Protein AF-0000000073266660 (afdb_homodimer)

InterPro domains:
  IPR001216 Cysteine synthase/cystathionine beta-synthase, pyridoxal-phosphate attachment site [PS00901] (118-136)
  IPR001926 Tryptophan synthase beta chain-like, PALP domain [PF00291] (92-369)
  IPR005856 Cysteine synthase [TIGR01136] (93-381)
  IPR005859 Cysteine synthase CysK [TIGR01139] (93-381)
  IPR036052 Tryptophan synthase beta chain-like, PALP domain superfamily [G3DSA:3.40.50.1100] (94-377)
  IPR036052 Tryptophan synthase beta chain-like, PALP domain superfamily [G3DSA:3.40.50.1100] (130-232)
  IPR036052 Tryptophan synthase beta chain-like, PALP domain superfamily [SSF53686] (87-383)
  IPR050214 Cysteine synthase/Cystathionine beta-synthase [PTHR10314] (88-387)

Solvent-accessible surface area (backbone atoms only — not comparable to full-atom values): 43734 Å² total; per-residue (Å²): 145,85,72,91,73,96,84,83,86,98,85,95,89,94,77,94,85,91,86,88,88,86,90,86,86,85,88,85,89,83,87,84,81,83,74,89,75,87,87,79,83,75,87,82,75,86,79,74,80,74,80,78,82,77,78,77,79,74,75,80,70,86,77,71,75,78,68,74,75,67,78,66,74,70,69,81,69,75,76,72,67,91,64,91,60,61,56,52,30,79,37,63,75,70,55,55,63,89,55,55,34,28,39,62,62,66,87,46,69,83,38,47,24,48,42,31,35,37,37,26,26,57,24,87,84,26,21,50,30,40,51,35,24,42,30,43,53,48,51,33,41,73,73,60,78,40,47,65,78,64,26,32,39,35,42,57,43,81,50,62,52,45,48,18,34,27,32,44,28,13,47,62,46,35,50,38,40,34,20,22,29,55,75,57,58,64,68,54,50,33,56,33,41,49,20,58,29,43,77,44,28,15,49,56,90,48,32,65,63,36,7,42,52,50,38,52,49,47,39,74,71,34,85,56,38,42,68,67,50,75,39,63,33,60,39,32,23,47,46,18,34,70,39,56,17,51,48,52,39,57,29,39,68,62,54,60,39,31,40,37,25,51,58,75,48,17,22,60,45,32,12,20,41,52,37,45,33,71,80,37,70,80,42,40,27,34,38,31,33,41,57,87,61,22,42,85,48,68,98,71,47,46,87,67,35,75,50,39,51,69,87,68,46,73,44,75,45,69,34,42,69,66,56,8,34,52,39,19,46,46,32,10,35,46,48,32,42,59,38,29,51,64,23,7,30,27,49,51,52,49,47,59,51,17,50,36,75,93,33,53,77,35,32,32,39,31,44,27,43,29,37,21,78,82,40,58,89,34,79,74,29,41,70,45,47,54,51,52,71,65,62,63,70,93,131,85,94,85,73,93,71,90,74,96,80,92,84,90,78,89,81,89,80,84,92,84,87,90,82,92,85,84,88,82,81,90,77,92,80,81,91,79,85,84,89,88,81,80,86,79,84,80,91,84,84,80,81,80,78,77,81,74,77,80,71,85,76,71,76,78,74,70,77,68,77,66,74,70,70,82,68,75,77,72,66,92,62,91,61,61,55,53,32,82,38,63,77,71,55,53,64,89,52,55,33,27,38,63,62,66,89,43,70,84,40,48,27,47,43,32,34,38,36,26,27,55,27,87,84,27,21,50,29,39,52,33,24,43,29,43,53,50,52,35,41,73,73,60,78,39,48,65,79,62,26,33,40,33,41,58,41,81,50,62,51,44,45,18,33,26,32,42,29,12,45,62,47,35,51,37,38,33,20,22,30,56,76,59,58,63,68,54,50,31,54,33,42,49,20,59,30,42,77,45,28,15,48,55,90,48,32,65,62,38,9,43,53,51,36,52,48,47,41,75,72,34,86,54,38,41,70,68,48,76,38,63,33,61,39,33,22,47,45,20,34,72,40,57,17,53,48,52,39,58,28,39,68,61,53,60,39,32,40,37,26,52,59,75,47,17,23,60,45,32,11,20,40,52,38,45,34,70,79,38,71,81,41,41,26,34,37,31,33,42,58,88,61,23,43,84,48,68,96,67,49,47,85,68,36,75,49,38,52,68,85,66,46,74,45,76,46,69,33,41,69,68,57,9,33,53,40,19,47,45,33,10,36,46,47,32,43,60,38,29,50,65,24,8,31,26,49,50,50,50,47,58,52,17,48,35,74,94,34,54,77,35,30,34,39,30,45,26,42,29,39,19,79,82,38,57,91,36,80,74,32,40,71,45,45,55,50,52,70,66,62,64,69,95

Structure (mmCIF, N/CA/C/O backbone):
data_AF-0000000073266660-model_v1
#
loop_
_entity.id
_entity.type
_entity.pdbx_description
1 polymer 'Cysteine synthase'
#
loop_
_atom_site.group_PDB
_atom_site.id
_atom_site.type_symbol
_atom_site.label_atom_id
_atom_site.label_alt_id
_atom_site.label_comp_id
_atom_site.label_asym_id
_atom_site.label_entity_id
_atom_site.label_seq_id
_atom_site.pdbx_PDB_ins_code
_atom_site.Cartn_x
_atom_site.Cartn_y
_atom_site.Cartn_z
_atom_site.occupancy
_atom_site.B_iso_or_equiv
_atom_site.auth_seq_id
_atom_site.auth_comp_id
_atom_site.auth_asym_id
_atom_site.auth_atom_id
_atom_site.pdbx_PDB_model_num
ATOM 1 N N . MET A 1 1 ? -53.719 40.312 28.594 1 18.61 1 MET A N 1
ATOM 2 C CA . MET A 1 1 ? -54.75 39.969 27.609 1 18.61 1 MET A CA 1
ATOM 3 C C . MET A 1 1 ? -54.156 39.094 26.5 1 18.61 1 MET A C 1
ATOM 5 O O . MET A 1 1 ? -53.125 39.438 25.891 1 18.61 1 MET A O 1
ATOM 9 N N . ALA A 1 2 ? -54.594 37.656 26.375 1 19.53 2 ALA A N 1
ATOM 10 C CA . ALA A 1 2 ? -54.781 36.25 26.141 1 19.53 2 ALA A CA 1
ATOM 11 C C . ALA A 1 2 ? -55.156 35.969 24.688 1 19.53 2 ALA A C 1
ATOM 13 O O . ALA A 1 2 ? -55.469 34.844 24.328 1 19.53 2 ALA A O 1
ATOM 14 N N . THR A 1 3 ? -55.25 36.812 23.766 1 15.8 3 THR A N 1
ATOM 15 C CA . THR A 1 3 ? -56.281 36.688 22.766 1 15.8 3 THR A CA 1
ATOM 16 C C . THR A 1 3 ? -55.969 35.594 21.781 1 15.8 3 THR A C 1
ATOM 18 O O . THR A 1 3 ? -56.812 34.75 21.453 1 15.8 3 THR A O 1
ATOM 21 N N . SER A 1 4 ? -55.094 35.75 20.766 1 17.69 4 SER A N 1
ATOM 22 C CA . SER A 1 4 ? -55.688 35.5 19.438 1 17.69 4 SER A CA 1
ATOM 23 C C . SER A 1 4 ? -55.656 34 19.109 1 17.69 4 SER A C 1
ATOM 25 O O . SER A 1 4 ? -54.906 33.219 19.703 1 17.69 4 SER A O 1
ATOM 27 N N . SER A 1 5 ? -56.219 33.438 17.828 1 15.76 5 SER A N 1
ATOM 28 C CA . SER A 1 5 ? -57.219 32.594 17.188 1 15.76 5 SER A CA 1
ATOM 29 C C . SER A 1 5 ? -56.562 31.375 16.531 1 15.76 5 SER A C 1
ATOM 31 O O . SER A 1 5 ? -57.219 30.391 16.234 1 15.76 5 SER A O 1
ATOM 33 N N . SER A 1 6 ? -55.344 31.359 15.961 1 18.36 6 SER A N 1
ATOM 34 C CA . SER A 1 6 ? -55.531 30.734 14.648 1 18.36 6 SER A CA 1
ATOM 35 C C . SER A 1 6 ? -55.906 29.266 14.773 1 18.36 6 SER A C 1
ATOM 37 O O . SER A 1 6 ? -55.312 28.531 15.578 1 18.36 6 SER A O 1
ATOM 39 N N . VAL A 1 7 ? -57 28.672 14.031 1 17.42 7 VAL A N 1
ATOM 40 C CA . VAL A 1 7 ? -58.031 27.672 13.766 1 17.42 7 VAL A CA 1
ATOM 41 C C . VAL A 1 7 ? -57.375 26.422 13.164 1 17.42 7 VAL A C 1
ATOM 43 O O . VAL A 1 7 ? -56.344 26.5 12.484 1 17.42 7 VAL A O 1
ATOM 46 N N . VAL A 1 8 ? -57.969 25 13.148 1 18.3 8 VAL A N 1
ATOM 47 C CA . VAL A 1 8 ? -57.875 23.562 13.359 1 18.3 8 VAL A CA 1
ATOM 48 C C . VAL A 1 8 ? -58.031 22.844 12.023 1 18.3 8 VAL A C 1
ATOM 50 O O . VAL A 1 8 ? -57.656 21.672 11.906 1 18.3 8 VAL A O 1
ATOM 53 N N . SER A 1 9 ? -58.344 23.469 10.75 1 15.74 9 SER A N 1
ATOM 54 C CA . SER A 1 9 ? -59.344 22.734 10 1 15.74 9 SER A CA 1
ATOM 55 C C . SER A 1 9 ? -58.875 21.328 9.68 1 15.74 9 SER A C 1
ATOM 57 O O . SER A 1 9 ? -57.688 21.031 9.711 1 15.74 9 SER A O 1
ATOM 59 N N . GLY A 1 10 ? -59.719 20.469 8.695 1 16.08 10 GLY A N 1
ATOM 60 C CA . GLY A 1 10 ? -60.625 19.328 8.477 1 16.08 10 GLY A CA 1
ATOM 61 C C . GLY A 1 10 ? -59.938 18.156 7.801 1 16.08 10 GLY A C 1
ATOM 62 O O . GLY A 1 10 ? -58.844 18.312 7.234 1 16.08 10 GLY A O 1
ATOM 63 N N . LEU A 1 11 ? -60.562 16.734 7.637 1 17.23 11 LEU A N 1
ATOM 64 C CA . LEU A 1 11 ? -60.781 15.297 7.688 1 17.23 11 LEU A CA 1
ATOM 65 C C . LEU A 1 11 ? -60.812 14.703 6.285 1 17.23 11 LEU A C 1
ATOM 67 O O . LEU A 1 11 ? -60.219 13.633 6.043 1 17.23 11 LEU A O 1
ATOM 71 N N . THR A 1 12 ? -61.75 15.039 5.191 1 15.41 12 THR A N 1
ATOM 72 C CA . THR A 1 12 ? -62.719 14.094 4.676 1 15.41 12 THR A CA 1
ATOM 73 C C . THR A 1 12 ? -62.062 13.117 3.695 1 15.41 12 THR A C 1
ATOM 75 O O . THR A 1 12 ? -61 13.383 3.188 1 15.41 12 THR A O 1
ATOM 78 N N . CYS A 1 13 ? -63.031 12.328 2.559 1 15.25 13 CYS A N 1
ATOM 79 C CA . CYS A 1 13 ? -63.844 11.172 2.16 1 15.25 13 CYS A CA 1
ATOM 80 C C . CYS A 1 13 ? -63.312 10.578 0.854 1 15.25 13 CYS A C 1
ATOM 82 O O . CYS A 1 13 ? -63.062 9.375 0.769 1 15.25 13 CYS A O 1
ATOM 84 N N . CYS A 1 14 ? -63.938 10.914 -0.444 1 15.18 14 CYS A N 1
ATOM 85 C CA . CYS A 1 14 ? -64.875 10.172 -1.291 1 15.18 14 CYS A CA 1
ATOM 86 C C . CYS A 1 14 ? -64.125 9.328 -2.309 1 15.18 14 CYS A C 1
ATOM 88 O O . CYS A 1 14 ? -62.906 9.523 -2.533 1 15.18 14 CYS A O 1
ATOM 90 N N . CYS A 1 15 ? -64.875 8.898 -3.688 1 15.11 15 CYS A N 1
ATOM 91 C CA . CYS A 1 15 ? -65.625 7.91 -4.441 1 15.11 15 CYS A CA 1
ATOM 92 C C . CYS A 1 15 ? -64.938 7.566 -5.75 1 15.11 15 CYS A C 1
ATOM 94 O O . CYS A 1 15 ? -65.312 6.586 -6.406 1 15.11 15 CYS A O 1
ATOM 96 N N . LYS A 1 16 ? -64.188 8.336 -6.539 1 15.72 16 LYS A N 1
ATOM 97 C CA . LYS A 1 16 ? -64.688 8.375 -7.902 1 15.72 16 LYS A CA 1
ATOM 98 C C . LYS A 1 16 ? -64.5 7.035 -8.609 1 15.72 16 LYS A C 1
ATOM 100 O O . LYS A 1 16 ? -63.469 6.422 -8.492 1 15.72 16 LYS A O 1
ATOM 105 N N . PRO A 1 17 ? -65.562 6.59 -9.641 1 15.48 17 PRO A N 1
ATOM 106 C CA . PRO A 1 17 ? -66.25 5.465 -10.266 1 15.48 17 PRO A CA 1
ATOM 107 C C . PRO A 1 17 ? -65.375 4.75 -11.312 1 15.48 17 PRO A C 1
ATOM 109 O O . PRO A 1 17 ? -65.188 3.533 -11.234 1 15.48 17 PRO A O 1
ATOM 112 N N . GLN A 1 18 ? -65.625 5.062 -12.719 1 15.23 18 GLN A N 1
ATOM 113 C CA . GLN A 1 18 ? -66.5 4.41 -13.703 1 15.23 18 GLN A CA 1
ATOM 114 C C . GLN A 1 18 ? -65.688 3.471 -14.594 1 15.23 18 GLN A C 1
ATOM 116 O O . GLN A 1 18 ? -64.438 3.543 -14.625 1 15.23 18 GLN A O 1
ATOM 121 N N . TYR A 1 19 ? -66 3.455 -16.125 1 14.59 19 TYR A N 1
ATOM 122 C CA . TYR A 1 19 ? -66.688 2.516 -17.016 1 14.59 19 TYR A CA 1
ATOM 123 C C . TYR A 1 19 ? -65.625 1.674 -17.766 1 14.59 19 TYR A C 1
ATOM 125 O O . TYR A 1 19 ? -65.688 0.443 -17.75 1 14.59 19 TYR A O 1
ATOM 133 N N . ARG A 1 20 ? -65.25 2.004 -19.219 1 15.01 20 ARG A N 1
ATOM 134 C CA . ARG A 1 20 ? -66 1.361 -20.328 1 15.01 20 ARG A CA 1
ATOM 135 C C . ARG A 1 20 ? -65.25 0.118 -20.812 1 15.01 20 ARG A C 1
ATOM 137 O O . ARG A 1 20 ? -64.062 -0.062 -20.5 1 15.01 20 ARG A O 1
ATOM 144 N N . ALA A 1 21 ? -65.125 -0.075 -22.344 1 14.88 21 ALA A N 1
ATOM 145 C CA . ALA A 1 21 ? -65.75 -0.946 -23.344 1 14.88 21 ALA A CA 1
ATOM 146 C C . ALA A 1 21 ? -64.812 -2.137 -23.656 1 14.88 21 ALA A C 1
ATOM 148 O O . ALA A 1 21 ? -63.625 -2.115 -23.375 1 14.88 21 ALA A O 1
ATOM 149 N N . THR A 1 22 ? -64.75 -2.584 -25.125 1 15.17 22 THR A N 1
ATOM 150 C CA . THR A 1 22 ? -65.312 -3.725 -25.812 1 15.17 22 THR A CA 1
ATOM 151 C C . THR A 1 22 ? -64.312 -4.859 -25.953 1 15.17 22 THR A C 1
ATOM 153 O O . THR A 1 22 ? -63.094 -4.641 -25.812 1 15.17 22 THR A O 1
ATOM 156 N N . PRO A 1 23 ? -64.312 -5.539 -27.266 1 16 23 PRO A N 1
ATOM 157 C CA . PRO A 1 23 ? -64.812 -6.891 -27.594 1 16 23 PRO A CA 1
ATOM 158 C C . PRO A 1 23 ? -63.656 -7.895 -27.688 1 16 23 PRO A C 1
ATOM 160 O O . PRO A 1 23 ? -62.469 -7.504 -27.672 1 16 23 PRO A O 1
ATOM 163 N N . PRO A 1 24 ? -63.75 -8.766 -28.859 1 15.53 24 PRO A N 1
ATOM 164 C CA . PRO A 1 24 ? -63.969 -10.211 -28.969 1 15.53 24 PRO A CA 1
ATOM 165 C C . PRO A 1 24 ? -62.656 -10.977 -29.172 1 15.53 24 PRO A C 1
ATOM 167 O O . PRO A 1 24 ? -62.312 -11.828 -28.359 1 15.53 24 PRO A O 1
ATOM 170 N N . CYS A 1 25 ? -62.406 -11.516 -30.562 1 14.97 25 CYS A N 1
ATOM 171 C CA . CYS A 1 25 ? -62.625 -12.898 -30.984 1 14.97 25 CYS A CA 1
ATOM 172 C C . CYS A 1 25 ? -61.312 -13.672 -31.016 1 14.97 25 CYS A C 1
ATOM 174 O O . CYS A 1 25 ? -60.219 -13.078 -30.906 1 14.97 25 CYS A O 1
ATOM 176 N N . PRO A 1 26 ? -60.938 -14.25 -32.312 1 15.46 26 PRO A N 1
ATOM 177 C CA . PRO A 1 26 ? -61 -15.664 -32.688 1 15.46 26 PRO A CA 1
ATOM 178 C C . PRO A 1 26 ? -59.688 -16.391 -32.562 1 15.46 26 PRO A C 1
ATOM 180 O O . PRO A 1 26 ? -58.656 -15.766 -32.312 1 15.46 26 PRO A O 1
ATOM 183 N N . TRP A 1 27 ? -59.156 -16.984 -33.812 1 14.88 27 TRP A N 1
ATOM 184 C CA . TRP A 1 27 ? -59.062 -18.359 -34.312 1 14.88 27 TRP A CA 1
ATOM 185 C C . TRP A 1 27 ? -57.656 -18.906 -34.125 1 14.88 27 TRP A C 1
ATOM 187 O O . TRP A 1 27 ? -56.719 -18.156 -33.844 1 14.88 27 TRP A O 1
ATOM 197 N N . PHE A 1 28 ? -56.938 -19.469 -35.312 1 14.91 28 PHE A N 1
ATOM 198 C CA . PHE A 1 28 ? -56.719 -20.859 -35.719 1 14.91 28 PHE A CA 1
ATOM 199 C C . PHE A 1 28 ? -55.281 -21.281 -35.469 1 14.91 28 PHE A C 1
ATOM 201 O O . PHE A 1 28 ? -55.031 -22.297 -34.812 1 14.91 28 PHE A O 1
ATOM 208 N N . ASN A 1 29 ? -54.312 -21.203 -36.531 1 15.02 29 ASN A N 1
ATOM 209 C CA . ASN A 1 29 ? -53.875 -22.375 -37.281 1 15.02 29 ASN A CA 1
ATOM 210 C C . ASN A 1 29 ? -52.562 -22.922 -36.719 1 15.02 29 ASN A C 1
ATOM 212 O O . ASN A 1 29 ? -51.812 -22.219 -36.062 1 15.02 29 ASN A O 1
ATOM 216 N N . SER A 1 30 ? -52.062 -24.203 -37.219 1 14.95 30 SER A N 1
ATOM 217 C CA . SER A 1 30 ? -51.562 -25.547 -37 1 14.95 30 SER A CA 1
ATOM 218 C C . SER A 1 30 ? -50.031 -25.578 -37 1 14.95 30 SER A C 1
ATOM 220 O O . SER A 1 30 ? -49.406 -26.281 -36.188 1 14.95 30 SER A O 1
ATOM 222 N N . THR A 1 31 ? -49.344 -24.828 -37.969 1 15.29 31 THR A N 1
ATOM 223 C CA . THR A 1 31 ? -48.562 -25.734 -38.781 1 15.29 31 THR A CA 1
ATOM 224 C C . THR A 1 31 ? -47.375 -26.281 -38.031 1 15.29 31 THR A C 1
ATOM 226 O O . THR A 1 31 ? -46.938 -25.688 -37.031 1 15.29 31 THR A O 1
ATOM 229 N N . THR A 1 32 ? -46.406 -27.047 -38.781 1 15.65 32 THR A N 1
ATOM 230 C CA . THR A 1 32 ? -45.719 -28.312 -39.031 1 15.65 32 THR A CA 1
ATOM 231 C C . THR A 1 32 ? -44.344 -28.312 -38.375 1 15.65 32 THR A C 1
ATOM 233 O O . THR A 1 32 ? -43.688 -27.297 -38.344 1 15.65 32 THR A O 1
ATOM 236 N N . ILE A 1 33 ? -43.969 -29.422 -37.656 1 16.91 33 ILE A N 1
ATOM 237 C CA . ILE A 1 33 ? -43.094 -30.188 -36.812 1 16.91 33 ILE A CA 1
ATOM 238 C C . ILE A 1 33 ? -41.75 -30.391 -37.531 1 16.91 33 ILE A C 1
ATOM 240 O O . ILE A 1 33 ? -40.812 -30.984 -36.969 1 16.91 33 ILE A O 1
ATOM 244 N N . SER A 1 34 ? -41.5 -29.781 -38.781 1 14.91 34 SER A N 1
ATOM 245 C CA . SER A 1 34 ? -40.719 -30.703 -39.594 1 14.91 34 SER A CA 1
ATOM 246 C C . SER A 1 34 ? -39.438 -31.094 -38.844 1 14.91 34 SER A C 1
ATOM 248 O O . SER A 1 34 ? -38.969 -30.359 -37.969 1 14.91 34 SER A O 1
ATOM 250 N N . ARG A 1 35 ? -38.781 -32.406 -39.25 1 15.91 35 ARG A N 1
ATOM 251 C CA . ARG A 1 35 ? -38.062 -33.656 -39.031 1 15.91 35 ARG A CA 1
ATOM 252 C C . ARG A 1 35 ? -36.562 -33.406 -39.031 1 15.91 35 ARG A C 1
ATOM 254 O O . ARG A 1 35 ? -35.812 -34.188 -38.438 1 15.91 35 ARG A O 1
ATOM 261 N N . PHE A 1 36 ? -35.938 -32.344 -39.688 1 15.83 36 PHE A N 1
ATOM 262 C CA . PHE A 1 36 ? -34.938 -32.906 -40.594 1 15.83 36 PHE A CA 1
ATOM 263 C C . PHE A 1 36 ? -33.844 -33.594 -39.781 1 15.83 36 PHE A C 1
ATOM 265 O O . PHE A 1 36 ? -33.5 -33.188 -38.688 1 15.83 36 PHE A O 1
ATOM 272 N N . SER A 1 37 ? -33.344 -34.844 -40.312 1 15.44 37 SER A N 1
ATOM 273 C CA . SER A 1 37 ? -32.594 -36.094 -40.25 1 15.44 37 SER A CA 1
ATOM 274 C C . SER A 1 37 ? -31.109 -35.875 -40 1 15.44 37 SER A C 1
ATOM 276 O O . SER A 1 37 ? -30.5 -36.594 -39.219 1 15.44 37 SER A O 1
ATOM 278 N N . ILE A 1 38 ? -30.328 -35.062 -40.844 1 15.49 38 ILE A N 1
ATOM 279 C CA . ILE A 1 38 ? -29.391 -35.844 -41.656 1 15.49 38 ILE A CA 1
ATOM 280 C C . ILE A 1 38 ? -28.312 -36.469 -40.75 1 15.49 38 ILE A C 1
ATOM 282 O O . ILE A 1 38 ? -28.094 -35.969 -39.656 1 15.49 38 ILE A O 1
ATOM 286 N N . CYS A 1 39 ? -26.984 -36.562 -41.375 1 15.48 39 CYS A N 1
ATOM 287 C CA . CYS A 1 39 ? -26.031 -37.531 -41.938 1 15.48 39 CYS A CA 1
ATOM 288 C C . CYS A 1 39 ? -24.922 -37.812 -40.938 1 15.48 39 CYS A C 1
ATOM 290 O O . CYS A 1 39 ? -24.562 -36.969 -40.125 1 15.48 39 CYS A O 1
ATOM 292 N N . THR A 1 40 ? -24.312 -39.031 -41 1 16.64 40 THR A N 1
ATOM 293 C CA . THR A 1 40 ? -23.594 -40.188 -40.5 1 16.64 40 THR A CA 1
ATOM 294 C C . THR A 1 40 ? -22.125 -39.875 -40.312 1 16.64 40 THR A C 1
ATOM 296 O O . THR A 1 40 ? -21.438 -40.562 -39.531 1 16.64 40 THR A O 1
ATOM 299 N N . ASN A 1 41 ? -21.453 -38.938 -41.094 1 16.27 41 ASN A N 1
ATOM 300 C CA . ASN A 1 41 ? -20.281 -39.562 -41.719 1 16.27 41 ASN A CA 1
ATOM 301 C C . ASN A 1 41 ? -19.281 -40.031 -40.656 1 16.27 41 ASN A C 1
ATOM 303 O O . ASN A 1 41 ? -19.266 -39.5 -39.531 1 16.27 41 ASN A O 1
ATOM 307 N N . LYS A 1 42 ? -18.172 -40.781 -41.156 1 17.55 42 LYS A N 1
ATOM 308 C CA . LYS A 1 42 ? -17.297 -41.969 -41.031 1 17.55 42 LYS A CA 1
ATOM 309 C C . LYS A 1 42 ? -16.047 -41.625 -40.219 1 17.55 42 LYS A C 1
ATOM 311 O O . LYS A 1 42 ? -15.195 -42.5 -40 1 17.55 42 LYS A O 1
ATOM 316 N N . ILE A 1 43 ? -15.727 -40.438 -39.719 1 18.09 43 ILE A N 1
ATOM 317 C CA . ILE A 1 43 ? -14.281 -40.312 -39.875 1 18.09 43 ILE A CA 1
ATOM 318 C C . ILE A 1 43 ? -13.57 -41.438 -39.125 1 18.09 43 ILE A C 1
ATOM 320 O O . ILE A 1 43 ? -13.969 -41.781 -38 1 18.09 43 ILE A O 1
ATOM 324 N N . SER A 1 44 ? -12.445 -42.031 -39.781 1 17.23 44 SER A N 1
ATOM 325 C CA . SER A 1 44 ? -11.531 -43.156 -39.875 1 17.23 44 SER A CA 1
ATOM 326 C C . SER A 1 44 ? -10.781 -43.375 -38.562 1 17.23 44 SER A C 1
ATOM 328 O O . SER A 1 44 ? -10.742 -42.5 -37.719 1 17.23 44 SER A O 1
ATOM 330 N N . HIS A 1 45 ? -9.797 -44.375 -38.594 1 17.91 45 HIS A N 1
ATOM 331 C CA . HIS A 1 45 ? -9.227 -45.562 -38 1 17.91 45 HIS A CA 1
ATOM 332 C C . HIS A 1 45 ? -8.07 -45.219 -37.062 1 17.91 45 HIS A C 1
ATOM 334 O O . HIS A 1 45 ? -7.465 -46.094 -36.438 1 17.91 45 HIS A O 1
ATOM 340 N N . ILE A 1 46 ? -7.598 -43.938 -36.875 1 19.69 46 ILE A N 1
ATOM 341 C CA . ILE A 1 46 ? -6.145 -43.969 -36.719 1 19.69 46 ILE A CA 1
ATOM 342 C C . ILE A 1 46 ? -5.773 -44.875 -35.531 1 19.69 46 ILE A C 1
ATOM 344 O O . ILE A 1 46 ? -6.395 -44.781 -34.469 1 19.69 46 ILE A O 1
ATOM 348 N N . LEU A 1 47 ? -4.738 -45.75 -35.812 1 18.56 47 LEU A N 1
ATOM 349 C CA . LEU A 1 47 ? -4.086 -46.938 -35.281 1 18.56 47 LEU A CA 1
ATOM 350 C C . LEU A 1 47 ? -3.51 -46.688 -33.906 1 18.56 47 LEU A C 1
ATOM 352 O O . LEU A 1 47 ? -2.986 -45.594 -33.625 1 18.56 47 LEU A O 1
ATOM 356 N N . GLN A 1 48 ? -3.744 -47.531 -32.938 1 18.66 48 GLN A N 1
ATOM 357 C CA . GLN A 1 48 ? -3.602 -47.75 -31.516 1 18.66 48 GLN A CA 1
ATOM 358 C C . GLN A 1 48 ? -2.154 -48.062 -31.141 1 18.66 48 GLN A C 1
ATOM 360 O O . GLN A 1 48 ? -1.88 -48.531 -30.047 1 18.66 48 GLN A O 1
ATOM 365 N N . ILE A 1 49 ? -1.04 -47.562 -31.875 1 21.78 49 ILE A N 1
ATOM 366 C CA . ILE A 1 49 ? 0.132 -48.375 -31.562 1 21.78 49 ILE A CA 1
ATOM 367 C C . ILE A 1 49 ? 0.399 -48.375 -30.062 1 21.78 49 ILE A C 1
ATOM 369 O O . ILE A 1 49 ? 0.355 -47.312 -29.438 1 21.78 49 ILE A O 1
ATOM 373 N N . PRO A 1 50 ? 0.456 -49.531 -29.422 1 22.31 50 PRO A N 1
ATOM 374 C CA . PRO A 1 50 ? 0.517 -49.812 -28 1 22.31 50 PRO A CA 1
ATOM 375 C C . PRO A 1 50 ? 1.868 -49.469 -27.375 1 22.31 50 PRO A C 1
ATOM 377 O O . PRO A 1 50 ? 2.895 -50.031 -27.766 1 22.31 50 PRO A O 1
ATOM 380 N N . PRO A 1 51 ? 2.357 -48.219 -27.375 1 21.19 51 PRO A N 1
ATOM 381 C CA . PRO A 1 51 ? 3.789 -48.094 -27.094 1 21.19 51 PRO A CA 1
ATOM 382 C C . PRO A 1 51 ? 4.199 -48.875 -25.828 1 21.19 51 PRO A C 1
ATOM 384 O O . PRO A 1 51 ? 3.377 -49.062 -24.938 1 21.19 51 PRO A O 1
ATOM 387 N N . LYS A 1 52 ? 5.305 -49.656 -25.906 1 23.52 52 LYS A N 1
ATOM 388 C CA . LYS A 1 52 ? 5.965 -50.625 -25.047 1 23.52 52 LYS A CA 1
ATOM 389 C C . LYS A 1 52 ? 6.383 -50 -23.734 1 23.52 52 LYS A C 1
ATOM 391 O O . LYS A 1 52 ? 6.793 -48.844 -23.688 1 23.52 52 LYS A O 1
ATOM 396 N N . PRO A 1 53 ? 6.125 -50.656 -22.594 1 22.3 53 PRO A N 1
ATOM 397 C CA . PRO A 1 53 ? 6.25 -50.25 -21.203 1 22.3 53 PRO A CA 1
ATOM 398 C C . PRO A 1 53 ? 7.703 -50.125 -20.734 1 22.3 53 PRO A C 1
ATOM 400 O O . PRO A 1 53 ? 8.438 -51.125 -20.797 1 22.3 53 PRO A O 1
ATOM 403 N N . PHE A 1 54 ? 8.594 -49.281 -21.25 1 22.09 54 PHE A N 1
ATOM 404 C CA . PHE A 1 54 ? 10 -49.312 -20.875 1 22.09 54 PHE A CA 1
ATOM 405 C C . PHE A 1 54 ? 10.164 -49.25 -19.359 1 22.09 54 PHE A C 1
ATOM 407 O O . PHE A 1 54 ? 9.578 -48.375 -18.719 1 22.09 54 PHE A O 1
ATOM 414 N N . THR A 1 55 ? 10.383 -50.312 -18.719 1 21.95 55 THR A N 1
ATOM 415 C CA . THR A 1 55 ? 10.547 -50.594 -17.297 1 21.95 55 THR A CA 1
ATOM 416 C C . THR A 1 55 ? 11.812 -49.938 -16.766 1 21.95 55 THR A C 1
ATOM 418 O O . THR A 1 55 ? 12.93 -50.312 -17.125 1 21.95 55 THR A O 1
ATOM 421 N N . VAL A 1 56 ? 12 -48.594 -16.859 1 20.95 56 VAL A N 1
ATOM 422 C CA . VAL A 1 56 ? 13.25 -48 -16.406 1 20.95 56 VAL A CA 1
ATOM 423 C C . VAL A 1 56 ? 13.477 -48.312 -14.93 1 20.95 56 VAL A C 1
ATOM 425 O O . VAL A 1 56 ? 12.609 -48.062 -14.086 1 20.95 56 VAL A O 1
ATOM 428 N N . PHE A 1 57 ? 14.273 -49.312 -14.633 1 22 57 PHE A N 1
ATOM 429 C CA . PHE A 1 57 ? 14.727 -49.812 -13.336 1 22 57 PHE A CA 1
ATOM 430 C C . PHE A 1 57 ? 15.477 -48.719 -12.586 1 22 57 PHE A C 1
ATOM 432 O O . PHE A 1 57 ? 16.531 -48.281 -13.031 1 22 57 PHE A O 1
ATOM 439 N N . PHE A 1 58 ? 14.797 -47.688 -12.086 1 21 58 PHE A N 1
ATOM 440 C CA . PHE A 1 58 ? 15.43 -46.656 -11.289 1 21 58 PHE A CA 1
ATOM 441 C C . PHE A 1 58 ? 16.078 -47.219 -10.039 1 21 58 PHE A C 1
ATOM 443 O O . PHE A 1 58 ? 15.398 -47.875 -9.227 1 21 58 PHE A O 1
ATOM 450 N N . GLU A 1 59 ? 17.25 -47.75 -10.25 1 22.25 59 GLU A N 1
ATOM 451 C CA . GLU A 1 59 ? 17.969 -48.219 -9.07 1 22.25 59 GLU A CA 1
ATOM 452 C C . GLU A 1 59 ? 17.969 -47.188 -7.965 1 22.25 59 GLU A C 1
ATOM 454 O O . GLU A 1 59 ? 18.203 -46 -8.227 1 22.25 59 GLU A O 1
ATOM 459 N N . ALA A 1 60 ? 17.359 -47.406 -6.805 1 21.55 60 ALA A N 1
ATOM 460 C CA . ALA A 1 60 ? 17.078 -46.688 -5.57 1 21.55 60 ALA A CA 1
ATOM 461 C C . ALA A 1 60 ? 18.375 -46.25 -4.879 1 21.55 60 ALA A C 1
ATOM 463 O O . ALA A 1 60 ? 18.969 -47.031 -4.133 1 21.55 60 ALA A O 1
ATOM 464 N N . SER A 1 61 ? 19.406 -45.812 -5.586 1 21.95 61 SER A N 1
ATOM 465 C CA . SER A 1 61 ? 20.594 -45.562 -4.785 1 21.95 61 SER A CA 1
ATOM 466 C C . SER A 1 61 ? 20.266 -44.781 -3.514 1 21.95 61 SER A C 1
ATOM 468 O O . SER A 1 61 ? 19.219 -44.125 -3.43 1 21.95 61 SER A O 1
ATOM 470 N N . SER A 1 62 ? 21.219 -44.906 -2.381 1 22.55 62 SER A N 1
ATOM 471 C CA . SER A 1 62 ? 21.219 -44.562 -0.96 1 22.55 62 SER A CA 1
ATOM 472 C C . SER A 1 62 ? 21.031 -43.062 -0.749 1 22.55 62 SER A C 1
ATOM 474 O O . SER A 1 62 ? 21.844 -42.25 -1.217 1 22.55 62 SER A O 1
ATOM 476 N N . LEU A 1 63 ? 19.844 -42.5 -0.854 1 21.34 63 LEU A N 1
ATOM 477 C CA . LEU A 1 63 ? 19.516 -41.125 -0.55 1 21.34 63 LEU A CA 1
ATOM 478 C C . LEU A 1 63 ? 20.047 -40.719 0.821 1 21.34 63 LEU A C 1
ATOM 480 O O . LEU A 1 63 ? 19.531 -41.156 1.848 1 21.34 63 LEU A O 1
ATOM 484 N N . LYS A 1 64 ? 21.375 -40.719 0.89 1 24.05 64 LYS A N 1
ATOM 485 C CA . LYS A 1 64 ? 21.906 -40.188 2.148 1 24.05 64 LYS A CA 1
ATOM 486 C C . LYS A 1 64 ? 21.172 -38.906 2.568 1 24.05 64 LYS A C 1
ATOM 488 O O . LYS A 1 64 ? 20.938 -38.031 1.744 1 24.05 64 LYS A O 1
ATOM 493 N N . LYS A 1 65 ? 20.594 -38.969 3.725 1 25.22 65 LYS A N 1
ATOM 494 C CA . LYS A 1 65 ? 19.828 -38.031 4.527 1 25.22 65 LYS A CA 1
ATOM 495 C C . LYS A 1 65 ? 20.562 -36.719 4.699 1 25.22 65 LYS A C 1
ATOM 497 O O . LYS A 1 65 ? 21.516 -36.625 5.484 1 25.22 65 LYS A O 1
ATOM 502 N N . CYS A 1 66 ? 21 -36.062 3.617 1 22.92 66 CYS A N 1
ATOM 503 C CA . CYS A 1 66 ? 21.578 -34.75 3.936 1 22.92 66 CYS A CA 1
ATOM 504 C C . CYS A 1 66 ? 20.703 -34 4.906 1 22.92 66 CYS A C 1
ATOM 506 O O . CYS A 1 66 ? 19.594 -33.594 4.555 1 22.92 66 CYS A O 1
ATOM 508 N N . SER A 1 67 ? 20.703 -34.375 6.199 1 22.2 67 SER A N 1
ATOM 509 C CA . SER A 1 67 ? 20.094 -33.688 7.34 1 22.2 67 SER A CA 1
ATOM 510 C C . SER A 1 67 ? 20.516 -32.219 7.402 1 22.2 67 SER A C 1
ATOM 512 O O . SER A 1 67 ? 20.781 -31.703 8.484 1 22.2 67 SER A O 1
ATOM 514 N N . LYS A 1 68 ? 21.109 -31.688 6.359 1 27.38 68 LYS A N 1
ATOM 515 C CA . LYS A 1 68 ? 21.547 -30.344 6.707 1 27.38 68 LYS A CA 1
ATOM 516 C C . LYS A 1 68 ? 20.422 -29.531 7.34 1 27.38 68 LYS A C 1
ATOM 518 O O . LYS A 1 68 ? 19.312 -29.484 6.805 1 27.38 68 LYS A O 1
ATOM 523 N N . ASN A 1 69 ? 20.469 -29.328 8.633 1 24.17 69 ASN A N 1
ATOM 524 C CA . ASN A 1 69 ? 19.766 -28.406 9.516 1 24.17 69 ASN A CA 1
ATOM 525 C C . ASN A 1 69 ? 19.672 -27 8.898 1 24.17 69 ASN A C 1
ATOM 527 O O . ASN A 1 69 ? 20.672 -26.312 8.758 1 24.17 69 ASN A O 1
ATOM 531 N N . TRP A 1 70 ? 19.172 -26.906 7.793 1 25.73 70 TRP A N 1
ATOM 532 C CA . TRP A 1 70 ? 19.031 -25.547 7.312 1 25.73 70 TRP A CA 1
ATOM 533 C C . TRP A 1 70 ? 18.438 -24.641 8.391 1 25.73 70 TRP A C 1
ATOM 535 O O . TRP A 1 70 ? 17.312 -24.875 8.844 1 25.73 70 TRP A O 1
ATOM 545 N N . PRO A 1 71 ? 19.359 -24.031 9.148 1 27.38 71 PRO A N 1
ATOM 546 C CA . PRO A 1 71 ? 18.75 -23.141 10.133 1 27.38 71 PRO A CA 1
ATOM 547 C C . PRO A 1 71 ? 17.734 -22.188 9.516 1 27.38 71 PRO A C 1
ATOM 549 O O . PRO A 1 71 ? 18.062 -21.469 8.555 1 27.38 71 PRO A O 1
ATOM 552 N N . LEU A 1 72 ? 16.578 -22.594 9.297 1 28.17 72 LEU A N 1
ATOM 553 C CA . LEU A 1 72 ? 15.469 -21.719 8.938 1 28.17 72 LEU A CA 1
ATOM 554 C C . LEU A 1 72 ? 15.492 -20.453 9.789 1 28.17 72 LEU A C 1
ATOM 556 O O . LEU A 1 72 ? 15.453 -20.516 11.016 1 28.17 72 LEU A O 1
ATOM 560 N N . THR A 1 73 ? 16.312 -19.562 9.422 1 28.25 73 THR A N 1
ATOM 561 C CA . THR A 1 73 ? 16.062 -18.312 10.141 1 28.25 73 THR A CA 1
ATOM 562 C C . THR A 1 73 ? 14.57 -18.078 10.312 1 28.25 73 THR A C 1
ATOM 564 O O . THR A 1 73 ? 13.812 -18.109 9.336 1 28.25 73 THR A O 1
ATOM 567 N N . PRO A 1 74 ? 14.086 -18.344 11.445 1 28.06 74 PRO A N 1
ATOM 568 C CA . PRO A 1 74 ? 12.656 -18.266 11.758 1 28.06 74 PRO A CA 1
ATOM 569 C C . PRO A 1 74 ? 12.023 -16.953 11.32 1 28.06 74 PRO A C 1
ATOM 571 O O . PRO A 1 74 ? 12.594 -15.883 11.562 1 28.06 74 PRO A O 1
ATOM 574 N N . ILE A 1 75 ? 11.555 -16.875 10.156 1 31.53 75 ILE A N 1
ATOM 575 C CA . ILE A 1 75 ? 10.594 -15.797 9.977 1 31.53 75 ILE A CA 1
ATOM 576 C C . ILE A 1 75 ? 9.836 -15.555 11.281 1 31.53 75 ILE A C 1
ATOM 578 O O . ILE A 1 75 ? 9.312 -16.5 11.883 1 31.53 75 ILE A O 1
ATOM 582 N N . LYS A 1 76 ? 10.195 -14.477 11.961 1 34.31 76 LYS A N 1
ATOM 583 C CA . LYS A 1 76 ? 9.586 -14.125 13.242 1 34.31 76 LYS A CA 1
ATOM 584 C C . LYS A 1 76 ? 8.086 -14.391 13.219 1 34.31 76 LYS A C 1
ATOM 586 O O . LYS A 1 76 ? 7.332 -13.703 12.523 1 34.31 76 LYS A O 1
ATOM 591 N N . THR A 1 77 ? 7.793 -15.75 13.289 1 30.62 77 THR A N 1
ATOM 592 C CA . THR A 1 77 ? 6.387 -15.961 13.609 1 30.62 77 THR A CA 1
ATOM 593 C C . THR A 1 77 ? 6.027 -15.281 14.93 1 30.62 77 THR A C 1
ATOM 595 O O . THR A 1 77 ? 6.562 -15.641 15.984 1 30.62 77 THR A O 1
ATOM 598 N N . GLN A 1 78 ? 5.867 -14.062 14.945 1 29.73 78 GLN A N 1
ATOM 599 C CA . GLN A 1 78 ? 5.332 -13.508 16.188 1 29.73 78 GLN A CA 1
ATOM 600 C C . GLN A 1 78 ? 4.164 -14.344 16.703 1 29.73 78 GLN A C 1
ATOM 602 O O . GLN A 1 78 ? 3.068 -14.305 16.141 1 29.73 78 GLN A O 1
ATOM 607 N N . ALA A 1 79 ? 4.473 -15.453 17.328 1 31.72 79 ALA A N 1
ATOM 608 C CA . ALA A 1 79 ? 3.438 -16.172 18.062 1 31.72 79 ALA A CA 1
ATOM 609 C C . ALA A 1 79 ? 2.691 -15.227 19 1 31.72 79 ALA A C 1
ATOM 611 O O . ALA A 1 79 ? 3.289 -14.641 19.906 1 31.72 79 ALA A O 1
ATOM 612 N N . ARG A 1 80 ? 1.623 -14.602 18.547 1 34.78 80 ARG A N 1
ATOM 613 C CA . ARG A 1 80 ? 0.716 -13.859 19.422 1 34.78 80 ARG A CA 1
ATOM 614 C C . ARG A 1 80 ? 0.324 -14.695 20.641 1 34.78 80 ARG A C 1
ATOM 616 O O . ARG A 1 80 ? 0.021 -15.883 20.516 1 34.78 80 ARG A O 1
ATOM 623 N N . ALA A 1 81 ? 0.548 -14.297 21.781 1 34.34 81 ALA A N 1
ATOM 624 C CA . ALA A 1 81 ? 0.079 -14.828 23.047 1 34.34 81 ALA A CA 1
ATOM 625 C C . ALA A 1 81 ? -1.331 -15.398 22.922 1 34.34 81 ALA A C 1
ATOM 627 O O . ALA A 1 81 ? -2.033 -15.117 21.953 1 34.34 81 ALA A O 1
ATOM 628 N N . HIS A 1 82 ? -2.021 -15.852 23.984 1 40.75 82 HIS A N 1
ATOM 629 C CA . HIS A 1 82 ? -3.314 -16.453 24.281 1 40.75 82 HIS A CA 1
ATOM 630 C C . HIS A 1 82 ? -4.449 -15.695 23.609 1 40.75 82 HIS A C 1
ATOM 632 O O . HIS A 1 82 ? -4.98 -14.742 24.172 1 40.75 82 HIS A O 1
ATOM 638 N N . LEU A 1 83 ? -4.371 -15.367 22.406 1 48.34 83 LEU A N 1
ATOM 639 C CA . LEU A 1 83 ? -5.34 -14.422 21.875 1 48.34 83 LEU A CA 1
ATOM 640 C C . LEU A 1 83 ? -6.738 -15.031 21.844 1 48.34 83 LEU A C 1
ATOM 642 O O . LEU A 1 83 ? -6.961 -16.062 21.188 1 48.34 83 LEU A O 1
ATOM 646 N N . ASP A 1 84 ? -7.484 -14.828 22.766 1 66.88 84 ASP A N 1
ATOM 647 C CA . ASP A 1 84 ? -8.859 -15.273 22.953 1 66.88 84 ASP A CA 1
ATOM 648 C C . ASP A 1 84 ? -9.773 -14.742 21.859 1 66.88 84 ASP A C 1
ATOM 650 O O . ASP A 1 84 ? -10.961 -15.07 21.812 1 66.88 84 ASP A O 1
ATOM 654 N N . THR A 1 85 ? -9.164 -13.867 20.812 1 87.94 85 THR A N 1
ATOM 655 C CA . THR A 1 85 ? -10.039 -13.375 19.75 1 87.94 85 THR A CA 1
ATOM 656 C C . THR A 1 85 ? -9.328 -13.414 18.406 1 87.94 85 THR A C 1
ATOM 658 O O . THR A 1 85 ? -8.094 -13.383 18.344 1 87.94 85 THR A O 1
ATOM 661 N N . VAL A 1 86 ? -10.07 -13.594 17.344 1 93.31 86 VAL A N 1
ATOM 662 C CA . VAL A 1 86 ? -9.539 -13.633 15.992 1 93.31 86 VAL A CA 1
ATOM 663 C C . VAL A 1 86 ? -8.859 -12.297 15.672 1 93.31 86 VAL A C 1
ATOM 665 O O . VAL A 1 86 ? -9.18 -11.273 16.266 1 93.31 86 VAL A O 1
ATOM 668 N N . ASN A 1 87 ? -7.844 -12.344 14.875 1 96.88 87 ASN A N 1
ATOM 669 C CA . ASN A 1 87 ? -7.176 -11.148 14.367 1 96.88 87 ASN A CA 1
ATOM 670 C C . ASN A 1 87 ? -7.691 -10.773 12.977 1 96.88 87 ASN A C 1
ATOM 672 O O . ASN A 1 87 ? -6.941 -10.805 12 1 96.88 87 ASN A O 1
ATOM 676 N N . ILE A 1 88 ? -8.953 -10.461 12.906 1 98.5 88 ILE A N 1
ATOM 677 C CA . ILE A 1 88 ? -9.648 -10.016 11.703 1 98.5 88 ILE A CA 1
ATOM 678 C C . ILE A 1 88 ? -10.32 -8.672 11.969 1 98.5 88 ILE A C 1
ATOM 680 O O . ILE A 1 88 ? -11.125 -8.547 12.898 1 98.5 88 ILE A O 1
ATOM 684 N N . ALA A 1 89 ? -9.953 -7.699 11.203 1 98.62 89 ALA A N 1
ATOM 685 C CA . ALA A 1 89 ? -10.547 -6.375 11.375 1 98.62 89 ALA A CA 1
ATOM 686 C C . ALA A 1 89 ? -12.031 -6.383 11.008 1 98.62 89 ALA A C 1
ATOM 688 O O . ALA A 1 89 ? -12.43 -7.031 10.039 1 98.62 89 ALA A O 1
ATOM 689 N N . ASP A 1 90 ? -12.828 -5.617 11.75 1 97.94 90 ASP A N 1
ATOM 690 C CA . ASP A 1 90 ? -14.258 -5.52 11.461 1 97.94 90 ASP A CA 1
ATOM 691 C C . ASP A 1 90 ? -14.5 -4.777 10.148 1 97.94 90 ASP A C 1
ATOM 693 O O . ASP A 1 90 ? -15.461 -5.062 9.438 1 97.94 90 ASP A O 1
ATOM 697 N N . ASP A 1 91 ? -13.68 -3.74 9.914 1 97.75 91 ASP A N 1
ATOM 698 C CA . ASP A 1 91 ? -13.633 -3.023 8.641 1 97.75 91 ASP A CA 1
ATOM 699 C C . ASP A 1 91 ? -12.25 -2.438 8.383 1 97.75 91 ASP A C 1
ATOM 701 O O . ASP A 1 91 ? -11.383 -2.48 9.258 1 97.75 91 ASP A O 1
ATOM 705 N N . VAL A 1 92 ? -12.055 -1.924 7.25 1 98.31 92 VAL A N 1
ATOM 706 C CA . VAL A 1 92 ? -10.719 -1.573 6.785 1 98.31 92 VAL A CA 1
ATOM 707 C C . VAL A 1 92 ? -10.172 -0.405 7.602 1 98.31 92 VAL A C 1
ATOM 709 O O . VAL A 1 92 ? -8.961 -0.215 7.695 1 98.31 92 VAL A O 1
ATOM 712 N N . THR A 1 93 ? -11.023 0.435 8.227 1 98.25 93 THR A N 1
ATOM 713 C CA . THR A 1 93 ? -10.547 1.584 8.992 1 98.25 93 THR A CA 1
ATOM 714 C C . THR A 1 93 ? -9.781 1.13 10.227 1 98.25 93 THR A C 1
ATOM 716 O O . THR A 1 93 ? -8.953 1.872 10.758 1 98.25 93 THR A O 1
ATOM 719 N N . GLN A 1 94 ? -10 -0.129 10.68 1 98.19 94 GLN A N 1
ATOM 720 C CA . GLN A 1 94 ? -9.312 -0.662 11.852 1 98.19 94 GLN A CA 1
ATOM 721 C C . GLN A 1 94 ? -7.863 -1.014 11.523 1 98.19 94 GLN A C 1
ATOM 723 O O . GLN A 1 94 ? -7.066 -1.288 12.422 1 98.19 94 GLN A O 1
ATOM 728 N N . LEU A 1 95 ? -7.559 -0.96 10.242 1 98.31 95 LEU A N 1
ATOM 729 C CA . LEU A 1 95 ? -6.207 -1.32 9.828 1 98.31 95 LEU A CA 1
ATOM 730 C C . LEU A 1 95 ? -5.328 -0.081 9.703 1 98.31 95 LEU A C 1
ATOM 732 O O . LEU A 1 95 ? -4.148 -0.183 9.359 1 98.31 95 LEU A O 1
ATOM 736 N N . ILE A 1 96 ? -5.887 1.076 9.977 1 98.62 96 ILE A N 1
ATOM 737 C CA . ILE A 1 96 ? -5.125 2.32 9.938 1 98.62 96 ILE A CA 1
ATOM 738 C C . ILE A 1 96 ? -4.176 2.379 11.133 1 98.62 96 ILE A C 1
ATOM 740 O O . ILE A 1 96 ? -4.586 2.141 12.273 1 98.62 96 ILE A O 1
ATOM 744 N N . GLY A 1 97 ? -2.926 2.654 10.867 1 98.06 97 GLY A N 1
ATOM 745 C CA . GLY A 1 97 ? -1.938 2.783 11.93 1 98.06 97 GLY A CA 1
ATOM 746 C C . GLY A 1 97 ? -1.054 1.559 12.07 1 98.06 97 GLY A C 1
ATOM 747 O O . GLY A 1 97 ? -1.051 0.683 11.203 1 98.06 97 GLY A O 1
ATOM 748 N N . CYS A 1 98 ? -0.105 1.611 13.016 1 97.62 98 CYS A N 1
ATOM 749 C CA . CYS A 1 98 ? 0.883 0.575 13.289 1 97.62 98 CYS A CA 1
ATOM 750 C C . CYS A 1 98 ? 1.722 0.272 12.055 1 97.62 98 CYS A C 1
ATOM 752 O O . CYS A 1 98 ? 1.94 -0.894 11.719 1 97.62 98 CYS A O 1
ATOM 754 N N . THR A 1 99 ? 2.023 1.355 11.398 1 98.56 99 THR A N 1
ATOM 755 C CA . THR A 1 99 ? 2.873 1.184 10.227 1 98.56 99 THR A CA 1
ATOM 756 C C . THR A 1 99 ? 4.297 0.823 10.633 1 98.56 99 THR A C 1
ATOM 758 O O . THR A 1 99 ? 4.75 1.201 11.719 1 98.56 99 THR A O 1
ATOM 761 N N . PRO A 1 100 ? 5.055 0.135 9.82 1 98.62 100 PRO A N 1
ATOM 762 C CA . PRO A 1 100 ? 6.391 -0.335 10.195 1 98.62 100 PRO A CA 1
ATOM 763 C C . PRO A 1 100 ? 7.465 0.741 10.031 1 98.62 100 PRO A C 1
ATOM 765 O O . PRO A 1 100 ? 7.203 1.791 9.438 1 98.62 100 PRO A O 1
ATOM 768 N N . MET A 1 101 ? 8.578 0.494 10.656 1 98.81 101 MET A N 1
ATOM 769 C CA . MET A 1 101 ? 9.789 1.285 10.445 1 98.81 101 MET A CA 1
ATOM 770 C C . MET A 1 101 ? 10.883 0.442 9.805 1 98.81 101 MET A C 1
ATOM 772 O O . MET A 1 101 ? 10.953 -0.768 10.031 1 98.81 101 MET A O 1
ATOM 776 N N . VAL A 1 102 ? 11.727 1.1 9.016 1 98.81 102 VAL A N 1
ATOM 777 C CA . VAL A 1 102 ? 12.82 0.408 8.344 1 98.81 102 VAL A CA 1
ATOM 778 C C . VAL A 1 102 ? 14.062 1.295 8.344 1 98.81 102 VAL A C 1
ATOM 780 O O . VAL A 1 102 ? 13.969 2.51 8.148 1 98.81 102 VAL A O 1
ATOM 783 N N . TYR A 1 103 ? 15.211 0.694 8.602 1 98.75 103 TYR A N 1
ATOM 784 C CA . TYR A 1 103 ? 16.469 1.433 8.508 1 98.75 103 TYR A CA 1
ATOM 785 C C . TYR A 1 103 ? 16.797 1.754 7.051 1 98.75 103 TYR A C 1
ATOM 787 O O . TYR A 1 103 ? 16.547 0.946 6.156 1 98.75 103 TYR A O 1
ATOM 795 N N . LEU A 1 104 ? 17.297 2.955 6.82 1 98.75 104 LEU A N 1
ATOM 796 C CA . LEU A 1 104 ? 17.938 3.262 5.555 1 98.75 104 LEU A CA 1
ATOM 797 C C . LEU A 1 104 ? 19.406 2.838 5.582 1 98.75 104 LEU A C 1
ATOM 799 O O . LEU A 1 104 ? 20.094 3.006 6.594 1 98.75 104 LEU A O 1
ATOM 803 N N . ASN A 1 105 ? 19.891 2.305 4.477 1 97.81 105 ASN A N 1
ATOM 804 C CA . ASN A 1 105 ? 21.219 1.678 4.469 1 97.81 105 ASN A CA 1
ATOM 805 C C . ASN A 1 105 ? 22.141 2.316 3.436 1 97.81 105 ASN A C 1
ATOM 807 O O . ASN A 1 105 ? 22.906 3.219 3.762 1 97.81 105 ASN A O 1
ATOM 811 N N . ARG A 1 106 ? 21.906 2.105 2.203 1 97.06 106 ARG A N 1
ATOM 812 C CA . ARG A 1 106 ? 22.828 2.477 1.137 1 97.06 106 ARG A CA 1
ATOM 813 C C . ARG A 1 106 ? 22.859 3.988 0.937 1 97.06 106 ARG A C 1
ATOM 815 O O . ARG A 1 106 ? 23.922 4.57 0.709 1 97.06 106 ARG A O 1
ATOM 822 N N . VAL A 1 107 ? 21.75 4.645 1.052 1 98.25 107 VAL A N 1
ATOM 823 C CA . VAL A 1 107 ? 21.672 6.082 0.804 1 98.25 107 VAL A CA 1
ATOM 824 C C . VAL A 1 107 ? 22.312 6.84 1.959 1 98.25 107 VAL A C 1
ATOM 826 O O . VAL A 1 107 ? 22.547 8.047 1.867 1 98.25 107 VAL A O 1
ATOM 829 N N . THR A 1 108 ? 22.688 6.164 3.039 1 98.25 108 THR A N 1
ATOM 830 C CA . THR A 1 108 ? 23.219 6.836 4.219 1 98.25 108 THR A CA 1
ATOM 831 C C . THR A 1 108 ? 24.734 6.715 4.262 1 98.25 108 THR A C 1
ATOM 833 O O . THR A 1 108 ? 25.344 6.887 5.32 1 98.25 108 THR A O 1
ATOM 836 N N . GLU A 1 109 ? 25.297 6.34 3.174 1 96.75 109 GLU A N 1
ATOM 837 C CA . GLU A 1 109 ? 26.75 6.301 3.137 1 96.75 109 GLU A CA 1
ATOM 838 C C . GLU A 1 109 ? 27.344 7.633 3.576 1 96.75 109 GLU A C 1
ATOM 840 O O . GLU A 1 109 ? 26.922 8.695 3.111 1 96.75 109 GLU A O 1
ATOM 845 N N . GLY A 1 110 ? 28.25 7.57 4.535 1 97.25 110 GLY A N 1
ATOM 846 C CA . GLY A 1 110 ? 28.922 8.766 5.02 1 97.25 110 GLY A CA 1
ATOM 847 C C . GLY A 1 110 ? 28.234 9.391 6.219 1 97.25 110 GLY A C 1
ATOM 848 O O . GLY A 1 110 ? 28.75 10.352 6.805 1 97.25 110 GLY A O 1
ATOM 849 N N . CYS A 1 111 ? 27.141 8.898 6.574 1 98.38 111 CYS A N 1
ATOM 850 C CA . CYS A 1 111 ? 26.422 9.422 7.734 1 98.38 111 CYS A CA 1
ATOM 851 C C . CYS A 1 111 ? 26.984 8.859 9.031 1 98.38 111 CYS A C 1
ATOM 853 O O . CYS A 1 111 ? 27.562 7.773 9.031 1 98.38 111 CYS A O 1
ATOM 855 N N . VAL A 1 112 ? 26.844 9.586 10.086 1 98.56 112 VAL A N 1
ATOM 856 C CA . VAL A 1 112 ? 27.359 9.164 11.383 1 98.56 112 VAL A CA 1
ATOM 857 C C . VAL A 1 112 ? 26.203 8.867 12.336 1 98.56 112 VAL A C 1
ATOM 859 O O . VAL A 1 112 ? 26.422 8.438 13.469 1 98.56 112 VAL A O 1
ATOM 862 N N . ALA A 1 113 ? 24.984 9.117 11.969 1 98.69 113 ALA A N 1
ATOM 863 C CA . ALA A 1 113 ? 23.75 8.742 12.68 1 98.69 113 ALA A CA 1
ATOM 864 C C . ALA A 1 113 ? 22.969 7.703 11.883 1 98.69 113 ALA A C 1
ATOM 866 O O . ALA A 1 113 ? 23.188 7.527 10.688 1 98.69 113 ALA A O 1
ATOM 867 N N . ASN A 1 114 ? 22.109 6.961 12.562 1 98.69 114 ASN A N 1
ATOM 868 C CA . ASN A 1 114 ? 21.203 6.02 11.906 1 98.69 114 ASN A CA 1
ATOM 869 C C . ASN A 1 114 ? 19.875 6.684 11.531 1 98.69 114 ASN A C 1
ATOM 871 O O . ASN A 1 114 ? 19.422 7.598 12.211 1 98.69 114 ASN A O 1
ATOM 875 N N . ILE A 1 115 ? 19.359 6.297 10.469 1 98.88 115 ILE A N 1
ATOM 876 C CA . ILE A 1 115 ? 18.062 6.82 10.016 1 98.88 115 ILE A CA 1
ATOM 877 C C . ILE A 1 115 ? 17.062 5.672 9.875 1 98.88 115 ILE A C 1
ATOM 879 O O . ILE A 1 115 ? 17.359 4.656 9.242 1 98.88 115 ILE A O 1
ATOM 883 N N . ALA A 1 116 ? 15.93 5.793 10.484 1 98.94 116 ALA A N 1
ATOM 884 C CA . ALA A 1 116 ? 14.82 4.859 10.344 1 98.94 116 ALA A CA 1
ATOM 885 C C . ALA A 1 116 ? 13.586 5.562 9.789 1 98.94 116 ALA A C 1
ATOM 887 O O . ALA A 1 116 ? 13.164 6.598 10.312 1 98.94 116 ALA A O 1
ATOM 888 N N . ALA A 1 117 ? 13.016 5.016 8.75 1 98.94 117 ALA A N 1
ATOM 889 C CA . ALA A 1 117 ? 11.844 5.598 8.109 1 98.94 117 ALA A CA 1
ATOM 890 C C . ALA A 1 117 ? 10.555 4.945 8.617 1 98.94 117 ALA A C 1
ATOM 892 O O . ALA A 1 117 ? 10.477 3.721 8.719 1 98.94 117 ALA A O 1
ATOM 893 N N . LYS A 1 118 ? 9.617 5.73 9.109 1 98.94 118 LYS A N 1
ATOM 894 C CA . LYS A 1 118 ? 8.25 5.289 9.367 1 98.94 118 LYS A CA 1
ATOM 895 C C . LYS A 1 118 ? 7.438 5.227 8.078 1 98.94 118 LYS A C 1
ATOM 897 O O . LYS A 1 118 ? 7.152 6.258 7.465 1 98.94 118 LYS A O 1
ATOM 902 N N . LEU A 1 119 ? 7.016 4.012 7.637 1 98.69 119 LEU A N 1
ATOM 903 C CA . LEU A 1 119 ? 6.457 3.807 6.305 1 98.69 119 LEU A CA 1
ATOM 904 C C . LEU A 1 119 ? 4.941 3.979 6.32 1 98.69 119 LEU A C 1
ATOM 906 O O . LEU A 1 119 ? 4.199 3.008 6.152 1 98.69 119 LEU A O 1
ATOM 910 N N . GLU A 1 120 ? 4.527 5.25 6.316 1 98.62 120 GLU A N 1
ATOM 911 C CA . GLU A 1 120 ? 3.1 5.555 6.262 1 98.62 120 GLU A CA 1
ATOM 912 C C . GLU A 1 120 ? 2.512 5.195 4.898 1 98.62 120 GLU A C 1
ATOM 914 O O . GLU A 1 120 ? 1.29 5.125 4.746 1 98.62 120 GLU A O 1
ATOM 919 N N . SER A 1 121 ? 3.381 4.887 3.959 1 96.81 121 SER A N 1
ATOM 920 C CA . SER A 1 121 ? 2.967 4.383 2.656 1 96.81 121 SER A CA 1
ATOM 921 C C . SER A 1 121 ? 2.291 3.02 2.781 1 96.81 121 SER A C 1
ATOM 923 O O . SER A 1 121 ? 1.651 2.551 1.838 1 96.81 121 SER A O 1
ATOM 925 N N . MET A 1 122 ? 2.406 2.391 3.91 1 97.75 122 MET A N 1
ATOM 926 C CA . MET A 1 122 ? 1.836 1.06 4.094 1 97.75 122 MET A CA 1
ATOM 927 C C . MET A 1 122 ? 0.515 1.134 4.852 1 97.75 122 MET A C 1
ATOM 929 O O . MET A 1 122 ? 0.066 0.139 5.426 1 97.75 122 MET A O 1
ATOM 933 N N . GLU A 1 123 ? -0.08 2.289 4.859 1 98.12 123 GLU A N 1
ATOM 934 C CA . GLU A 1 123 ? -1.477 2.43 5.258 1 98.12 123 GLU A CA 1
ATOM 935 C C . GLU A 1 123 ? -2.41 1.771 4.246 1 98.12 123 GLU A C 1
ATOM 937 O O . GLU A 1 123 ? -2.012 1.502 3.109 1 98.12 123 GLU A O 1
ATOM 942 N N . PRO A 1 124 ? -3.678 1.498 4.586 1 97.25 124 PRO A N 1
ATOM 943 C CA . PRO A 1 124 ? -4.602 0.812 3.678 1 97.25 124 PRO A CA 1
ATOM 944 C C . PRO A 1 124 ? -4.738 1.518 2.33 1 97.25 124 PRO A C 1
ATOM 946 O O . PRO A 1 124 ? -4.809 0.859 1.288 1 97.25 124 PRO A O 1
ATOM 949 N N . CYS A 1 125 ? -4.773 2.822 2.381 1 96.5 125 CYS A N 1
ATOM 950 C CA . CYS A 1 125 ? -4.887 3.561 1.127 1 96.5 125 CYS A CA 1
ATOM 951 C C . CYS A 1 125 ? -3.584 4.281 0.801 1 96.5 125 CYS A C 1
ATOM 953 O O . CYS A 1 125 ? -3.584 5.273 0.068 1 96.5 125 CYS A O 1
ATOM 955 N N . ARG A 1 126 ? -2.477 3.914 1.417 1 97.06 126 ARG A N 1
ATOM 956 C CA . ARG A 1 126 ? -1.086 4.07 1 1 97.06 126 ARG A CA 1
ATOM 957 C C . ARG A 1 126 ? -0.565 5.461 1.336 1 97.06 126 ARG A C 1
ATOM 959 O O . ARG A 1 126 ? 0.268 6.012 0.612 1 97.06 126 ARG A O 1
ATOM 966 N N . SER A 1 127 ? -1.151 6.098 2.373 1 97.5 127 SER A N 1
ATOM 967 C CA . SER A 1 127 ? -0.586 7.383 2.775 1 97.5 127 SER A CA 1
ATOM 968 C C . SER A 1 127 ? -0.899 7.688 4.238 1 97.5 127 SER A C 1
ATOM 970 O O . SER A 1 127 ? -1.821 7.109 4.812 1 97.5 127 SER A O 1
ATOM 972 N N . VAL A 1 128 ? -0.165 8.625 4.742 1 98.44 128 VAL A N 1
ATOM 973 C CA . VAL A 1 128 ? -0.305 9.078 6.125 1 98.44 128 VAL A CA 1
ATOM 974 C C . VAL A 1 128 ? -1.677 9.719 6.32 1 98.44 128 VAL A C 1
ATOM 976 O O . VAL A 1 128 ? -2.184 9.789 7.441 1 98.44 128 VAL A O 1
ATOM 979 N N . LYS A 1 129 ? -2.318 10.094 5.199 1 98.19 129 LYS A N 1
ATOM 980 C CA . LYS A 1 129 ? -3.564 10.844 5.281 1 98.19 129 LYS A CA 1
ATOM 981 C C . LYS A 1 129 ? -4.738 9.938 5.621 1 98.19 129 LYS A C 1
ATOM 983 O O . LYS A 1 129 ? -5.812 10.406 5.996 1 98.19 129 LYS A O 1
ATOM 988 N N . ASP A 1 130 ? -4.52 8.617 5.527 1 98.5 130 ASP A N 1
ATOM 989 C CA . ASP A 1 130 ? -5.531 7.695 6.027 1 98.5 130 ASP A CA 1
ATOM 990 C C . ASP A 1 130 ? -5.852 7.973 7.492 1 98.5 130 ASP A C 1
ATOM 992 O O . ASP A 1 130 ? -7.012 7.902 7.902 1 98.5 130 ASP A O 1
ATOM 996 N N . ARG A 1 131 ? -4.82 8.328 8.242 1 98.81 131 ARG A N 1
ATOM 997 C CA . ARG A 1 131 ? -4.984 8.594 9.664 1 98.81 131 ARG A CA 1
ATOM 998 C C . ARG A 1 131 ? -5.914 9.781 9.891 1 98.81 131 ARG A C 1
ATOM 1000 O O . ARG A 1 131 ? -6.836 9.703 10.703 1 98.81 131 ARG A O 1
ATOM 1007 N N . ILE A 1 132 ? -5.719 10.836 9.156 1 98.5 132 ILE A N 1
ATOM 1008 C CA . ILE A 1 132 ? -6.469 12.047 9.469 1 98.5 132 ILE A CA 1
ATOM 1009 C C . ILE A 1 132 ? -7.863 11.961 8.852 1 98.5 132 ILE A C 1
ATOM 1011 O O . ILE A 1 132 ? -8.828 12.492 9.406 1 98.5 132 ILE A O 1
ATOM 1015 N N . GLY A 1 133 ? -7.977 11.289 7.66 1 98.44 133 GLY A N 1
ATOM 1016 C CA . GLY A 1 133 ? -9.312 11.031 7.16 1 98.44 133 GLY A CA 1
ATOM 1017 C C . GLY A 1 133 ? -10.195 10.312 8.164 1 98.44 133 GLY A C 1
ATOM 1018 O O . GLY A 1 133 ? -11.328 10.734 8.414 1 98.44 133 GLY A O 1
ATOM 1019 N N . TYR A 1 134 ? -9.656 9.312 8.781 1 98.81 134 TYR A N 1
ATOM 1020 C CA . TYR A 1 134 ? -10.383 8.555 9.797 1 98.81 134 TYR A CA 1
ATOM 1021 C C . TYR A 1 134 ? -10.648 9.406 11.023 1 98.81 134 TYR A C 1
ATOM 1023 O O . TYR A 1 134 ? -11.766 9.414 11.547 1 98.81 134 TYR A O 1
ATOM 1031 N N . ALA A 1 135 ? -9.672 10.117 11.516 1 98.81 135 ALA A N 1
ATOM 1032 C CA . ALA A 1 135 ? -9.758 10.875 12.758 1 98.81 135 ALA A CA 1
ATOM 1033 C C . ALA A 1 135 ? -10.797 11.984 12.648 1 98.81 135 ALA A C 1
ATOM 1035 O O . ALA A 1 135 ? -11.617 12.172 13.555 1 98.81 135 ALA A O 1
ATOM 1036 N N . MET A 1 136 ? -10.789 12.711 11.547 1 98.69 136 MET A N 1
ATOM 1037 C CA . MET A 1 136 ? -11.695 13.844 11.391 1 98.69 136 MET A CA 1
ATOM 1038 C C . MET A 1 136 ? -13.141 13.375 11.281 1 98.69 136 MET A C 1
ATOM 1040 O O . MET A 1 136 ? -14.039 13.969 11.883 1 98.69 136 MET A O 1
ATOM 1044 N N . ILE A 1 137 ? -13.352 12.297 10.547 1 98.69 137 ILE A N 1
ATOM 1045 C CA . ILE A 1 137 ? -14.703 11.766 10.414 1 98.69 137 ILE A CA 1
ATOM 1046 C C . ILE A 1 137 ? -15.164 11.18 11.75 1 98.69 137 ILE A C 1
ATOM 1048 O O . ILE A 1 137 ? -16.281 11.43 12.195 1 98.69 137 ILE A O 1
ATOM 1052 N N . SER A 1 138 ? -14.305 10.43 12.422 1 98.38 138 SER A N 1
ATOM 1053 C CA . SER A 1 138 ? -14.656 9.797 13.688 1 98.38 138 SER A CA 1
ATOM 1054 C C . SER A 1 138 ? -14.977 10.844 14.758 1 98.38 138 SER A C 1
ATOM 1056 O O . SER A 1 138 ? -15.93 10.672 15.523 1 98.38 138 SER A O 1
ATOM 1058 N N . GLU A 1 139 ? -14.148 11.883 14.836 1 98.31 139 GLU A N 1
ATOM 1059 C CA . GLU A 1 139 ? -14.398 12.945 15.805 1 98.31 139 GLU A CA 1
ATOM 1060 C C . GLU A 1 139 ? -15.734 13.633 15.547 1 98.31 139 GLU A C 1
ATOM 1062 O O . GLU A 1 139 ? -16.469 13.938 16.484 1 98.31 139 GLU A O 1
ATOM 1067 N N . ALA A 1 140 ? -16.031 13.898 14.281 1 98.38 140 ALA A N 1
ATOM 1068 C CA . ALA A 1 140 ? -17.297 14.516 13.914 1 98.38 140 ALA A CA 1
ATOM 1069 C C . ALA A 1 140 ? -18.469 13.617 14.281 1 98.38 140 ALA A C 1
ATOM 1071 O O . ALA A 1 140 ? -19.516 14.094 14.711 1 98.38 140 ALA A O 1
ATOM 1072 N N . GLU A 1 141 ? -18.312 12.312 14.133 1 97.81 141 GLU A N 1
ATOM 1073 C CA . GLU A 1 141 ? -19.328 11.352 14.539 1 97.81 141 GLU A CA 1
ATOM 1074 C C . GLU A 1 141 ? -19.531 11.367 16.047 1 97.81 141 GLU A C 1
ATOM 1076 O O . GLU A 1 141 ? -20.672 11.422 16.531 1 97.81 141 GLU A O 1
ATOM 1081 N N . GLN A 1 142 ? -18.469 11.32 16.703 1 97.5 142 GLN A N 1
ATOM 1082 C CA . GLN A 1 142 ? -18.5 11.234 18.156 1 97.5 142 GLN A CA 1
ATOM 1083 C C . GLN A 1 142 ? -19.125 12.484 18.766 1 97.5 142 GLN A C 1
ATOM 1085 O O . GLN A 1 142 ? -19.812 12.406 19.797 1 97.5 142 GLN A O 1
ATOM 1090 N N . SER A 1 143 ? -18.891 13.602 18.188 1 97.31 143 SER A N 1
ATOM 1091 C CA . SER A 1 143 ? -19.422 14.867 18.688 1 97.31 143 SER A CA 1
ATOM 1092 C C . SER A 1 143 ? -20.875 15.039 18.297 1 97.31 143 SER A C 1
ATOM 1094 O O . SER A 1 143 ? -21.547 15.969 18.766 1 97.31 143 SER A O 1
ATOM 1096 N N . GLY A 1 144 ? -21.328 14.172 17.328 1 97.31 144 GLY A N 1
ATOM 1097 C CA . GLY A 1 144 ? -22.719 14.25 16.875 1 97.31 144 GLY A CA 1
ATOM 1098 C C . GLY A 1 144 ? -22.906 15.227 15.734 1 97.31 144 GLY A C 1
ATOM 1099 O O . GLY A 1 144 ? -24.047 15.43 15.281 1 97.31 144 GLY A O 1
ATOM 1100 N N . ALA A 1 145 ? -21.844 15.766 15.242 1 97.56 145 ALA A N 1
ATOM 1101 C CA . ALA A 1 145 ? -21.938 16.75 14.172 1 97.56 145 ALA A CA 1
ATOM 1102 C C . ALA A 1 145 ? -22.375 16.109 12.867 1 97.56 145 ALA A C 1
ATOM 1104 O O . ALA A 1 145 ? -22.969 16.766 12.008 1 97.56 145 ALA A O 1
ATOM 1105 N N . ILE A 1 146 ? -22.078 14.727 12.734 1 98.25 146 ILE A N 1
ATOM 1106 C CA . ILE A 1 146 ? -22.484 14.031 11.516 1 98.25 146 ILE A CA 1
ATOM 1107 C C . ILE A 1 146 ? -23.016 12.648 11.867 1 98.25 146 ILE A C 1
ATOM 1109 O O . ILE A 1 146 ? -22.781 12.141 12.969 1 98.25 146 ILE A O 1
ATOM 1113 N N . SER A 1 147 ? -23.734 12.094 10.938 1 97.5 147 SER A N 1
ATOM 1114 C CA . SER A 1 147 ? -24.203 10.719 11.016 1 97.5 147 SER A CA 1
ATOM 1115 C C . SER A 1 147 ? -24.328 10.102 9.625 1 97.5 147 SER A C 1
ATOM 1117 O O . SER A 1 147 ? -24.719 10.773 8.672 1 97.5 147 SER A O 1
ATOM 1119 N N . PRO A 1 148 ? -23.984 8.812 9.562 1 94.06 148 PRO A N 1
ATOM 1120 C CA . PRO A 1 148 ? -24.047 8.141 8.266 1 94.06 148 PRO A CA 1
ATOM 1121 C C . PRO A 1 148 ? -25.453 8.141 7.664 1 94.06 148 PRO A C 1
ATOM 1123 O O . PRO A 1 148 ? -26.438 7.988 8.391 1 94.06 148 PRO A O 1
ATOM 1126 N N . GLY A 1 149 ? -25.531 8.273 6.355 1 92.69 149 GLY A N 1
ATOM 1127 C CA . GLY A 1 149 ? -26.812 8.258 5.668 1 92.69 149 GLY A CA 1
ATOM 1128 C C . GLY A 1 149 ? -27.531 9.594 5.711 1 92.69 149 GLY A C 1
ATOM 1129 O O . GLY A 1 149 ? -28.469 9.82 4.953 1 92.69 149 GLY A O 1
ATOM 1130 N N . LYS A 1 150 ? -27.094 10.445 6.465 1 95.81 150 LYS A N 1
ATOM 1131 C CA . LYS A 1 150 ? -27.734 11.742 6.629 1 95.81 150 LYS A CA 1
ATOM 1132 C C . LYS A 1 150 ? -26.812 12.875 6.18 1 95.81 150 LYS A C 1
ATOM 1134 O O . LYS A 1 150 ? -27.203 13.703 5.352 1 95.81 150 LYS A O 1
ATOM 1139 N N . SER A 1 151 ? -25.719 12.875 6.781 1 98.06 151 SER A N 1
ATOM 1140 C CA . SER A 1 151 ? -24.797 13.984 6.555 1 98.06 151 SER A CA 1
ATOM 1141 C C . SER A 1 151 ? -24.031 13.82 5.242 1 98.06 151 SER A C 1
ATOM 1143 O O . SER A 1 151 ? -23.75 12.695 4.82 1 98.06 151 SER A O 1
ATOM 1145 N N . ILE A 1 152 ? -23.719 14.945 4.648 1 98.38 152 ILE A N 1
ATOM 1146 C CA . ILE A 1 152 ? -22.891 15.016 3.459 1 98.38 152 ILE A CA 1
ATOM 1147 C C . ILE A 1 152 ? -21.562 15.68 3.805 1 98.38 152 ILE A C 1
ATOM 1149 O O . ILE A 1 152 ? -21.531 16.828 4.25 1 98.38 152 ILE A O 1
ATOM 1153 N N . LEU A 1 153 ? -20.5 14.961 3.596 1 98.69 153 LEU A N 1
ATOM 1154 C CA . LEU A 1 153 ? -19.188 15.531 3.848 1 98.69 153 LEU A CA 1
ATOM 1155 C C . LEU A 1 153 ? -18.719 16.359 2.654 1 98.69 153 LEU A C 1
ATOM 1157 O O . LEU A 1 153 ? -18.938 15.977 1.504 1 98.69 153 LEU A O 1
ATOM 1161 N N . VAL A 1 154 ? -18.094 17.516 2.945 1 98.62 154 VAL A N 1
ATOM 1162 C CA . VAL A 1 154 ? -17.547 18.406 1.925 1 98.62 154 VAL A CA 1
ATOM 1163 C C . VAL A 1 154 ? -16.109 18.766 2.275 1 98.62 154 VAL A C 1
ATOM 1165 O O . VAL A 1 154 ? -15.797 19.078 3.43 1 98.62 154 VAL A O 1
ATOM 1168 N N . GLU A 1 155 ? -15.219 18.672 1.333 1 98.12 155 GLU A N 1
ATOM 1169 C CA . GLU A 1 155 ? -13.836 19.047 1.605 1 98.12 155 GLU A CA 1
ATOM 1170 C C . GLU A 1 155 ? -13.141 19.562 0.344 1 98.12 155 GLU A C 1
ATOM 1172 O O . GLU A 1 155 ? -13.156 18.891 -0.691 1 98.12 155 GLU A O 1
ATOM 1177 N N . PRO A 1 156 ? -12.539 20.797 0.393 1 96.06 156 PRO A N 1
ATOM 1178 C CA . PRO A 1 156 ? -11.648 21.219 -0.688 1 96.06 156 PRO A CA 1
ATOM 1179 C C . PRO A 1 156 ? -10.266 20.578 -0.604 1 96.06 156 PRO A C 1
ATOM 1181 O O . PRO A 1 156 ? -9.5 20.859 0.318 1 96.06 156 PRO A O 1
ATOM 1184 N N . THR A 1 157 ? -9.977 19.672 -1.519 1 90.94 157 THR A N 1
ATOM 1185 C CA . THR A 1 157 ? -8.711 18.953 -1.485 1 90.94 157 THR A CA 1
ATOM 1186 C C . THR A 1 157 ? -8.422 18.297 -2.838 1 90.94 157 THR A C 1
ATOM 1188 O O . THR A 1 157 ? -9.344 18.016 -3.609 1 90.94 157 THR A O 1
ATOM 1191 N N . SER A 1 158 ? -7.148 18.141 -3.15 1 80.94 158 SER A N 1
ATOM 1192 C CA . SER A 1 158 ? -6.781 17.562 -4.438 1 80.94 158 SER A CA 1
ATOM 1193 C C . SER A 1 158 ? -5.809 16.391 -4.258 1 80.94 158 SER A C 1
ATOM 1195 O O . SER A 1 158 ? -5.32 15.836 -5.242 1 80.94 158 SER A O 1
ATOM 1197 N N . GLY A 1 159 ? -5.598 15.977 -3.09 1 87.88 159 GLY A N 1
ATOM 1198 C CA . GLY A 1 159 ? -4.5 15.039 -2.936 1 87.88 159 GLY A CA 1
ATOM 1199 C C . GLY A 1 159 ? -4.844 13.859 -2.045 1 87.88 159 GLY A C 1
ATOM 1200 O O . GLY A 1 159 ? -5.934 13.297 -2.148 1 87.88 159 GLY A O 1
ATOM 1201 N N . ASN A 1 160 ? -3.852 13.484 -1.255 1 93.94 160 ASN A N 1
ATOM 1202 C CA . ASN A 1 160 ? -3.91 12.289 -0.43 1 93.94 160 ASN A CA 1
ATOM 1203 C C . ASN A 1 160 ? -4.953 12.414 0.677 1 93.94 160 ASN A C 1
ATOM 1205 O O . ASN A 1 160 ? -5.566 11.422 1.079 1 93.94 160 ASN A O 1
ATOM 1209 N N . THR A 1 161 ? -5.215 13.641 1.117 1 96.06 161 THR A N 1
ATOM 1210 C CA . THR A 1 161 ? -6.242 13.828 2.133 1 96.06 161 THR A CA 1
ATOM 1211 C C . THR A 1 161 ? -7.617 13.453 1.583 1 96.06 161 THR A C 1
ATOM 1213 O O . THR A 1 161 ? -8.406 12.789 2.26 1 96.06 161 THR A O 1
ATOM 1216 N N . GLY A 1 162 ? -7.898 13.961 0.389 1 96.62 162 GLY A N 1
ATOM 1217 C CA . GLY A 1 162 ? -9.156 13.602 -0.248 1 96.62 162 GLY A CA 1
ATOM 1218 C C . GLY A 1 162 ? -9.367 12.102 -0.351 1 96.62 162 GLY A C 1
ATOM 1219 O O . GLY A 1 162 ? -10.445 11.602 -0.049 1 96.62 162 GLY A O 1
ATOM 1220 N N . ILE A 1 163 ? -8.344 11.422 -0.734 1 96.56 163 ILE A N 1
ATOM 1221 C CA . ILE A 1 163 ? -8.414 9.969 -0.886 1 96.56 163 ILE A CA 1
ATOM 1222 C C . ILE A 1 163 ? -8.617 9.32 0.48 1 96.56 163 ILE A C 1
ATOM 1224 O O . ILE A 1 163 ? -9.422 8.398 0.623 1 96.56 163 ILE A O 1
ATOM 1228 N N . GLY A 1 164 ? -7.855 9.797 1.49 1 97.94 164 GLY A N 1
ATOM 1229 C CA . GLY A 1 164 ? -8.031 9.305 2.85 1 97.94 164 GLY A CA 1
ATOM 1230 C C . GLY A 1 164 ? -9.453 9.477 3.365 1 97.94 164 GLY A C 1
ATOM 1231 O O . GLY A 1 164 ? -10.008 8.555 3.965 1 97.94 164 GLY A O 1
ATOM 1232 N N . ILE A 1 165 ? -10.078 10.594 3.084 1 98.44 165 ILE A N 1
ATOM 1233 C CA . ILE A 1 165 ? -11.453 10.852 3.496 1 98.44 165 ILE A CA 1
ATOM 1234 C C . ILE A 1 165 ? -12.406 9.961 2.705 1 98.44 165 ILE A C 1
ATOM 1236 O O . ILE A 1 165 ? -13.359 9.406 3.266 1 98.44 165 ILE A O 1
ATOM 1240 N N . ALA A 1 166 ? -12.125 9.781 1.441 1 98.25 166 ALA A N 1
ATOM 1241 C CA . ALA A 1 166 ? -13.023 9.07 0.536 1 98.25 166 ALA A CA 1
ATOM 1242 C C . ALA A 1 166 ? -13.164 7.605 0.941 1 98.25 166 ALA A C 1
ATOM 1244 O O . ALA A 1 166 ? -14.266 7.066 0.976 1 98.25 166 ALA A O 1
ATOM 1245 N N . PHE A 1 167 ? -12.078 6.84 1.254 1 96.88 167 PHE A N 1
ATOM 1246 C CA . PHE A 1 167 ? -12.234 5.426 1.572 1 96.88 167 PHE A CA 1
ATOM 1247 C C . PHE A 1 167 ? -12.922 5.246 2.922 1 96.88 167 PHE A C 1
ATOM 1249 O O . PHE A 1 167 ? -13.664 4.281 3.127 1 96.88 167 PHE A O 1
ATOM 1256 N N . VAL A 1 168 ? -12.672 6.234 3.857 1 98.25 168 VAL A N 1
ATOM 1257 C CA . VAL A 1 168 ? -13.352 6.156 5.148 1 98.25 168 VAL A CA 1
ATOM 1258 C C . VAL A 1 168 ? -14.836 6.43 4.969 1 98.25 168 VAL A C 1
ATOM 1260 O O . VAL A 1 168 ? -15.68 5.734 5.543 1 98.25 168 VAL A O 1
ATOM 1263 N N . ALA A 1 169 ? -15.148 7.457 4.191 1 98.38 169 ALA A N 1
ATOM 1264 C CA . ALA A 1 169 ? -16.547 7.785 3.91 1 98.38 169 ALA A CA 1
ATOM 1265 C C . ALA A 1 169 ? -17.266 6.602 3.277 1 98.38 169 ALA A C 1
ATOM 1267 O O . ALA A 1 169 ? -18.391 6.27 3.672 1 98.38 169 ALA A O 1
ATOM 1268 N N . ALA A 1 170 ? -16.625 5.988 2.291 1 97.56 170 ALA A N 1
ATOM 1269 C CA . ALA A 1 170 ? -17.203 4.812 1.642 1 97.56 170 ALA A CA 1
ATOM 1270 C C . ALA A 1 170 ? -17.438 3.691 2.65 1 97.56 170 ALA A C 1
ATOM 1272 O O . ALA A 1 170 ? -18.516 3.088 2.672 1 97.56 170 ALA A O 1
ATOM 1273 N N . THR A 1 171 ? -16.484 3.449 3.506 1 97.62 171 THR A N 1
ATOM 1274 C CA . THR A 1 171 ? -16.547 2.383 4.496 1 97.62 171 THR A CA 1
ATOM 1275 C C . THR A 1 171 ? -17.688 2.625 5.48 1 97.62 171 THR A C 1
ATOM 1277 O O . THR A 1 171 ? -18.422 1.697 5.832 1 97.62 171 THR A O 1
ATOM 1280 N N . LYS A 1 172 ? -17.859 3.898 5.848 1 97 172 LYS A N 1
ATOM 1281 C CA . LYS A 1 172 ? -18.797 4.227 6.914 1 97 172 LYS A CA 1
ATOM 1282 C C . LYS A 1 172 ? -20.172 4.598 6.348 1 97 172 LYS A C 1
ATOM 1284 O O . LYS A 1 172 ? -21.125 4.801 7.102 1 97 172 LYS A O 1
ATOM 1289 N N . GLY A 1 173 ? -20.234 4.766 5.066 1 95.75 173 GLY A N 1
ATOM 1290 C CA . GLY A 1 173 ? -21.531 5.012 4.441 1 95.75 173 GLY A CA 1
ATOM 1291 C C . GLY A 1 173 ? -21.875 6.484 4.348 1 95.75 173 GLY A C 1
ATOM 1292 O O . GLY A 1 173 ? -23.031 6.867 4.5 1 95.75 173 GLY A O 1
ATOM 1293 N N . TYR A 1 174 ? -20.906 7.379 4.184 1 97.81 174 TYR A N 1
ATOM 1294 C CA . TYR A 1 174 ? -21.125 8.812 4.004 1 97.81 174 TYR A CA 1
ATOM 1295 C C . TYR A 1 174 ? -21.062 9.195 2.531 1 97.81 174 TYR A C 1
ATOM 1297 O O . TYR A 1 174 ? -20.266 8.633 1.774 1 97.81 174 TYR A O 1
ATOM 1305 N N . LYS A 1 175 ? -21.875 10.133 2.174 1 97.81 175 LYS A N 1
ATOM 1306 C CA . LYS A 1 175 ? -21.656 10.844 0.917 1 97.81 175 LYS A CA 1
ATOM 1307 C C . LYS A 1 175 ? -20.531 11.867 1.056 1 97.81 175 LYS A C 1
ATOM 1309 O O . LYS A 1 175 ? -20.438 12.547 2.08 1 97.81 175 LYS A O 1
ATOM 1314 N N . LEU A 1 176 ? -19.719 11.953 0.043 1 98.38 176 LEU A N 1
ATOM 1315 C CA . LEU A 1 176 ? -18.609 12.891 0.055 1 98.38 176 LEU A CA 1
ATOM 1316 C C . LEU A 1 176 ? -18.562 13.703 -1.233 1 98.38 176 LEU A C 1
ATOM 1318 O O . LEU A 1 176 ? -18.672 13.148 -2.328 1 98.38 176 LEU A O 1
ATOM 1322 N N . VAL A 1 177 ? -18.453 14.992 -1.048 1 98.19 177 VAL A N 1
ATOM 1323 C CA . VAL A 1 177 ? -18.203 15.906 -2.158 1 98.19 177 VAL A CA 1
ATOM 1324 C C . VAL A 1 177 ? -16.828 16.562 -1.996 1 98.19 177 VAL A C 1
ATOM 1326 O O . VAL A 1 177 ? -16.547 17.172 -0.964 1 98.19 177 VAL A O 1
ATOM 1329 N N . VAL A 1 178 ? -16.062 16.422 -3.008 1 97.69 178 VAL A N 1
ATOM 1330 C CA . VAL A 1 178 ? -14.734 17.031 -3.008 1 97.69 178 VAL A CA 1
ATOM 1331 C C . VAL A 1 178 ? -14.664 18.125 -4.07 1 97.69 178 VAL A C 1
ATOM 1333 O O . VAL A 1 178 ? -15.055 17.906 -5.219 1 97.69 178 VAL A O 1
ATOM 1336 N N . THR A 1 179 ? -14.188 19.328 -3.684 1 97.25 179 THR A N 1
ATOM 1337 C CA . THR A 1 179 ? -13.945 20.422 -4.633 1 97.25 179 THR A CA 1
ATOM 1338 C C . THR A 1 179 ? -12.453 20.578 -4.906 1 97.25 179 THR A C 1
ATOM 1340 O O . THR A 1 179 ? -11.641 20.484 -3.988 1 97.25 179 THR A O 1
ATOM 1343 N N . MET A 1 180 ? -12.133 20.672 -6.145 1 95.25 180 MET A N 1
ATOM 1344 C CA . MET A 1 180 ? -10.734 20.828 -6.535 1 95.25 180 MET A CA 1
ATOM 1345 C C . MET A 1 180 ? -10.625 21.609 -7.84 1 95.25 180 MET A C 1
ATOM 1347 O O . MET A 1 180 ? -11.562 21.641 -8.633 1 95.25 180 MET A O 1
ATOM 1351 N N . PRO A 1 181 ? -9.461 22.266 -8.031 1 93.5 181 PRO A N 1
ATOM 1352 C CA . PRO A 1 181 ? -9.273 22.969 -9.312 1 93.5 181 PRO A CA 1
ATOM 1353 C C . PRO A 1 181 ? -9.25 22.016 -10.5 1 93.5 181 PRO A C 1
ATOM 1355 O O . PRO A 1 181 ? -8.828 20.859 -10.367 1 93.5 181 PRO A O 1
ATOM 1358 N N . ALA A 1 182 ? -9.484 22.484 -11.648 1 92.19 182 ALA A N 1
ATOM 1359 C CA . ALA A 1 182 ? -9.648 21.672 -12.859 1 92.19 182 ALA A CA 1
ATOM 1360 C C . ALA A 1 182 ? -8.297 21.141 -13.344 1 92.19 182 ALA A C 1
ATOM 1362 O O . ALA A 1 182 ? -8.25 20.203 -14.133 1 92.19 182 ALA A O 1
ATOM 1363 N N . TYR A 1 183 ? -7.262 21.75 -12.859 1 87.06 183 TYR A N 1
ATOM 1364 C CA . TYR A 1 183 ? -5.969 21.328 -13.391 1 87.06 183 TYR A CA 1
ATOM 1365 C C . TYR A 1 183 ? -5.477 20.062 -12.688 1 87.06 183 TYR A C 1
ATOM 1367 O O . TYR A 1 183 ? -4.492 19.453 -13.117 1 87.06 183 TYR A O 1
ATOM 1375 N N . VAL A 1 184 ? -6.137 19.672 -11.648 1 85.56 184 VAL A N 1
ATOM 1376 C CA . VAL A 1 184 ? -5.73 18.469 -10.938 1 85.56 184 VAL A CA 1
ATOM 1377 C C . VAL A 1 184 ? -5.801 17.266 -11.883 1 85.56 184 VAL A C 1
ATOM 1379 O O . VAL A 1 184 ? -6.727 17.156 -12.695 1 85.56 184 VAL A O 1
ATOM 1382 N N . ASN A 1 185 ? -4.883 16.359 -11.711 1 83.88 185 ASN A N 1
ATOM 1383 C CA . ASN A 1 185 ? -4.727 15.258 -12.648 1 83.88 185 ASN A CA 1
ATOM 1384 C C . ASN A 1 185 ? -5.922 14.312 -12.609 1 83.88 185 ASN A C 1
ATOM 1386 O O . ASN A 1 185 ? -6.602 14.203 -11.586 1 83.88 185 ASN A O 1
ATOM 1390 N N . ILE A 1 186 ? -6.156 13.656 -13.711 1 87.81 186 ILE A N 1
ATOM 1391 C CA . ILE A 1 186 ? -7.324 12.812 -13.945 1 87.81 186 ILE A CA 1
ATOM 1392 C C . ILE A 1 186 ? -7.258 11.578 -13.039 1 87.81 186 ILE A C 1
ATOM 1394 O O . ILE A 1 186 ? -8.289 11.07 -12.594 1 87.81 186 ILE A O 1
ATOM 1398 N N . GLU A 1 187 ? -6.066 11.086 -12.719 1 87.81 187 GLU A N 1
ATOM 1399 C CA . GLU A 1 187 ? -5.906 9.898 -11.883 1 87.81 187 GLU A CA 1
ATOM 1400 C C . GLU A 1 187 ? -6.496 10.125 -10.492 1 87.81 187 GLU A C 1
ATOM 1402 O O . GLU A 1 187 ? -7.117 9.227 -9.922 1 87.81 187 GLU A O 1
ATOM 1407 N N . ARG A 1 188 ? -6.309 11.352 -10.039 1 90.69 188 ARG A N 1
ATOM 1408 C CA . ARG A 1 188 ? -6.859 11.688 -8.734 1 90.69 188 ARG A CA 1
ATOM 1409 C C . ARG A 1 188 ? -8.383 11.703 -8.766 1 90.69 188 ARG A C 1
ATOM 1411 O O . ARG A 1 188 ? -9.031 11.227 -7.832 1 90.69 188 ARG A O 1
ATOM 1418 N N . ARG A 1 189 ? -8.922 12.203 -9.773 1 93.25 189 ARG A N 1
ATOM 1419 C CA . ARG A 1 189 ? -10.367 12.227 -9.938 1 93.25 189 ARG A CA 1
ATOM 1420 C C . ARG A 1 189 ? -10.93 10.805 -9.992 1 93.25 189 ARG A C 1
ATOM 1422 O O . ARG A 1 189 ? -11.945 10.516 -9.344 1 93.25 189 ARG A O 1
ATOM 1429 N N . ILE A 1 190 ? -10.242 9.969 -10.742 1 93.5 190 ILE A N 1
ATOM 1430 C CA . ILE A 1 190 ? -10.68 8.586 -10.898 1 93.5 190 ILE A CA 1
ATOM 1431 C C . ILE A 1 190 ? -10.672 7.887 -9.539 1 93.5 190 ILE A C 1
ATOM 1433 O O . ILE A 1 190 ? -11.625 7.188 -9.188 1 93.5 190 ILE A O 1
ATOM 1437 N N . LEU A 1 191 ? -9.648 8.102 -8.766 1 93.75 191 LEU A N 1
ATOM 1438 C CA . LEU A 1 191 ? -9.523 7.453 -7.461 1 93.75 191 LEU A CA 1
ATOM 1439 C C . LEU A 1 191 ? -10.633 7.91 -6.52 1 93.75 191 LEU A C 1
ATOM 1441 O O . LEU A 1 191 ? -11.227 7.094 -5.809 1 93.75 191 LEU A O 1
ATOM 1445 N N . LEU A 1 192 ? -10.883 9.18 -6.504 1 96.38 192 LEU A N 1
ATOM 1446 C CA . LEU A 1 192 ? -11.945 9.719 -5.664 1 96.38 192 LEU A CA 1
ATOM 1447 C C . LEU A 1 192 ? -13.305 9.164 -6.082 1 96.38 192 LEU A C 1
ATOM 1449 O O . LEU A 1 192 ? -14.086 8.727 -5.234 1 96.38 192 LEU A O 1
ATOM 1453 N N . ARG A 1 193 ? -13.531 9.086 -7.332 1 96.06 193 ARG A N 1
ATOM 1454 C CA . ARG A 1 193 ? -14.789 8.555 -7.855 1 96.06 193 ARG A CA 1
ATOM 1455 C C . ARG A 1 193 ? -14.914 7.062 -7.57 1 96.06 193 ARG A C 1
ATOM 1457 O O . ARG A 1 193 ? -16.016 6.559 -7.344 1 96.06 193 ARG A O 1
ATOM 1464 N N . ALA A 1 194 ? -13.82 6.43 -7.609 1 96.12 194 ALA A N 1
ATOM 1465 C CA . ALA A 1 194 ? -13.812 4.996 -7.34 1 96.12 194 ALA A CA 1
ATOM 1466 C C . ALA A 1 194 ? -14.375 4.695 -5.949 1 96.12 194 ALA A C 1
ATOM 1468 O O . ALA A 1 194 ? -15.016 3.666 -5.742 1 96.12 194 ALA A O 1
ATOM 1469 N N . PHE A 1 195 ? -14.156 5.586 -5.035 1 97.38 195 PHE A N 1
ATOM 1470 C CA . PHE A 1 195 ? -14.656 5.418 -3.678 1 97.38 195 PHE A CA 1
ATOM 1471 C C . PHE A 1 195 ? -16.062 5.996 -3.543 1 97.38 195 PHE A C 1
ATOM 1473 O O . PHE A 1 195 ? -16.625 6.008 -2.451 1 97.38 195 PHE A O 1
ATOM 1480 N N . GLY A 1 196 ? -16.547 6.59 -4.648 1 96.62 196 GLY A N 1
ATOM 1481 C CA . GLY A 1 196 ? -17.922 7.066 -4.656 1 96.62 196 GLY A CA 1
ATOM 1482 C C . GLY A 1 196 ? -18.031 8.555 -4.363 1 96.62 196 GLY A C 1
ATOM 1483 O O . GLY A 1 196 ? -19.141 9.086 -4.262 1 96.62 196 GLY A O 1
ATOM 1484 N N . ALA A 1 197 ? -16.953 9.227 -4.227 1 97.56 197 ALA A N 1
ATOM 1485 C CA . ALA A 1 197 ? -17 10.664 -3.965 1 97.56 197 ALA A CA 1
ATOM 1486 C C . ALA A 1 197 ? -17.469 11.43 -5.195 1 97.56 197 ALA A C 1
ATOM 1488 O O . ALA A 1 197 ? -17.172 11.047 -6.328 1 97.56 197 ALA A O 1
ATOM 1489 N N . GLU A 1 198 ? -18.219 12.406 -4.953 1 96.94 198 GLU A N 1
ATOM 1490 C CA . GLU A 1 198 ? -18.516 13.383 -6 1 96.94 198 GLU A CA 1
ATOM 1491 C C . GLU A 1 198 ? -17.391 14.414 -6.121 1 96.94 198 GLU A C 1
ATOM 1493 O O . GLU A 1 198 ? -16.891 14.914 -5.109 1 96.94 198 GLU A O 1
ATOM 1498 N N . VAL A 1 199 ? -17 14.672 -7.359 1 96.88 199 VAL A N 1
ATOM 1499 C CA . VAL A 1 199 ? -15.922 15.617 -7.598 1 96.88 199 VAL A CA 1
ATOM 1500 C C . VAL A 1 199 ? -16.453 16.844 -8.336 1 96.88 199 VAL A C 1
ATOM 1502 O O . VAL A 1 199 ? -17.062 16.719 -9.406 1 96.88 199 VAL A O 1
ATOM 1505 N N . ILE A 1 200 ? -16.203 17.969 -7.789 1 96.44 200 ILE A N 1
ATOM 1506 C CA . ILE A 1 200 ? -16.562 19.234 -8.422 1 96.44 200 ILE A CA 1
ATOM 1507 C C . ILE A 1 200 ? -15.289 20 -8.789 1 96.44 200 ILE A C 1
ATOM 1509 O O . ILE A 1 200 ? -14.484 20.328 -7.91 1 96.44 200 ILE A O 1
ATOM 1513 N N . LEU A 1 201 ? -15.172 20.25 -10.047 1 95.94 201 LEU A N 1
ATOM 1514 C CA . LEU A 1 201 ? -14.008 20.984 -10.539 1 95.94 201 LEU A CA 1
ATOM 1515 C C . LEU A 1 201 ? -14.289 22.484 -10.539 1 95.94 201 LEU A C 1
ATOM 1517 O O . LEU A 1 201 ? -15.344 22.922 -11.008 1 95.94 201 LEU A O 1
ATOM 1521 N N . THR A 1 202 ? -13.383 23.203 -10 1 95.62 202 THR A N 1
ATOM 1522 C CA . THR A 1 202 ? -13.516 24.656 -9.977 1 95.62 202 THR A CA 1
ATOM 1523 C C . THR A 1 202 ? -12.555 25.297 -10.977 1 95.62 202 THR A C 1
ATOM 1525 O O . THR A 1 202 ? -11.68 24.625 -11.523 1 95.62 202 THR A O 1
ATOM 1528 N N . ASP A 1 203 ? -12.695 26.594 -11.125 1 92.44 203 ASP A N 1
ATOM 1529 C CA . ASP A 1 203 ? -11.898 27.375 -12.07 1 92.44 203 ASP A CA 1
ATOM 1530 C C . ASP A 1 203 ? -10.406 27.25 -11.758 1 92.44 203 ASP A C 1
ATOM 1532 O O . ASP A 1 203 ? -9.969 27.594 -10.664 1 92.44 203 ASP A O 1
ATOM 1536 N N . SER A 1 204 ? -9.68 26.844 -12.781 1 89.19 204 SER A N 1
ATOM 1537 C CA . SER A 1 204 ? -8.242 26.609 -12.625 1 89.19 204 SER A CA 1
ATOM 1538 C C . SER A 1 204 ? -7.516 27.891 -12.242 1 89.19 204 SER A C 1
ATOM 1540 O O . SER A 1 204 ? -6.508 27.859 -11.539 1 89.19 204 SER A O 1
ATOM 1542 N N . THR A 1 205 ? -8.047 29 -12.625 1 91.44 205 THR A N 1
ATOM 1543 C CA . THR A 1 205 ? -7.371 30.266 -12.414 1 91.44 205 THR A CA 1
ATOM 1544 C C . THR A 1 205 ? -7.473 30.703 -10.953 1 91.44 205 THR A C 1
ATOM 1546 O O . THR A 1 205 ? -6.676 31.516 -10.484 1 91.44 205 THR A O 1
ATOM 1549 N N . LYS A 1 206 ? -8.414 30.188 -10.25 1 90.81 206 LYS A N 1
ATOM 1550 C CA . LYS A 1 206 ? -8.609 30.562 -8.852 1 90.81 206 LYS A CA 1
ATOM 1551 C C . LYS A 1 206 ? -7.859 29.609 -7.918 1 90.81 206 LYS A C 1
ATOM 1553 O O . LYS A 1 206 ? -7.805 29.844 -6.711 1 90.81 206 LYS A O 1
ATOM 1558 N N . GLY A 1 207 ? -7.363 28.547 -8.469 1 88.88 207 GLY A N 1
ATOM 1559 C CA . GLY A 1 207 ? -6.594 27.609 -7.676 1 88.88 207 GLY A CA 1
ATOM 1560 C C . GLY A 1 207 ? -7.371 27.031 -6.508 1 88.88 207 GLY A C 1
ATOM 1561 O O . GLY A 1 207 ? -8.578 26.797 -6.613 1 88.88 207 GLY A O 1
ATOM 1562 N N . MET A 1 208 ? -6.66 26.781 -5.453 1 87.88 208 MET A N 1
ATOM 1563 C CA . MET A 1 208 ? -7.289 26.156 -4.297 1 87.88 208 MET A CA 1
ATOM 1564 C C . MET A 1 208 ? -8.227 27.141 -3.592 1 87.88 208 MET A C 1
ATOM 1566 O O . MET A 1 208 ? -9.195 26.719 -2.949 1 87.88 208 MET A O 1
ATOM 1570 N N . LYS A 1 209 ? -7.969 28.391 -3.641 1 89.69 209 LYS A N 1
ATOM 1571 C CA . LYS A 1 209 ? -8.875 29.375 -3.074 1 89.69 209 LYS A CA 1
ATOM 1572 C C . LYS A 1 209 ? -10.281 29.234 -3.658 1 89.69 209 LYS A C 1
ATOM 1574 O O . LYS A 1 209 ? -11.273 29.312 -2.928 1 89.69 209 LYS A O 1
ATOM 1579 N N . GLY A 1 210 ? -10.32 29.047 -4.941 1 92.81 210 GLY A N 1
ATOM 1580 C CA . GLY A 1 210 ? -11.602 28.797 -5.586 1 92.81 210 GLY A CA 1
ATOM 1581 C C . GLY A 1 210 ? -12.289 27.547 -5.094 1 92.81 210 GLY A C 1
ATOM 1582 O O . GLY A 1 210 ? -13.508 27.531 -4.918 1 92.81 210 GLY A O 1
ATOM 1583 N N . ALA A 1 211 ? -11.547 26.516 -4.906 1 94.38 211 ALA A N 1
ATOM 1584 C CA . ALA A 1 211 ? -12.078 25.25 -4.402 1 94.38 211 ALA A CA 1
ATOM 1585 C C . ALA A 1 211 ? -12.656 25.422 -3.002 1 94.38 211 ALA A C 1
ATOM 1587 O O . ALA A 1 211 ? -13.711 24.859 -2.688 1 94.38 211 ALA A O 1
ATOM 1588 N N . VAL A 1 212 ? -11.992 26.234 -2.189 1 94.38 212 VAL A N 1
ATOM 1589 C CA . VAL A 1 212 ? -12.445 26.484 -0.827 1 94.38 212 VAL A CA 1
ATOM 1590 C C . VAL A 1 212 ? -13.75 27.281 -0.854 1 94.38 212 VAL A C 1
ATOM 1592 O O . VAL A 1 212 ? -14.695 26.953 -0.126 1 94.38 212 VAL A O 1
ATOM 1595 N N . GLU A 1 213 ? -13.789 28.25 -1.649 1 95.81 213 GLU A N 1
ATOM 1596 C CA . GLU A 1 213 ? -14.992 29.062 -1.786 1 95.81 213 GLU A CA 1
ATOM 1597 C C . GLU A 1 213 ? -16.188 28.219 -2.213 1 95.81 213 GLU A C 1
ATOM 1599 O O . GLU A 1 213 ? -17.281 28.375 -1.669 1 95.81 213 GLU A O 1
ATOM 1604 N N . LYS A 1 214 ? -15.922 27.391 -3.16 1 96.81 214 LYS A N 1
ATOM 1605 C CA . LYS A 1 214 ? -16.984 26.516 -3.635 1 96.81 214 LYS A CA 1
ATOM 1606 C C . LYS A 1 214 ? -17.453 25.578 -2.529 1 96.81 214 LYS A C 1
ATOM 1608 O O . LYS A 1 214 ? -18.656 25.328 -2.387 1 96.81 214 LYS A O 1
ATOM 1613 N N . ALA A 1 215 ? -16.562 25.016 -1.824 1 97.25 215 ALA A N 1
ATOM 1614 C CA . ALA A 1 215 ? -16.891 24.125 -0.712 1 97.25 215 ALA A CA 1
ATOM 1615 C C . ALA A 1 215 ? -17.734 24.859 0.334 1 97.25 215 ALA A C 1
ATOM 1617 O O . ALA A 1 215 ? -18.703 24.312 0.852 1 97.25 215 ALA A O 1
ATOM 1618 N N . GLU A 1 216 ? -17.359 26.094 0.631 1 97.06 216 GLU A N 1
ATOM 1619 C CA . GLU A 1 216 ? -18.109 26.906 1.589 1 97.06 216 GLU A CA 1
ATOM 1620 C C . GLU A 1 216 ? -19.516 27.172 1.097 1 97.06 216 GLU A C 1
ATOM 1622 O O . GLU A 1 216 ? -20.484 27.109 1.872 1 97.06 216 GLU A O 1
ATOM 1627 N N . GLU A 1 217 ? -19.578 27.438 -0.106 1 97.56 217 GLU A N 1
ATOM 1628 C CA . GLU A 1 217 ? -20.891 27.641 -0.716 1 97.56 217 GLU A CA 1
ATOM 1629 C C . GLU A 1 217 ? -21.75 26.391 -0.588 1 97.56 217 GLU A C 1
ATOM 1631 O O . GLU A 1 217 ? -22.938 26.484 -0.262 1 97.56 217 GLU A O 1
ATOM 1636 N N . LEU A 1 218 ? -21.188 25.266 -0.875 1 97.12 218 LEU A N 1
ATOM 1637 C CA . LEU A 1 218 ? -21.906 24 -0.814 1 97.12 218 LEU A CA 1
ATOM 1638 C C . LEU A 1 218 ? -22.391 23.719 0.602 1 97.12 218 LEU A C 1
ATOM 1640 O O . LEU A 1 218 ? -23.516 23.25 0.792 1 97.12 218 LEU A O 1
ATOM 1644 N N . VAL A 1 219 ? -21.578 23.984 1.534 1 97.75 219 VAL A N 1
ATOM 1645 C CA . VAL A 1 219 ? -21.938 23.719 2.922 1 97.75 219 VAL A CA 1
ATOM 1646 C C . VAL A 1 219 ? -23.109 24.609 3.324 1 97.75 219 VAL A C 1
ATOM 1648 O O . VAL A 1 219 ? -24.016 24.172 4.047 1 97.75 219 VAL A O 1
ATOM 1651 N N . LEU A 1 220 ? -23.125 25.828 2.875 1 96.88 220 LEU A N 1
ATOM 1652 C CA . LEU A 1 220 ? -24.172 26.781 3.215 1 96.88 220 LEU A CA 1
ATOM 1653 C C . LEU A 1 220 ? -25.484 26.422 2.512 1 96.88 220 LEU A C 1
ATOM 1655 O O . LEU A 1 220 ? -26.562 26.625 3.066 1 96.88 220 LEU A O 1
ATOM 1659 N N . SER A 1 221 ? -25.391 25.859 1.394 1 97 221 SER A N 1
ATOM 1660 C CA . SER A 1 221 ? -26.578 25.703 0.564 1 97 221 SER A CA 1
ATOM 1661 C C . SER A 1 221 ? -27.125 24.281 0.644 1 97 221 SER A C 1
ATOM 1663 O O . SER A 1 221 ? -28.219 24 0.154 1 97 221 SER A O 1
ATOM 1665 N N . THR A 1 222 ? -26.406 23.375 1.185 1 96.69 222 THR A N 1
ATOM 1666 C CA . THR A 1 222 ? -26.828 21.984 1.229 1 96.69 222 THR A CA 1
ATOM 1667 C C . THR A 1 222 ? -27.141 21.562 2.66 1 96.69 222 THR A C 1
ATOM 1669 O O . THR A 1 222 ? -26.25 21.562 3.518 1 96.69 222 THR A O 1
ATOM 1672 N N . PRO A 1 223 ? -28.359 21.188 2.857 1 96.44 223 PRO A N 1
ATOM 1673 C CA . PRO A 1 223 ? -28.703 20.703 4.199 1 96.44 223 PRO A CA 1
ATOM 1674 C C . PRO A 1 223 ? -27.859 19.5 4.633 1 96.44 223 PRO A C 1
ATOM 1676 O O . PRO A 1 223 ? -27.578 18.625 3.826 1 96.44 223 PRO A O 1
ATOM 1679 N N . ASP A 1 224 ? -27.391 19.453 5.844 1 97.12 224 ASP A N 1
ATOM 1680 C CA . ASP A 1 224 ? -26.672 18.359 6.492 1 97.12 224 ASP A CA 1
ATOM 1681 C C . ASP A 1 224 ? -25.25 18.234 5.949 1 97.12 224 ASP A C 1
ATOM 1683 O O . ASP A 1 224 ? -24.578 17.219 6.164 1 97.12 224 ASP A O 1
ATOM 1687 N N . ALA A 1 225 ? -24.828 19.297 5.246 1 98.31 225 ALA A N 1
ATOM 1688 C CA . ALA A 1 225 ? -23.438 19.297 4.766 1 98.31 225 ALA A CA 1
ATOM 1689 C C . ALA A 1 225 ? -22.469 19.672 5.883 1 98.31 225 ALA A C 1
ATOM 1691 O O . ALA A 1 225 ? -22.797 20.5 6.742 1 98.31 225 ALA A O 1
ATOM 1692 N N . TYR A 1 226 ? -21.328 19.062 5.891 1 98.38 226 TYR A N 1
ATOM 1693 C CA . TYR A 1 226 ? -20.328 19.281 6.922 1 98.38 226 TYR A CA 1
ATOM 1694 C C . TYR A 1 226 ? -18.922 19.344 6.312 1 98.38 226 TYR A C 1
ATOM 1696 O O . TYR A 1 226 ? -18.531 18.422 5.582 1 98.38 226 TYR A O 1
ATOM 1704 N N . MET A 1 227 ? -18.188 20.406 6.609 1 98.31 227 MET A N 1
ATOM 1705 C CA . MET A 1 227 ? -16.812 20.516 6.129 1 98.31 227 MET A CA 1
ATOM 1706 C C . MET A 1 227 ? -15.828 20.078 7.199 1 98.31 227 MET A C 1
ATOM 1708 O O . MET A 1 227 ? -15.898 20.531 8.344 1 98.31 227 MET A O 1
ATOM 1712 N N . LEU A 1 228 ? -14.891 19.266 6.836 1 97.62 228 LEU A N 1
ATOM 1713 C CA . LEU A 1 228 ? -13.969 18.672 7.801 1 97.62 228 LEU A CA 1
ATOM 1714 C C . LEU A 1 228 ? -12.859 19.656 8.156 1 97.62 228 LEU A C 1
ATOM 1716 O O . LEU A 1 228 ? -12.398 19.703 9.305 1 97.62 228 LEU A O 1
ATOM 1720 N N . GLN A 1 229 ? -12.344 20.484 7.191 1 95.94 229 GLN A N 1
ATOM 1721 C CA . GLN A 1 229 ? -11.398 21.562 7.43 1 95.94 229 GLN A CA 1
ATOM 1722 C C . GLN A 1 229 ? -10.047 21.016 7.898 1 95.94 229 GLN A C 1
ATOM 1724 O O . GLN A 1 229 ? -9.578 21.359 8.992 1 95.94 229 GLN A O 1
ATOM 1729 N N . GLN A 1 230 ? -9.305 20.391 6.965 1 94.81 230 GLN A N 1
ATOM 1730 C CA . GLN A 1 230 ? -8.102 19.625 7.281 1 94.81 230 GLN A CA 1
ATOM 1731 C C . GLN A 1 230 ? -7.004 20.516 7.844 1 94.81 230 GLN A C 1
ATOM 1733 O O . GLN A 1 230 ? -6.117 20.047 8.555 1 94.81 230 GLN A O 1
ATOM 1738 N N . PHE A 1 231 ? -7.031 21.828 7.641 1 93.69 231 PHE A N 1
ATOM 1739 C CA . PHE A 1 231 ? -5.957 22.734 8.031 1 93.69 231 PHE A CA 1
ATOM 1740 C C . PHE A 1 231 ? -6.215 23.312 9.422 1 93.69 231 PHE A C 1
ATOM 1742 O O . PHE A 1 231 ? -5.316 23.875 10.039 1 93.69 231 PHE A O 1
ATOM 1749 N N . ASP A 1 232 ? -7.441 23.109 9.898 1 95.88 232 ASP A N 1
ATOM 1750 C CA . ASP A 1 232 ? -7.828 23.734 11.164 1 95.88 232 ASP A CA 1
ATOM 1751 C C . ASP A 1 232 ? -8.359 22.688 12.148 1 95.88 232 ASP A C 1
ATOM 1753 O O . ASP A 1 232 ? -8.508 22.969 13.336 1 95.88 232 ASP A O 1
ATOM 1757 N N . ASN A 1 233 ? -8.602 21.484 11.719 1 97.62 233 ASN A N 1
ATOM 1758 C CA . ASN A 1 233 ? -9.234 20.438 12.516 1 97.62 233 ASN A CA 1
ATOM 1759 C C . ASN A 1 233 ? -8.234 19.781 13.469 1 97.62 233 ASN A C 1
ATOM 1761 O O . ASN A 1 233 ? -7.316 19.094 13.031 1 97.62 233 ASN A O 1
ATOM 1765 N N . VAL A 1 234 ? -8.453 19.859 14.742 1 97.88 234 VAL A N 1
ATOM 1766 C CA . VAL A 1 234 ? -7.516 19.406 15.766 1 97.88 234 VAL A CA 1
ATOM 1767 C C . VAL A 1 234 ? -7.43 17.891 15.75 1 97.88 234 VAL A C 1
ATOM 1769 O O . VAL A 1 234 ? -6.438 17.297 16.188 1 97.88 234 VAL A O 1
ATOM 1772 N N . ALA A 1 235 ? -8.453 17.219 15.219 1 98.56 235 ALA A N 1
ATOM 1773 C CA . ALA A 1 235 ? -8.414 15.766 15.086 1 98.56 235 ALA A CA 1
ATOM 1774 C C . ALA A 1 235 ? -7.242 15.336 14.203 1 98.56 235 ALA A C 1
ATOM 1776 O O . ALA A 1 235 ? -6.723 14.227 14.352 1 98.56 235 ALA A O 1
ATOM 1777 N N . ASN A 1 236 ? -6.84 16.234 13.312 1 98.44 236 ASN A N 1
ATOM 1778 C CA . ASN A 1 236 ? -5.691 16.016 12.438 1 98.44 236 ASN A CA 1
ATOM 1779 C C . ASN A 1 236 ? -4.402 15.852 13.234 1 98.44 236 ASN A C 1
ATOM 1781 O O . ASN A 1 236 ? -3.627 14.93 12.992 1 98.44 236 ASN A O 1
ATOM 1785 N N . THR A 1 237 ? -4.195 16.672 14.242 1 98.5 237 THR A N 1
ATOM 1786 C CA . THR A 1 237 ? -3.016 16.594 15.094 1 98.5 237 THR A CA 1
ATOM 1787 C C . THR A 1 237 ? -3.186 15.492 16.141 1 98.5 237 THR A C 1
ATOM 1789 O O . THR A 1 237 ? -2.234 14.781 16.469 1 98.5 237 THR A O 1
ATOM 1792 N N . LYS A 1 238 ? -4.352 15.367 16.641 1 98.75 238 LYS A N 1
ATOM 1793 C CA . LYS A 1 238 ? -4.652 14.461 17.734 1 98.75 238 LYS A CA 1
ATOM 1794 C C . LYS A 1 238 ? -4.34 13.016 17.359 1 98.75 238 LYS A C 1
ATOM 1796 O O . LYS A 1 238 ? -3.789 12.266 18.172 1 98.75 238 LYS A O 1
ATOM 1801 N N . ILE A 1 239 ? -4.645 12.625 16.172 1 98.88 239 ILE A N 1
ATOM 1802 C CA . ILE A 1 239 ? -4.457 11.234 15.766 1 98.88 239 ILE A CA 1
ATOM 1803 C C . ILE A 1 239 ? -2.969 10.898 15.758 1 98.88 239 ILE A C 1
ATOM 1805 O O . ILE A 1 239 ? -2.578 9.773 16.078 1 98.88 239 ILE A O 1
ATOM 1809 N N . HIS A 1 240 ? -2.145 11.812 15.398 1 98.88 240 HIS A N 1
ATOM 1810 C CA . HIS A 1 240 ? -0.707 11.57 15.383 1 98.88 240 HIS A CA 1
ATOM 1811 C C . HIS A 1 240 ? -0.13 11.578 16.797 1 98.88 240 HIS A C 1
ATOM 1813 O O . HIS A 1 240 ? 0.821 10.852 17.078 1 98.88 240 HIS A O 1
ATOM 1819 N N . PHE A 1 241 ? -0.694 12.406 17.625 1 98.88 241 PHE A N 1
ATOM 1820 C CA . PHE A 1 241 ? -0.314 12.391 19.031 1 98.88 241 PHE A CA 1
ATOM 1821 C C . PHE A 1 241 ? -0.652 11.047 19.672 1 98.88 241 PHE A C 1
ATOM 1823 O O . PHE A 1 241 ? 0.119 10.523 20.469 1 98.88 241 PHE A O 1
ATOM 1830 N N . GLU A 1 242 ? -1.73 10.453 19.25 1 98.75 242 GLU A N 1
ATOM 1831 C CA . GLU A 1 242 ? -2.258 9.258 19.906 1 98.75 242 GLU A CA 1
ATOM 1832 C C . GLU A 1 242 ? -1.695 7.992 19.266 1 98.75 242 GLU A C 1
ATOM 1834 O O . GLU A 1 242 ? -1.727 6.922 19.875 1 98.75 242 GLU A O 1
ATOM 1839 N N . THR A 1 243 ? -1.189 8.102 18.016 1 98.81 243 THR A N 1
ATOM 1840 C CA . THR A 1 243 ? -0.799 6.863 17.359 1 98.81 243 THR A CA 1
ATOM 1841 C C . THR A 1 243 ? 0.618 6.973 16.797 1 98.81 243 THR A C 1
ATOM 1843 O O . THR A 1 243 ? 1.546 6.352 17.328 1 98.81 243 THR A O 1
ATOM 1846 N N . THR A 1 244 ? 0.911 7.918 15.898 1 98.88 244 THR A N 1
ATOM 1847 C CA . THR A 1 244 ? 2.197 8.008 15.219 1 98.88 244 THR A CA 1
ATOM 1848 C C . THR A 1 244 ? 3.33 8.195 16.219 1 98.88 244 THR A C 1
ATOM 1850 O O . THR A 1 244 ? 4.359 7.523 16.141 1 98.88 244 THR A O 1
ATOM 1853 N N . GLY A 1 245 ? 3.121 9.133 17.172 1 98.88 245 GLY A N 1
ATOM 1854 C CA . GLY A 1 245 ? 4.109 9.367 18.219 1 98.88 245 GLY A CA 1
ATOM 1855 C C . GLY A 1 245 ? 4.402 8.133 19.047 1 98.88 245 GLY A C 1
ATOM 1856 O O . GLY A 1 245 ? 5.543 7.672 19.109 1 98.88 245 GLY A O 1
ATOM 1857 N N . PRO A 1 246 ? 3.385 7.574 19.656 1 98.81 246 PRO A N 1
ATOM 1858 C CA . PRO A 1 246 ? 3.561 6.363 20.453 1 98.81 246 PRO A CA 1
ATOM 1859 C C . PRO A 1 246 ? 4.164 5.211 19.656 1 98.81 246 PRO A C 1
ATOM 1861 O O . PRO A 1 246 ? 5 4.465 20.188 1 98.81 246 PRO A O 1
ATOM 1864 N N . GLU A 1 247 ? 3.773 5.066 18.422 1 98.81 247 GLU A N 1
ATOM 1865 C CA . GLU A 1 247 ? 4.309 3.984 17.609 1 98.81 247 GLU A CA 1
ATOM 1866 C C . GLU A 1 247 ? 5.816 4.129 17.406 1 98.81 247 GLU A C 1
ATOM 1868 O O . GLU A 1 247 ? 6.559 3.154 17.547 1 98.81 247 GLU A O 1
ATOM 1873 N N . ILE A 1 248 ? 6.23 5.316 17.078 1 98.88 248 ILE A N 1
ATOM 1874 C CA . ILE A 1 248 ? 7.652 5.562 16.859 1 98.88 248 ILE A CA 1
ATOM 1875 C C . ILE A 1 248 ? 8.414 5.32 18.172 1 98.88 248 ILE A C 1
ATOM 1877 O O . ILE A 1 248 ? 9.469 4.676 18.156 1 98.88 248 ILE A O 1
ATOM 1881 N N . TRP A 1 249 ? 7.875 5.836 19.234 1 98.81 249 TRP A N 1
ATOM 1882 C CA . TRP A 1 249 ? 8.508 5.66 20.547 1 98.81 249 TRP A CA 1
ATOM 1883 C C . TRP A 1 249 ? 8.664 4.18 20.875 1 98.81 249 TRP A C 1
ATOM 1885 O O . TRP A 1 249 ? 9.75 3.736 21.266 1 98.81 249 TRP A O 1
ATOM 1895 N N . GLU A 1 250 ? 7.613 3.41 20.672 1 98.31 250 GLU A N 1
ATOM 1896 C CA . GLU A 1 250 ? 7.613 1.985 20.984 1 98.31 250 GLU A CA 1
ATOM 1897 C C . GLU A 1 250 ? 8.531 1.211 20.047 1 98.31 250 GLU A C 1
ATOM 1899 O O . GLU A 1 250 ? 9.32 0.374 20.484 1 98.31 250 GLU A O 1
ATOM 1904 N N . ASP A 1 251 ? 8.461 1.511 18.797 1 98.5 251 ASP A N 1
ATOM 1905 C CA . ASP A 1 251 ? 9.242 0.782 17.797 1 98.5 251 ASP A CA 1
ATOM 1906 C C . ASP A 1 251 ? 10.734 1.012 17.984 1 98.5 251 ASP A C 1
ATOM 1908 O O . ASP A 1 251 ? 11.555 0.16 17.625 1 98.5 251 ASP A O 1
ATOM 1912 N N . THR A 1 252 ? 11.062 2.188 18.594 1 98.5 252 THR A N 1
ATOM 1913 C CA . THR A 1 252 ? 12.461 2.529 18.797 1 98.5 252 THR A CA 1
ATOM 1914 C C . THR A 1 252 ? 12.898 2.232 20.219 1 98.5 252 THR A C 1
ATOM 1916 O O . THR A 1 252 ? 14.039 2.502 20.594 1 98.5 252 THR A O 1
ATOM 1919 N N . LEU A 1 253 ? 11.961 1.778 21.031 1 97.62 253 LEU A N 1
ATOM 1920 C CA . LEU A 1 253 ? 12.195 1.553 22.453 1 97.62 253 LEU A CA 1
ATOM 1921 C C . LEU A 1 253 ? 12.727 2.814 23.109 1 97.62 253 LEU A C 1
ATOM 1923 O O . LEU A 1 253 ? 13.656 2.746 23.922 1 97.62 253 LEU A O 1
ATOM 1927 N N . GLY A 1 254 ? 12.297 3.893 22.562 1 97.94 254 GLY A N 1
ATOM 1928 C CA . GLY A 1 254 ? 12.633 5.18 23.156 1 97.94 254 GLY A CA 1
ATOM 1929 C C . GLY A 1 254 ? 13.984 5.707 22.703 1 97.94 254 GLY A C 1
ATOM 1930 O O . GLY A 1 254 ? 14.477 6.695 23.25 1 97.94 254 GLY A O 1
ATOM 1931 N N . SER A 1 255 ? 14.555 5.125 21.719 1 97.94 255 SER A N 1
ATOM 1932 C CA . SER A 1 255 ? 15.914 5.488 21.328 1 97.94 255 SER A CA 1
ATOM 1933 C C . SER A 1 255 ? 15.906 6.633 20.328 1 97.94 255 SER A C 1
ATOM 1935 O O . SER A 1 255 ? 16.969 7.16 19.969 1 97.94 255 SER A O 1
ATOM 1937 N N . VAL A 1 256 ? 14.773 7.051 19.859 1 98.81 256 VAL A N 1
ATOM 1938 C CA . VAL A 1 256 ? 14.688 8.125 18.875 1 98.81 256 VAL A CA 1
ATOM 1939 C C . VAL A 1 256 ? 15.242 9.422 19.484 1 98.81 256 VAL A C 1
ATOM 1941 O O . VAL A 1 256 ? 14.883 9.789 20.594 1 98.81 256 VAL A O 1
ATOM 1944 N N . ASP A 1 257 ? 16.156 10.102 18.703 1 98.88 257 ASP A N 1
ATOM 1945 C CA . ASP A 1 257 ? 16.766 11.352 19.141 1 98.88 257 ASP A CA 1
ATOM 1946 C C . ASP A 1 257 ? 16.219 12.539 18.359 1 98.88 257 ASP A C 1
ATO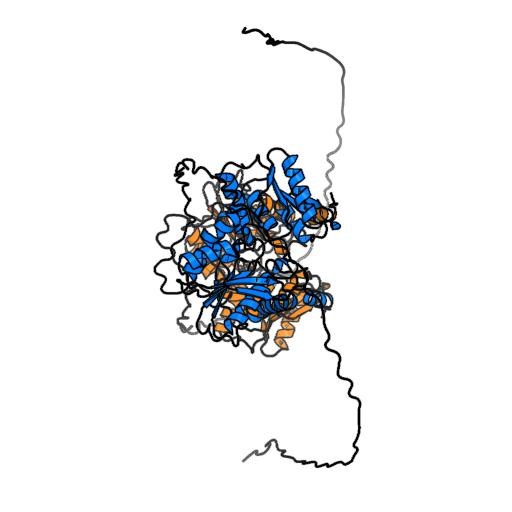M 1948 O O . ASP A 1 257 ? 16.125 13.656 18.875 1 98.88 257 ASP A O 1
ATOM 1952 N N . ILE A 1 258 ? 15.961 12.297 17.141 1 98.94 258 ILE A N 1
ATOM 1953 C CA . ILE A 1 258 ? 15.531 13.336 16.219 1 98.94 258 ILE A CA 1
ATOM 1954 C C . ILE A 1 258 ? 14.344 12.836 15.391 1 98.94 258 ILE A C 1
ATOM 1956 O O . ILE A 1 258 ? 14.359 11.711 14.883 1 98.94 258 ILE A O 1
ATOM 1960 N N . PHE A 1 259 ? 13.344 13.641 15.336 1 98.94 259 PHE A N 1
ATOM 1961 C CA . PHE A 1 259 ? 12.172 13.359 14.516 1 98.94 259 PHE A CA 1
ATOM 1962 C C . PHE A 1 259 ? 12.078 14.328 13.352 1 98.94 259 PHE A C 1
ATOM 1964 O O . PHE A 1 259 ? 12.109 15.547 13.547 1 98.94 259 PHE A O 1
ATOM 1971 N N . VAL A 1 260 ? 11.922 13.773 12.07 1 98.94 260 VAL A N 1
ATOM 1972 C CA . VAL A 1 260 ? 11.898 14.578 10.852 1 98.94 260 VAL A CA 1
ATOM 1973 C C . VAL A 1 260 ? 10.602 14.312 10.086 1 98.94 260 VAL A C 1
ATOM 1975 O O . VAL A 1 260 ? 10.25 13.164 9.828 1 98.94 260 VAL A O 1
ATOM 1978 N N . ALA A 1 261 ? 9.898 15.336 9.727 1 98.69 261 ALA A N 1
ATOM 1979 C CA . ALA A 1 261 ? 8.695 15.195 8.906 1 98.69 261 ALA A CA 1
ATOM 1980 C C . ALA A 1 261 ? 8.453 16.438 8.062 1 98.69 261 ALA A C 1
ATOM 1982 O O . ALA A 1 261 ? 8.812 17.547 8.469 1 98.69 261 ALA A O 1
ATOM 1983 N N . GLY A 1 262 ? 7.863 16.203 6.887 1 96.62 262 GLY A N 1
ATOM 1984 C CA . GLY A 1 262 ? 7.422 17.328 6.078 1 96.62 262 GLY A CA 1
ATOM 1985 C C . GLY A 1 262 ? 6.238 18.062 6.672 1 96.62 262 GLY A C 1
ATOM 1986 O O . GLY A 1 262 ? 5.488 17.5 7.473 1 96.62 262 GLY A O 1
ATOM 1987 N N . MET A 1 263 ? 6.098 19.312 6.211 1 93.81 263 MET A N 1
ATOM 1988 C CA . MET A 1 263 ? 5 20.141 6.707 1 93.81 263 MET A CA 1
ATOM 1989 C C . MET A 1 263 ? 4.008 20.453 5.59 1 93.81 263 MET A C 1
ATOM 1991 O O . MET A 1 263 ? 4.32 21.219 4.676 1 93.81 263 MET A O 1
ATOM 1995 N N . GLY A 1 264 ? 2.914 19.766 5.621 1 90.06 264 GLY A N 1
ATOM 1996 C CA . GLY A 1 264 ? 1.756 20.094 4.801 1 90.06 264 GLY A CA 1
ATOM 1997 C C . GLY A 1 264 ? 0.662 20.797 5.574 1 90.06 264 GLY A C 1
ATOM 1998 O O . GLY A 1 264 ? 0.8 21.984 5.91 1 90.06 264 GLY A O 1
ATOM 1999 N N . THR A 1 265 ? -0.226 19.984 6.055 1 90.19 265 THR A N 1
ATOM 2000 C CA . THR A 1 265 ? -1.235 20.562 6.941 1 90.19 265 THR A CA 1
ATOM 2001 C C . THR A 1 265 ? -0.66 20.781 8.336 1 90.19 265 THR A C 1
ATOM 2003 O O . THR A 1 265 ? -1.229 21.531 9.133 1 90.19 265 THR A O 1
ATOM 2006 N N . GLY A 1 266 ? 0.391 20.156 8.609 1 94.56 266 GLY A N 1
ATOM 2007 C CA . GLY A 1 266 ? 1.059 20.328 9.891 1 94.56 266 GLY A CA 1
ATOM 2008 C C . GLY A 1 266 ? 0.614 19.328 10.945 1 94.56 266 GLY A C 1
ATOM 2009 O O . GLY A 1 266 ? 1.156 19.312 12.047 1 94.56 266 GLY A O 1
ATOM 2010 N N . GLY A 1 267 ? -0.315 18.469 10.633 1 97.25 267 GLY A N 1
ATOM 2011 C CA . GLY A 1 267 ? -0.847 17.516 11.602 1 97.25 267 GLY A CA 1
ATOM 2012 C C . GLY A 1 267 ? 0.18 16.5 12.07 1 97.25 267 GLY A C 1
ATOM 2013 O O . GLY A 1 267 ? 0.308 16.25 13.266 1 97.25 267 GLY A O 1
ATOM 2014 N N . THR A 1 268 ? 0.942 15.961 11.156 1 98.56 268 THR A N 1
ATOM 2015 C CA . THR A 1 268 ? 1.896 14.906 11.461 1 98.56 268 THR A CA 1
ATOM 2016 C C . THR A 1 268 ? 3.004 15.422 12.375 1 98.56 268 THR A C 1
ATOM 2018 O O . THR A 1 268 ? 3.27 14.836 13.422 1 98.56 268 THR A O 1
ATOM 2021 N N . ILE A 1 269 ? 3.592 16.531 12.016 1 98.38 269 ILE A N 1
ATOM 2022 C CA . ILE A 1 269 ? 4.754 17.016 12.75 1 98.38 269 ILE A CA 1
ATOM 2023 C C . ILE A 1 269 ? 4.316 17.547 14.125 1 98.38 269 ILE A C 1
ATOM 2025 O O . ILE A 1 269 ? 5.016 17.344 15.117 1 98.38 269 ILE A O 1
ATOM 2029 N N . THR A 1 270 ? 3.158 18.156 14.148 1 98.62 270 THR A N 1
ATOM 2030 C CA . THR A 1 270 ? 2.678 18.719 15.406 1 98.62 270 THR A CA 1
ATOM 2031 C C . THR A 1 270 ? 2.283 17.625 16.375 1 98.62 270 THR A C 1
ATOM 2033 O O . THR A 1 270 ? 2.752 17.594 17.516 1 98.62 270 THR A O 1
ATOM 2036 N N . GLY A 1 271 ? 1.426 16.703 15.922 1 98.88 271 GLY A N 1
ATOM 2037 C CA . GLY A 1 271 ? 0.955 15.648 16.797 1 98.88 271 GLY A CA 1
ATOM 2038 C C . GLY A 1 271 ? 2.062 14.727 17.266 1 98.88 271 GLY A C 1
ATOM 2039 O O . GLY A 1 271 ? 2.172 14.43 18.469 1 98.88 271 GLY A O 1
ATOM 2040 N N . THR A 1 272 ? 2.869 14.266 16.359 1 98.94 272 THR A N 1
ATOM 2041 C CA . THR A 1 272 ? 3.963 13.352 16.688 1 98.94 272 THR A CA 1
ATOM 2042 C C . THR A 1 272 ? 5.02 14.047 17.531 1 98.94 272 THR A C 1
ATOM 2044 O O . THR A 1 272 ? 5.477 13.492 18.531 1 98.94 272 THR A O 1
ATOM 2047 N N . GLY A 1 273 ? 5.383 15.25 17.125 1 98.81 273 GLY A N 1
ATOM 2048 C CA . GLY A 1 273 ? 6.363 16.016 17.875 1 98.81 273 GLY A CA 1
ATOM 2049 C C . GLY A 1 273 ? 5.949 16.266 19.312 1 98.81 273 GLY A C 1
ATOM 2050 O O . GLY A 1 273 ? 6.762 16.141 20.234 1 98.81 273 GLY A O 1
ATOM 2051 N N . ARG A 1 274 ? 4.707 16.656 19.5 1 98.81 274 ARG A N 1
ATOM 2052 C CA . ARG A 1 274 ? 4.195 16.906 20.844 1 98.81 274 ARG A CA 1
ATOM 2053 C C . ARG A 1 274 ? 4.324 15.664 21.719 1 98.81 274 ARG A C 1
ATOM 2055 O O . ARG A 1 274 ? 4.746 15.758 22.875 1 98.81 274 ARG A O 1
ATOM 2062 N N . TYR A 1 275 ? 3.941 14.5 21.188 1 98.94 275 TYR A N 1
ATOM 2063 C CA . TYR A 1 275 ? 4.039 13.273 21.969 1 98.94 275 TYR A CA 1
ATOM 2064 C C . TYR A 1 275 ? 5.492 12.969 22.312 1 98.94 275 TYR A C 1
ATOM 2066 O O . TYR A 1 275 ? 5.805 12.648 23.469 1 98.94 275 TYR A O 1
ATOM 2074 N N . LEU A 1 276 ? 6.371 13.008 21.297 1 98.88 276 LEU A N 1
ATOM 2075 C CA . LEU A 1 276 ? 7.762 12.625 21.5 1 98.88 276 LEU A CA 1
ATOM 2076 C C . LEU A 1 276 ? 8.438 13.539 22.516 1 98.88 276 LEU A C 1
ATOM 2078 O O . LEU A 1 276 ? 9.188 13.078 23.391 1 98.88 276 LEU A O 1
ATOM 2082 N N . LYS A 1 277 ? 8.148 14.844 22.469 1 98.75 277 LYS A N 1
ATOM 2083 C CA . LYS A 1 277 ? 8.742 15.766 23.438 1 98.75 277 LYS A CA 1
ATOM 2084 C C . LYS A 1 277 ? 8.117 15.594 24.828 1 98.75 277 LYS A C 1
ATOM 2086 O O . LYS A 1 277 ? 8.75 15.891 25.828 1 98.75 277 LYS A O 1
ATOM 2091 N N . MET A 1 278 ? 6.84 15.219 24.844 1 98.62 278 MET A N 1
ATOM 2092 C CA . MET A 1 278 ? 6.191 14.938 26.125 1 98.62 278 MET A CA 1
ATOM 2093 C C . MET A 1 278 ? 6.906 13.805 26.859 1 98.62 278 MET A C 1
ATOM 2095 O O . MET A 1 278 ? 7.113 13.883 28.078 1 98.62 278 MET A O 1
ATOM 2099 N N . VAL A 1 279 ? 7.344 12.773 26.125 1 98.56 279 VAL A N 1
ATOM 2100 C CA . VAL A 1 279 ? 7.934 11.609 26.781 1 98.56 279 VAL A CA 1
ATOM 2101 C C . VAL A 1 279 ? 9.43 11.828 26.984 1 98.56 279 VAL A C 1
ATOM 2103 O O . VAL A 1 279 ? 10.039 11.219 27.859 1 98.56 279 VAL A O 1
ATOM 2106 N N . ASN A 1 280 ? 10.055 12.625 26.172 1 98.56 280 ASN A N 1
ATOM 2107 C CA . ASN A 1 280 ? 11.461 13 26.266 1 98.56 280 ASN A CA 1
ATOM 2108 C C . ASN A 1 280 ? 11.719 14.375 25.656 1 98.56 280 ASN A C 1
ATOM 2110 O O . ASN A 1 280 ? 11.867 14.508 24.438 1 98.56 280 ASN A O 1
ATOM 2114 N N . LYS A 1 281 ? 11.922 15.344 26.438 1 97.81 281 LYS A N 1
ATOM 2115 C CA . LYS A 1 281 ? 12 16.75 26.047 1 97.81 281 LYS A CA 1
ATOM 2116 C C . LYS A 1 281 ? 13.25 17.016 25.219 1 97.81 281 LYS A C 1
ATOM 2118 O O . LYS A 1 281 ? 13.359 18.047 24.562 1 97.81 281 LYS A O 1
ATOM 2123 N N . ASP A 1 282 ? 14.219 16.141 25.234 1 98.25 282 ASP A N 1
ATOM 2124 C CA . ASP A 1 282 ? 15.492 16.344 24.547 1 98.25 282 ASP A CA 1
ATOM 2125 C C . ASP A 1 282 ? 15.383 15.969 23.062 1 98.25 282 ASP A C 1
ATOM 2127 O O . ASP A 1 282 ? 16.266 16.281 22.281 1 98.25 282 ASP A O 1
ATOM 2131 N N . ILE A 1 283 ? 14.312 15.281 22.688 1 98.88 283 ILE A N 1
ATOM 2132 C CA . ILE A 1 283 ? 14.125 14.906 21.281 1 98.88 283 ILE A CA 1
ATOM 2133 C C . ILE A 1 283 ? 13.961 16.156 20.422 1 98.88 283 ILE A C 1
ATOM 2135 O O . ILE A 1 283 ? 13.211 17.062 20.781 1 98.88 283 ILE A O 1
ATOM 2139 N N . LYS A 1 284 ? 14.695 16.219 19.359 1 98.88 284 LYS A N 1
ATOM 2140 C CA . LYS A 1 284 ? 14.586 17.328 18.422 1 98.88 284 LYS A CA 1
ATOM 2141 C C . LYS A 1 284 ? 13.531 17.062 17.359 1 98.88 284 LYS A C 1
ATOM 2143 O O . LYS A 1 284 ? 13.445 15.945 16.844 1 98.88 284 LYS A O 1
ATOM 2148 N N . VAL A 1 285 ? 12.727 18.016 17.094 1 98.88 285 VAL A N 1
ATOM 2149 C CA . VAL A 1 285 ? 11.703 17.953 16.047 1 98.88 285 VAL A CA 1
ATOM 2150 C C . VAL A 1 285 ? 12.094 18.875 14.891 1 98.88 285 VAL A C 1
ATOM 2152 O O . VAL A 1 285 ? 12.227 20.078 15.07 1 98.88 285 VAL A O 1
ATOM 2155 N N . ILE A 1 286 ? 12.258 18.312 13.719 1 98.81 286 ILE A N 1
ATOM 2156 C CA . ILE A 1 286 ? 12.75 19.031 12.555 1 98.81 286 ILE A CA 1
ATOM 2157 C C . ILE A 1 286 ? 11.68 19.047 11.461 1 98.81 286 ILE A C 1
ATOM 2159 O O . ILE A 1 286 ? 11.242 17.984 11.008 1 98.81 286 ILE A O 1
ATOM 2163 N N . GLY A 1 287 ? 11.273 20.219 11.031 1 97.94 287 GLY A N 1
ATOM 2164 C CA . GLY A 1 287 ? 10.359 20.375 9.914 1 97.94 287 GLY A CA 1
ATOM 2165 C C . GLY A 1 287 ? 11.062 20.5 8.578 1 97.94 287 GLY A C 1
ATOM 2166 O O . GLY A 1 287 ? 12.141 21.094 8.492 1 97.94 287 GLY A O 1
ATOM 2167 N N . VAL A 1 288 ? 10.438 19.938 7.523 1 97.62 288 VAL A N 1
ATOM 2168 C CA . VAL A 1 288 ? 10.977 20.031 6.172 1 97.62 288 VAL A CA 1
ATOM 2169 C C . VAL A 1 288 ? 9.992 20.781 5.277 1 97.62 288 VAL A C 1
ATOM 2171 O O . VAL A 1 288 ? 8.797 20.484 5.273 1 97.62 288 VAL A O 1
ATOM 2174 N N . GLU A 1 289 ? 10.453 21.766 4.574 1 93.94 289 GLU A N 1
ATOM 2175 C CA . GLU A 1 289 ? 9.617 22.5 3.627 1 93.94 289 GLU A CA 1
ATOM 2176 C C . GLU A 1 289 ? 10.336 22.688 2.291 1 93.94 289 GLU A C 1
ATOM 2178 O O . GLU A 1 289 ? 11.562 22.609 2.221 1 93.94 289 GLU A O 1
ATOM 2183 N N . PRO A 1 290 ? 9.586 22.844 1.241 1 91.19 290 PRO A N 1
ATOM 2184 C CA . PRO A 1 290 ? 10.211 23.094 -0.056 1 91.19 290 PRO A CA 1
ATOM 2185 C C . PRO A 1 290 ? 11 24.406 -0.08 1 91.19 290 PRO A C 1
ATOM 2187 O O . PRO A 1 290 ? 10.57 25.406 0.512 1 91.19 290 PRO A O 1
ATOM 2190 N N . ALA A 1 291 ? 12.078 24.406 -0.746 1 89.06 291 ALA A N 1
ATOM 2191 C CA . ALA A 1 291 ? 12.906 25.609 -0.854 1 89.06 291 ALA A CA 1
ATOM 2192 C C . ALA A 1 291 ? 12.219 26.688 -1.688 1 89.06 291 ALA A C 1
ATOM 2194 O O . ALA A 1 291 ? 12.391 27.875 -1.433 1 89.06 291 ALA A O 1
ATOM 2195 N N . GLU A 1 292 ? 11.43 26.297 -2.613 1 81.19 292 GLU A N 1
ATOM 2196 C CA . GLU A 1 292 ? 10.789 27.219 -3.545 1 81.19 292 GLU A CA 1
ATOM 2197 C C . GLU A 1 292 ? 9.539 27.844 -2.93 1 81.19 292 GLU A C 1
ATOM 2199 O O . GLU A 1 292 ? 9.18 28.984 -3.256 1 81.19 292 GLU A O 1
ATOM 2204 N N . ARG A 1 293 ? 8.781 27.016 -2.148 1 71 293 ARG A N 1
ATOM 2205 C CA . ARG A 1 293 ? 7.559 27.516 -1.521 1 71 293 ARG A CA 1
ATOM 2206 C C . ARG A 1 293 ? 7.492 27.109 -0.052 1 71 293 ARG A C 1
ATOM 2208 O O . ARG A 1 293 ? 6.922 26.078 0.286 1 71 293 ARG A O 1
ATOM 2215 N N . GLY A 1 294 ? 8 27.984 0.674 1 64.75 294 GLY A N 1
ATOM 2216 C CA . GLY A 1 294 ? 8.016 27.672 2.094 1 64.75 294 GLY A CA 1
ATOM 2217 C C . GLY A 1 294 ? 6.652 27.797 2.748 1 64.75 294 GLY A C 1
ATOM 2218 O O . GLY A 1 294 ? 5.832 28.609 2.334 1 64.75 294 GLY A O 1
ATOM 2219 N N . VAL A 1 295 ? 6.398 26.875 3.586 1 60.28 295 VAL A N 1
ATOM 2220 C CA . VAL A 1 295 ? 5.188 26.969 4.395 1 60.28 295 VAL A CA 1
ATOM 2221 C C . VAL A 1 295 ? 5.367 28.047 5.465 1 60.28 295 VAL A C 1
ATOM 2223 O O . VAL A 1 295 ? 4.531 28.938 5.598 1 60.28 295 VAL A O 1
ATOM 2226 N N . ILE A 1 296 ? 6.461 27.875 6.277 1 56.59 296 ILE A N 1
ATOM 2227 C CA . ILE A 1 296 ? 6.676 28.766 7.418 1 56.59 296 ILE A CA 1
ATOM 2228 C C . ILE A 1 296 ? 7.758 29.797 7.082 1 56.59 296 ILE A C 1
ATOM 2230 O O . ILE A 1 296 ? 7.816 30.859 7.691 1 56.59 296 ILE A O 1
ATOM 2234 N N . SER A 1 297 ? 8.625 29.312 6.164 1 52.34 297 SER A N 1
ATOM 2235 C CA . SER A 1 297 ? 9.789 30.156 5.953 1 52.34 297 SER A CA 1
ATOM 2236 C C . SER A 1 297 ? 9.719 30.891 4.613 1 52.34 297 SER A C 1
ATOM 2238 O O . SER A 1 297 ? 8.992 30.469 3.715 1 52.34 297 SER A O 1
ATOM 2240 N N . GLY A 1 298 ? 10.297 32.031 4.535 1 49.88 298 GLY A N 1
ATOM 2241 C CA . GLY A 1 298 ? 10.484 32.812 3.328 1 49.88 298 GLY A CA 1
ATOM 2242 C C . GLY A 1 298 ? 9.742 34.156 3.361 1 49.88 298 GLY A C 1
ATOM 2243 O O . GLY A 1 298 ? 9.07 34.469 4.344 1 49.88 298 GLY A O 1
ATOM 2244 N N . GLU A 1 299 ? 10.07 35.031 2.508 1 44.25 299 GLU A N 1
ATOM 2245 C CA . GLU A 1 299 ? 9.578 36.406 2.387 1 44.25 299 GLU A CA 1
ATOM 2246 C C . GLU A 1 299 ? 8.062 36.406 2.176 1 44.25 299 GLU A C 1
ATOM 2248 O O . GLU A 1 299 ? 7.398 37.406 2.51 1 44.25 299 GLU A O 1
ATOM 2253 N N . SER A 1 300 ? 7.539 35.438 1.556 1 44.88 300 SER A N 1
ATOM 2254 C CA . SER A 1 300 ? 6.102 35.344 1.338 1 44.88 300 SER A CA 1
ATOM 2255 C C . SER A 1 300 ? 5.547 34.031 1.901 1 44.88 300 SER A C 1
ATOM 2257 O O . SER A 1 300 ? 5.387 33.062 1.172 1 44.88 300 SER A O 1
ATOM 2259 N N . PRO A 1 301 ? 5.551 34.031 3.254 1 49.12 301 PRO A N 1
ATOM 2260 C CA . PRO A 1 301 ? 5.09 32.781 3.855 1 49.12 301 PRO A CA 1
ATOM 2261 C C . PRO A 1 301 ? 3.73 32.344 3.32 1 49.12 301 PRO A C 1
ATOM 2263 O O . PRO A 1 301 ? 2.885 33.188 2.998 1 49.12 301 PRO A O 1
ATOM 2266 N N . GLY A 1 302 ? 3.527 31.266 2.627 1 58.41 302 GLY A N 1
ATOM 2267 C CA . GLY A 1 302 ? 2.234 30.719 2.258 1 58.41 302 GLY A CA 1
ATOM 2268 C C . GLY A 1 302 ? 1.297 30.547 3.439 1 58.41 302 GLY A C 1
ATOM 2269 O O . GLY A 1 302 ? 1.528 31.125 4.508 1 58.41 302 GLY A O 1
ATOM 2270 N N . TYR A 1 303 ? 0.078 30.156 3.35 1 69.81 303 TYR A N 1
ATOM 2271 C CA . TYR A 1 303 ? -0.932 29.875 4.363 1 69.81 303 TYR A CA 1
ATOM 2272 C C . TYR A 1 303 ? -0.4 28.891 5.402 1 69.81 303 TYR A C 1
ATOM 2274 O O . TYR A 1 303 ? 0.025 27.781 5.059 1 69.81 303 TYR A O 1
ATOM 2282 N N . VAL A 1 304 ? -0.178 29.469 6.641 1 82.62 304 VAL A N 1
ATOM 2283 C CA . VAL A 1 304 ? 0.193 28.594 7.746 1 82.62 304 VAL A CA 1
ATOM 2284 C C . VAL A 1 304 ? -1.062 27.969 8.359 1 82.62 304 VAL A C 1
ATOM 2286 O O . VAL A 1 304 ? -1.885 28.688 8.945 1 82.62 304 VAL A O 1
ATOM 2289 N N . PRO A 1 305 ? -1.119 26.734 8.328 1 91.5 305 PRO A N 1
ATOM 2290 C CA . PRO A 1 305 ? -2.291 26.078 8.93 1 91.5 305 PRO A CA 1
ATOM 2291 C C . PRO A 1 305 ? -2.385 26.312 10.43 1 91.5 305 PRO A C 1
ATOM 2293 O O . PRO A 1 305 ? -1.362 26.344 11.125 1 91.5 305 PRO A O 1
ATOM 2296 N N . SER A 1 306 ? -3.572 26.484 10.969 1 93.75 306 SER A N 1
ATOM 2297 C CA . SER A 1 306 ? -3.771 26.812 12.375 1 93.75 306 SER A CA 1
ATOM 2298 C C . SER A 1 306 ? -3.316 25.672 13.273 1 93.75 306 SER A C 1
ATOM 2300 O O . SER A 1 306 ? -2.955 25.891 14.438 1 93.75 306 SER A O 1
ATOM 2302 N N . ILE A 1 307 ? -3.23 24.453 12.75 1 96 307 ILE A N 1
ATOM 2303 C CA . ILE A 1 307 ? -2.926 23.297 13.594 1 96 307 ILE A CA 1
ATOM 2304 C C . ILE A 1 307 ? -1.417 23.078 13.617 1 96 307 ILE A C 1
ATOM 2306 O O . ILE A 1 307 ? -0.928 22.219 14.375 1 96 307 ILE A O 1
ATOM 2310 N N . LEU A 1 308 ? -0.673 23.781 12.828 1 96.06 308 LEU A N 1
ATOM 2311 C CA . LEU A 1 308 ? 0.782 23.672 12.852 1 96.06 308 LEU A CA 1
ATOM 2312 C C . LEU A 1 308 ? 1.366 24.453 14.031 1 96.06 308 LEU A C 1
ATOM 2314 O O . LEU A 1 308 ? 1.231 25.672 14.102 1 96.06 308 LEU A O 1
ATOM 2318 N N . ASP A 1 309 ? 2.027 23.781 14.938 1 96.19 309 ASP A N 1
ATOM 2319 C CA . ASP A 1 309 ? 2.68 24.406 16.078 1 96.19 309 ASP A CA 1
ATOM 2320 C C . ASP A 1 309 ? 4.156 24.672 15.797 1 96.19 309 ASP A C 1
ATOM 2322 O O . ASP A 1 309 ? 5.008 23.812 16.078 1 96.19 309 ASP A O 1
ATOM 2326 N N . ILE A 1 310 ? 4.453 25.797 15.414 1 93.88 310 ILE A N 1
ATOM 2327 C CA . ILE A 1 310 ? 5.801 26.156 14.992 1 93.88 310 ILE A CA 1
ATOM 2328 C C . ILE A 1 310 ? 6.738 26.172 16.203 1 93.88 310 ILE A C 1
ATOM 2330 O O . ILE A 1 310 ? 7.949 25.984 16.047 1 93.88 310 ILE A O 1
ATOM 2334 N N . THR A 1 311 ? 6.219 26.375 17.375 1 94.81 311 THR A N 1
ATOM 2335 C CA . THR A 1 311 ? 7.035 26.484 18.578 1 94.81 311 THR A CA 1
ATOM 2336 C C . THR A 1 311 ? 7.641 25.125 18.938 1 94.81 311 THR A C 1
ATOM 2338 O O . THR A 1 311 ? 8.594 25.047 19.703 1 94.81 311 THR A O 1
ATOM 2341 N N . LEU A 1 312 ? 7.078 24.078 18.391 1 96.06 312 LEU A N 1
ATOM 2342 C CA . LEU A 1 312 ? 7.547 22.719 18.625 1 96.06 312 LEU A CA 1
ATOM 2343 C C . LEU A 1 312 ? 8.82 22.438 17.844 1 96.06 312 LEU A C 1
ATOM 2345 O O . LEU A 1 312 ? 9.57 21.516 18.172 1 96.06 312 LEU A O 1
ATOM 2349 N N . LEU A 1 313 ? 9.109 23.234 16.844 1 97.31 313 LEU A N 1
ATOM 2350 C CA . LEU A 1 313 ? 10.18 22.938 15.891 1 97.31 313 LEU A CA 1
ATOM 2351 C C . LEU A 1 313 ? 11.523 23.438 16.406 1 97.31 313 LEU A C 1
ATOM 2353 O O . LEU A 1 313 ? 11.641 24.609 16.781 1 97.31 313 LEU A O 1
ATOM 2357 N N . ASP A 1 314 ? 12.445 22.578 16.391 1 98.5 314 ASP A N 1
ATOM 2358 C CA . ASP A 1 314 ? 13.805 22.969 16.75 1 98.5 314 ASP A CA 1
ATOM 2359 C C . ASP A 1 314 ? 14.547 23.562 15.555 1 98.5 314 ASP A C 1
ATOM 2361 O O . ASP A 1 314 ? 15.438 24.391 15.719 1 98.5 314 ASP A O 1
ATOM 2365 N N . GLU A 1 315 ? 14.25 23.094 14.406 1 97.31 315 GLU A N 1
ATOM 2366 C CA . GLU A 1 315 ? 14.859 23.531 13.156 1 97.31 315 GLU A CA 1
ATOM 2367 C C . GLU A 1 315 ? 13.938 23.266 11.969 1 97.31 315 GLU A C 1
ATOM 2369 O O . GLU A 1 315 ? 13.094 22.359 12.023 1 97.31 315 GLU A O 1
ATOM 2374 N N . VAL A 1 316 ? 14.016 24.078 10.938 1 96.38 316 VAL A N 1
ATOM 2375 C CA . VAL A 1 316 ? 13.328 23.859 9.672 1 96.38 316 VAL A CA 1
ATOM 2376 C C . VAL A 1 316 ? 14.352 23.781 8.539 1 96.38 316 VAL A C 1
ATOM 2378 O O . VAL A 1 316 ? 15.18 24.688 8.375 1 96.38 316 VAL A O 1
ATOM 2381 N N . LEU A 1 317 ? 14.312 22.703 7.828 1 97.19 317 LEU A N 1
ATOM 2382 C CA . LEU A 1 317 ? 15.219 22.516 6.699 1 97.19 317 LEU A CA 1
ATOM 2383 C C . LEU A 1 317 ? 14.484 22.688 5.375 1 97.19 317 LEU A C 1
ATOM 2385 O O . LEU A 1 317 ? 13.352 22.219 5.227 1 97.19 317 LEU A O 1
ATOM 2389 N N . LYS A 1 318 ? 15.117 23.375 4.496 1 96 318 LYS A N 1
ATOM 2390 C CA . LYS A 1 318 ? 14.594 23.562 3.146 1 96 318 LYS A CA 1
ATOM 2391 C C . LYS A 1 318 ? 15.227 22.578 2.164 1 96 318 LYS A C 1
ATOM 2393 O O . LYS A 1 318 ? 16.438 22.375 2.176 1 96 318 LYS A O 1
ATOM 2398 N N . VAL A 1 319 ? 14.375 21.938 1.399 1 97 319 VAL A N 1
ATOM 2399 C CA . VAL A 1 319 ? 14.828 21 0.387 1 97 319 VAL A CA 1
ATOM 2400 C C . VAL A 1 319 ? 14.234 21.359 -0.97 1 97 319 VAL A C 1
ATOM 2402 O O . VAL A 1 319 ? 13.023 21.578 -1.089 1 97 319 VAL A O 1
ATOM 2405 N N . SER A 1 320 ? 15.07 21.469 -2.002 1 96.19 320 SER A N 1
ATOM 2406 C CA . SER A 1 320 ? 14.578 21.812 -3.334 1 96.19 320 SER A CA 1
ATOM 2407 C C . SER A 1 320 ? 13.82 20.641 -3.951 1 96.19 320 SER A C 1
ATOM 2409 O O . SER A 1 320 ? 14.016 19.484 -3.557 1 96.19 320 SER A O 1
ATOM 2411 N N . ASN A 1 321 ? 12.961 20.969 -4.895 1 94.56 321 ASN A N 1
ATOM 2412 C CA . ASN A 1 321 ? 12.227 19.938 -5.617 1 94.56 321 ASN A CA 1
ATOM 2413 C C . ASN A 1 321 ? 13.18 18.953 -6.309 1 94.56 321 ASN A C 1
ATOM 2415 O O . ASN A 1 321 ? 12.945 17.75 -6.297 1 94.56 321 ASN A O 1
ATOM 2419 N N . GLY A 1 322 ? 14.18 19.5 -6.934 1 96.06 322 GLY A N 1
ATOM 2420 C CA . GLY A 1 322 ? 15.164 18.656 -7.586 1 96.06 322 GLY A CA 1
ATOM 2421 C C . GLY A 1 322 ? 15.828 17.672 -6.641 1 96.06 322 GLY A C 1
ATOM 2422 O O . GLY A 1 322 ? 15.969 16.484 -6.957 1 96.06 322 GLY A O 1
ATOM 2423 N N . GLU A 1 323 ? 16.25 18.156 -5.461 1 97.31 323 GLU A N 1
ATOM 2424 C CA . GLU A 1 323 ? 16.875 17.312 -4.438 1 97.31 323 GLU A CA 1
ATOM 2425 C C . GLU A 1 323 ? 15.906 16.234 -3.953 1 97.31 323 GLU A C 1
ATOM 2427 O O . GLU A 1 323 ? 16.297 15.086 -3.75 1 97.31 323 GLU A O 1
ATOM 2432 N N . ALA A 1 324 ? 14.711 16.625 -3.754 1 97.69 324 ALA A N 1
ATOM 2433 C CA . ALA A 1 324 ? 13.68 15.711 -3.275 1 97.69 324 ALA A CA 1
ATOM 2434 C C . ALA A 1 324 ? 13.438 14.586 -4.281 1 97.69 324 ALA A C 1
ATOM 2436 O O . ALA A 1 324 ? 13.383 13.414 -3.91 1 97.69 324 ALA A O 1
ATOM 2437 N N . VAL A 1 325 ? 13.312 14.945 -5.508 1 97.12 325 VAL A N 1
ATOM 2438 C CA . VAL A 1 325 ? 13.047 14 -6.582 1 97.12 325 VAL A CA 1
ATOM 2439 C C . VAL A 1 325 ? 14.227 13.039 -6.719 1 97.12 325 VAL A C 1
ATOM 2441 O O . VAL A 1 325 ? 14.039 11.82 -6.805 1 97.12 325 VAL A O 1
ATOM 2444 N N . GLU A 1 326 ? 15.398 13.57 -6.727 1 97.62 326 GLU A N 1
ATOM 2445 C CA . GLU A 1 326 ? 16.594 12.75 -6.848 1 97.62 326 GLU A CA 1
ATOM 2446 C C . GLU A 1 326 ? 16.703 11.75 -5.699 1 97.62 326 GLU A C 1
ATOM 2448 O O . GLU A 1 326 ? 17 10.578 -5.914 1 97.62 326 GLU A O 1
ATOM 2453 N N . MET A 1 327 ? 16.469 12.18 -4.527 1 98.56 327 MET A N 1
ATOM 2454 C CA . MET A 1 327 ? 16.547 11.297 -3.367 1 98.56 327 MET A CA 1
ATOM 2455 C C . MET A 1 327 ? 15.461 10.227 -3.414 1 98.56 327 MET A C 1
ATOM 2457 O O . MET A 1 327 ? 15.719 9.062 -3.096 1 98.56 327 MET A O 1
ATOM 2461 N N . ALA A 1 328 ? 14.234 10.625 -3.785 1 98.44 328 ALA A N 1
ATOM 2462 C CA . ALA A 1 328 ? 13.172 9.633 -3.924 1 98.44 328 ALA A CA 1
ATOM 2463 C C . ALA A 1 328 ? 13.562 8.539 -4.91 1 98.44 328 ALA A C 1
ATOM 2465 O O . ALA A 1 328 ? 13.289 7.359 -4.676 1 98.44 328 ALA A O 1
ATOM 2466 N N . ARG A 1 329 ? 14.227 8.906 -5.988 1 97.31 329 ARG A N 1
ATOM 2467 C CA . ARG A 1 329 ? 14.672 7.938 -6.984 1 97.31 329 ARG A CA 1
ATOM 2468 C C . ARG A 1 329 ? 15.758 7.027 -6.418 1 97.31 329 ARG A C 1
ATOM 2470 O O . ARG A 1 329 ? 15.742 5.816 -6.641 1 97.31 329 ARG A O 1
ATOM 2477 N N . ARG A 1 330 ? 16.641 7.598 -5.691 1 98.12 330 ARG A N 1
ATOM 2478 C CA . ARG A 1 330 ? 17.703 6.809 -5.074 1 98.12 330 ARG A CA 1
ATOM 2479 C C . ARG A 1 330 ? 17.141 5.812 -4.07 1 98.12 330 ARG A C 1
ATOM 2481 O O . ARG A 1 330 ? 17.641 4.691 -3.947 1 98.12 330 ARG A O 1
ATOM 2488 N N . LEU A 1 331 ? 16.125 6.23 -3.316 1 98.75 331 LEU A N 1
ATOM 2489 C CA . LEU A 1 331 ? 15.484 5.328 -2.359 1 98.75 331 LEU A CA 1
ATOM 2490 C C . LEU A 1 331 ? 14.922 4.098 -3.061 1 98.75 331 LEU A C 1
ATOM 2492 O O . LEU A 1 331 ? 15.008 2.986 -2.537 1 98.75 331 LEU A O 1
ATOM 2496 N N . ALA A 1 332 ? 14.312 4.266 -4.215 1 98.06 332 ALA A N 1
ATOM 2497 C CA . ALA A 1 332 ? 13.789 3.135 -4.984 1 98.06 332 ALA A CA 1
ATOM 2498 C C . ALA A 1 332 ? 14.93 2.26 -5.508 1 98.06 332 ALA A C 1
ATOM 2500 O O . ALA A 1 332 ? 14.891 1.034 -5.371 1 98.06 332 ALA A O 1
ATOM 2501 N N . LEU A 1 333 ? 15.984 2.865 -6.012 1 96.94 333 LEU A N 1
ATOM 2502 C CA . LEU A 1 333 ? 17.078 2.188 -6.699 1 96.94 333 LEU A CA 1
ATOM 2503 C C . LEU A 1 333 ? 17.984 1.456 -5.707 1 96.94 333 LEU A C 1
ATOM 2505 O O . LEU A 1 333 ? 18.484 0.372 -6.004 1 96.94 333 LEU A O 1
ATOM 2509 N N . GLU A 1 334 ? 18.141 2.1 -4.559 1 97.56 334 GLU A N 1
ATOM 2510 C CA . GLU A 1 334 ? 19.203 1.63 -3.676 1 97.56 334 GLU A CA 1
ATOM 2511 C C . GLU A 1 334 ? 18.625 0.938 -2.443 1 97.56 334 GLU A C 1
ATOM 2513 O O . GLU A 1 334 ? 19.297 0.103 -1.827 1 97.56 334 GLU A O 1
ATOM 2518 N N . GLU A 1 335 ? 17.375 1.281 -2.023 1 98.31 335 GLU A N 1
ATOM 2519 C CA . GLU A 1 335 ? 16.797 0.751 -0.794 1 98.31 335 GLU A CA 1
ATOM 2520 C C . GLU A 1 335 ? 15.578 -0.118 -1.09 1 98.31 335 GLU A C 1
ATOM 2522 O O . GLU A 1 335 ? 15.055 -0.789 -0.196 1 98.31 335 GLU A O 1
ATOM 2527 N N . GLY A 1 336 ? 15.086 -0.139 -2.389 1 98.06 336 GLY A N 1
ATOM 2528 C CA . GLY A 1 336 ? 13.844 -0.821 -2.721 1 98.06 336 GLY A CA 1
ATOM 2529 C C . GLY A 1 336 ? 12.617 -0.126 -2.166 1 98.06 336 GLY A C 1
ATOM 2530 O O . GLY A 1 336 ? 11.578 -0.758 -1.965 1 98.06 336 GLY A O 1
ATOM 2531 N N . LEU A 1 337 ? 12.75 1.168 -1.841 1 98.5 337 LEU A N 1
ATOM 2532 C CA . LEU A 1 337 ? 11.648 1.94 -1.28 1 98.5 337 LEU A CA 1
ATOM 2533 C C . LEU A 1 337 ? 11.062 2.887 -2.322 1 98.5 337 LEU A C 1
ATOM 2535 O O . LEU A 1 337 ? 11.625 3.957 -2.58 1 98.5 337 LEU A O 1
ATOM 2539 N N . LEU A 1 338 ? 9.945 2.508 -2.947 1 97.88 338 LEU A N 1
ATOM 2540 C CA . LEU A 1 338 ? 9.227 3.375 -3.875 1 97.88 338 LEU A CA 1
ATOM 2541 C C . LEU A 1 338 ? 8.336 4.355 -3.119 1 97.88 338 LEU A C 1
ATOM 2543 O O . LEU A 1 338 ? 7.273 3.982 -2.623 1 97.88 338 LEU A O 1
ATOM 2547 N N . VAL A 1 339 ? 8.758 5.641 -3.07 1 98.12 339 VAL A N 1
ATOM 2548 C CA . VAL A 1 339 ? 8.078 6.609 -2.219 1 98.12 339 VAL A CA 1
ATOM 2549 C C . VAL A 1 339 ? 7.789 7.883 -3.014 1 98.12 339 VAL A C 1
ATOM 2551 O O . VAL A 1 339 ? 8.242 8.023 -4.152 1 98.12 339 VAL A O 1
ATOM 2554 N N . GLY A 1 340 ? 7.008 8.797 -2.449 1 96.75 340 GLY A N 1
ATOM 2555 C CA . GLY A 1 340 ? 6.691 10.078 -3.072 1 96.75 340 GLY A CA 1
ATOM 2556 C C . GLY A 1 340 ? 7.777 11.117 -2.883 1 96.75 340 GLY A C 1
ATOM 2557 O O . GLY A 1 340 ? 8.75 10.883 -2.162 1 96.75 340 GLY A O 1
ATOM 2558 N N . ILE A 1 341 ? 7.531 12.281 -3.428 1 96.06 341 ILE A N 1
ATOM 2559 C CA . ILE A 1 341 ? 8.492 13.375 -3.438 1 96.06 341 ILE A CA 1
ATOM 2560 C C . ILE A 1 341 ? 8.703 13.891 -2.014 1 96.06 341 ILE A C 1
ATOM 2562 O O . ILE A 1 341 ? 9.828 14.195 -1.619 1 96.06 341 ILE A O 1
ATOM 2566 N N . SER A 1 342 ? 7.613 13.969 -1.259 1 96.38 342 SER A N 1
ATOM 2567 C CA . SER A 1 342 ? 7.723 14.438 0.12 1 96.38 342 SER A CA 1
ATOM 2568 C C . SER A 1 342 ? 8.633 13.523 0.94 1 96.38 342 SER A C 1
ATOM 2570 O O . SER A 1 342 ? 9.344 13.992 1.831 1 96.38 342 SER A O 1
ATOM 2572 N N . SER A 1 343 ? 8.594 12.25 0.668 1 98.5 343 SER A N 1
ATOM 2573 C CA . SER A 1 343 ? 9.5 11.312 1.319 1 98.5 343 SER A CA 1
ATOM 2574 C C . SER A 1 343 ? 10.945 11.578 0.922 1 98.5 343 SER A C 1
ATOM 2576 O O . SER A 1 343 ? 11.852 11.5 1.76 1 98.5 343 SER A O 1
ATOM 2578 N N . GLY A 1 344 ? 11.133 11.836 -0.377 1 98.62 344 GLY A N 1
ATOM 2579 C CA . GLY A 1 344 ? 12.469 12.211 -0.823 1 98.62 344 GLY A CA 1
ATOM 2580 C C . GLY A 1 344 ? 13.016 13.43 -0.104 1 98.62 344 GLY A C 1
ATOM 2581 O O . GLY A 1 344 ? 14.18 13.445 0.302 1 98.62 344 GLY A O 1
ATOM 2582 N N . ALA A 1 345 ? 12.148 14.43 0.058 1 98.38 345 ALA A N 1
ATOM 2583 C CA . ALA A 1 345 ? 12.547 15.641 0.762 1 98.38 345 ALA A CA 1
ATOM 2584 C C . ALA A 1 345 ? 12.906 15.344 2.215 1 98.38 345 ALA A C 1
ATOM 2586 O O . ALA A 1 345 ? 13.938 15.797 2.715 1 98.38 345 ALA A O 1
ATOM 2587 N N . ALA A 1 346 ? 12.094 14.586 2.861 1 98.75 346 ALA A N 1
ATOM 2588 C CA . ALA A 1 346 ? 12.328 14.234 4.258 1 98.75 346 ALA A CA 1
ATOM 2589 C C . ALA A 1 346 ? 13.609 13.43 4.418 1 98.75 346 ALA A C 1
ATOM 2591 O O . ALA A 1 346 ? 14.383 13.656 5.352 1 98.75 346 ALA A O 1
ATOM 2592 N N . ALA A 1 347 ? 13.812 12.477 3.547 1 98.94 347 ALA A N 1
ATOM 2593 C CA . ALA A 1 347 ? 15.023 11.664 3.588 1 98.94 347 ALA A CA 1
ATOM 2594 C C . ALA A 1 347 ? 16.266 12.523 3.373 1 98.94 347 ALA A C 1
ATOM 2596 O O . ALA A 1 347 ? 17.281 12.344 4.062 1 98.94 347 ALA A O 1
ATOM 2597 N N . ALA A 1 348 ? 16.188 13.414 2.375 1 98.88 348 ALA A N 1
ATOM 2598 C CA . ALA A 1 348 ? 17.312 14.305 2.117 1 98.88 348 ALA A CA 1
ATOM 2599 C C . ALA A 1 348 ? 17.656 15.125 3.357 1 98.88 348 ALA A C 1
ATOM 2601 O O . ALA A 1 348 ? 18.828 15.273 3.707 1 98.88 348 ALA A O 1
ATOM 2602 N N . ALA A 1 349 ? 16.656 15.656 3.992 1 98.88 349 ALA A N 1
ATOM 2603 C CA . ALA A 1 349 ? 16.859 16.422 5.227 1 98.88 349 ALA A CA 1
ATOM 2604 C C . ALA A 1 349 ? 17.453 15.539 6.316 1 98.88 349 ALA A C 1
ATOM 2606 O O . ALA A 1 349 ? 18.391 15.945 7.008 1 98.88 349 ALA A O 1
ATOM 2607 N N . ALA A 1 350 ? 16.953 14.336 6.492 1 98.94 350 ALA A N 1
ATOM 2608 C CA . ALA A 1 350 ? 17.453 13.406 7.504 1 98.94 350 ALA A CA 1
ATOM 2609 C C . ALA A 1 350 ? 18.922 13.07 7.262 1 98.94 350 ALA A C 1
ATOM 2611 O O . ALA A 1 350 ? 19.703 12.977 8.211 1 98.94 350 ALA A O 1
ATOM 2612 N N . ILE A 1 351 ? 19.25 12.883 6.023 1 98.88 351 ILE A N 1
ATOM 2613 C CA . ILE A 1 351 ? 20.625 12.539 5.664 1 98.88 351 ILE A CA 1
ATOM 2614 C C . ILE A 1 351 ? 21.547 13.703 5.992 1 98.88 351 ILE A C 1
ATOM 2616 O O . ILE A 1 351 ? 22.656 13.508 6.508 1 98.88 351 ILE A O 1
ATOM 2620 N N . ARG A 1 352 ? 21.109 14.945 5.664 1 98.69 352 ARG A N 1
ATOM 2621 C CA . ARG A 1 352 ? 21.891 16.109 6.043 1 98.69 352 ARG A CA 1
ATOM 2622 C C . ARG A 1 352 ? 22.141 16.141 7.547 1 98.69 352 ARG A C 1
ATOM 2624 O O . ARG A 1 352 ? 23.266 16.391 7.984 1 98.69 352 ARG A O 1
ATOM 2631 N N . LEU A 1 353 ? 21.141 15.898 8.312 1 98.88 353 LEU A N 1
ATOM 2632 C CA . LEU A 1 353 ? 21.25 15.859 9.766 1 98.88 353 LEU A CA 1
ATOM 2633 C C . LEU A 1 353 ? 22.172 14.734 10.211 1 98.88 353 LEU A C 1
ATOM 2635 O O . LEU A 1 353 ? 22.984 14.906 11.125 1 98.88 353 LEU A O 1
ATOM 2639 N N . ALA A 1 354 ? 22.094 13.586 9.562 1 98.88 354 ALA A N 1
ATOM 2640 C CA . ALA A 1 354 ? 22.828 12.391 9.945 1 98.88 354 ALA A CA 1
ATOM 2641 C C . ALA A 1 354 ? 24.328 12.555 9.664 1 98.88 354 ALA A C 1
ATOM 2643 O O . ALA A 1 354 ? 25.156 11.789 10.164 1 98.88 354 ALA A O 1
ATOM 2644 N N . LYS A 1 355 ? 24.625 13.516 8.867 1 98.69 355 LYS A N 1
ATOM 2645 C CA . LYS A 1 355 ? 26.031 13.766 8.531 1 98.69 355 LYS A CA 1
ATOM 2646 C C . LYS A 1 355 ? 26.672 14.734 9.531 1 98.69 355 LYS A C 1
ATOM 2648 O O . LYS A 1 355 ? 27.891 14.875 9.57 1 98.69 355 LYS A O 1
ATOM 2653 N N . ARG A 1 356 ? 25.828 15.422 10.305 1 98.5 356 ARG A N 1
ATOM 2654 C CA . ARG A 1 356 ? 26.359 16.359 11.281 1 98.5 356 ARG A CA 1
ATOM 2655 C C . ARG A 1 356 ? 27.094 15.625 12.406 1 98.5 356 ARG A C 1
ATOM 2657 O O . ARG A 1 356 ? 26.547 14.711 13.016 1 98.5 356 ARG A O 1
ATOM 2664 N N . PRO A 1 357 ? 28.266 16.062 12.758 1 98.38 357 PRO A N 1
ATOM 2665 C CA . PRO A 1 357 ? 29.062 15.375 13.766 1 98.38 357 PRO A CA 1
ATOM 2666 C C . PRO A 1 357 ? 28.375 15.297 15.125 1 98.38 357 PRO A C 1
ATOM 2668 O O . PRO A 1 357 ? 28.516 14.305 15.844 1 98.38 357 PRO A O 1
ATOM 2671 N N . GLU A 1 358 ? 27.609 16.25 15.477 1 98.31 358 GLU A N 1
ATOM 2672 C CA . GLU A 1 358 ? 26.953 16.281 16.781 1 98.31 358 GLU A CA 1
ATOM 2673 C C . GLU A 1 358 ? 25.859 15.219 16.891 1 98.31 358 GLU A C 1
ATOM 2675 O O . GLU A 1 358 ? 25.391 14.93 17.984 1 98.31 358 GLU A O 1
ATOM 2680 N N . ASN A 1 359 ? 25.547 14.578 15.742 1 98.69 359 ASN A N 1
ATOM 2681 C CA . ASN A 1 359 ? 24.5 13.578 15.75 1 98.69 359 ASN A CA 1
ATOM 2682 C C . ASN A 1 359 ? 25.062 12.156 15.656 1 98.69 359 ASN A C 1
ATOM 2684 O O . ASN A 1 359 ? 24.312 11.203 15.422 1 98.69 359 ASN A O 1
ATOM 2688 N N . ALA A 1 360 ? 26.344 12.039 15.906 1 98.62 360 ALA A N 1
ATOM 2689 C CA . ALA A 1 360 ? 26.984 10.727 15.836 1 98.62 360 ALA A CA 1
ATOM 2690 C C . ALA A 1 360 ? 26.328 9.734 16.781 1 98.62 360 ALA A C 1
ATOM 2692 O O . ALA A 1 360 ? 26.125 10.031 17.969 1 98.62 360 ALA A O 1
ATOM 2693 N N . GLY A 1 361 ? 25.891 8.57 16.25 1 98.25 361 GLY A N 1
ATOM 2694 C CA . GLY A 1 361 ? 25.328 7.48 17.031 1 98.25 361 GLY A CA 1
ATOM 2695 C C . GLY A 1 361 ? 23.859 7.652 17.344 1 98.25 361 GLY A C 1
ATOM 2696 O O . GLY A 1 361 ? 23.219 6.754 17.906 1 98.25 361 GLY A O 1
ATOM 2697 N N . LYS A 1 362 ? 23.281 8.75 16.938 1 98.75 362 LYS A N 1
ATOM 2698 C CA . LYS A 1 362 ? 21.875 9.023 17.234 1 98.75 362 LYS A CA 1
ATOM 2699 C C . LYS A 1 362 ? 20.953 8.289 16.25 1 98.75 362 LYS A C 1
ATOM 2701 O O . LYS A 1 362 ? 21.422 7.75 15.242 1 98.75 362 LYS A O 1
ATOM 2706 N N . LEU A 1 363 ? 19.703 8.227 16.609 1 98.88 363 LEU A N 1
ATOM 2707 C CA . LEU A 1 363 ? 18.688 7.656 15.742 1 98.88 363 LEU A CA 1
ATOM 2708 C C . LEU A 1 363 ? 17.719 8.734 15.266 1 98.88 363 LEU A C 1
ATOM 2710 O O . LEU A 1 363 ? 17.109 9.43 16.078 1 98.88 363 LEU A O 1
ATOM 2714 N N . ILE A 1 364 ? 17.672 8.914 14 1 98.94 364 ILE A N 1
ATOM 2715 C CA . ILE A 1 364 ? 16.75 9.836 13.352 1 98.94 364 ILE A CA 1
ATOM 2716 C C . ILE A 1 364 ? 15.547 9.078 12.805 1 98.94 364 ILE A C 1
ATOM 2718 O O . ILE A 1 364 ? 15.703 8.164 11.992 1 98.94 364 ILE A O 1
ATOM 2722 N N . ALA A 1 365 ? 14.359 9.359 13.281 1 98.94 365 ALA A N 1
ATOM 2723 C CA . ALA A 1 365 ? 13.109 8.844 12.719 1 98.94 365 ALA A CA 1
ATOM 2724 C C . ALA A 1 365 ? 12.547 9.805 11.68 1 98.94 365 ALA A C 1
ATOM 2726 O O . ALA A 1 365 ? 12.383 11 11.953 1 98.94 365 ALA A O 1
ATOM 2727 N N . VAL A 1 366 ? 12.234 9.344 10.5 1 98.94 366 VAL A N 1
ATOM 2728 C CA . VAL A 1 366 ? 11.742 10.18 9.414 1 98.94 366 VAL A CA 1
ATOM 2729 C C . VAL A 1 366 ? 10.445 9.602 8.859 1 98.94 366 VAL A C 1
ATOM 2731 O O . VAL A 1 366 ? 10.297 8.383 8.75 1 98.94 366 VAL A O 1
ATOM 2734 N N . ILE A 1 367 ? 9.469 10.461 8.484 1 98.94 367 ILE A N 1
ATOM 2735 C CA . ILE A 1 367 ? 8.172 10.023 7.984 1 98.94 367 ILE A CA 1
ATOM 2736 C C . ILE A 1 367 ? 8.227 9.898 6.461 1 98.94 367 ILE A C 1
ATOM 2738 O O . ILE A 1 367 ? 8.625 10.836 5.77 1 98.94 367 ILE A O 1
ATOM 2742 N N . PHE A 1 368 ? 7.887 8.758 5.914 1 98.81 368 PHE A N 1
ATOM 2743 C CA . PHE A 1 368 ? 7.602 8.562 4.5 1 98.81 368 PHE A CA 1
ATOM 2744 C C . PHE A 1 368 ? 6.102 8.508 4.25 1 98.81 368 PHE A C 1
ATOM 2746 O O . PHE A 1 368 ? 5.473 7.465 4.453 1 98.81 368 PHE A O 1
ATOM 2753 N N . PRO A 1 369 ? 5.531 9.562 3.779 1 98.25 369 PRO A N 1
ATOM 2754 C CA . PRO A 1 369 ? 4.086 9.781 3.898 1 98.25 369 PRO A CA 1
ATOM 2755 C C . PRO A 1 369 ? 3.279 8.906 2.941 1 98.25 369 PRO A C 1
ATOM 2757 O O . PRO A 1 369 ? 2.119 8.594 3.217 1 98.25 369 PRO A O 1
ATOM 2760 N N . SER A 1 370 ? 3.844 8.57 1.736 1 97.25 370 SER A N 1
ATOM 2761 C CA . SER A 1 370 ? 2.975 7.906 0.771 1 97.25 370 SER A CA 1
ATOM 2762 C C . SER A 1 370 ? 3.775 6.996 -0.156 1 97.25 370 SER A C 1
ATOM 2764 O O . SER A 1 370 ? 5 7.113 -0.242 1 97.25 370 SER A O 1
ATOM 2766 N N . PHE A 1 371 ? 3.02 6.109 -0.801 1 97.5 371 PHE A N 1
ATOM 2767 C CA . PHE A 1 371 ? 3.602 5.168 -1.751 1 97.5 371 PHE A CA 1
ATOM 2768 C C . PHE A 1 371 ? 3.834 5.836 -3.102 1 97.5 371 PHE A C 1
ATOM 2770 O O . PHE A 1 371 ? 3.004 6.625 -3.559 1 97.5 371 PHE A O 1
ATOM 2777 N N . GLY A 1 372 ? 4.875 5.512 -3.758 1 95.5 372 GLY A N 1
ATOM 2778 C CA . GLY A 1 372 ? 5.375 6.238 -4.914 1 95.5 372 GLY A CA 1
ATOM 2779 C C . GLY A 1 372 ? 4.566 5.984 -6.172 1 95.5 372 GLY A C 1
ATOM 2780 O O . GLY A 1 372 ? 4.562 6.809 -7.09 1 95.5 372 GLY A O 1
ATOM 2781 N N . GLU A 1 373 ? 3.904 4.859 -6.262 1 91.94 373 GLU A N 1
ATOM 2782 C CA . GLU A 1 373 ? 3.162 4.5 -7.465 1 91.94 373 GLU A CA 1
ATOM 2783 C C . GLU A 1 373 ? 2.096 5.539 -7.789 1 91.94 373 GLU A C 1
ATOM 2785 O O . GLU A 1 373 ? 1.707 5.699 -8.953 1 91.94 373 GLU A O 1
ATOM 2790 N N . ARG A 1 374 ? 1.691 6.301 -6.828 1 90.31 374 ARG A N 1
ATOM 2791 C CA . ARG A 1 374 ? 0.694 7.359 -6.965 1 90.31 374 ARG A CA 1
ATOM 2792 C C . ARG A 1 374 ? 1.206 8.484 -7.863 1 90.31 374 ARG A C 1
ATOM 2794 O O . ARG A 1 374 ? 0.416 9.234 -8.43 1 90.31 374 ARG A O 1
ATOM 2801 N N . TYR A 1 375 ? 2.475 8.5 -8.086 1 91.56 375 TYR A N 1
ATOM 2802 C CA . TYR A 1 375 ? 3.068 9.672 -8.711 1 91.56 375 TYR A CA 1
ATOM 2803 C C . TYR A 1 375 ? 3.723 9.312 -10.039 1 91.56 375 TYR A C 1
ATOM 2805 O O . TYR A 1 375 ? 4.609 10.023 -10.516 1 91.56 375 TYR A O 1
ATOM 2813 N N . ILE A 1 376 ? 3.33 8.227 -10.617 1 88.19 376 ILE A N 1
ATOM 2814 C CA . ILE A 1 376 ? 3.953 7.723 -11.836 1 88.19 376 ILE A CA 1
ATOM 2815 C C . ILE A 1 376 ? 3.838 8.766 -12.945 1 88.19 376 ILE A C 1
ATOM 2817 O O . ILE A 1 376 ? 4.746 8.906 -13.773 1 88.19 376 ILE A O 1
ATOM 2821 N N . SER A 1 377 ? 2.803 9.586 -12.977 1 83.12 377 SER A N 1
ATOM 2822 C CA . SER A 1 377 ? 2.559 10.547 -14.047 1 83.12 377 SER A CA 1
ATOM 2823 C C . SER A 1 377 ? 3.158 11.906 -13.711 1 83.12 377 SER A C 1
ATOM 2825 O O . SER A 1 377 ? 2.938 12.883 -14.438 1 83.12 377 SER A O 1
ATOM 2827 N N . THR A 1 378 ? 3.922 11.977 -12.719 1 86.75 378 THR A N 1
ATOM 2828 C CA . THR A 1 378 ? 4.457 13.258 -12.266 1 86.75 378 THR A CA 1
ATOM 2829 C C . THR A 1 378 ? 5.938 13.383 -12.617 1 86.75 378 THR A C 1
ATOM 2831 O O . THR A 1 378 ? 6.52 12.461 -13.203 1 86.75 378 THR A O 1
ATOM 2834 N N . VAL A 1 379 ? 6.539 14.477 -12.172 1 83.19 379 VAL A N 1
ATOM 2835 C CA . VAL A 1 379 ? 7.941 14.797 -12.43 1 83.19 379 VAL A CA 1
ATOM 2836 C C . VAL A 1 379 ? 8.836 13.75 -11.758 1 83.19 379 VAL A C 1
ATOM 2838 O O . VAL A 1 379 ? 9.969 13.539 -12.188 1 83.19 379 VAL A O 1
ATOM 2841 N N . LEU A 1 380 ? 8.297 13.148 -10.805 1 87.75 380 LEU A N 1
ATOM 2842 C CA . LEU A 1 380 ? 9.078 12.141 -10.086 1 87.75 380 LEU A CA 1
ATOM 2843 C C . LEU A 1 380 ? 9.594 11.07 -11.047 1 87.75 380 LEU A C 1
ATOM 2845 O O . LEU A 1 380 ? 10.727 10.602 -10.906 1 87.75 380 LEU A O 1
ATOM 2849 N N . PHE A 1 381 ? 8.789 10.742 -12.047 1 89.81 381 PHE A N 1
ATOM 2850 C CA . PHE A 1 381 ? 9.164 9.641 -12.922 1 89.81 381 PHE A CA 1
ATOM 2851 C C . PHE A 1 381 ? 9.219 10.109 -14.375 1 89.81 381 PHE A C 1
ATOM 2853 O O . PHE A 1 381 ? 9.195 9.289 -15.297 1 89.81 381 PHE A O 1
ATOM 2860 N N . GLN A 1 382 ? 9.281 11.312 -14.562 1 88.81 382 GLN A N 1
ATOM 2861 C CA . GLN A 1 382 ? 9.211 11.891 -15.906 1 88.81 382 GLN A CA 1
ATOM 2862 C C . GLN A 1 382 ? 10.352 11.383 -16.781 1 88.81 382 GLN A C 1
ATOM 2864 O O . GLN A 1 382 ? 10.148 11.055 -17.953 1 88.81 382 GLN A O 1
ATOM 2869 N N . SER A 1 383 ? 11.523 11.375 -16.266 1 87.69 383 SER A N 1
ATOM 2870 C CA . SER A 1 383 ? 12.664 10.898 -17.031 1 87.69 383 SER A CA 1
ATOM 2871 C C . SER A 1 383 ? 12.492 9.438 -17.438 1 87.69 383 SER A C 1
ATOM 2873 O O . SER A 1 383 ? 12.82 9.047 -18.562 1 87.69 383 SER A O 1
ATOM 2875 N N . LEU A 1 384 ? 11.961 8.703 -16.578 1 87.69 384 LEU A N 1
ATOM 2876 C CA . LEU A 1 384 ? 11.727 7.289 -16.859 1 87.69 384 LEU A CA 1
ATOM 2877 C C . LEU A 1 384 ? 10.586 7.113 -17.859 1 87.69 384 LEU A C 1
ATOM 2879 O O . LEU A 1 384 ? 10.609 6.188 -18.672 1 87.69 384 LEU A O 1
ATOM 2883 N N . GLN A 1 385 ? 9.617 7.965 -17.719 1 87.75 385 GLN A N 1
ATOM 2884 C CA . GLN A 1 385 ? 8.523 7.938 -18.688 1 87.75 385 GLN A CA 1
ATOM 2885 C C . GLN A 1 385 ? 9.039 8.172 -20.109 1 87.75 385 GLN A C 1
ATOM 2887 O O . GLN A 1 385 ? 8.656 7.461 -21.031 1 87.75 385 GLN A O 1
ATOM 2892 N N . LYS A 1 386 ? 9.891 9.109 -20.234 1 88.94 386 LYS A N 1
ATOM 2893 C CA . LYS A 1 386 ? 10.477 9.391 -21.547 1 88.94 386 LYS A CA 1
ATOM 2894 C C . LYS A 1 386 ? 11.289 8.203 -22.047 1 88.94 386 LYS A C 1
ATOM 2896 O O . LYS A 1 386 ? 11.219 7.855 -23.234 1 88.94 386 LYS A O 1
ATOM 2901 N N . GLU A 1 387 ? 11.977 7.629 -21.188 1 87.81 387 GLU A N 1
ATOM 2902 C CA . GLU A 1 387 ? 12.75 6.445 -21.531 1 87.81 387 GLU A CA 1
ATOM 2903 C C . GLU A 1 387 ? 11.844 5.301 -21.969 1 87.81 387 GLU A C 1
ATOM 2905 O O . GLU A 1 387 ? 12.094 4.648 -22.984 1 87.81 387 GLU A O 1
ATOM 2910 N N . ALA A 1 388 ? 10.828 5.102 -21.234 1 85.75 388 ALA A N 1
ATOM 2911 C CA . ALA A 1 388 ? 9.914 3.998 -21.5 1 85.75 388 ALA A CA 1
ATOM 2912 C C . ALA A 1 388 ? 9.211 4.188 -22.844 1 85.75 388 ALA A C 1
ATOM 2914 O O . ALA A 1 388 ? 8.953 3.217 -23.562 1 85.75 388 ALA A O 1
ATOM 2915 N N . GLN A 1 389 ? 8.938 5.371 -23.172 1 86.31 389 GLN A N 1
ATOM 2916 C CA . GLN A 1 389 ? 8.258 5.688 -24.422 1 86.31 389 GLN A CA 1
ATOM 2917 C C . GLN A 1 389 ? 9.188 5.484 -25.609 1 86.31 389 GLN A C 1
ATOM 2919 O O . GLN A 1 389 ? 8.727 5.242 -26.734 1 86.31 389 GLN A O 1
ATOM 2924 N N . SER A 1 390 ? 10.438 5.535 -25.328 1 86.25 390 SER A N 1
ATOM 2925 C CA . SER A 1 390 ? 11.414 5.461 -26.422 1 86.25 390 SER A CA 1
ATOM 2926 C C . SER A 1 390 ? 11.906 4.031 -26.625 1 86.25 390 SER A C 1
ATOM 2928 O O . SER A 1 390 ? 12.672 3.764 -27.547 1 86.25 390 SER A O 1
ATOM 2930 N N . MET A 1 391 ? 11.406 3.162 -25.844 1 85.44 391 MET A N 1
ATOM 2931 C CA . MET A 1 391 ? 11.852 1.775 -25.953 1 85.44 391 MET A CA 1
ATOM 2932 C C . MET A 1 391 ? 11.336 1.141 -27.234 1 85.44 391 MET A C 1
ATOM 2934 O O . MET A 1 391 ? 10.203 1.39 -27.641 1 85.44 391 MET A O 1
ATOM 2938 N N . SER A 1 392 ? 12.234 0.307 -27.844 1 84.12 392 SER A N 1
ATOM 2939 C CA . SER A 1 392 ? 11.859 -0.387 -29.062 1 84.12 392 SER A CA 1
ATOM 2940 C C . SER A 1 392 ? 11.875 -1.899 -28.875 1 84.12 392 SER A C 1
ATOM 2942 O O . SER A 1 392 ? 12.516 -2.406 -27.953 1 84.12 392 SER A O 1
ATOM 2944 N N . GLU A 1 393 ? 11.133 -2.545 -29.703 1 85.69 393 GLU A N 1
ATOM 2945 C CA . GLU A 1 393 ? 11.062 -4.004 -29.672 1 85.69 393 GLU A CA 1
ATOM 2946 C C . GLU A 1 393 ? 12.391 -4.629 -30.094 1 85.69 393 GLU A C 1
ATOM 2948 O O . GLU A 1 393 ? 13.062 -4.121 -31 1 85.69 393 GLU A O 1
ATOM 2953 N N . GLU A 1 394 ? 12.82 -5.586 -29.359 1 78.81 394 GLU A N 1
ATOM 2954 C CA . GLU A 1 394 ? 14.008 -6.363 -29.703 1 78.81 394 GLU A CA 1
ATOM 2955 C C . GLU A 1 394 ? 13.656 -7.82 -29.984 1 78.81 394 GLU A C 1
ATOM 2957 O O . GLU A 1 394 ? 12.719 -8.359 -29.391 1 78.81 394 GLU A O 1
ATOM 2962 N N . MET B 1 1 ? 59.625 -39.531 -23 1 18.83 1 MET B N 1
ATOM 2963 C CA . MET B 1 1 ? 60.531 -38.5 -23.5 1 18.83 1 MET B CA 1
ATOM 2964 C C . MET B 1 1 ? 59.75 -37.344 -24.156 1 18.83 1 MET B C 1
ATOM 2966 O O . MET B 1 1 ? 60.312 -36.469 -24.797 1 18.83 1 MET B O 1
ATOM 2970 N N . ALA B 1 2 ? 58.562 -37.625 -24.281 1 17.16 2 ALA B N 1
ATOM 2971 C CA . ALA B 1 2 ? 58.031 -36.562 -25.141 1 17.16 2 ALA B CA 1
ATOM 2972 C C . ALA B 1 2 ? 58.219 -35.188 -24.484 1 17.16 2 ALA B C 1
ATOM 2974 O O . ALA B 1 2 ? 58.469 -35.094 -23.281 1 17.16 2 ALA B O 1
ATOM 2975 N N . THR B 1 3 ? 57.219 -34.281 -24.766 1 17.94 3 THR B N 1
ATOM 2976 C CA . THR B 1 3 ? 56.781 -33.062 -25.469 1 17.94 3 THR B CA 1
ATOM 2977 C C . THR B 1 3 ? 56.5 -31.938 -24.484 1 17.94 3 THR B C 1
ATOM 2979 O O . THR B 1 3 ? 55.688 -32.094 -23.562 1 17.94 3 THR B O 1
ATOM 2982 N N . SER B 1 4 ? 57.25 -30.656 -24.344 1 17.86 4 SER B N 1
ATOM 2983 C CA . SER B 1 4 ? 58.031 -29.484 -23.969 1 17.86 4 SER B CA 1
ATOM 2984 C C . SER B 1 4 ? 57.156 -28.234 -23.891 1 17.86 4 SER B C 1
ATOM 2986 O O . SER B 1 4 ? 57.188 -27.5 -22.906 1 17.86 4 SER B O 1
ATOM 2988 N N . SER B 1 5 ? 56.562 -27.719 -24.969 1 16.14 5 SER B N 1
ATOM 2989 C CA . SER B 1 5 ? 56.938 -26.359 -25.344 1 16.14 5 SER B CA 1
ATOM 2990 C C . SER B 1 5 ? 56.031 -25.312 -24.672 1 16.14 5 SER B C 1
ATOM 2992 O O . SER B 1 5 ? 56.531 -24.25 -24.281 1 16.14 5 SER B O 1
ATOM 2994 N N . SER B 1 6 ? 54.625 -25.125 -24.781 1 17.7 6 SER B N 1
ATOM 2995 C CA . SER B 1 6 ? 54.281 -23.875 -25.453 1 17.7 6 SER B CA 1
ATOM 2996 C C . SER B 1 6 ? 54.125 -22.734 -24.453 1 17.7 6 SER B C 1
ATOM 2998 O O . SER B 1 6 ? 53.125 -22.656 -23.719 1 17.7 6 SER B O 1
ATOM 3000 N N . VAL B 1 7 ? 55.156 -22.188 -23.703 1 20.17 7 VAL B N 1
ATOM 3001 C CA . VAL B 1 7 ? 55.281 -21.125 -22.734 1 20.17 7 VAL B CA 1
ATOM 3002 C C . VAL B 1 7 ? 54.906 -19.781 -23.375 1 20.17 7 VAL B C 1
ATOM 3004 O O . VAL B 1 7 ? 55.5 -19.391 -24.375 1 20.17 7 VAL B O 1
ATOM 3007 N N . VAL B 1 8 ? 53.594 -19.453 -23.5 1 19.62 8 VAL B N 1
ATOM 3008 C CA . VAL B 1 8 ? 53.125 -18.219 -24.109 1 19.62 8 VAL B CA 1
ATOM 3009 C C . VAL B 1 8 ? 53.938 -17.047 -23.562 1 19.62 8 VAL B C 1
ATOM 3011 O O . VAL B 1 8 ? 54 -16.828 -22.344 1 19.62 8 VAL B O 1
ATOM 3014 N N . SER B 1 9 ? 54.844 -16.266 -24.328 1 16.05 9 SER B N 1
ATOM 3015 C CA . SER B 1 9 ? 56 -15.391 -24.469 1 16.05 9 SER B CA 1
ATOM 3016 C C . SER B 1 9 ? 55.656 -13.969 -24.016 1 16.05 9 SER B C 1
ATOM 3018 O O . SER B 1 9 ? 56.375 -13.406 -23.172 1 16.05 9 SER B O 1
ATOM 3020 N N . GLY B 1 10 ? 55.344 -13.016 -24.922 1 16.16 10 GLY B N 1
ATOM 3021 C CA . GLY B 1 10 ? 56.25 -11.906 -25.141 1 16.16 10 GLY B CA 1
ATOM 3022 C C . GLY B 1 10 ? 56 -10.727 -24.234 1 16.16 10 GLY B C 1
ATOM 3023 O O . GLY B 1 10 ? 54.875 -10.516 -23.766 1 16.16 10 GLY B O 1
ATOM 3024 N N . LEU B 1 11 ? 57.031 -9.805 -23.703 1 16.86 11 LEU B N 1
ATOM 3025 C CA . LEU B 1 11 ? 57.781 -8.883 -22.844 1 16.86 11 LEU B CA 1
ATOM 3026 C C . LEU B 1 11 ? 57.531 -7.438 -23.281 1 16.86 11 LEU B C 1
ATOM 3028 O O . LEU B 1 11 ? 57.625 -6.52 -22.453 1 16.86 11 LEU B O 1
ATOM 3032 N N . THR B 1 12 ? 57.344 -7.004 -24.594 1 15.18 12 THR B N 1
ATOM 3033 C CA . THR B 1 12 ? 58.25 -5.922 -24.938 1 15.18 12 THR B CA 1
ATOM 3034 C C . THR B 1 12 ? 57.875 -4.637 -24.203 1 15.18 12 THR B C 1
ATOM 3036 O O . THR B 1 12 ? 56.75 -4.512 -23.734 1 15.18 12 THR B O 1
ATOM 3039 N N . CYS B 1 13 ? 58.281 -3.219 -24.828 1 15.09 13 CYS B N 1
ATOM 3040 C CA . CYS B 1 13 ? 59.312 -2.195 -24.812 1 15.09 13 CYS B CA 1
ATOM 3041 C C . CYS B 1 13 ? 58.719 -0.837 -24.438 1 15.09 13 CYS B C 1
ATOM 3043 O O . CYS B 1 13 ? 59.25 -0.17 -23.547 1 15.09 13 CYS B O 1
ATOM 3045 N N . CYS B 1 14 ? 58.281 0.079 -25.438 1 15.51 14 CYS B N 1
ATOM 3046 C CA . CYS B 1 14 ? 58.969 1.323 -25.781 1 15.51 14 CYS B CA 1
ATOM 3047 C C . CYS B 1 14 ? 58.406 2.484 -24.953 1 15.51 14 CYS B C 1
ATOM 3049 O O . CYS B 1 14 ? 57.219 2.523 -24.641 1 15.51 14 CYS B O 1
ATOM 3051 N N . CYS B 1 15 ? 59.344 3.555 -24.422 1 15.87 15 CYS B N 1
ATOM 3052 C CA . CYS B 1 15 ? 59.812 4.664 -23.609 1 15.87 15 CYS B CA 1
ATOM 3053 C C . CYS B 1 15 ? 59.281 5.996 -24.141 1 15.87 15 CYS B C 1
ATOM 3055 O O . CYS B 1 15 ? 59.625 7.055 -23.594 1 15.87 15 CYS B O 1
ATOM 3057 N N . LYS B 1 16 ? 58.531 6.109 -25.297 1 15.55 16 LYS B N 1
ATOM 3058 C CA . LYS B 1 16 ? 59 7.277 -26.047 1 15.55 16 LYS B CA 1
ATOM 3059 C C . LYS B 1 16 ? 58.781 8.562 -25.25 1 15.55 16 LYS B C 1
ATOM 3061 O O . LYS B 1 16 ? 57.781 8.695 -24.516 1 15.55 16 LYS B O 1
ATOM 3066 N N . PRO B 1 17 ? 59.656 9.727 -25.578 1 15.47 17 PRO B N 1
ATOM 3067 C CA . PRO B 1 17 ? 60.344 10.898 -25.047 1 15.47 17 PRO B CA 1
ATOM 3068 C C . PRO B 1 17 ? 59.469 12.125 -24.938 1 15.47 17 PRO B C 1
ATOM 3070 O O . PRO B 1 17 ? 59.469 12.82 -23.922 1 15.47 17 PRO B O 1
ATOM 3073 N N . GLN B 1 18 ? 58.781 12.602 -26.078 1 15.31 18 GLN B N 1
ATOM 3074 C CA . GLN B 1 18 ? 59.281 13.867 -26.641 1 15.31 18 GLN B CA 1
ATOM 3075 C C . GLN B 1 18 ? 58.75 15.055 -25.828 1 15.31 18 GLN B C 1
ATOM 3077 O O . GLN B 1 18 ? 57.688 14.992 -25.25 1 15.31 18 GLN B O 1
ATOM 3082 N N . TYR B 1 19 ? 59.5 16.375 -25.969 1 14.63 19 TYR B N 1
ATOM 3083 C CA . TYR B 1 19 ? 60.031 17.578 -25.375 1 14.63 19 TYR B CA 1
ATOM 3084 C C . TYR B 1 19 ? 59.062 18.75 -25.516 1 14.63 19 TYR B C 1
ATOM 3086 O O . TYR B 1 19 ? 59.062 19.672 -24.703 1 14.63 19 TYR B O 1
ATOM 3094 N N . ARG B 1 20 ? 58.156 18.906 -26.578 1 15.12 20 ARG B N 1
ATOM 3095 C CA . ARG B 1 20 ? 58.469 20.172 -27.234 1 15.12 20 ARG B CA 1
ATOM 3096 C C . ARG B 1 20 ? 58.219 21.344 -26.281 1 15.12 20 ARG B C 1
ATOM 3098 O O . ARG B 1 20 ? 57.438 21.234 -25.328 1 15.12 20 ARG B O 1
ATOM 3105 N N . ALA B 1 21 ? 58.25 22.641 -26.938 1 14.83 21 ALA B N 1
ATOM 3106 C CA . ALA B 1 21 ? 58.906 23.953 -26.875 1 14.83 21 ALA B CA 1
ATOM 3107 C C . ALA B 1 21 ? 58.125 24.906 -26 1 14.83 21 ALA B C 1
ATOM 3109 O O . ALA B 1 21 ? 56.938 24.672 -25.703 1 14.83 21 ALA B O 1
ATOM 3110 N N . THR B 1 22 ? 58.281 26.297 -26.312 1 14.82 22 THR B N 1
ATOM 3111 C CA . THR B 1 22 ? 58.969 27.453 -25.719 1 14.82 22 THR B CA 1
ATOM 3112 C C . THR B 1 22 ? 57.969 28.391 -25.062 1 14.82 22 THR B C 1
ATOM 3114 O O . THR B 1 22 ? 58.125 28.766 -23.906 1 14.82 22 THR B O 1
ATOM 3117 N N . PRO B 1 23 ? 57.438 29.547 -25.875 1 15.69 23 PRO B N 1
ATOM 3118 C CA . PRO B 1 23 ? 58.031 30.828 -25.484 1 15.69 23 PRO B CA 1
ATOM 3119 C C . PRO B 1 23 ? 57.219 31.562 -24.438 1 15.69 23 PRO B C 1
ATOM 3121 O O . PRO B 1 23 ? 56.062 31.188 -24.156 1 15.69 23 PRO B O 1
ATOM 3124 N N . PRO B 1 24 ? 57.125 33.062 -24.672 1 15.28 24 PRO B N 1
ATOM 3125 C CA . PRO B 1 24 ? 57.594 34.188 -23.875 1 15.28 24 PRO B CA 1
ATOM 3126 C C . PRO B 1 24 ? 56.531 34.781 -22.984 1 15.28 24 PRO B C 1
ATOM 3128 O O . PRO B 1 24 ? 55.344 34.406 -23.078 1 15.28 24 PRO B O 1
ATOM 3131 N N . CYS B 1 25 ? 56.125 36.25 -23.281 1 14.7 25 CYS B N 1
ATOM 3132 C CA . CYS B 1 25 ? 56.562 37.438 -22.578 1 14.7 25 CYS B CA 1
ATOM 3133 C C . CYS B 1 25 ? 55.406 38 -21.719 1 14.7 25 CYS B C 1
ATOM 3135 O O . CYS B 1 25 ? 55.594 38.25 -20.531 1 14.7 25 CYS B O 1
ATOM 3137 N N . PRO B 1 26 ? 54.625 39.156 -22.25 1 15.51 26 PRO B N 1
ATOM 3138 C CA . PRO B 1 26 ? 54.906 40.5 -21.672 1 15.51 26 PRO B CA 1
ATOM 3139 C C . PRO B 1 26 ? 53.938 40.844 -20.547 1 15.51 26 PRO B C 1
ATOM 3141 O O . PRO B 1 26 ? 52.906 40.188 -20.391 1 15.51 26 PRO B O 1
ATOM 3144 N N . TRP B 1 27 ? 54 42.188 -20.094 1 14.66 27 TRP B N 1
ATOM 3145 C CA . TRP B 1 27 ? 54.125 43.094 -18.969 1 14.66 27 TRP B CA 1
ATOM 3146 C C . TRP B 1 27 ? 52.781 43.531 -18.453 1 14.66 27 TRP B C 1
ATOM 3148 O O . TRP B 1 27 ? 52.469 43.406 -17.266 1 14.66 27 TRP B O 1
ATOM 3158 N N . PHE B 1 28 ? 52.219 44.812 -18.922 1 14.66 28 PHE B N 1
ATOM 3159 C CA . PHE B 1 28 ? 52.281 46 -18.109 1 14.66 28 PHE B CA 1
ATOM 3160 C C . PHE B 1 28 ? 51 46.219 -17.328 1 14.66 28 PHE B C 1
ATOM 3162 O O . PHE B 1 28 ? 51.031 46.344 -16.109 1 14.66 28 PHE B O 1
ATOM 3169 N N . ASN B 1 29 ? 50.125 47.281 -17.75 1 14.49 29 ASN B N 1
ATOM 3170 C CA . ASN B 1 29 ? 50.094 48.594 -17.094 1 14.49 29 ASN B CA 1
ATOM 3171 C C . ASN B 1 29 ? 48.875 48.688 -16.156 1 14.49 29 ASN B C 1
ATOM 3173 O O . ASN B 1 29 ? 47.969 47.875 -16.203 1 14.49 29 ASN B O 1
ATOM 3177 N N . SER B 1 30 ? 48.094 49.875 -16.297 1 14.7 30 SER B N 1
ATOM 3178 C CA . SER B 1 30 ? 48 51.031 -15.406 1 14.7 30 SER B CA 1
ATOM 3179 C C . SER B 1 30 ? 46.781 50.938 -14.523 1 14.7 30 SER B C 1
ATOM 3181 O O . SER B 1 30 ? 46.875 51.031 -13.297 1 14.7 30 SER B O 1
ATOM 3183 N N . THR B 1 31 ? 45.781 51.938 -14.75 1 14.81 31 THR B N 1
ATOM 3184 C CA . THR B 1 31 ? 45.594 53.125 -13.891 1 14.81 31 THR B CA 1
ATOM 3185 C C . THR B 1 31 ? 44.438 52.938 -12.938 1 14.81 31 THR B C 1
ATOM 3187 O O . THR B 1 31 ? 44.562 53.125 -11.727 1 14.81 31 THR B O 1
ATOM 3190 N N . THR B 1 32 ? 43.219 53.5 -13.344 1 15.73 32 THR B N 1
ATOM 3191 C CA . THR B 1 32 ? 42.688 54.688 -12.656 1 15.73 32 THR B CA 1
ATOM 3192 C C . THR B 1 32 ? 41.781 54.281 -11.484 1 15.73 32 THR B C 1
ATOM 3194 O O . THR B 1 32 ? 41.125 53.25 -11.547 1 15.73 32 THR B O 1
ATOM 3197 N N . ILE B 1 33 ? 41.594 55.25 -10.508 1 14.95 33 ILE B N 1
ATOM 3198 C CA . ILE B 1 33 ? 41.562 55.562 -9.078 1 14.95 33 ILE B CA 1
ATOM 3199 C C . ILE B 1 33 ? 40.156 55.469 -8.555 1 14.95 33 ILE B C 1
ATOM 3201 O O . ILE B 1 33 ? 39.906 54.844 -7.512 1 14.95 33 ILE B O 1
ATOM 3205 N N . SER B 1 34 ? 39.062 56.062 -9.266 1 15.12 34 SER B N 1
ATOM 3206 C CA . SER B 1 34 ? 38.5 57.188 -8.5 1 15.12 34 SER B CA 1
ATOM 3207 C C . SER B 1 34 ? 37.562 56.656 -7.41 1 15.12 34 SER B C 1
ATOM 3209 O O . SER B 1 34 ? 36.781 55.75 -7.637 1 15.12 34 SER B O 1
ATOM 3211 N N . ARG B 1 35 ? 37.719 57.219 -6.152 1 15.61 35 ARG B N 1
ATOM 3212 C CA . ARG B 1 35 ? 37.469 57.031 -4.727 1 15.61 35 ARG B CA 1
ATOM 3213 C C . ARG B 1 35 ? 36 57.219 -4.402 1 15.61 35 ARG B C 1
ATOM 3215 O O . ARG B 1 35 ? 35.375 56.375 -3.756 1 15.61 35 ARG B O 1
ATOM 3222 N N . PHE B 1 36 ? 35.469 58.594 -4.406 1 14.81 36 PHE B N 1
ATOM 3223 C CA . PHE B 1 36 ? 35.344 59.188 -3.084 1 14.81 36 PHE B CA 1
ATOM 3224 C C . PHE B 1 36 ? 33.969 58.875 -2.488 1 14.81 36 PHE B C 1
ATOM 3226 O O . PHE B 1 36 ? 33.875 58.406 -1.352 1 14.81 36 PHE B O 1
ATOM 3233 N N . SER B 1 37 ? 32.812 59.656 -2.893 1 15.32 37 SER B N 1
ATOM 3234 C CA . SER B 1 37 ? 32.25 60.625 -1.963 1 15.32 37 SER B CA 1
ATOM 3235 C C . SER B 1 37 ? 31.141 59.969 -1.12 1 15.32 37 SER B C 1
ATOM 3237 O O . SER B 1 37 ? 30.281 59.25 -1.647 1 15.32 37 SER B O 1
ATOM 3239 N N . ILE B 1 38 ? 31.125 60.188 0.271 1 15.76 38 ILE B N 1
ATOM 3240 C CA . ILE B 1 38 ? 30.672 59.719 1.58 1 15.76 38 ILE B CA 1
ATOM 3241 C C . ILE B 1 38 ? 29.234 60.219 1.828 1 15.76 38 ILE B C 1
ATOM 3243 O O . ILE B 1 38 ? 28.469 59.531 2.523 1 15.76 38 ILE B O 1
ATOM 3247 N N . CYS B 1 39 ? 28.75 61.406 1.234 1 15.04 39 CYS B N 1
ATOM 3248 C CA . CYS B 1 39 ? 28.312 62.281 2.305 1 15.04 39 CYS B CA 1
ATOM 3249 C C . CYS B 1 39 ? 27.062 61.75 2.988 1 15.04 39 CYS B C 1
ATOM 3251 O O . CYS B 1 39 ? 26.406 60.844 2.459 1 15.04 39 CYS B O 1
ATOM 3253 N N . THR B 1 40 ? 26.062 62.719 3.303 1 15.43 40 THR B N 1
ATOM 3254 C CA . THR B 1 40 ? 25.578 63.344 4.531 1 15.43 40 THR B CA 1
ATOM 3255 C C . THR B 1 40 ? 24.281 62.719 4.992 1 15.43 40 THR B C 1
ATOM 3257 O O . THR B 1 40 ? 24.156 62.281 6.145 1 15.43 40 THR B O 1
ATOM 3260 N N . ASN B 1 41 ? 23.062 63.469 4.828 1 15.06 41 ASN B N 1
ATOM 3261 C CA . ASN B 1 41 ? 22.375 64.188 5.914 1 15.06 41 ASN B CA 1
ATOM 3262 C C . ASN B 1 41 ? 21.312 63.312 6.566 1 15.06 41 ASN B C 1
ATOM 3264 O O . ASN B 1 41 ? 20.938 62.281 6.02 1 15.06 41 ASN B O 1
ATOM 3268 N N . LYS B 1 42 ? 19.953 64.062 6.789 1 16.02 42 LYS B N 1
ATOM 3269 C CA . LYS B 1 42 ? 19.203 64.5 7.965 1 16.02 42 LYS B CA 1
ATOM 3270 C C . LYS B 1 42 ? 18.156 63.469 8.375 1 16.02 42 LYS B C 1
ATOM 3272 O O . LYS B 1 42 ? 17.438 62.938 7.523 1 16.02 42 LYS B O 1
ATOM 3277 N N . ILE B 1 43 ? 17.922 63.125 9.742 1 16.33 43 ILE B N 1
ATOM 3278 C CA . ILE B 1 43 ? 17.469 62.188 10.766 1 16.33 43 ILE B CA 1
ATOM 3279 C C . ILE B 1 43 ? 15.992 62.406 11.055 1 16.33 43 ILE B C 1
ATOM 3281 O O . ILE B 1 43 ? 15.406 61.719 11.906 1 16.33 43 ILE B O 1
ATOM 3285 N N . SER B 1 44 ? 15.227 63.281 10.32 1 17.23 44 SER B N 1
ATOM 3286 C CA . SER B 1 44 ? 14.328 63.906 11.281 1 17.23 44 SER B CA 1
ATOM 3287 C C . SER B 1 44 ? 13.453 62.875 11.984 1 17.23 44 SER B C 1
ATOM 3289 O O . SER B 1 44 ? 13.344 61.75 11.531 1 17.23 44 SER B O 1
ATOM 3291 N N . HIS B 1 45 ? 12.172 63.406 12.688 1 17.75 45 HIS B N 1
ATOM 3292 C CA . HIS B 1 45 ? 11.492 63.5 13.977 1 17.75 45 HIS B CA 1
ATOM 3293 C C . HIS B 1 45 ? 10.445 62.406 14.117 1 17.75 45 HIS B C 1
ATOM 3295 O O . HIS B 1 45 ? 9.516 62.312 13.312 1 17.75 45 HIS B O 1
ATOM 3301 N N . ILE B 1 46 ? 10.711 61.219 14.57 1 18.19 46 ILE B N 1
ATOM 3302 C CA . ILE B 1 46 ? 9.953 60 14.797 1 18.19 46 ILE B CA 1
ATOM 3303 C C . ILE B 1 46 ? 9 60.156 15.977 1 18.19 46 ILE B C 1
ATOM 3305 O O . ILE B 1 46 ? 9.43 60.156 17.141 1 18.19 46 ILE B O 1
ATOM 3309 N N . LEU B 1 47 ? 8.141 61.281 15.898 1 18.52 47 LEU B N 1
ATOM 3310 C CA . LEU B 1 47 ? 7.512 61.5 17.188 1 18.52 47 LEU B CA 1
ATOM 3311 C C . LEU B 1 47 ? 6.867 60.219 17.703 1 18.52 47 LEU B C 1
ATOM 3313 O O . LEU B 1 47 ? 6.379 59.406 16.922 1 18.52 47 LEU B O 1
ATOM 3317 N N . GLN B 1 48 ? 6.707 60 19.156 1 17.28 48 GLN B N 1
ATOM 3318 C CA . GLN B 1 48 ? 6.742 59.094 20.281 1 17.28 48 GLN B CA 1
ATOM 3319 C C . GLN B 1 48 ? 5.371 58.469 20.547 1 17.28 48 GLN B C 1
ATOM 3321 O O . GLN B 1 48 ? 5.262 57.25 20.766 1 17.28 48 GLN B O 1
ATOM 3326 N N . ILE B 1 49 ? 4.09 59.125 20.859 1 20.67 49 ILE B N 1
ATOM 3327 C CA . ILE B 1 49 ? 3.611 58.906 22.219 1 20.67 49 ILE B CA 1
ATOM 3328 C C . ILE B 1 49 ? 2.947 57.531 22.328 1 20.67 49 ILE B C 1
ATOM 3330 O O . ILE B 1 49 ? 2.49 56.969 21.328 1 20.67 49 ILE B O 1
ATOM 3334 N N . PRO B 1 50 ? 2.117 57.156 23.672 1 22.22 50 PRO B N 1
ATOM 3335 C CA . PRO B 1 50 ? 1.99 56.188 24.766 1 22.22 50 PRO B CA 1
ATOM 3336 C C . PRO B 1 50 ? 0.829 55.219 24.562 1 22.22 50 PRO B C 1
ATOM 3338 O O . PRO B 1 50 ? -0.231 55.625 24.062 1 22.22 50 PRO B O 1
ATOM 3341 N N . PRO B 1 51 ? 0.939 53.938 24.453 1 21.53 51 PRO B N 1
ATOM 3342 C CA . PRO B 1 51 ? 0.036 52.844 24.125 1 21.53 51 PRO B CA 1
ATOM 3343 C C . PRO B 1 51 ? -0.993 52.594 25.219 1 21.53 51 PRO B C 1
ATOM 3345 O O . PRO B 1 51 ? -0.625 52.312 26.375 1 21.53 51 PRO B O 1
ATOM 3348 N N . LYS B 1 52 ? -2.146 53.312 25.328 1 23.78 52 LYS B N 1
ATOM 3349 C CA . LYS B 1 52 ? -3.016 53.156 26.484 1 23.78 52 LYS B CA 1
ATOM 3350 C C . LYS B 1 52 ? -3.412 51.688 26.672 1 23.78 52 LYS B C 1
ATOM 3352 O O . LYS B 1 52 ? -3.699 51 25.703 1 23.78 52 LYS B O 1
ATOM 3357 N N . PRO B 1 53 ? -3.242 51.094 27.938 1 22.39 53 PRO B N 1
ATOM 3358 C CA . PRO B 1 53 ? -3.336 49.719 28.438 1 22.39 53 PRO B CA 1
ATOM 3359 C C . PRO B 1 53 ? -4.773 49.219 28.5 1 22.39 53 PRO B C 1
ATOM 3361 O O . PRO B 1 53 ? -5.609 49.812 29.188 1 22.39 53 PRO B O 1
ATOM 3364 N N . PHE B 1 54 ? -5.586 49 27.469 1 22.64 54 PHE B N 1
ATOM 3365 C CA . PHE B 1 54 ? -6.988 48.625 27.609 1 22.64 54 PHE B CA 1
ATOM 3366 C C . PHE B 1 54 ? -7.133 47.344 28.375 1 22.64 54 PHE B C 1
ATOM 3368 O O . PHE B 1 54 ? -6.539 46.312 28.016 1 22.64 54 PHE B O 1
ATOM 3375 N N . THR B 1 55 ? -7.309 47.312 29.703 1 21.5 55 THR B N 1
ATOM 3376 C CA . THR B 1 55 ? -7.438 46.281 30.719 1 21.5 55 THR B CA 1
ATOM 3377 C C . THR B 1 55 ? -8.688 45.438 30.453 1 21.5 55 THR B C 1
ATOM 3379 O O . THR B 1 55 ? -9.812 45.938 30.609 1 21.5 55 THR B O 1
ATOM 3382 N N . VAL B 1 56 ? -8.875 44.688 29.344 1 21.28 56 VAL B N 1
ATOM 3383 C CA . VAL B 1 56 ? -10.109 43.969 29.141 1 21.28 56 VAL B CA 1
ATOM 3384 C C . VAL B 1 56 ? -10.273 42.906 30.219 1 21.28 56 VAL B C 1
ATOM 3386 O O . VAL B 1 56 ? -9.375 42.094 30.438 1 21.28 56 VAL B O 1
ATOM 3389 N N . PHE B 1 57 ? -11.023 43.125 31.312 1 21.02 57 PHE B N 1
ATOM 3390 C CA . PHE B 1 57 ? -11.359 42.281 32.469 1 21.02 57 PHE B CA 1
ATOM 3391 C C . PHE B 1 57 ? -12.078 41.031 32.031 1 21.02 57 PHE B C 1
ATOM 3393 O O . PHE B 1 57 ? -13.172 41.094 31.453 1 21.02 57 PHE B O 1
ATOM 3400 N N . PHE B 1 58 ? -11.391 40.031 31.469 1 20.64 58 PHE B N 1
ATOM 3401 C CA . PHE B 1 58 ? -11.961 38.75 31.109 1 20.64 58 PHE B CA 1
ATOM 3402 C C . PHE B 1 58 ? -12.484 38 32.344 1 20.64 58 PHE B C 1
ATOM 3404 O O . PHE B 1 58 ? -11.734 37.75 33.281 1 20.64 58 PHE B O 1
ATOM 3411 N N . GLU B 1 59 ? -13.68 38.344 32.75 1 21.88 59 GLU B N 1
ATOM 3412 C CA . GLU B 1 59 ? -14.266 37.656 33.906 1 21.88 59 GLU B CA 1
ATOM 3413 C C . GLU B 1 59 ? -14.203 36.125 33.719 1 21.88 59 GLU B C 1
ATOM 3415 O O . GLU B 1 59 ? -14.492 35.625 32.625 1 21.88 59 GLU B O 1
ATOM 3420 N N . ALA B 1 60 ? -13.484 35.344 34.531 1 21.39 60 ALA B N 1
ATOM 3421 C CA . ALA B 1 60 ? -13.109 33.938 34.688 1 21.39 60 ALA B CA 1
ATOM 3422 C C . ALA B 1 60 ? -14.344 33.062 34.906 1 21.39 60 ALA B C 1
ATOM 3424 O O . ALA B 1 60 ? -14.844 32.938 36.031 1 21.39 60 ALA B O 1
ATOM 3425 N N . SER B 1 61 ? -15.469 33.25 34.188 1 21.58 61 SER B N 1
ATOM 3426 C CA . SER B 1 61 ? -16.609 32.438 34.594 1 21.58 61 SER B CA 1
ATOM 3427 C C . SER B 1 61 ? -16.203 30.969 34.781 1 21.58 61 SER B C 1
ATOM 3429 O O . SER B 1 61 ? -15.188 30.531 34.219 1 21.58 61 SER B O 1
ATOM 3431 N N . SER B 1 62 ? -17 30.125 35.688 1 22.31 62 SER B N 1
ATOM 3432 C CA . SER B 1 62 ? -16.891 28.812 36.312 1 22.31 62 SER B CA 1
ATOM 3433 C C . SER B 1 62 ? -16.828 27.703 35.25 1 22.31 62 SER B C 1
ATOM 3435 O O . SER B 1 62 ? -17.781 27.516 34.5 1 22.31 62 SER B O 1
ATOM 3437 N N . LEU B 1 63 ? -15.773 27.5 34.5 1 20.91 63 LEU B N 1
ATOM 3438 C CA . LEU B 1 63 ? -15.594 26.391 33.594 1 20.91 63 LEU B CA 1
ATOM 3439 C C . LEU B 1 63 ? -15.906 25.062 34.25 1 20.91 63 LEU B C 1
ATOM 3441 O O . LEU B 1 63 ? -15.164 24.609 35.125 1 20.91 63 LEU B O 1
ATOM 3445 N N . LYS B 1 64 ? -17.188 24.844 34.531 1 22.98 64 LYS B N 1
ATOM 3446 C CA . LYS B 1 64 ? -17.562 23.531 35 1 22.98 64 LYS B CA 1
ATOM 3447 C C . LYS B 1 64 ? -16.875 22.422 34.219 1 22.98 64 LYS B C 1
ATOM 3449 O O . LYS B 1 64 ? -16.812 22.484 33 1 22.98 64 LYS B O 1
ATOM 3454 N N . LYS B 1 65 ? -16.156 21.594 34.875 1 24.09 65 LYS B N 1
ATOM 3455 C CA . LYS B 1 65 ? -15.336 20.422 34.562 1 24.09 65 LYS B CA 1
ATOM 3456 C C . LYS B 1 65 ? -16.141 19.375 33.812 1 24.09 65 LYS B C 1
ATOM 3458 O O . LYS B 1 65 ? -16.969 18.672 34.375 1 24.09 65 LYS B O 1
ATOM 3463 N N . CYS B 1 66 ? -16.797 19.703 32.688 1 22.42 66 CYS B N 1
ATOM 3464 C CA . CYS B 1 66 ? -17.406 18.578 32 1 22.42 66 CYS B CA 1
ATOM 3465 C C . CYS B 1 66 ? -16.453 17.391 31.922 1 22.42 66 CYS B C 1
ATOM 3467 O O . CYS B 1 66 ? -15.43 17.469 31.25 1 22.42 66 CYS B O 1
ATOM 3469 N N . SER B 1 67 ? -16.281 16.625 33 1 23.38 67 SER B N 1
ATOM 3470 C CA . SER B 1 67 ? -15.57 15.367 33.156 1 23.38 67 SER B CA 1
ATOM 3471 C C . SER B 1 67 ? -15.977 14.383 32.062 1 23.38 67 SER B C 1
ATOM 3473 O O . SER B 1 67 ? -16.938 13.625 32.219 1 23.38 67 SER B O 1
ATOM 3475 N N . LYS B 1 68 ? -16.5 14.859 30.969 1 25.94 68 LYS B N 1
ATOM 3476 C CA . LYS B 1 68 ? -16.984 13.82 30.062 1 25.94 68 LYS B CA 1
ATOM 3477 C C . LYS B 1 68 ? -15.914 12.773 29.781 1 25.94 68 LYS B C 1
ATOM 3479 O O . LYS B 1 68 ? -14.82 13.117 29.328 1 25.94 68 LYS B O 1
ATOM 3484 N N . ASN B 1 69 ? -15.922 11.656 30.531 1 25.27 69 ASN B N 1
ATOM 3485 C CA . ASN B 1 69 ? -15.227 10.383 30.406 1 25.27 69 ASN B CA 1
ATOM 3486 C C . ASN B 1 69 ? -15.336 9.828 28.984 1 25.27 69 ASN B C 1
ATOM 3488 O O . ASN B 1 69 ? -16.406 9.367 28.578 1 25.27 69 ASN B O 1
ATOM 3492 N N . TRP B 1 70 ? -15.031 10.57 28.047 1 25.48 70 TRP B N 1
ATOM 3493 C CA . TRP B 1 70 ? -15.086 9.945 26.719 1 25.48 70 TRP B CA 1
ATOM 3494 C C . TRP B 1 70 ? -14.352 8.609 26.719 1 25.48 70 TRP B C 1
ATOM 3496 O O . TRP B 1 70 ? -13.148 8.555 27.016 1 25.48 70 TRP B O 1
ATOM 3506 N N . PRO B 1 71 ? -15.141 7.547 26.891 1 27.42 71 PRO B N 1
ATOM 3507 C CA . PRO B 1 71 ? -14.422 6.273 26.828 1 27.42 71 PRO B CA 1
ATOM 3508 C C . PRO B 1 71 ? -13.562 6.137 25.578 1 27.42 71 PRO B C 1
ATOM 3510 O O . PRO B 1 71 ? -14.055 6.332 24.469 1 27.42 71 PRO B O 1
ATOM 3513 N N . LEU B 1 72 ? -12.422 6.633 25.547 1 27.91 72 LEU B N 1
ATOM 3514 C CA . LEU B 1 72 ? -11.43 6.355 24.516 1 27.91 72 LEU B CA 1
ATOM 3515 C C . LEU B 1 72 ? -11.406 4.871 24.172 1 27.91 72 LEU B C 1
ATOM 3517 O O . LEU B 1 72 ? -11.18 4.027 25.047 1 27.91 72 LEU B O 1
ATOM 3521 N N . THR B 1 73 ? -12.32 4.473 23.406 1 28.31 73 THR B N 1
ATOM 3522 C CA . THR B 1 73 ? -12.055 3.111 22.953 1 28.31 73 THR B CA 1
ATOM 3523 C C . THR B 1 73 ? -10.57 2.926 22.656 1 28.31 73 THR B C 1
ATOM 3525 O O . THR B 1 73 ? -9.977 3.709 21.906 1 28.31 73 THR B O 1
ATOM 3528 N N . PRO B 1 74 ? -9.898 2.289 23.5 1 27.48 74 PRO B N 1
ATOM 3529 C CA . PRO B 1 74 ? -8.453 2.1 23.422 1 27.48 74 PRO B CA 1
ATOM 3530 C C . PRO B 1 74 ? -8.008 1.574 22.062 1 27.48 74 PRO B C 1
ATOM 3532 O O . PRO B 1 74 ? -8.609 0.638 21.531 1 27.48 74 PRO B O 1
ATOM 3535 N N . ILE B 1 75 ? -7.719 2.404 21.172 1 31.59 75 ILE B N 1
ATOM 3536 C CA . ILE B 1 75 ? -6.906 1.882 20.078 1 31.59 75 ILE B CA 1
ATOM 3537 C C . ILE B 1 75 ? -5.957 0.811 20.609 1 31.59 75 ILE B C 1
ATOM 3539 O O . ILE B 1 75 ? -5.242 1.035 21.594 1 31.59 75 ILE B O 1
ATOM 3543 N N . LYS B 1 76 ? -6.262 -0.455 20.312 1 32.47 76 LYS B N 1
ATOM 3544 C CA . LYS B 1 76 ? -5.477 -1.59 20.781 1 32.47 76 LYS B CA 1
ATOM 3545 C C . LYS B 1 76 ? -3.98 -1.303 20.688 1 32.47 76 LYS B C 1
ATOM 3547 O O . LYS B 1 76 ? -3.432 -1.214 19.594 1 32.47 76 LYS B O 1
ATOM 3552 N N . THR B 1 77 ? -3.549 -0.41 21.656 1 30.78 77 THR B N 1
ATOM 3553 C CA . THR B 1 77 ? -2.094 -0.403 21.75 1 30.78 77 THR B CA 1
ATOM 3554 C C . THR B 1 77 ? -1.564 -1.808 22.031 1 30.78 77 THR B C 1
ATOM 3556 O O . THR B 1 77 ? -1.852 -2.389 23.078 1 30.78 77 THR B O 1
ATOM 3559 N N . GLN B 1 78 ? -1.512 -2.629 21.141 1 28.47 78 GLN B N 1
ATOM 3560 C CA . GLN B 1 78 ? -0.816 -3.873 21.453 1 28.47 78 GLN B CA 1
ATOM 3561 C C . GLN B 1 78 ? 0.521 -3.602 22.141 1 28.47 78 GLN B C 1
ATOM 3563 O O . GLN B 1 78 ? 1.458 -3.111 21.5 1 28.47 78 GLN B O 1
ATOM 3568 N N . ALA B 1 79 ? 0.436 -3.359 23.406 1 31.44 79 ALA B N 1
ATOM 3569 C CA . ALA B 1 79 ? 1.672 -3.352 24.188 1 31.44 79 ALA B CA 1
ATOM 3570 C C . ALA B 1 79 ? 2.482 -4.621 23.938 1 31.44 79 ALA B C 1
ATOM 3572 O O . ALA B 1 79 ? 2.002 -5.73 24.188 1 31.44 79 ALA B O 1
ATOM 3573 N N . ARG B 1 80 ? 3.383 -4.578 22.984 1 38.06 80 ARG B N 1
ATOM 3574 C CA . ARG B 1 80 ? 4.367 -5.625 22.734 1 38.06 80 ARG B CA 1
ATOM 3575 C C . ARG B 1 80 ? 5.035 -6.07 24.031 1 38.06 80 ARG B C 1
ATOM 3577 O O . ARG B 1 80 ? 5.363 -5.242 24.891 1 38.06 80 ARG B O 1
ATOM 3584 N N . ALA B 1 81 ? 5.086 -7.219 24.312 1 35.16 81 ALA B N 1
ATOM 3585 C CA . ALA B 1 81 ? 5.875 -7.848 25.375 1 35.16 81 ALA B CA 1
ATOM 3586 C C . ALA B 1 81 ? 7.25 -7.199 25.5 1 35.16 81 ALA B C 1
ATOM 3588 O O . ALA B 1 81 ? 7.727 -6.559 24.562 1 35.16 81 ALA B O 1
ATOM 3589 N N . HIS B 1 82 ? 8.031 -7.316 26.594 1 40.28 82 HIS B N 1
ATOM 3590 C CA . HIS B 1 82 ? 9.367 -6.891 26.984 1 40.28 82 HIS B CA 1
ATOM 3591 C C . HIS B 1 82 ? 10.328 -6.914 25.812 1 40.28 82 HIS B C 1
ATOM 3593 O O . HIS B 1 82 ? 10.914 -7.953 25.484 1 40.28 82 HIS B O 1
ATOM 3599 N N . LEU B 1 83 ? 10.023 -6.312 24.734 1 48.25 83 LEU B N 1
ATOM 3600 C CA . LEU B 1 83 ? 10.836 -6.52 23.531 1 48.25 83 LEU B CA 1
ATOM 3601 C C . LEU B 1 83 ? 12.242 -5.953 23.734 1 48.25 83 LEU B C 1
ATOM 3603 O O . LEU B 1 83 ? 12.398 -4.766 24.016 1 48.25 83 LEU B O 1
ATOM 3607 N N . ASP B 1 84 ? 13.117 -6.703 24.094 1 66.81 84 ASP B N 1
ATOM 3608 C CA . ASP B 1 84 ? 14.531 -6.418 24.297 1 66.81 84 ASP B CA 1
ATOM 3609 C C . ASP B 1 84 ? 15.188 -5.883 23.031 1 66.81 84 ASP B C 1
ATOM 3611 O O . ASP B 1 84 ? 16.359 -5.523 23.031 1 66.81 84 ASP B O 1
ATOM 3615 N N . THR B 1 85 ? 14.32 -5.777 21.828 1 88 85 THR B N 1
ATOM 3616 C CA . THR B 1 85 ? 14.945 -5.246 20.625 1 88 85 THR B CA 1
ATOM 3617 C C . THR B 1 85 ? 14.008 -4.281 19.906 1 88 85 THR B C 1
ATOM 3619 O O . THR B 1 85 ? 12.789 -4.355 20.078 1 88 85 THR B O 1
ATOM 3622 N N . VAL B 1 86 ? 14.555 -3.311 19.234 1 93.19 86 VAL B N 1
ATOM 3623 C CA . VAL B 1 86 ? 13.781 -2.328 18.484 1 93.19 86 VAL B CA 1
ATOM 362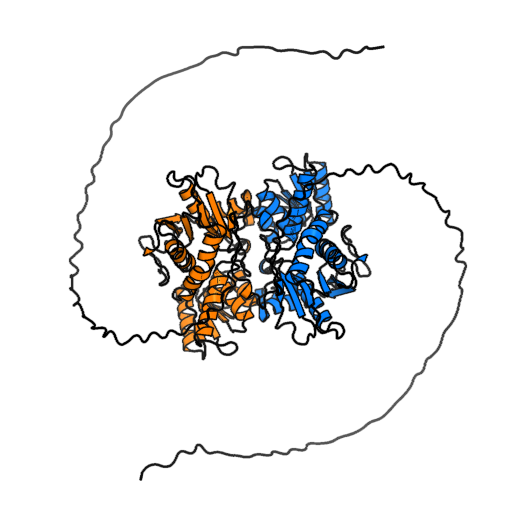4 C C . VAL B 1 86 ? 12.945 -3.031 17.422 1 93.19 86 VAL B C 1
ATOM 3626 O O . VAL B 1 86 ? 13.289 -4.129 16.969 1 93.19 86 VAL B O 1
ATOM 3629 N N . ASN B 1 87 ? 11.805 -2.492 17.125 1 97 87 ASN B N 1
ATOM 3630 C CA . ASN B 1 87 ? 10.961 -2.961 16.047 1 97 87 ASN B CA 1
ATOM 3631 C C . ASN B 1 87 ? 11.18 -2.148 14.766 1 97 87 ASN B C 1
ATOM 3633 O O . ASN B 1 87 ? 10.273 -1.459 14.297 1 97 87 ASN B O 1
ATOM 3637 N N . ILE B 1 88 ? 12.383 -2.195 14.266 1 98.5 88 ILE B N 1
ATOM 3638 C CA . ILE B 1 88 ? 12.805 -1.548 13.023 1 98.5 88 ILE B CA 1
ATOM 3639 C C . ILE B 1 88 ? 13.406 -2.586 12.078 1 98.5 88 ILE B C 1
ATOM 3641 O O . ILE B 1 88 ? 14.352 -3.291 12.438 1 98.5 88 ILE B O 1
ATOM 3645 N N . ALA B 1 89 ? 12.828 -2.699 10.938 1 98.62 89 ALA B N 1
ATOM 3646 C CA . ALA B 1 89 ? 13.328 -3.666 9.961 1 98.62 89 ALA B CA 1
ATOM 3647 C C . ALA B 1 89 ? 14.719 -3.27 9.461 1 98.62 89 ALA B C 1
ATOM 3649 O O . ALA B 1 89 ? 14.992 -2.088 9.242 1 98.62 89 ALA B O 1
ATOM 3650 N N . ASP B 1 90 ? 15.578 -4.27 9.227 1 97.94 90 ASP B N 1
ATOM 3651 C CA . ASP B 1 90 ? 16.906 -4.004 8.703 1 97.94 90 ASP B CA 1
ATOM 3652 C C . ASP B 1 90 ? 16.844 -3.508 7.258 1 97.94 90 ASP B C 1
ATOM 3654 O O . ASP B 1 90 ? 17.688 -2.703 6.836 1 97.94 90 ASP B O 1
ATOM 3658 N N . ASP B 1 91 ? 15.914 -4.09 6.484 1 97.81 91 ASP B N 1
ATOM 3659 C CA . ASP B 1 91 ? 15.586 -3.631 5.137 1 97.81 91 ASP B CA 1
ATOM 3660 C C . ASP B 1 91 ? 14.133 -3.947 4.793 1 97.81 91 ASP B C 1
ATOM 3662 O O . ASP B 1 91 ? 13.445 -4.633 5.551 1 97.81 91 ASP B O 1
ATOM 3666 N N . VAL B 1 92 ? 13.688 -3.463 3.709 1 98.31 92 VAL B N 1
ATOM 3667 C CA . VAL B 1 92 ? 12.266 -3.461 3.393 1 98.31 92 VAL B CA 1
ATOM 3668 C C . VAL B 1 92 ? 11.789 -4.891 3.154 1 98.31 92 VAL B C 1
ATOM 3670 O O . VAL B 1 92 ? 10.602 -5.188 3.297 1 98.31 92 VAL B O 1
ATOM 3673 N N . THR B 1 93 ? 12.664 -5.848 2.785 1 98.25 93 THR B N 1
ATOM 3674 C CA . THR B 1 93 ? 12.242 -7.219 2.516 1 98.25 93 THR B CA 1
ATOM 3675 C C . THR B 1 93 ? 11.75 -7.898 3.793 1 98.25 93 THR B C 1
ATOM 3677 O O . THR B 1 93 ? 10.977 -8.852 3.736 1 98.25 93 THR B O 1
ATOM 3680 N N . GLN B 1 94 ? 12.156 -7.367 4.977 1 98.19 94 GLN B N 1
ATOM 3681 C CA . GLN B 1 94 ? 11.742 -7.938 6.254 1 98.19 94 GLN B CA 1
ATOM 3682 C C . GLN B 1 94 ? 10.289 -7.578 6.562 1 98.19 94 GLN B C 1
ATOM 3684 O O . GLN B 1 94 ? 9.695 -8.133 7.492 1 98.19 94 GLN B O 1
ATOM 3689 N N . LEU B 1 95 ? 9.758 -6.691 5.75 1 98.31 95 LEU B N 1
ATOM 3690 C CA . LEU B 1 95 ? 8.391 -6.25 5.992 1 98.31 95 LEU B CA 1
ATOM 3691 C C . LEU B 1 95 ? 7.402 -7.059 5.156 1 98.31 95 LEU B C 1
ATOM 3693 O O . LEU B 1 95 ? 6.191 -6.836 5.227 1 98.31 95 LEU B O 1
ATOM 3697 N N . ILE B 1 96 ? 7.902 -7.984 4.375 1 98.62 96 ILE B N 1
ATOM 3698 C CA . ILE B 1 96 ? 7.047 -8.844 3.566 1 98.62 96 ILE B CA 1
ATOM 3699 C C . ILE B 1 96 ? 6.328 -9.844 4.469 1 98.62 96 ILE B C 1
ATOM 3701 O O . ILE B 1 96 ? 6.957 -10.5 5.305 1 98.62 96 ILE B O 1
ATOM 3705 N N . GLY B 1 97 ? 5.035 -9.938 4.324 1 98.06 97 GLY B N 1
ATOM 3706 C CA . GLY B 1 97 ? 4.246 -10.883 5.09 1 98.06 97 GLY B CA 1
ATOM 3707 C C . GLY B 1 97 ? 3.512 -10.25 6.254 1 98.06 97 GLY B C 1
ATOM 3708 O O . GLY B 1 97 ? 3.43 -9.023 6.348 1 98.06 97 GLY B O 1
ATOM 3709 N N . CYS B 1 98 ? 2.746 -11.047 7 1 97.69 98 CYS B N 1
ATOM 3710 C CA . CYS B 1 98 ? 1.916 -10.648 8.133 1 97.69 98 CYS B CA 1
ATOM 3711 C C . CYS B 1 98 ? 0.894 -9.594 7.711 1 97.69 98 CYS B C 1
ATOM 3713 O O . CYS B 1 98 ? 0.711 -8.594 8.398 1 97.69 98 CYS B O 1
ATOM 3715 N N . THR B 1 99 ? 0.392 -9.867 6.531 1 98.5 99 THR B N 1
ATOM 3716 C CA . THR B 1 99 ? -0.642 -8.953 6.055 1 98.5 99 THR B CA 1
ATOM 3717 C C . THR B 1 99 ? -1.934 -9.141 6.848 1 98.5 99 THR B C 1
ATOM 3719 O O . THR B 1 99 ? -2.211 -10.234 7.348 1 98.5 99 THR B O 1
ATOM 3722 N N . PRO B 1 100 ? -2.773 -8.125 6.973 1 98.62 100 PRO B N 1
ATOM 3723 C CA . PRO B 1 100 ? -3.975 -8.203 7.809 1 98.62 100 PRO B CA 1
ATOM 3724 C C . PRO B 1 100 ? -5.145 -8.883 7.098 1 98.62 100 PRO B C 1
ATOM 3726 O O . PRO B 1 100 ? -5.082 -9.125 5.891 1 98.62 100 PRO B O 1
ATOM 3729 N N . MET B 1 101 ? -6.105 -9.281 7.883 1 98.81 101 MET B N 1
ATOM 3730 C CA . MET B 1 101 ? -7.391 -9.75 7.383 1 98.81 101 MET B CA 1
ATOM 3731 C C . MET B 1 101 ? -8.516 -8.805 7.789 1 98.81 101 MET B C 1
ATOM 3733 O O . MET B 1 101 ? -8.445 -8.164 8.844 1 98.81 101 MET B O 1
ATOM 3737 N N . VAL B 1 102 ? -9.531 -8.711 6.941 1 98.81 102 VAL B N 1
ATOM 3738 C CA . VAL B 1 102 ? -10.672 -7.848 7.219 1 98.81 102 VAL B CA 1
ATOM 3739 C C . VAL B 1 102 ? -11.961 -8.539 6.789 1 98.81 102 VAL B C 1
ATOM 3741 O O . VAL B 1 102 ? -12 -9.203 5.746 1 98.81 102 VAL B O 1
ATOM 3744 N N . TYR B 1 103 ? -12.984 -8.422 7.605 1 98.75 103 TYR B N 1
ATOM 3745 C CA . TYR B 1 103 ? -14.289 -8.953 7.227 1 98.75 103 TYR B CA 1
ATOM 3746 C C . TYR B 1 103 ? -14.914 -8.125 6.109 1 98.75 103 TYR B C 1
ATOM 3748 O O . TYR B 1 103 ? -14.758 -6.898 6.078 1 98.75 103 TYR B O 1
ATOM 3756 N N . LEU B 1 104 ? -15.547 -8.805 5.16 1 98.75 104 LEU B N 1
ATOM 3757 C CA . LEU B 1 104 ? -16.453 -8.125 4.234 1 98.75 104 LEU B CA 1
ATOM 3758 C C . LEU B 1 104 ? -17.844 -7.984 4.836 1 98.75 104 LEU B C 1
ATOM 3760 O O . LEU B 1 104 ? -18.328 -8.906 5.492 1 98.75 104 LEU B O 1
ATOM 3764 N N . ASN B 1 105 ? -18.484 -6.844 4.605 1 97.81 105 ASN B N 1
ATOM 3765 C CA . ASN B 1 105 ? -19.719 -6.531 5.309 1 97.81 105 ASN B CA 1
ATOM 3766 C C . ASN B 1 105 ? -20.859 -6.27 4.336 1 97.81 105 ASN B C 1
ATOM 3768 O O . ASN B 1 105 ? -21.641 -7.176 4.023 1 97.81 105 ASN B O 1
ATOM 3772 N N . ARG B 1 106 ? -20.844 -5.199 3.645 1 97.06 106 ARG B N 1
ATOM 3773 C CA . ARG B 1 106 ? -21.969 -4.734 2.852 1 97.06 106 ARG B CA 1
ATOM 3774 C C . ARG B 1 106 ? -22.156 -5.59 1.605 1 97.06 106 ARG B C 1
ATOM 3776 O O . ARG B 1 106 ? -23.297 -5.898 1.222 1 97.06 106 ARG B O 1
ATOM 3783 N N . VAL B 1 107 ? -21.109 -6.02 0.99 1 98.25 107 VAL B N 1
ATOM 3784 C CA . VAL B 1 107 ? -21.188 -6.785 -0.25 1 98.25 107 VAL B CA 1
ATOM 3785 C C . VAL B 1 107 ? -21.672 -8.203 0.048 1 98.25 107 VAL B C 1
ATOM 3787 O O . VAL B 1 107 ? -22 -8.953 -0.869 1 98.25 107 VAL B O 1
ATOM 3790 N N . THR B 1 108 ? -21.797 -8.578 1.32 1 98.31 108 THR B N 1
ATOM 3791 C CA . THR B 1 108 ? -22.156 -9.945 1.679 1 98.31 108 THR B CA 1
ATOM 3792 C C . THR B 1 108 ? -23.625 -10.031 2.064 1 98.31 108 THR B C 1
ATOM 3794 O O . THR B 1 108 ? -24.047 -10.977 2.73 1 98.31 108 THR B O 1
ATOM 3797 N N . GLU B 1 109 ? -24.344 -9.023 1.729 1 96.81 109 GLU B N 1
ATOM 3798 C CA . GLU B 1 109 ? -25.781 -9.094 1.993 1 96.81 109 GLU B CA 1
ATOM 3799 C C . GLU B 1 109 ? -26.391 -10.359 1.401 1 96.81 109 GLU B C 1
ATOM 3801 O O . GLU B 1 109 ? -26.141 -10.695 0.241 1 96.81 109 GLU B O 1
ATOM 3806 N N . GLY B 1 110 ? -27.094 -11.102 2.227 1 97.25 110 GLY B N 1
ATOM 3807 C CA . GLY B 1 110 ? -27.75 -12.32 1.78 1 97.25 110 GLY B CA 1
ATOM 3808 C C . GLY B 1 110 ? -26.906 -13.562 1.976 1 97.25 110 GLY B C 1
ATOM 3809 O O . GLY B 1 110 ? -27.359 -14.68 1.737 1 97.25 110 GLY B O 1
ATOM 3810 N N . CYS B 1 111 ? -25.719 -13.406 2.379 1 98.38 111 CYS B N 1
ATOM 3811 C CA . CYS B 1 111 ? -24.844 -14.547 2.617 1 98.38 111 CYS B CA 1
ATOM 3812 C C . CYS B 1 111 ? -25.125 -15.18 3.977 1 98.38 111 CYS B C 1
ATOM 3814 O O . CYS B 1 111 ? -25.594 -14.5 4.891 1 98.38 111 CYS B O 1
ATOM 3816 N N . VAL B 1 112 ? -24.844 -16.438 4.102 1 98.56 112 VAL B N 1
ATOM 3817 C CA . VAL B 1 112 ? -25.078 -17.156 5.348 1 98.56 112 VAL B CA 1
ATOM 3818 C C . VAL B 1 112 ? -23.75 -17.578 5.973 1 98.56 112 VAL B C 1
ATOM 3820 O O . VAL B 1 112 ? -23.734 -18.156 7.055 1 98.56 112 VAL B O 1
ATOM 3823 N N . ALA B 1 113 ? -22.641 -17.359 5.332 1 98.69 113 ALA B N 1
ATOM 3824 C CA . ALA B 1 113 ? -21.281 -17.531 5.848 1 98.69 113 ALA B CA 1
ATOM 3825 C C . ALA B 1 113 ? -20.562 -16.188 5.957 1 98.69 113 ALA B C 1
ATOM 3827 O O . ALA B 1 113 ? -20.969 -15.203 5.344 1 98.69 113 ALA B O 1
ATOM 3828 N N . ASN B 1 114 ? -19.547 -16.125 6.789 1 98.69 114 ASN B N 1
ATOM 3829 C CA . ASN B 1 114 ? -18.703 -14.938 6.898 1 98.69 114 ASN B CA 1
ATOM 3830 C C . ASN B 1 114 ? -17.531 -14.992 5.922 1 98.69 114 ASN B C 1
ATOM 3832 O O . ASN B 1 114 ? -17.031 -16.078 5.605 1 98.69 114 ASN B O 1
ATOM 3836 N N . ILE B 1 115 ? -17.172 -13.906 5.43 1 98.94 115 ILE B N 1
ATOM 3837 C CA . ILE B 1 115 ? -16.047 -13.812 4.516 1 98.94 115 ILE B CA 1
ATOM 3838 C C . ILE B 1 115 ? -14.992 -12.859 5.094 1 98.94 115 ILE B C 1
ATOM 3840 O O . ILE B 1 115 ? -15.312 -11.734 5.488 1 98.94 115 ILE B O 1
ATOM 3844 N N . ALA B 1 116 ? -13.773 -13.289 5.191 1 98.94 116 ALA B N 1
ATOM 3845 C CA . ALA B 1 116 ? -12.633 -12.469 5.59 1 98.94 116 ALA B CA 1
ATOM 3846 C C . ALA B 1 116 ? -11.578 -12.43 4.488 1 98.94 116 ALA B C 1
ATOM 3848 O O . ALA B 1 116 ? -11.156 -13.477 3.984 1 98.94 116 ALA B O 1
ATOM 3849 N N . ALA B 1 117 ? -11.164 -11.25 4.113 1 98.94 117 ALA B N 1
ATOM 3850 C CA . ALA B 1 117 ? -10.18 -11.07 3.057 1 98.94 117 ALA B CA 1
ATOM 3851 C C . ALA B 1 117 ? -8.773 -10.906 3.637 1 98.94 117 ALA B C 1
ATOM 3853 O O . ALA B 1 117 ? -8.578 -10.156 4.598 1 98.94 117 ALA B O 1
ATOM 3854 N N . LYS B 1 118 ? -7.828 -11.719 3.197 1 98.94 118 LYS B N 1
ATOM 3855 C CA . LYS B 1 118 ? -6.406 -11.5 3.441 1 98.94 118 LYS B CA 1
ATOM 3856 C C . LYS B 1 118 ? -5.844 -10.438 2.508 1 98.94 118 LYS B C 1
ATOM 3858 O O . LYS B 1 118 ? -5.754 -10.648 1.297 1 98.94 118 LYS B O 1
ATOM 3863 N N . LEU B 1 119 ? -5.422 -9.266 3.045 1 98.69 119 LEU B N 1
ATOM 3864 C CA . LEU B 1 119 ? -5.098 -8.094 2.234 1 98.69 119 LEU B CA 1
ATOM 3865 C C . LEU B 1 119 ? -3.623 -8.094 1.841 1 98.69 119 LEU B C 1
ATOM 3867 O O . LEU B 1 119 ? -2.848 -7.262 2.314 1 98.69 119 LEU B O 1
ATOM 3871 N N . GLU B 1 120 ? -3.318 -8.914 0.817 1 98.62 120 GLU B N 1
ATOM 3872 C CA . GLU B 1 120 ? -1.956 -8.961 0.295 1 98.62 120 GLU B CA 1
ATOM 3873 C C . GLU B 1 120 ? -1.597 -7.66 -0.423 1 98.62 120 GLU B C 1
ATOM 3875 O O . GLU B 1 120 ? -0.423 -7.398 -0.695 1 98.62 120 GLU B O 1
ATOM 3880 N N . SER B 1 121 ? -2.602 -6.82 -0.646 1 96.88 121 SER B N 1
ATOM 3881 C CA . SER B 1 121 ? -2.391 -5.484 -1.187 1 96.88 121 SER B CA 1
ATOM 3882 C C . SER B 1 121 ? -1.594 -4.613 -0.218 1 96.88 121 SER B C 1
ATOM 3884 O O . SER B 1 121 ? -1.102 -3.549 -0.593 1 96.88 121 SER B O 1
ATOM 3886 N N . MET B 1 122 ? -1.454 -5.043 0.998 1 97.75 122 MET B N 1
ATOM 3887 C CA . MET B 1 122 ? -0.753 -4.25 2.002 1 97.75 122 MET B CA 1
ATOM 3888 C C . MET B 1 122 ? 0.674 -4.75 2.195 1 97.75 122 MET B C 1
ATOM 3890 O O . MET B 1 122 ? 1.304 -4.465 3.215 1 97.75 122 MET B O 1
ATOM 3894 N N . GLU B 1 123 ? 1.168 -5.48 1.233 1 98.12 123 GLU B N 1
ATOM 3895 C CA . GLU B 1 123 ? 2.598 -5.754 1.13 1 98.12 123 GLU B CA 1
ATOM 3896 C C . GLU B 1 123 ? 3.379 -4.488 0.789 1 98.12 123 GLU B C 1
ATOM 3898 O O . GLU B 1 123 ? 2.803 -3.504 0.322 1 98.12 123 GLU B O 1
ATOM 3903 N N . PRO B 1 124 ? 4.703 -4.453 0.987 1 97.25 124 PRO B N 1
ATOM 3904 C CA . PRO B 1 124 ? 5.496 -3.244 0.74 1 97.25 124 PRO B CA 1
ATOM 3905 C C . PRO B 1 124 ? 5.324 -2.707 -0.679 1 97.25 124 PRO B C 1
ATOM 3907 O O . PRO B 1 124 ? 5.254 -1.491 -0.878 1 97.25 124 PRO B O 1
ATOM 3910 N N . CYS B 1 125 ? 5.27 -3.609 -1.626 1 96.5 125 CYS B N 1
ATOM 3911 C CA . CYS B 1 125 ? 5.094 -3.166 -3.004 1 96.5 125 CYS B CA 1
ATOM 3912 C C . CYS B 1 125 ? 3.697 -3.506 -3.512 1 96.5 125 CYS B C 1
ATOM 3914 O O . CYS B 1 125 ? 3.482 -3.615 -4.719 1 96.5 125 CYS B O 1
ATOM 3916 N N . ARG B 1 126 ? 2.754 -3.816 -2.637 1 97.06 126 ARG B N 1
ATOM 3917 C CA . ARG B 1 126 ? 1.304 -3.721 -2.766 1 97.06 126 ARG B CA 1
ATOM 3918 C C . ARG B 1 126 ? 0.735 -4.941 -3.482 1 97.06 126 ARG B C 1
ATOM 3920 O O . ARG B 1 126 ? -0.261 -4.836 -4.203 1 97.06 126 ARG B O 1
ATOM 3927 N N . SER B 1 127 ? 1.457 -6.078 -3.398 1 97.5 127 SER B N 1
ATOM 3928 C CA . SER B 1 127 ? 0.867 -7.277 -3.982 1 97.5 127 SER B CA 1
ATOM 3929 C C . SER B 1 127 ? 1.416 -8.539 -3.324 1 97.5 127 SER B C 1
ATOM 3931 O O . SER B 1 127 ? 2.471 -8.508 -2.688 1 97.5 127 SER B O 1
ATOM 3933 N N . VAL B 1 128 ? 0.718 -9.602 -3.559 1 98.44 128 VAL B N 1
ATOM 3934 C CA . VAL B 1 128 ? 1.071 -10.914 -3.027 1 98.44 128 VAL B CA 1
ATOM 3935 C C . VAL B 1 128 ? 2.396 -11.375 -3.629 1 98.44 128 VAL B C 1
ATOM 3937 O O . VAL B 1 128 ? 3.092 -12.211 -3.045 1 98.44 128 VAL B O 1
ATOM 3940 N N . LYS B 1 129 ? 2.787 -10.742 -4.742 1 98.12 129 LYS B N 1
ATOM 3941 C CA . LYS B 1 129 ? 3.961 -11.203 -5.477 1 98.12 129 LYS B CA 1
ATOM 3942 C C . LYS B 1 129 ? 5.25 -10.742 -4.797 1 98.12 129 LYS B C 1
ATOM 3944 O O . LYS B 1 129 ? 6.332 -11.25 -5.102 1 98.12 129 LYS B O 1
ATOM 3949 N N . ASP B 1 130 ? 5.125 -9.82 -3.846 1 98.5 130 ASP B N 1
ATOM 3950 C CA . ASP B 1 130 ? 6.285 -9.492 -3.023 1 98.5 130 ASP B CA 1
ATOM 3951 C C . ASP B 1 130 ? 6.848 -10.734 -2.342 1 98.5 130 ASP B C 1
ATOM 3953 O O . ASP B 1 130 ? 8.062 -10.898 -2.234 1 98.5 130 ASP B O 1
ATOM 3957 N N . ARG B 1 131 ? 5.941 -11.609 -1.925 1 98.81 131 ARG B N 1
ATOM 3958 C CA . ARG B 1 131 ? 6.34 -12.828 -1.232 1 98.81 131 ARG B CA 1
ATOM 3959 C C . ARG B 1 131 ? 7.191 -13.719 -2.133 1 98.81 131 ARG B C 1
ATOM 3961 O O . ARG B 1 131 ? 8.25 -14.195 -1.719 1 98.81 131 ARG B O 1
ATOM 3968 N N . ILE B 1 132 ? 6.777 -13.891 -3.352 1 98.5 132 ILE B N 1
ATOM 3969 C CA . ILE B 1 132 ? 7.465 -14.867 -4.188 1 98.5 132 ILE B CA 1
ATOM 3970 C C . ILE B 1 132 ? 8.727 -14.242 -4.781 1 98.5 132 ILE B C 1
ATOM 3972 O O . ILE B 1 132 ? 9.727 -14.93 -4.988 1 98.5 132 ILE B O 1
ATOM 3976 N N . GLY B 1 133 ? 8.68 -12.906 -5.074 1 98.44 133 GLY B N 1
ATOM 3977 C CA . GLY B 1 133 ? 9.93 -12.25 -5.453 1 98.44 133 GLY B CA 1
ATOM 3978 C C . GLY B 1 133 ? 11.031 -12.445 -4.434 1 98.44 133 GLY B C 1
ATOM 3979 O O . GLY B 1 133 ? 12.156 -12.82 -4.793 1 98.44 133 GLY B O 1
ATOM 3980 N N . TYR B 1 134 ? 10.703 -12.281 -3.205 1 98.81 134 TYR B N 1
ATOM 3981 C CA . TYR B 1 134 ? 11.656 -12.461 -2.115 1 98.81 134 TYR B CA 1
ATOM 3982 C C . TYR B 1 134 ? 12.07 -13.922 -1.998 1 98.81 134 TYR B C 1
ATOM 3984 O O . TYR B 1 134 ? 13.258 -14.227 -1.869 1 98.81 134 TYR B O 1
ATOM 3992 N N . ALA B 1 135 ? 11.141 -14.836 -2.021 1 98.81 135 ALA B N 1
ATOM 3993 C CA . ALA B 1 135 ? 11.391 -16.25 -1.793 1 98.81 135 ALA B CA 1
ATOM 3994 C C . ALA B 1 135 ? 12.297 -16.828 -2.875 1 98.81 135 ALA B C 1
ATOM 3996 O O . ALA B 1 135 ? 13.242 -17.562 -2.576 1 98.81 135 ALA B O 1
ATOM 3997 N N . MET B 1 136 ? 12.023 -16.484 -4.121 1 98.69 136 MET B N 1
ATOM 3998 C CA . MET B 1 136 ? 12.781 -17.062 -5.227 1 98.69 136 MET B CA 1
ATOM 3999 C C . MET B 1 136 ? 14.219 -16.547 -5.215 1 98.69 136 MET B C 1
ATOM 4001 O O . MET B 1 136 ? 15.156 -17.328 -5.426 1 98.69 136 MET B O 1
ATOM 4005 N N . ILE B 1 137 ? 14.398 -15.281 -4.93 1 98.69 137 ILE B N 1
ATOM 4006 C CA . ILE B 1 137 ? 15.742 -14.711 -4.871 1 98.69 137 ILE B CA 1
ATOM 4007 C C . ILE B 1 137 ? 16.469 -15.266 -3.654 1 98.69 137 ILE B C 1
ATOM 4009 O O . ILE B 1 137 ? 17.641 -15.68 -3.756 1 98.69 137 ILE B O 1
ATOM 4013 N N . SER B 1 138 ? 15.82 -15.336 -2.508 1 98.38 138 SER B N 1
ATOM 4014 C CA . SER B 1 138 ? 16.438 -15.828 -1.281 1 98.38 138 SER B CA 1
ATOM 4015 C C . SER B 1 138 ? 16.859 -17.281 -1.423 1 98.38 138 SER B C 1
ATOM 4017 O O . SER B 1 138 ? 17.953 -17.672 -0.976 1 98.38 138 SER B O 1
ATOM 4019 N N . GLU B 1 139 ? 15.992 -18.125 -1.997 1 98.31 139 GLU B N 1
ATOM 4020 C CA . GLU B 1 139 ? 16.312 -19.531 -2.205 1 98.31 139 GLU B CA 1
ATOM 4021 C C . GLU B 1 139 ? 17.531 -19.688 -3.121 1 98.31 139 GLU B C 1
ATOM 4023 O O . GLU B 1 139 ? 18.391 -20.516 -2.873 1 98.31 139 GLU B O 1
ATOM 4028 N N . ALA B 1 140 ? 17.547 -18.891 -4.191 1 98.38 140 ALA B N 1
ATOM 4029 C CA . ALA B 1 140 ? 18.688 -18.922 -5.121 1 98.38 140 ALA B CA 1
ATOM 4030 C C . ALA B 1 140 ? 19.969 -18.5 -4.43 1 98.38 140 ALA B C 1
ATOM 4032 O O . ALA B 1 140 ? 21.047 -19.047 -4.703 1 98.38 140 ALA B O 1
ATOM 4033 N N . GLU B 1 141 ? 19.906 -17.531 -3.529 1 97.81 141 GLU B N 1
ATOM 4034 C CA . GLU B 1 141 ? 21.062 -17.109 -2.74 1 97.81 141 GLU B CA 1
ATOM 4035 C C . GLU B 1 141 ? 21.531 -18.234 -1.81 1 97.81 141 GLU B C 1
ATOM 4037 O O . GLU B 1 141 ? 22.719 -18.531 -1.752 1 97.81 141 GLU B O 1
ATOM 4042 N N . GLN B 1 142 ? 20.609 -18.766 -1.159 1 97.5 142 GLN B N 1
ATOM 4043 C CA . GLN B 1 142 ? 20.906 -19.781 -0.159 1 97.5 142 GLN B CA 1
ATOM 4044 C C . GLN B 1 142 ? 21.531 -21.016 -0.804 1 97.5 142 GLN B C 1
ATOM 4046 O O . GLN B 1 142 ? 22.391 -21.672 -0.209 1 97.5 142 GLN B O 1
ATOM 4051 N N . SER B 1 143 ? 21.094 -21.359 -1.976 1 97.31 143 SER B N 1
ATOM 4052 C CA . SER B 1 143 ? 21.609 -22.531 -2.682 1 97.31 143 SER B CA 1
ATOM 4053 C C . SER B 1 143 ? 22.953 -22.234 -3.332 1 97.31 143 SER B C 1
ATOM 4055 O O . SER B 1 143 ? 23.625 -23.141 -3.832 1 97.31 143 SER B O 1
ATOM 4057 N N . GLY B 1 144 ? 23.297 -20.906 -3.404 1 97.31 144 GLY B N 1
ATOM 4058 C CA . GLY B 1 144 ? 24.562 -20.5 -4.004 1 97.31 144 GLY B CA 1
ATOM 4059 C C . GLY B 1 144 ? 24.469 -20.297 -5.504 1 97.31 144 GLY B C 1
ATOM 4060 O O . GLY B 1 144 ? 25.469 -20 -6.156 1 97.31 144 GLY B O 1
ATOM 4061 N N . ALA B 1 145 ? 23.281 -20.375 -6.02 1 97.56 145 ALA B N 1
ATOM 4062 C CA . ALA B 1 145 ? 23.094 -20.234 -7.461 1 97.56 145 ALA B CA 1
ATOM 4063 C C . ALA B 1 145 ? 23.344 -18.797 -7.902 1 97.56 145 ALA B C 1
ATOM 4065 O O . ALA B 1 145 ? 23.703 -18.547 -9.055 1 97.56 145 ALA B O 1
ATOM 4066 N N . ILE B 1 146 ? 23.141 -17.797 -6.914 1 98.25 146 ILE B N 1
ATOM 4067 C CA . ILE B 1 146 ? 23.359 -16.406 -7.258 1 98.25 146 ILE B CA 1
ATOM 4068 C C . ILE B 1 146 ? 24.062 -15.695 -6.102 1 98.25 146 ILE B C 1
ATOM 4070 O O . ILE B 1 146 ? 24.078 -16.188 -4.977 1 98.25 146 ILE B O 1
ATOM 4074 N N . SER B 1 147 ? 24.641 -14.578 -6.422 1 97.5 147 SER B N 1
ATOM 4075 C CA . SER B 1 147 ? 25.234 -13.68 -5.438 1 97.5 147 SER B CA 1
ATOM 4076 C C . SER B 1 147 ? 25.156 -12.227 -5.898 1 97.5 147 SER B C 1
ATOM 4078 O O . SER B 1 147 ? 25.312 -11.938 -7.086 1 97.5 147 SER B O 1
ATOM 4080 N N . PRO B 1 148 ? 24.906 -11.352 -4.934 1 94.19 148 PRO B N 1
ATOM 4081 C CA . PRO B 1 148 ? 24.797 -9.938 -5.281 1 94.19 148 PRO B CA 1
ATOM 4082 C C . PRO B 1 148 ? 26.062 -9.375 -5.922 1 94.19 148 PRO B C 1
ATOM 4084 O O . PRO B 1 148 ? 27.172 -9.734 -5.52 1 94.19 148 PRO B O 1
ATOM 4087 N N . GLY B 1 149 ? 25.875 -8.484 -6.879 1 92.88 149 GLY B N 1
ATOM 4088 C CA . GLY B 1 149 ? 27.016 -7.863 -7.539 1 92.88 149 GLY B CA 1
ATOM 4089 C C . GLY B 1 149 ? 27.609 -8.727 -8.633 1 92.88 149 GLY B C 1
ATOM 4090 O O . GLY B 1 149 ? 28.391 -8.234 -9.469 1 92.88 149 GLY B O 1
ATOM 4091 N N . LYS B 1 150 ? 27.25 -9.891 -8.695 1 95.88 150 LYS B N 1
ATOM 4092 C CA . LYS B 1 150 ? 27.797 -10.82 -9.672 1 95.88 150 LYS B CA 1
ATOM 4093 C C . LYS B 1 150 ? 26.719 -11.32 -10.633 1 95.88 150 LYS B C 1
ATOM 4095 O O . LYS B 1 150 ? 26.875 -11.219 -11.852 1 95.88 150 LYS B O 1
ATOM 4100 N N . SER B 1 151 ? 25.75 -11.859 -10.039 1 98.12 151 SER B N 1
ATOM 4101 C CA . SER B 1 151 ? 24.719 -12.508 -10.844 1 98.12 151 SER B CA 1
ATOM 4102 C C . SER B 1 151 ? 23.75 -11.484 -11.43 1 98.12 151 SER B C 1
ATOM 4104 O O . SER B 1 151 ? 23.5 -10.453 -10.812 1 98.12 151 SER B O 1
ATOM 4106 N N . ILE B 1 152 ? 23.25 -11.82 -12.594 1 98.44 152 ILE B N 1
ATOM 4107 C CA . ILE B 1 152 ? 22.219 -11.047 -13.266 1 98.44 152 ILE B CA 1
ATOM 4108 C C . ILE B 1 152 ? 20.922 -11.859 -13.297 1 98.44 152 ILE B C 1
ATOM 4110 O O . ILE B 1 152 ? 20.875 -12.953 -13.859 1 98.44 152 ILE B O 1
ATOM 4114 N N . LEU B 1 153 ? 19.906 -11.312 -12.695 1 98.75 153 LEU B N 1
ATOM 4115 C CA . LEU B 1 153 ? 18.609 -11.984 -12.719 1 98.75 153 LEU B CA 1
ATOM 4116 C C . LEU B 1 153 ? 17.859 -11.695 -14.016 1 98.75 153 LEU B C 1
ATOM 4118 O O . LEU B 1 153 ? 17.906 -10.57 -14.516 1 98.75 153 LEU B O 1
ATOM 4122 N N . VAL B 1 154 ? 17.219 -12.727 -14.57 1 98.62 154 VAL B N 1
ATOM 4123 C CA . VAL B 1 154 ? 16.422 -12.609 -15.789 1 98.62 154 VAL B CA 1
ATOM 4124 C C . VAL B 1 154 ? 15.047 -13.227 -15.57 1 98.62 154 VAL B C 1
ATOM 4126 O O . VAL B 1 154 ? 14.93 -14.32 -15 1 98.62 154 VAL B O 1
ATOM 4129 N N . GLU B 1 155 ? 14.016 -12.539 -15.945 1 98.06 155 GLU B N 1
ATOM 4130 C CA . GLU B 1 155 ? 12.68 -13.102 -15.797 1 98.06 155 GLU B CA 1
ATOM 4131 C C . GLU B 1 155 ? 11.727 -12.562 -16.859 1 98.06 155 GLU B C 1
ATOM 4133 O O . GLU B 1 155 ? 11.609 -11.352 -17.047 1 98.06 155 GLU B O 1
ATOM 4138 N N . PRO B 1 156 ? 11.039 -13.477 -17.641 1 96 156 PRO B N 1
ATOM 4139 C CA . PRO B 1 156 ? 9.93 -13.039 -18.484 1 96 156 PRO B CA 1
ATOM 4140 C C . PRO B 1 156 ? 8.648 -12.781 -17.703 1 96 156 PRO B C 1
ATOM 4142 O O . PRO B 1 156 ? 8.039 -13.719 -17.188 1 96 156 PRO B O 1
ATOM 4145 N N . THR B 1 157 ? 8.273 -11.523 -17.562 1 90.94 157 THR B N 1
ATOM 4146 C CA . THR B 1 157 ? 7.102 -11.172 -16.781 1 90.94 157 THR B CA 1
ATOM 4147 C C . THR B 1 157 ? 6.617 -9.766 -17.125 1 90.94 157 THR B C 1
ATOM 4149 O O . THR B 1 157 ? 7.402 -8.93 -17.578 1 90.94 157 THR B O 1
ATOM 4152 N N . SER B 1 158 ? 5.328 -9.531 -16.984 1 80.69 158 SER B N 1
ATOM 4153 C CA . SER B 1 158 ? 4.781 -8.219 -17.312 1 80.69 158 SER B CA 1
ATOM 4154 C C . SER B 1 158 ? 3.947 -7.66 -16.156 1 80.69 158 SER B C 1
ATOM 4156 O O . SER B 1 158 ? 3.32 -6.609 -16.297 1 80.69 158 SER B O 1
ATOM 4158 N N . GLY B 1 159 ? 4.004 -8.266 -15.055 1 87.69 159 GLY B N 1
ATOM 4159 C CA . GLY B 1 159 ? 3.027 -7.848 -14.055 1 87.69 159 GLY B CA 1
ATOM 4160 C C . GLY B 1 159 ? 3.621 -7.684 -12.672 1 87.69 159 GLY B C 1
ATOM 4161 O O . GLY B 1 159 ? 4.715 -7.137 -12.523 1 87.69 159 GLY B O 1
ATOM 4162 N N . ASN B 1 160 ? 2.816 -8.102 -11.703 1 93.88 160 ASN B N 1
ATOM 4163 C CA . ASN B 1 160 ? 3.125 -7.91 -10.289 1 93.88 160 ASN B CA 1
ATOM 4164 C C . ASN B 1 160 ? 4.34 -8.727 -9.859 1 93.88 160 ASN B C 1
ATOM 4166 O O . ASN B 1 160 ? 5.098 -8.312 -8.984 1 93.88 160 ASN B O 1
ATOM 4170 N N . THR B 1 161 ? 4.578 -9.852 -10.531 1 96 161 THR B N 1
ATOM 4171 C CA . THR B 1 161 ? 5.754 -10.641 -10.203 1 96 161 T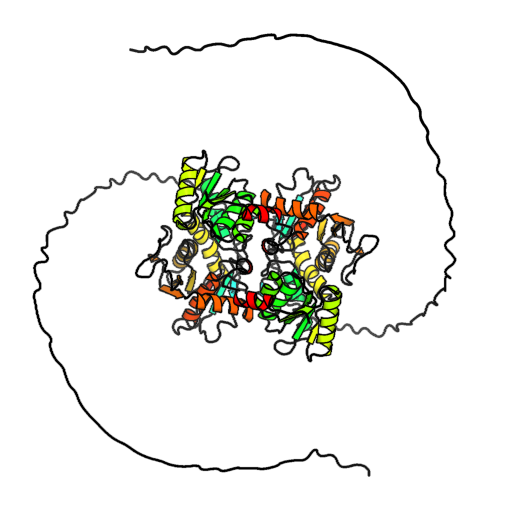HR B CA 1
ATOM 4172 C C . THR B 1 161 ? 7.035 -9.883 -10.531 1 96 161 THR B C 1
ATOM 4174 O O . THR B 1 161 ? 7.98 -9.875 -9.75 1 96 161 THR B O 1
ATOM 4177 N N . GLY B 1 162 ? 7.051 -9.305 -11.727 1 96.5 162 GLY B N 1
ATOM 4178 C CA . GLY B 1 162 ? 8.195 -8.492 -12.109 1 96.5 162 GLY B CA 1
ATOM 4179 C C . GLY B 1 162 ? 8.508 -7.398 -11.102 1 96.5 162 GLY B C 1
ATOM 4180 O O . GLY B 1 162 ? 9.672 -7.199 -10.734 1 96.5 162 GLY B O 1
ATOM 4181 N N . ILE B 1 163 ? 7.492 -6.746 -10.656 1 96.5 163 ILE B N 1
ATOM 4182 C CA . ILE B 1 163 ? 7.652 -5.66 -9.695 1 96.5 163 ILE B CA 1
ATOM 4183 C C . ILE B 1 163 ? 8.156 -6.223 -8.359 1 96.5 163 ILE B C 1
ATOM 4185 O O . ILE B 1 163 ? 9.047 -5.648 -7.738 1 96.5 163 ILE B O 1
ATOM 4189 N N . GLY B 1 164 ? 7.566 -7.352 -7.926 1 97.88 164 GLY B N 1
ATOM 4190 C CA . GLY B 1 164 ? 8.023 -8.023 -6.719 1 97.88 164 GLY B CA 1
ATOM 4191 C C . GLY B 1 164 ? 9.492 -8.398 -6.77 1 97.88 164 GLY B C 1
ATOM 4192 O O . GLY B 1 164 ? 10.227 -8.188 -5.805 1 97.88 164 GLY B O 1
ATOM 4193 N N . ILE B 1 165 ? 9.961 -8.883 -7.898 1 98.44 165 ILE B N 1
ATOM 4194 C CA . ILE B 1 165 ? 11.367 -9.25 -8.078 1 98.44 165 ILE B CA 1
ATOM 4195 C C . ILE B 1 165 ? 12.227 -7.988 -8.102 1 98.44 165 ILE B C 1
ATOM 4197 O O . ILE B 1 165 ? 13.305 -7.957 -7.504 1 98.44 165 ILE B O 1
ATOM 4201 N N . ALA B 1 166 ? 11.734 -6.953 -8.734 1 98.19 166 ALA B N 1
ATOM 4202 C CA . ALA B 1 166 ? 12.508 -5.734 -8.953 1 98.19 166 ALA B CA 1
ATOM 4203 C C . ALA B 1 166 ? 12.836 -5.047 -7.633 1 98.19 166 ALA B C 1
ATOM 4205 O O . ALA B 1 166 ? 13.969 -4.621 -7.41 1 98.19 166 ALA B O 1
ATOM 4206 N N . PHE B 1 167 ? 11.898 -4.863 -6.664 1 96.88 167 PHE B N 1
ATOM 4207 C CA . PHE B 1 167 ? 12.219 -4.145 -5.438 1 96.88 167 PHE B CA 1
ATOM 4208 C C . PHE B 1 167 ? 13.148 -4.969 -4.559 1 96.88 167 PHE B C 1
ATOM 4210 O O . PHE B 1 167 ? 13.992 -4.414 -3.848 1 96.88 167 PHE B O 1
ATOM 4217 N N . VAL B 1 168 ? 13.008 -6.336 -4.645 1 98.25 168 VAL B N 1
ATOM 4218 C CA . VAL B 1 168 ? 13.914 -7.184 -3.875 1 98.25 168 VAL B CA 1
ATOM 4219 C C . VAL B 1 168 ? 15.32 -7.109 -4.465 1 98.25 168 VAL B C 1
ATOM 4221 O O . VAL B 1 168 ? 16.297 -7 -3.729 1 98.25 168 VAL B O 1
ATOM 4224 N N . ALA B 1 169 ? 15.391 -7.191 -5.785 1 98.38 169 ALA B N 1
ATOM 4225 C CA . ALA B 1 169 ? 16.672 -7.09 -6.461 1 98.38 169 ALA B CA 1
ATOM 4226 C C . ALA B 1 169 ? 17.375 -5.773 -6.125 1 98.38 169 ALA B C 1
ATOM 4228 O O . ALA B 1 169 ? 18.562 -5.754 -5.828 1 98.38 169 ALA B O 1
ATOM 4229 N N . ALA B 1 170 ? 16.625 -4.691 -6.195 1 97.5 170 ALA B N 1
ATOM 4230 C CA . ALA B 1 170 ? 17.156 -3.377 -5.844 1 97.5 170 ALA B CA 1
ATOM 4231 C C . ALA B 1 170 ? 17.672 -3.357 -4.406 1 97.5 170 ALA B C 1
ATOM 4233 O O . ALA B 1 170 ? 18.781 -2.885 -4.145 1 97.5 170 ALA B O 1
ATOM 4234 N N . THR B 1 171 ? 16.906 -3.9 -3.504 1 97.62 171 THR B N 1
ATOM 4235 C CA . THR B 1 171 ? 17.234 -3.918 -2.082 1 97.62 171 THR B CA 1
ATOM 4236 C C . THR B 1 171 ? 18.516 -4.719 -1.835 1 97.62 171 THR B C 1
ATOM 4238 O O . THR B 1 171 ? 19.375 -4.301 -1.057 1 97.62 171 THR B O 1
ATOM 4241 N N . LYS B 1 172 ? 18.625 -5.828 -2.57 1 97 172 LYS B N 1
ATOM 4242 C CA . LYS B 1 172 ? 19.719 -6.762 -2.297 1 97 172 LYS B CA 1
ATOM 4243 C C . LYS B 1 172 ? 20.922 -6.477 -3.188 1 97 172 LYS B C 1
ATOM 4245 O O . LYS B 1 172 ? 21.984 -7.09 -3.025 1 97 172 LYS B O 1
ATOM 4250 N N . GLY B 1 173 ? 20.75 -5.637 -4.152 1 95.75 173 GLY B N 1
ATOM 4251 C CA . GLY B 1 173 ? 21.891 -5.23 -4.973 1 95.75 173 GLY B CA 1
ATOM 4252 C C . GLY B 1 173 ? 22.094 -6.113 -6.188 1 95.75 173 GLY B C 1
ATOM 4253 O O . GLY B 1 173 ? 23.219 -6.383 -6.582 1 95.75 173 GLY B O 1
ATOM 4254 N N . TYR B 1 174 ? 21.031 -6.664 -6.781 1 97.81 174 TYR B N 1
ATOM 4255 C CA . TYR B 1 174 ? 21.109 -7.469 -7.996 1 97.81 174 TYR B CA 1
ATOM 4256 C C . TYR B 1 174 ? 20.734 -6.637 -9.219 1 97.81 174 TYR B C 1
ATOM 4258 O O . TYR B 1 174 ? 19.859 -5.77 -9.148 1 97.81 174 TYR B O 1
ATOM 4266 N N . LYS B 1 175 ? 21.391 -6.93 -10.297 1 97.81 175 LYS B N 1
ATOM 4267 C CA . LYS B 1 175 ? 20.891 -6.488 -11.594 1 97.81 175 LYS B CA 1
ATOM 4268 C C . LYS B 1 175 ? 19.734 -7.371 -12.062 1 97.81 175 LYS B C 1
ATOM 4270 O O . LYS B 1 175 ? 19.766 -8.586 -11.883 1 97.81 175 LYS B O 1
ATOM 4275 N N . LEU B 1 176 ? 18.75 -6.738 -12.617 1 98.38 176 LEU B N 1
ATOM 4276 C CA . LEU B 1 176 ? 17.578 -7.461 -13.102 1 98.38 176 LEU B CA 1
ATOM 4277 C C . LEU B 1 176 ? 17.234 -7.055 -14.531 1 98.38 176 LEU B C 1
ATOM 4279 O O . LEU B 1 176 ? 17.172 -5.863 -14.844 1 98.38 176 LEU B O 1
ATOM 4283 N N . VAL B 1 177 ? 17.031 -8.062 -15.352 1 98.19 177 VAL B N 1
ATOM 4284 C CA . VAL B 1 177 ? 16.516 -7.871 -16.703 1 98.19 177 VAL B CA 1
ATOM 4285 C C . VAL B 1 177 ? 15.156 -8.539 -16.828 1 98.19 177 VAL B C 1
ATOM 4287 O O . VAL B 1 177 ? 15.008 -9.734 -16.562 1 98.19 177 VAL B O 1
ATOM 4290 N N . VAL B 1 178 ? 14.227 -7.762 -17.25 1 97.69 178 VAL B N 1
ATOM 4291 C CA . VAL B 1 178 ? 12.875 -8.273 -17.453 1 97.69 178 VAL B CA 1
ATOM 4292 C C . VAL B 1 178 ? 12.531 -8.227 -18.953 1 97.69 178 VAL B C 1
ATOM 4294 O O . VAL B 1 178 ? 12.719 -7.195 -19.594 1 97.69 178 VAL B O 1
ATOM 4297 N N . THR B 1 179 ? 12.031 -9.344 -19.5 1 97.19 179 THR B N 1
ATOM 4298 C CA . THR B 1 179 ? 11.531 -9.383 -20.875 1 97.19 179 THR B CA 1
ATOM 4299 C C . THR B 1 179 ? 10.008 -9.406 -20.891 1 97.19 179 THR B C 1
ATOM 4301 O O . THR B 1 179 ? 9.383 -10.094 -20.078 1 97.19 179 THR B O 1
ATOM 4304 N N . MET B 1 180 ? 9.461 -8.594 -21.703 1 95.12 180 MET B N 1
ATOM 4305 C CA . MET B 1 180 ? 8.008 -8.523 -21.812 1 95.12 180 MET B CA 1
ATOM 4306 C C . MET B 1 180 ? 7.594 -8.086 -23.219 1 95.12 180 MET B C 1
ATOM 4308 O O . MET B 1 180 ? 8.367 -7.441 -23.922 1 95.12 180 MET B O 1
ATOM 4312 N N . PRO B 1 181 ? 6.363 -8.469 -23.625 1 93.44 181 PRO B N 1
ATOM 4313 C CA . PRO B 1 181 ? 5.891 -7.996 -24.922 1 93.44 181 PRO B CA 1
ATOM 4314 C C . PRO B 1 181 ? 5.73 -6.48 -24.984 1 93.44 181 PRO B C 1
ATOM 4316 O O . PRO B 1 181 ? 5.43 -5.848 -23.969 1 93.44 181 PRO B O 1
ATOM 4319 N N . ALA B 1 182 ? 5.699 -5.938 -26.125 1 92.12 182 ALA B N 1
ATOM 4320 C CA . ALA B 1 182 ? 5.703 -4.492 -26.328 1 92.12 182 ALA B CA 1
ATOM 4321 C C . ALA B 1 182 ? 4.34 -3.889 -26 1 92.12 182 ALA B C 1
ATOM 4323 O O . ALA B 1 182 ? 4.223 -2.678 -25.797 1 92.12 182 ALA B O 1
ATOM 4324 N N . TYR B 1 183 ? 3.359 -4.73 -25.938 1 86.94 183 TYR B N 1
ATOM 4325 C CA . TYR B 1 183 ? 2.029 -4.168 -25.734 1 86.94 183 TYR B CA 1
ATOM 4326 C C . TYR B 1 183 ? 1.783 -3.881 -24.266 1 86.94 183 TYR B C 1
ATOM 4328 O O . TYR B 1 183 ? 0.792 -3.238 -23.906 1 86.94 183 TYR B O 1
ATOM 4336 N N . VAL B 1 184 ? 2.65 -4.34 -23.406 1 85.5 184 VAL B N 1
ATOM 4337 C CA . VAL B 1 184 ? 2.486 -4.086 -21.984 1 85.5 184 VAL B CA 1
ATOM 4338 C C . VAL B 1 184 ? 2.484 -2.58 -21.719 1 85.5 184 VAL B C 1
ATOM 4340 O O . VAL B 1 184 ? 3.252 -1.836 -22.344 1 85.5 184 VAL B O 1
ATOM 4343 N N . ASN B 1 185 ? 1.697 -2.18 -20.766 1 83.88 185 ASN B N 1
ATOM 4344 C CA . ASN B 1 185 ? 1.464 -0.758 -20.531 1 83.88 185 ASN B CA 1
ATOM 4345 C C . ASN B 1 185 ? 2.723 -0.06 -20.016 1 83.88 185 ASN B C 1
ATOM 4347 O O . ASN B 1 185 ? 3.582 -0.69 -19.406 1 83.88 185 ASN B O 1
ATOM 4351 N N . ILE B 1 186 ? 2.812 1.208 -20.297 1 87.75 186 ILE B N 1
ATOM 4352 C CA . ILE B 1 186 ? 3.982 2.039 -20.031 1 87.75 186 ILE B CA 1
ATOM 4353 C C . ILE B 1 186 ? 4.184 2.184 -18.531 1 87.75 186 ILE B C 1
ATOM 4355 O O . ILE B 1 186 ? 5.316 2.273 -18.047 1 87.75 186 ILE B O 1
ATOM 4359 N N . GLU B 1 187 ? 3.107 2.178 -17.75 1 87.81 187 GLU B N 1
ATOM 4360 C CA . GLU B 1 187 ? 3.199 2.328 -16.297 1 87.81 187 GLU B CA 1
ATOM 4361 C C . GLU B 1 187 ? 4.008 1.195 -15.672 1 87.81 187 GLU B C 1
ATOM 4363 O O . GLU B 1 187 ? 4.797 1.42 -14.75 1 87.81 187 GLU B O 1
ATOM 4368 N N . ARG B 1 188 ? 3.801 0.045 -16.25 1 90.56 188 ARG B N 1
ATOM 4369 C CA . ARG B 1 188 ? 4.547 -1.109 -15.758 1 90.56 188 ARG B CA 1
ATOM 4370 C C . ARG B 1 188 ? 6.035 -0.969 -16.062 1 90.56 188 ARG B C 1
ATOM 4372 O O . ARG B 1 188 ? 6.879 -1.295 -15.227 1 90.56 188 ARG B O 1
ATOM 4379 N N . ARG B 1 189 ? 6.348 -0.518 -17.188 1 93.19 189 ARG B N 1
ATOM 4380 C CA . ARG B 1 189 ? 7.734 -0.292 -17.578 1 93.19 189 ARG B CA 1
ATOM 4381 C C . ARG B 1 189 ? 8.398 0.733 -16.656 1 93.19 189 ARG B C 1
ATOM 4383 O O . ARG B 1 189 ? 9.531 0.532 -16.203 1 93.19 189 ARG B O 1
ATOM 4390 N N . ILE B 1 190 ? 7.652 1.795 -16.391 1 93.44 190 ILE B N 1
ATOM 4391 C CA . ILE B 1 190 ? 8.164 2.867 -15.555 1 93.44 190 ILE B CA 1
ATOM 4392 C C . ILE B 1 190 ? 8.461 2.328 -14.156 1 93.44 190 ILE B C 1
ATOM 4394 O O . ILE B 1 190 ? 9.516 2.607 -13.578 1 93.44 190 ILE B O 1
ATOM 4398 N N . LEU B 1 191 ? 7.578 1.529 -13.625 1 93.69 191 LEU B N 1
ATOM 4399 C CA . LEU B 1 191 ? 7.746 0.982 -12.281 1 93.69 191 LEU B CA 1
ATOM 4400 C C . LEU B 1 191 ? 8.961 0.07 -12.211 1 93.69 191 LEU B C 1
ATOM 4402 O O . LEU B 1 191 ? 9.742 0.136 -11.258 1 93.69 191 LEU B O 1
ATOM 4406 N N . LEU B 1 192 ? 9.109 -0.765 -13.18 1 96.31 192 LEU B N 1
ATOM 4407 C CA . LEU B 1 192 ? 10.258 -1.663 -13.227 1 96.31 192 LEU B CA 1
ATOM 4408 C C . LEU B 1 192 ? 11.562 -0.875 -13.336 1 96.31 192 LEU B C 1
ATOM 4410 O O . LEU B 1 192 ? 12.516 -1.146 -12.609 1 96.31 192 LEU B O 1
ATOM 4414 N N . ARG B 1 193 ? 11.57 0.124 -14.133 1 96.06 193 ARG B N 1
ATOM 4415 C CA . ARG B 1 193 ? 12.75 0.965 -14.312 1 96.06 193 ARG B CA 1
ATOM 4416 C C . ARG B 1 193 ? 13.047 1.762 -13.047 1 96.06 193 ARG B C 1
ATOM 4418 O O . ARG B 1 193 ? 14.203 2.02 -12.727 1 96.06 193 ARG B O 1
ATOM 4425 N N . ALA B 1 194 ? 12.016 2.123 -12.398 1 96.12 194 ALA B N 1
ATOM 4426 C CA . ALA B 1 194 ? 12.18 2.881 -11.156 1 96.12 194 ALA B CA 1
ATOM 4427 C C . ALA B 1 194 ? 13 2.098 -10.141 1 96.12 194 ALA B C 1
ATOM 4429 O O . ALA B 1 194 ? 13.758 2.684 -9.359 1 96.12 194 ALA B O 1
ATOM 4430 N N . PHE B 1 195 ? 12.891 0.813 -10.164 1 97.38 195 PHE B N 1
ATOM 4431 C CA . PHE B 1 195 ? 13.641 -0.038 -9.258 1 97.38 195 PHE B CA 1
ATOM 4432 C C . PHE B 1 195 ? 14.992 -0.408 -9.852 1 97.38 195 PHE B C 1
ATOM 4434 O O . PHE B 1 195 ? 15.758 -1.173 -9.258 1 97.38 195 PHE B O 1
ATOM 4441 N N . GLY B 1 196 ? 15.211 0.053 -11.102 1 96.62 196 GLY B N 1
ATOM 4442 C CA . GLY B 1 196 ? 16.516 -0.148 -11.711 1 96.62 196 GLY B CA 1
ATOM 4443 C C . GLY B 1 196 ? 16.562 -1.342 -12.641 1 96.62 196 GLY B C 1
ATOM 4444 O O . GLY B 1 196 ? 17.609 -1.681 -13.18 1 96.62 196 GLY B O 1
ATOM 4445 N N . ALA B 1 197 ? 15.461 -1.996 -12.859 1 97.56 197 ALA B N 1
ATOM 4446 C CA . ALA B 1 197 ? 15.438 -3.143 -13.758 1 97.56 197 ALA B CA 1
ATOM 4447 C C . ALA B 1 197 ? 15.617 -2.701 -15.211 1 97.56 197 ALA B C 1
ATOM 4449 O O . ALA B 1 197 ? 15.148 -1.635 -15.609 1 97.56 197 ALA B O 1
ATOM 4450 N N . GLU B 1 198 ? 16.312 -3.469 -15.922 1 96.94 198 GLU B N 1
ATOM 4451 C CA . GLU B 1 198 ? 16.328 -3.318 -17.375 1 96.94 198 GLU B CA 1
ATOM 4452 C C . GLU B 1 198 ? 15.125 -4.004 -18 1 96.94 198 GLU B C 1
ATOM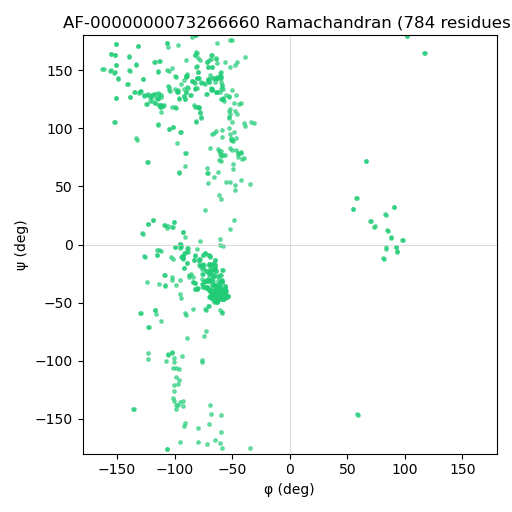 4454 O O . GLU B 1 198 ? 14.789 -5.133 -17.656 1 96.94 198 GLU B O 1
ATOM 4459 N N . VAL B 1 199 ? 14.492 -3.295 -18.922 1 96.88 199 VAL B N 1
ATOM 4460 C CA . VAL B 1 199 ? 13.312 -3.836 -19.578 1 96.88 199 VAL B CA 1
ATOM 4461 C C . VAL B 1 199 ? 13.594 -4.059 -21.062 1 96.88 199 VAL B C 1
ATOM 4463 O O . VAL B 1 199 ? 14 -3.133 -21.766 1 96.88 199 VAL B O 1
ATOM 4466 N N . ILE B 1 200 ? 13.367 -5.23 -21.5 1 96.44 200 ILE B N 1
ATOM 4467 C CA . ILE B 1 200 ? 13.492 -5.578 -22.922 1 96.44 200 ILE B CA 1
ATOM 4468 C C . ILE B 1 200 ? 12.117 -5.926 -23.484 1 96.44 200 ILE B C 1
ATOM 4470 O O . ILE B 1 200 ? 11.461 -6.863 -23.016 1 96.44 200 ILE B O 1
ATOM 4474 N N . LEU B 1 201 ? 11.75 -5.168 -24.453 1 95.88 201 LEU B N 1
ATOM 4475 C CA . LEU B 1 201 ? 10.461 -5.398 -25.109 1 95.88 201 LEU B CA 1
ATOM 4476 C C . LEU B 1 201 ? 10.609 -6.371 -26.281 1 95.88 201 LEU B C 1
ATOM 4478 O O . LEU B 1 201 ? 11.523 -6.234 -27.094 1 95.88 201 LEU B O 1
ATOM 4482 N N . THR B 1 202 ? 9.766 -7.312 -26.297 1 95.56 202 THR B N 1
ATOM 4483 C CA . THR B 1 202 ? 9.781 -8.289 -27.375 1 95.56 202 THR B CA 1
ATOM 4484 C C . THR B 1 202 ? 8.609 -8.055 -28.328 1 95.56 202 THR B C 1
ATOM 4486 O O . THR B 1 202 ? 7.703 -7.273 -28.031 1 95.56 202 THR B O 1
ATOM 4489 N N . ASP B 1 203 ? 8.609 -8.789 -29.406 1 92.31 203 ASP B N 1
ATOM 4490 C CA . ASP B 1 203 ? 7.594 -8.672 -30.453 1 92.31 203 ASP B CA 1
ATOM 4491 C C . ASP B 1 203 ? 6.199 -8.945 -29.891 1 92.31 203 ASP B C 1
ATOM 4493 O O . ASP B 1 203 ? 5.941 -10.023 -29.359 1 92.31 203 ASP B O 1
ATOM 4497 N N . SER B 1 204 ? 5.328 -7.973 -30.109 1 89.06 204 SER B N 1
ATOM 4498 C CA . SER B 1 204 ? 3.975 -8.055 -29.578 1 89.06 204 SER B CA 1
ATOM 4499 C C . SER B 1 204 ? 3.223 -9.25 -30.156 1 89.06 204 SER B C 1
ATOM 4501 O O . SER B 1 204 ? 2.367 -9.836 -29.484 1 89.06 204 SER B O 1
ATOM 4503 N N . THR B 1 205 ? 3.574 -9.648 -31.312 1 91.38 205 THR B N 1
ATOM 4504 C CA . THR B 1 205 ? 2.848 -10.711 -32 1 91.38 205 THR B CA 1
ATOM 4505 C C . THR B 1 205 ? 3.176 -12.078 -31.391 1 91.38 205 THR B C 1
ATOM 4507 O O . THR B 1 205 ? 2.416 -13.031 -31.547 1 91.38 205 THR B O 1
ATOM 4510 N N . LYS B 1 206 ? 4.266 -12.18 -30.719 1 90.69 206 LYS B N 1
ATOM 4511 C CA . LYS B 1 206 ? 4.676 -13.445 -30.125 1 90.69 206 LYS B CA 1
ATOM 4512 C C . LYS B 1 206 ? 4.188 -13.57 -28.688 1 90.69 206 LYS B C 1
ATOM 4514 O O . LYS B 1 206 ? 4.332 -14.617 -28.062 1 90.69 206 LYS B O 1
ATOM 4519 N N . GLY B 1 207 ? 3.699 -12.492 -28.172 1 88.75 207 GLY B N 1
ATOM 4520 C CA . GLY B 1 207 ? 3.168 -12.508 -26.812 1 88.75 207 GLY B CA 1
ATOM 4521 C C . GLY B 1 207 ? 4.191 -12.93 -25.781 1 88.75 207 GLY B C 1
ATOM 4522 O O . GLY B 1 207 ? 5.375 -12.609 -25.906 1 88.75 207 GLY B O 1
ATOM 4523 N N . MET B 1 208 ? 3.707 -13.609 -24.781 1 87.75 208 MET B N 1
ATOM 4524 C CA . MET B 1 208 ? 4.586 -14 -23.688 1 87.75 208 MET B CA 1
ATOM 4525 C C . MET B 1 208 ? 5.555 -15.094 -24.125 1 87.75 208 MET B C 1
ATOM 4527 O O . MET B 1 208 ? 6.652 -15.211 -23.578 1 87.75 208 MET B O 1
ATOM 4531 N N . LYS B 1 209 ? 5.195 -15.914 -25.031 1 89.69 209 LYS B N 1
ATOM 4532 C CA . LYS B 1 209 ? 6.105 -16.922 -25.562 1 89.69 209 LYS B CA 1
ATOM 4533 C C . LYS B 1 209 ? 7.387 -16.281 -26.094 1 89.69 209 LYS B C 1
ATOM 4535 O O . LYS B 1 209 ? 8.484 -16.781 -25.859 1 89.69 209 LYS B O 1
ATOM 4540 N N . GLY B 1 210 ? 7.207 -15.195 -26.797 1 92.75 210 GLY B N 1
ATOM 4541 C CA . GLY B 1 210 ? 8.367 -14.453 -27.266 1 92.75 210 GLY B CA 1
ATOM 4542 C C . GLY B 1 210 ? 9.234 -13.922 -26.141 1 92.75 210 GLY B C 1
ATOM 4543 O O . GLY B 1 210 ? 10.461 -13.938 -26.234 1 92.75 210 GLY B O 1
ATOM 4544 N N . ALA B 1 211 ? 8.625 -13.445 -25.125 1 94.25 211 ALA B N 1
ATOM 4545 C CA . ALA B 1 211 ? 9.344 -12.93 -23.953 1 94.25 211 ALA B CA 1
ATOM 4546 C C . ALA B 1 211 ? 10.148 -14.039 -23.281 1 94.25 211 ALA B C 1
ATOM 4548 O O . ALA B 1 211 ? 11.289 -13.812 -22.859 1 94.25 211 ALA B O 1
ATOM 4549 N N . VAL B 1 212 ? 9.586 -15.234 -23.234 1 94.31 212 VAL B N 1
ATOM 4550 C CA . VAL B 1 212 ? 10.258 -16.375 -22.625 1 94.31 212 VAL B CA 1
ATOM 4551 C C . VAL B 1 212 ? 11.469 -16.781 -23.469 1 94.31 212 VAL B C 1
ATOM 4553 O O . VAL B 1 212 ? 12.547 -17.031 -22.938 1 94.31 212 VAL B O 1
ATOM 4556 N N . GLU B 1 213 ? 11.273 -16.828 -24.719 1 95.81 213 GLU B N 1
ATOM 4557 C CA . GLU B 1 213 ? 12.359 -17.172 -25.625 1 95.81 213 GLU B CA 1
ATOM 4558 C C . GLU B 1 213 ? 13.523 -16.188 -25.5 1 95.81 213 GLU B C 1
ATOM 4560 O O . GLU B 1 213 ? 14.688 -16.609 -25.453 1 95.81 213 GLU B O 1
ATOM 4565 N N . LYS B 1 214 ? 13.172 -14.961 -25.438 1 96.75 214 LYS B N 1
ATOM 4566 C CA . LYS B 1 214 ? 14.195 -13.938 -25.281 1 96.75 214 LYS B CA 1
ATOM 4567 C C . LYS B 1 214 ? 14.938 -14.094 -23.969 1 96.75 214 LYS B C 1
ATOM 4569 O O . LYS B 1 214 ? 16.156 -13.93 -23.906 1 96.75 214 LYS B O 1
ATOM 4574 N N . ALA B 1 215 ? 14.227 -14.312 -22.922 1 97.25 215 ALA B N 1
ATOM 4575 C CA . ALA B 1 215 ? 14.836 -14.523 -21.609 1 97.25 215 ALA B CA 1
ATOM 4576 C C . ALA B 1 215 ? 15.781 -15.719 -21.641 1 97.25 215 ALA B C 1
ATOM 4578 O O . ALA B 1 215 ? 16.875 -15.656 -21.062 1 97.25 215 ALA B O 1
ATOM 4579 N N . GLU B 1 216 ? 15.367 -16.797 -22.297 1 97 216 GLU B N 1
ATOM 4580 C CA . GLU B 1 216 ? 16.203 -17.984 -22.406 1 97 216 GLU B CA 1
ATOM 4581 C C . GLU B 1 216 ? 17.484 -17.688 -23.188 1 97 216 GLU B C 1
ATOM 4583 O O . GLU B 1 216 ? 18.562 -18.141 -22.812 1 97 216 GLU B O 1
ATOM 4588 N N . GLU B 1 217 ? 17.297 -16.969 -24.156 1 97.56 217 GLU B N 1
ATOM 4589 C CA . GLU B 1 217 ? 18.453 -16.547 -24.953 1 97.56 217 GLU B CA 1
ATOM 4590 C C . GLU B 1 217 ? 19.438 -15.734 -24.109 1 97.56 217 GLU B C 1
ATOM 4592 O O . GLU B 1 217 ? 20.641 -15.945 -24.188 1 97.56 217 GLU B O 1
ATOM 4597 N N . LEU B 1 218 ? 18.906 -14.812 -23.359 1 97.12 218 LEU B N 1
ATOM 4598 C CA . LEU B 1 218 ? 19.734 -13.953 -22.516 1 97.12 218 LEU B CA 1
ATOM 4599 C C . LEU B 1 218 ? 20.5 -14.781 -21.469 1 97.12 218 LEU B C 1
ATOM 4601 O O . LEU B 1 218 ? 21.672 -14.516 -21.203 1 97.12 218 LEU B O 1
ATOM 4605 N N . VAL B 1 219 ? 19.844 -15.711 -20.906 1 97.75 219 VAL B N 1
ATOM 4606 C CA . VAL B 1 219 ? 20.469 -16.531 -19.891 1 97.75 219 VAL B CA 1
ATOM 4607 C C . VAL B 1 219 ? 21.625 -17.328 -20.5 1 97.75 219 VAL B C 1
ATOM 4609 O O . VAL B 1 219 ? 22.672 -17.5 -19.875 1 97.75 219 VAL B O 1
ATOM 4612 N N . LEU B 1 220 ? 21.453 -17.812 -21.688 1 96.88 220 LEU B N 1
ATOM 4613 C CA . LEU B 1 220 ? 22.469 -18.609 -22.375 1 96.88 220 LEU B CA 1
ATOM 4614 C C . LEU B 1 220 ? 23.641 -17.75 -22.797 1 96.88 220 LEU B C 1
ATOM 4616 O O . LEU B 1 220 ? 24.797 -18.219 -22.797 1 96.88 220 LEU B O 1
ATOM 4620 N N . SER B 1 221 ? 23.391 -16.531 -23.078 1 97 221 SER B N 1
ATOM 4621 C CA . SER B 1 221 ? 24.422 -15.719 -23.719 1 97 221 SER B CA 1
ATOM 4622 C C . SER B 1 221 ? 25.078 -14.781 -22.703 1 97 221 SER B C 1
ATOM 4624 O O . SER B 1 221 ? 26.094 -14.141 -23.031 1 97 221 SER B O 1
ATOM 4626 N N . THR B 1 222 ? 24.562 -14.656 -21.562 1 96.69 222 THR B N 1
ATOM 4627 C CA . THR B 1 222 ? 25.094 -13.727 -20.578 1 96.69 222 THR B CA 1
ATOM 4628 C C . THR B 1 222 ? 25.703 -14.477 -19.391 1 96.69 222 THR B C 1
ATOM 4630 O O . THR B 1 222 ? 24.984 -15.188 -18.672 1 96.69 222 THR B O 1
ATOM 4633 N N . PRO B 1 223 ? 26.953 -14.273 -19.219 1 96.44 223 PRO B N 1
ATOM 4634 C CA . PRO B 1 223 ? 27.578 -14.914 -18.062 1 96.44 223 PRO B CA 1
ATOM 4635 C C . PRO B 1 223 ? 26.938 -14.508 -16.734 1 96.44 223 PRO B C 1
ATOM 4637 O O . PRO B 1 223 ? 26.578 -13.344 -16.547 1 96.44 223 PRO B O 1
ATOM 4640 N N . ASP B 1 224 ? 26.688 -15.398 -15.836 1 97.06 224 ASP B N 1
ATOM 4641 C CA . ASP B 1 224 ? 26.203 -15.219 -14.477 1 97.06 224 ASP B CA 1
ATOM 4642 C C . ASP B 1 224 ? 24.719 -14.844 -14.469 1 97.06 224 ASP B C 1
ATOM 4644 O O . ASP B 1 224 ? 24.188 -14.383 -13.461 1 97.06 224 ASP B O 1
ATOM 4648 N N . ALA B 1 225 ? 24.078 -15.07 -15.633 1 98.31 225 ALA B N 1
ATOM 4649 C CA . ALA B 1 225 ? 22.641 -14.828 -15.688 1 98.31 225 ALA B CA 1
ATOM 4650 C C . ALA B 1 225 ? 21.859 -15.992 -15.078 1 98.31 225 ALA B C 1
ATOM 4652 O O . ALA B 1 225 ? 22.281 -17.141 -15.188 1 98.31 225 ALA B O 1
ATOM 4653 N N . TYR B 1 226 ? 20.797 -15.68 -14.406 1 98.38 226 TYR B N 1
ATOM 4654 C CA . TYR B 1 226 ? 19.984 -16.672 -13.719 1 98.38 226 TYR B CA 1
ATOM 4655 C C . TYR B 1 226 ? 18.5 -16.375 -13.898 1 98.38 226 TYR B C 1
ATOM 4657 O O . TYR B 1 226 ? 18.047 -15.258 -13.625 1 98.38 226 TYR B O 1
ATOM 4665 N N . MET B 1 227 ? 17.734 -17.359 -14.367 1 98.31 227 MET B N 1
ATOM 4666 C CA . MET B 1 227 ? 16.297 -17.188 -14.516 1 98.31 227 MET B CA 1
ATOM 4667 C C . MET B 1 227 ? 15.555 -17.781 -13.32 1 98.31 227 MET B C 1
ATOM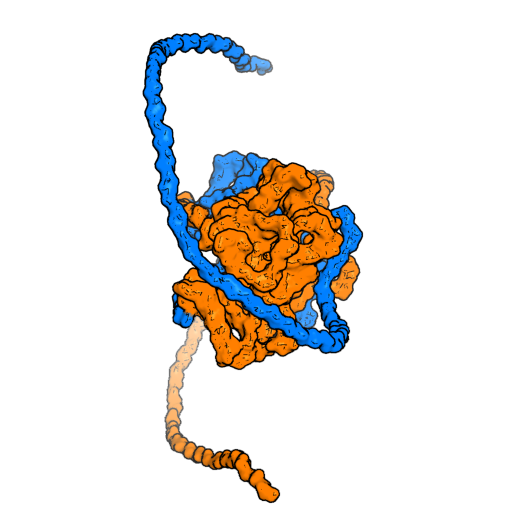 4669 O O . MET B 1 227 ? 15.805 -18.922 -12.93 1 98.31 227 MET B O 1
ATOM 4673 N N . LEU B 1 228 ? 14.641 -17.031 -12.773 1 97.62 228 LEU B N 1
ATOM 4674 C CA . LEU B 1 228 ? 13.961 -17.422 -11.547 1 97.62 228 LEU B CA 1
ATOM 4675 C C . LEU B 1 228 ? 12.859 -18.438 -11.844 1 97.62 228 LEU B C 1
ATOM 4677 O O . LEU B 1 228 ? 12.609 -19.344 -11.039 1 97.62 228 LEU B O 1
ATOM 4681 N N . GLN B 1 229 ? 12.109 -18.328 -12.984 1 95.94 229 GLN B N 1
ATOM 4682 C CA . GLN B 1 229 ? 11.133 -19.312 -13.461 1 95.94 229 GLN B CA 1
ATOM 4683 C C . GLN B 1 229 ? 9.945 -19.406 -12.516 1 95.94 229 GLN B C 1
ATOM 4685 O O . GLN B 1 229 ? 9.656 -20.469 -11.977 1 95.94 229 GLN B O 1
ATOM 4690 N N . GLN B 1 230 ? 9.102 -18.359 -12.516 1 94.69 230 GLN B N 1
ATOM 4691 C CA . GLN B 1 230 ? 8.047 -18.172 -11.523 1 94.69 230 GLN B CA 1
ATOM 4692 C C . GLN B 1 230 ? 7 -19.281 -11.625 1 94.69 230 GLN B C 1
ATOM 4694 O O . GLN B 1 230 ? 6.293 -19.562 -10.656 1 94.69 230 GLN B O 1
ATOM 4699 N N . PHE B 1 231 ? 6.875 -20 -12.727 1 93.62 231 PHE B N 1
ATOM 4700 C CA . PHE B 1 231 ? 5.82 -20.984 -12.945 1 93.62 231 PHE B CA 1
ATOM 4701 C C . PHE B 1 231 ? 6.277 -22.375 -12.523 1 93.62 231 PHE B C 1
ATOM 4703 O O . PHE B 1 231 ? 5.461 -23.281 -12.383 1 93.62 231 PHE B O 1
ATOM 4710 N N . ASP B 1 232 ? 7.586 -22.5 -12.281 1 95.88 232 ASP B N 1
ATOM 4711 C CA . ASP B 1 232 ? 8.141 -23.812 -11.992 1 95.88 232 ASP B CA 1
ATOM 4712 C C . ASP B 1 232 ? 8.93 -23.812 -10.688 1 95.88 232 ASP B C 1
ATOM 4714 O O . ASP B 1 232 ? 9.266 -24.859 -10.156 1 95.88 232 ASP B O 1
ATOM 4718 N N . ASN B 1 233 ? 9.188 -22.656 -10.102 1 97.62 233 ASN B N 1
ATOM 4719 C CA . ASN B 1 233 ? 10.031 -22.5 -8.93 1 97.62 233 ASN B CA 1
ATOM 4720 C C . ASN B 1 233 ? 9.289 -22.844 -7.645 1 97.62 233 ASN B C 1
ATOM 4722 O O . ASN B 1 233 ? 8.359 -22.141 -7.25 1 97.62 233 ASN B O 1
ATOM 4726 N N . VAL B 1 234 ? 9.727 -23.828 -6.926 1 97.88 234 VAL B N 1
ATOM 4727 C CA . VAL B 1 234 ? 9.031 -24.359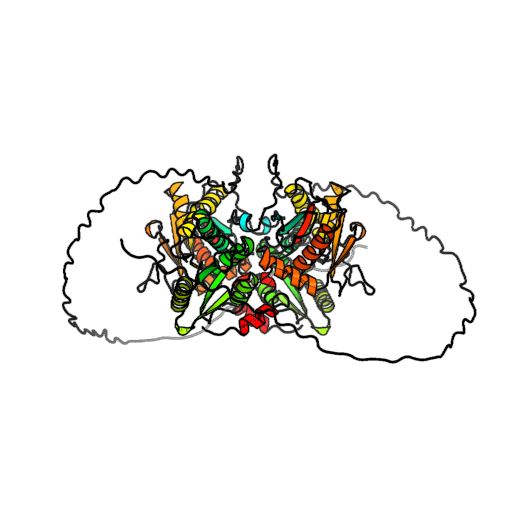 -5.758 1 97.88 234 VAL B CA 1
ATOM 4728 C C . VAL B 1 234 ? 9.07 -23.344 -4.625 1 97.88 234 VAL B C 1
ATOM 4730 O O . VAL B 1 234 ? 8.227 -23.359 -3.727 1 97.88 234 VAL B O 1
ATOM 4733 N N . ALA B 1 235 ? 10.031 -22.406 -4.664 1 98.5 235 ALA B N 1
ATOM 4734 C CA . ALA B 1 235 ? 10.086 -21.344 -3.672 1 98.5 235 ALA B CA 1
ATOM 4735 C C . ALA B 1 235 ? 8.82 -20.5 -3.703 1 98.5 235 ALA B C 1
ATOM 4737 O O . ALA B 1 235 ? 8.43 -19.906 -2.691 1 98.5 235 ALA B O 1
ATOM 4738 N N . ASN B 1 236 ? 8.188 -20.484 -4.879 1 98.44 236 ASN B N 1
ATOM 4739 C CA . ASN B 1 236 ? 6.922 -19.781 -5.07 1 98.44 236 ASN B CA 1
ATOM 4740 C C . ASN B 1 236 ? 5.82 -20.375 -4.195 1 98.44 236 ASN B C 1
ATOM 4742 O O . ASN B 1 236 ? 5.094 -19.641 -3.525 1 98.44 236 ASN B O 1
ATOM 4746 N N . THR B 1 237 ? 5.73 -21.672 -4.105 1 98.5 237 THR B N 1
ATOM 4747 C CA . THR B 1 237 ? 4.738 -22.344 -3.277 1 98.5 237 THR B CA 1
ATOM 4748 C C . THR B 1 237 ? 5.184 -22.375 -1.818 1 98.5 237 THR B C 1
ATOM 4750 O O . THR B 1 237 ? 4.367 -22.219 -0.909 1 98.5 237 THR B O 1
ATOM 4753 N N . LYS B 1 238 ? 6.43 -22.562 -1.626 1 98.75 238 LYS B N 1
ATOM 4754 C CA . LYS B 1 238 ? 6.996 -22.75 -0.295 1 98.75 238 LYS B CA 1
ATOM 4755 C C . LYS B 1 238 ? 6.742 -21.531 0.589 1 98.75 238 LYS B C 1
ATOM 4757 O O . LYS B 1 238 ? 6.41 -21.672 1.769 1 98.75 238 LYS B O 1
ATOM 4762 N N . ILE B 1 239 ? 6.859 -20.359 0.059 1 98.88 239 ILE B N 1
ATOM 4763 C CA . ILE B 1 239 ? 6.715 -19.156 0.862 1 98.88 239 ILE B CA 1
ATOM 4764 C C . ILE B 1 239 ? 5.285 -19.047 1.378 1 98.88 239 ILE B C 1
ATOM 4766 O O . ILE B 1 239 ? 5.051 -18.562 2.49 1 98.88 239 ILE B O 1
ATOM 4770 N N . HIS B 1 240 ? 4.328 -19.469 0.611 1 98.88 240 HIS B N 1
ATOM 4771 C CA . HIS B 1 240 ? 2.936 -19.406 1.04 1 98.88 240 HIS B CA 1
ATOM 4772 C C . HIS B 1 240 ? 2.629 -20.5 2.053 1 98.88 240 HIS B C 1
ATOM 4774 O O . HIS B 1 240 ? 1.809 -20.312 2.955 1 98.88 240 HIS B O 1
ATOM 4780 N N . PHE B 1 241 ? 3.268 -21.625 1.88 1 98.88 241 PHE B N 1
ATOM 4781 C CA . PHE B 1 241 ? 3.156 -22.688 2.873 1 98.88 241 PHE B CA 1
ATOM 4782 C C . PHE B 1 241 ? 3.713 -22.234 4.219 1 98.88 241 PHE B C 1
ATOM 4784 O O . PHE B 1 241 ? 3.148 -22.547 5.266 1 98.88 241 PHE B O 1
ATOM 4791 N N . GLU B 1 242 ? 4.738 -21.438 4.188 1 98.75 242 GLU B N 1
ATOM 4792 C CA . GLU B 1 242 ? 5.469 -21.094 5.398 1 98.75 242 GLU B CA 1
ATOM 4793 C C . GLU B 1 242 ? 4.906 -19.812 6.027 1 98.75 242 GLU B C 1
ATOM 4795 O O . GLU B 1 242 ? 5.137 -19.547 7.211 1 98.75 242 GLU B O 1
ATOM 4800 N N . THR B 1 243 ? 4.184 -19 5.242 1 98.81 243 THR B N 1
ATOM 4801 C CA . THR B 1 243 ? 3.783 -17.719 5.797 1 98.81 243 THR B CA 1
ATOM 4802 C C . THR B 1 243 ? 2.285 -17.484 5.613 1 98.81 243 THR B C 1
ATOM 4804 O O . THR B 1 243 ? 1.521 -17.547 6.578 1 98.81 243 THR B O 1
ATOM 4807 N N . THR B 1 244 ? 1.754 -17.484 4.379 1 98.88 244 THR B N 1
ATOM 4808 C CA . THR B 1 244 ? 0.362 -17.156 4.105 1 98.88 244 THR B CA 1
ATOM 4809 C C . THR B 1 244 ? -0.581 -18.109 4.824 1 98.88 244 THR B C 1
ATOM 4811 O O . THR B 1 244 ? -1.549 -17.688 5.457 1 98.88 244 THR B O 1
ATOM 4814 N N . GLY B 1 245 ? -0.286 -19.406 4.715 1 98.88 245 GLY B N 1
ATOM 4815 C CA . GLY B 1 245 ? -1.087 -20.422 5.391 1 98.88 245 GLY B CA 1
ATOM 4816 C C . GLY B 1 245 ? -1.119 -20.234 6.898 1 98.88 245 GLY B C 1
ATOM 4817 O O . GLY B 1 245 ? -2.189 -20.062 7.484 1 98.88 245 GLY B O 1
ATOM 4818 N N . PRO B 1 246 ? 0.044 -20.25 7.52 1 98.81 246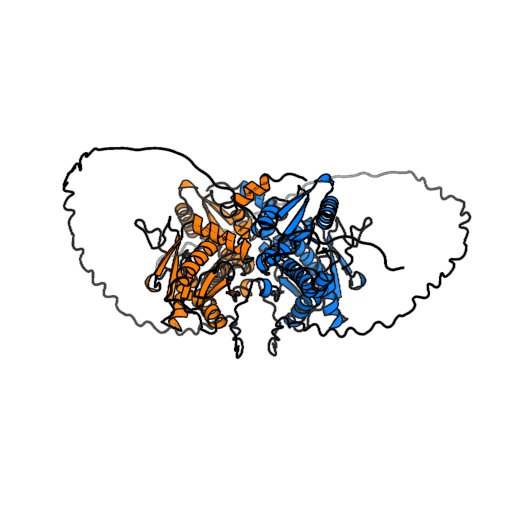 PRO B N 1
ATOM 4819 C CA . PRO B 1 246 ? 0.118 -20.047 8.969 1 98.81 246 PRO B CA 1
ATOM 4820 C C . PRO B 1 246 ? -0.527 -18.734 9.414 1 98.81 246 PRO B C 1
ATOM 4822 O O . PRO B 1 246 ? -1.189 -18.688 10.453 1 98.81 246 PRO B O 1
ATOM 4825 N N . GLU B 1 247 ? -0.351 -17.688 8.648 1 98.81 247 GLU B N 1
ATOM 4826 C CA . GLU B 1 247 ? -0.935 -16.391 9.016 1 98.81 247 GLU B CA 1
ATOM 4827 C C . GLU B 1 247 ? -2.459 -16.469 9.062 1 98.81 247 GLU B C 1
ATOM 4829 O O . GLU B 1 247 ? -3.084 -15.977 10 1 98.81 247 GLU B O 1
ATOM 4834 N N . ILE B 1 248 ? -3.027 -17.047 8.047 1 98.88 248 ILE B N 1
ATOM 4835 C CA . ILE B 1 248 ? -4.48 -17.188 7.984 1 98.88 248 ILE B CA 1
ATOM 4836 C C . ILE B 1 248 ? -4.973 -18.047 9.148 1 98.88 248 ILE B C 1
ATOM 4838 O O . ILE B 1 248 ? -5.949 -17.688 9.812 1 98.88 248 ILE B O 1
ATOM 4842 N N . TRP B 1 249 ? -4.293 -19.141 9.352 1 98.81 249 TRP B N 1
ATOM 4843 C CA . TRP B 1 249 ? -4.66 -20.031 10.445 1 98.81 249 TRP B CA 1
ATOM 4844 C C . TRP B 1 249 ? -4.629 -19.312 11.781 1 98.81 249 TRP B C 1
ATOM 4846 O O . TRP B 1 249 ? -5.578 -19.391 12.562 1 98.81 249 TRP B O 1
ATOM 4856 N N . GLU B 1 250 ? -3.57 -18.562 12.031 1 98.38 250 GLU B N 1
ATOM 4857 C CA . GLU B 1 250 ? -3.396 -17.844 13.289 1 98.38 250 GLU B CA 1
ATOM 4858 C C . GLU B 1 250 ? -4.406 -16.719 13.422 1 98.38 250 GLU B C 1
ATOM 4860 O O . GLU B 1 250 ? -5.027 -16.547 14.477 1 98.38 250 GLU B O 1
ATOM 4865 N N . ASP B 1 251 ? -4.586 -15.984 12.375 1 98.5 251 ASP B N 1
ATOM 4866 C CA . ASP B 1 251 ? -5.473 -14.82 12.414 1 98.5 251 ASP B CA 1
ATOM 4867 C C . ASP B 1 251 ? -6.922 -15.242 12.641 1 98.5 251 ASP B C 1
ATOM 4869 O O . ASP B 1 251 ? -7.715 -14.477 13.188 1 98.5 251 ASP B O 1
ATOM 4873 N N . THR B 1 252 ? -7.23 -16.484 12.219 1 98.5 252 THR B N 1
ATOM 4874 C CA . THR B 1 252 ? -8.594 -16.969 12.352 1 98.5 252 THR B CA 1
ATOM 4875 C C . THR B 1 252 ? -8.734 -17.875 13.578 1 98.5 252 THR B C 1
ATOM 4877 O O . THR B 1 252 ? -9.805 -18.438 13.828 1 98.5 252 THR B O 1
ATOM 4880 N N . LEU B 1 253 ? -7.633 -18.094 14.266 1 97.69 253 LEU B N 1
ATOM 4881 C CA . LEU B 1 253 ? -7.586 -19.016 15.391 1 97.69 253 LEU B CA 1
ATOM 4882 C C . LEU B 1 253 ? -8.086 -20.391 14.984 1 97.69 253 LEU B C 1
ATOM 4884 O O . LEU B 1 253 ? -8.844 -21.031 15.734 1 97.69 253 LEU B O 1
ATOM 4888 N N . GLY B 1 254 ? -7.852 -20.672 13.758 1 98 254 GLY B N 1
ATOM 4889 C CA . GLY B 1 254 ? -8.18 -22 13.242 1 98 254 GLY B CA 1
ATOM 4890 C C . GLY B 1 254 ? -9.625 -22.125 12.812 1 98 254 GLY B C 1
ATOM 4891 O O . GLY B 1 254 ? -10.094 -23.234 12.523 1 98 254 GLY B O 1
ATOM 4892 N N . SER B 1 255 ? -10.32 -21.062 12.703 1 98 255 SER B N 1
ATOM 4893 C CA . SER B 1 255 ? -11.75 -21.125 12.43 1 98 255 SER B CA 1
ATOM 4894 C C . SER B 1 255 ? -12.031 -21.141 10.93 1 98 255 SER B C 1
ATOM 4896 O O . SER B 1 255 ? -13.172 -21.312 10.508 1 98 255 SER B O 1
ATOM 4898 N N . VAL B 1 256 ? -11.031 -20.984 10.117 1 98.81 256 VAL B N 1
ATOM 4899 C CA . VAL B 1 256 ? -11.219 -20.969 8.664 1 98.81 256 VAL B CA 1
ATOM 4900 C C . VAL B 1 256 ? -11.758 -22.312 8.195 1 98.81 256 VAL B C 1
ATOM 4902 O O . VAL B 1 256 ? -11.234 -23.375 8.578 1 98.81 256 VAL B O 1
ATOM 4905 N N . ASP B 1 257 ? -12.844 -22.281 7.355 1 98.88 257 ASP B N 1
ATOM 4906 C CA . ASP B 1 257 ? -13.461 -23.484 6.82 1 98.88 257 ASP B CA 1
ATOM 4907 C C . ASP B 1 257 ? -13.172 -23.641 5.328 1 98.88 257 ASP B C 1
ATOM 4909 O O . ASP B 1 257 ? -13.078 -24.766 4.824 1 98.88 257 ASP B O 1
ATOM 4913 N N . ILE B 1 258 ? -13.117 -22.562 4.684 1 98.94 258 ILE B N 1
ATOM 4914 C CA . ILE B 1 258 ? -12.953 -22.531 3.232 1 98.94 258 ILE B CA 1
ATOM 4915 C C . ILE B 1 258 ? -11.898 -21.484 2.855 1 98.94 258 ILE B C 1
ATOM 4917 O O . ILE B 1 258 ? -11.914 -20.359 3.367 1 98.94 258 ILE B O 1
ATOM 4921 N N . PHE B 1 259 ? -11 -21.891 2.041 1 98.94 259 PHE B N 1
ATOM 4922 C CA . PHE B 1 259 ? -9.969 -21.016 1.509 1 98.94 259 PHE B CA 1
ATOM 4923 C C . PHE B 1 259 ? -10.172 -20.781 0.015 1 98.94 259 PHE B C 1
ATOM 4925 O O . PHE B 1 259 ? -10.273 -21.734 -0.755 1 98.94 259 PHE B O 1
ATOM 4932 N N . VAL B 1 260 ? -10.211 -19.453 -0.424 1 98.94 260 VAL B N 1
ATOM 4933 C CA . VAL B 1 260 ? -10.477 -19.094 -1.811 1 98.94 260 VAL B CA 1
ATOM 4934 C C . VAL B 1 260 ? -9.32 -18.25 -2.35 1 98.94 260 VAL B C 1
ATOM 4936 O O . VAL B 1 260 ? -8.93 -17.25 -1.728 1 98.94 260 VAL B O 1
ATOM 4939 N N . ALA B 1 261 ? -8.789 -18.594 -3.475 1 98.69 261 ALA B N 1
ATOM 4940 C CA . ALA B 1 261 ? -7.742 -17.797 -4.113 1 98.69 261 ALA B CA 1
ATOM 4941 C C . ALA B 1 261 ? -7.762 -17.984 -5.629 1 98.69 261 ALA B C 1
ATOM 4943 O O . ALA B 1 261 ? -8.133 -19.047 -6.125 1 98.69 261 ALA B O 1
ATOM 4944 N N . GLY B 1 262 ? -7.395 -16.891 -6.309 1 96.56 262 GLY B N 1
ATOM 4945 C CA . GLY B 1 262 ? -7.203 -17 -7.746 1 96.56 262 GLY B CA 1
ATOM 4946 C C . GLY B 1 262 ? -5.992 -17.844 -8.117 1 96.56 262 GLY B C 1
ATOM 4947 O O . GLY B 1 262 ? -5.074 -18 -7.316 1 96.56 262 GLY B O 1
ATOM 4948 N N . MET B 1 263 ? -6.035 -18.328 -9.391 1 93.69 263 MET B N 1
ATOM 4949 C CA . MET B 1 263 ? -4.934 -19.156 -9.883 1 93.69 263 MET B CA 1
ATOM 4950 C C . MET B 1 263 ? -4.191 -18.453 -11.016 1 93.69 263 MET B C 1
ATOM 4952 O O . MET B 1 263 ? -4.734 -18.297 -12.109 1 93.69 263 MET B O 1
ATOM 4956 N N . GLY B 1 264 ? -3.055 -17.938 -10.68 1 89.94 264 GLY B N 1
ATOM 4957 C CA . GLY B 1 264 ? -2.098 -17.453 -11.664 1 89.94 264 GLY B CA 1
ATOM 4958 C C . GLY B 1 264 ? -0.943 -18.406 -11.891 1 89.94 264 GLY B C 1
ATOM 4959 O O . GLY B 1 264 ? -1.113 -19.453 -12.523 1 89.94 264 GLY B O 1
ATOM 4960 N N . THR B 1 265 ? 0.084 -18.141 -11.141 1 90.06 265 THR B N 1
ATOM 4961 C CA . THR B 1 265 ? 1.189 -19.094 -11.172 1 90.06 265 THR B CA 1
ATOM 4962 C C . THR B 1 265 ? 0.862 -20.328 -10.336 1 90.06 265 THR B C 1
ATOM 4964 O O . THR B 1 265 ? 1.506 -21.375 -10.477 1 90.06 265 THR B O 1
ATOM 4967 N N . GLY B 1 266 ? -0.072 -20.203 -9.492 1 94.5 266 GLY B N 1
ATOM 4968 C CA . GLY B 1 266 ? -0.506 -21.328 -8.68 1 94.5 266 GLY B CA 1
ATOM 4969 C C . GLY B 1 266 ? 0.202 -21.406 -7.34 1 94.5 266 GLY B C 1
ATOM 4970 O O . GLY B 1 266 ? -0.123 -22.25 -6.512 1 94.5 266 GLY B O 1
ATOM 4971 N N . GLY B 1 267 ? 1.124 -20.516 -7.062 1 97.19 267 GLY B N 1
ATOM 4972 C CA . GLY B 1 267 ? 1.897 -20.562 -5.832 1 97.19 267 GLY B CA 1
ATOM 4973 C C . GLY B 1 267 ? 1.06 -20.312 -4.59 1 97.19 267 GLY B C 1
ATOM 4974 O O . GLY B 1 267 ? 1.168 -21.047 -3.605 1 97.19 267 GLY B O 1
ATOM 4975 N N . THR B 1 268 ? 0.198 -19.328 -4.645 1 98.56 268 THR B N 1
ATOM 4976 C CA . THR B 1 268 ? -0.592 -18.922 -3.488 1 98.56 268 THR B CA 1
ATOM 4977 C C . THR B 1 268 ? -1.555 -20.031 -3.076 1 98.56 268 THR B C 1
ATOM 4979 O O . THR B 1 268 ? -1.576 -20.453 -1.914 1 98.56 268 THR B O 1
ATOM 4982 N N . ILE B 1 269 ? -2.291 -20.578 -4.027 1 98.38 269 ILE B N 1
ATOM 4983 C CA . ILE B 1 269 ? -3.336 -21.531 -3.697 1 98.38 269 ILE B CA 1
ATOM 4984 C C . ILE B 1 269 ? -2.703 -22.859 -3.277 1 98.38 269 ILE B C 1
ATOM 4986 O O . ILE B 1 269 ? -3.193 -23.516 -2.359 1 98.38 269 ILE B O 1
ATOM 4990 N N . THR B 1 270 ? -1.612 -23.203 -3.932 1 98.62 270 THR B N 1
ATOM 4991 C CA . THR B 1 270 ? -0.961 -24.469 -3.625 1 98.62 270 THR B CA 1
ATOM 4992 C C . THR B 1 270 ? -0.306 -24.422 -2.248 1 98.62 270 THR B C 1
ATOM 4994 O O . THR B 1 270 ? -0.557 -25.297 -1.405 1 98.62 270 THR B O 1
ATOM 4997 N N . GLY B 1 271 ? 0.53 -23.406 -2.023 1 98.88 271 GLY B N 1
ATOM 4998 C CA . GLY B 1 271 ? 1.239 -23.312 -0.757 1 98.88 271 GLY B CA 1
ATOM 4999 C C . GLY B 1 271 ? 0.316 -23.141 0.432 1 98.88 271 GLY B C 1
ATOM 5000 O O . GLY B 1 271 ? 0.449 -23.828 1.44 1 98.88 271 GLY B O 1
ATOM 5001 N N . THR B 1 272 ? -0.599 -22.219 0.345 1 98.94 272 THR B N 1
ATOM 5002 C CA . THR B 1 272 ? -1.537 -21.938 1.425 1 98.94 272 THR B CA 1
ATOM 5003 C C . THR B 1 272 ? -2.473 -23.109 1.655 1 98.94 272 THR B C 1
ATOM 5005 O O . THR B 1 272 ? -2.693 -23.531 2.797 1 98.94 272 THR B O 1
ATOM 5008 N N . GLY B 1 273 ? -3.002 -23.656 0.553 1 98.81 273 GLY B N 1
ATOM 5009 C CA . GLY B 1 273 ? -3.889 -24.797 0.651 1 98.81 273 GLY B CA 1
ATOM 5010 C C . GLY B 1 273 ? -3.24 -26 1.317 1 98.81 273 GLY B C 1
ATOM 5011 O O . GLY B 1 273 ? -3.859 -26.656 2.154 1 98.81 273 GLY B O 1
ATOM 5012 N N . ARG B 1 274 ? -2.021 -26.297 0.923 1 98.81 274 ARG B N 1
ATOM 5013 C CA . ARG B 1 274 ? -1.294 -27.406 1.514 1 98.81 274 ARG B CA 1
ATOM 5014 C C . ARG B 1 274 ? -1.159 -27.234 3.023 1 98.81 274 ARG B C 1
ATOM 5016 O O . ARG B 1 274 ? -1.367 -28.188 3.781 1 98.81 274 ARG B O 1
ATOM 5023 N N . TYR B 1 275 ? -0.79 -26.031 3.477 1 98.94 275 TYR B N 1
ATOM 5024 C CA . TYR B 1 275 ? -0.643 -25.812 4.91 1 98.94 275 TYR B CA 1
ATOM 5025 C C . TYR B 1 275 ? -1.976 -25.984 5.629 1 98.94 275 TYR B C 1
ATOM 5027 O O . TYR B 1 275 ? -2.047 -26.641 6.664 1 98.94 275 TYR B O 1
ATOM 5035 N N . LEU B 1 276 ? -3.021 -25.328 5.102 1 98.88 276 LEU B N 1
ATOM 5036 C CA . LEU B 1 276 ? -4.316 -25.344 5.773 1 98.88 276 LEU B CA 1
ATOM 5037 C C . LEU B 1 276 ? -4.867 -26.75 5.875 1 98.88 276 LEU B C 1
ATOM 5039 O O . LEU B 1 276 ? -5.402 -27.141 6.914 1 98.88 276 LEU B O 1
ATOM 5043 N N . LYS B 1 277 ? -4.699 -27.562 4.828 1 98.75 277 LYS B N 1
ATOM 5044 C CA . LYS B 1 277 ? -5.18 -28.938 4.871 1 98.75 277 LYS B CA 1
ATOM 5045 C C . LYS B 1 277 ? -4.301 -29.797 5.781 1 98.75 277 LYS B C 1
ATOM 5047 O O . LYS B 1 277 ? -4.762 -30.812 6.332 1 98.75 277 LYS B O 1
ATOM 5052 N N . MET B 1 278 ? -3.01 -29.469 5.852 1 98.62 278 MET B N 1
ATOM 5053 C CA . MET B 1 278 ? -2.117 -30.172 6.77 1 98.62 278 MET B CA 1
ATOM 5054 C C . MET B 1 278 ? -2.59 -30.016 8.211 1 98.62 278 MET B C 1
ATOM 5056 O O . MET B 1 278 ? -2.574 -30.984 8.977 1 98.62 278 MET B O 1
ATOM 5060 N N . VAL B 1 279 ? -3.072 -28.828 8.578 1 98.56 279 VAL B N 1
ATOM 5061 C CA . VAL B 1 279 ? -3.436 -28.578 9.969 1 98.56 279 VAL B CA 1
ATOM 5062 C C . VAL B 1 279 ? -4.883 -29 10.211 1 98.56 279 VAL B C 1
ATOM 5064 O O . VAL B 1 279 ? -5.27 -29.312 11.336 1 98.56 279 VAL B O 1
ATOM 5067 N N . ASN B 1 280 ? -5.719 -28.969 9.195 1 98.56 280 ASN B N 1
ATOM 5068 C CA . ASN B 1 280 ? -7.113 -29.406 9.242 1 98.56 280 ASN B CA 1
ATOM 5069 C C . ASN B 1 280 ? -7.586 -29.891 7.875 1 98.56 280 ASN B C 1
ATOM 5071 O O . ASN B 1 280 ? -7.961 -29.094 7.02 1 98.56 280 ASN B O 1
ATOM 5075 N N . LYS B 1 281 ? -7.719 -31.141 7.699 1 97.88 281 LYS B N 1
ATOM 5076 C CA . LYS B 1 281 ? -7.984 -31.797 6.418 1 97.88 281 LYS B CA 1
ATOM 5077 C C . LYS B 1 281 ? -9.383 -31.453 5.914 1 97.88 281 LYS B C 1
ATOM 5079 O O . LYS B 1 281 ? -9.695 -31.688 4.742 1 97.88 281 LYS B O 1
ATOM 5084 N N . ASP B 1 282 ? -10.25 -30.969 6.754 1 98.25 282 ASP B N 1
ATOM 5085 C CA . ASP B 1 282 ? -11.641 -30.703 6.387 1 98.25 282 ASP B CA 1
ATOM 5086 C C . ASP B 1 282 ? -11.766 -29.344 5.691 1 98.25 282 ASP B C 1
ATOM 5088 O O . ASP B 1 282 ? -12.805 -29.047 5.098 1 98.25 282 ASP B O 1
ATOM 5092 N N . ILE B 1 283 ? -10.742 -28.516 5.75 1 98.88 283 ILE B N 1
ATOM 5093 C CA . ILE B 1 283 ? -10.781 -27.203 5.094 1 98.88 283 ILE B CA 1
ATOM 5094 C C . ILE B 1 283 ? -10.883 -27.391 3.582 1 98.88 283 ILE B C 1
ATOM 5096 O O . ILE B 1 283 ? -10.156 -28.203 3 1 98.88 283 ILE B O 1
ATOM 5100 N N . LYS B 1 284 ? -11.789 -26.703 2.982 1 98.88 284 LYS B N 1
ATOM 5101 C CA . LYS B 1 284 ? -11.953 -26.75 1.531 1 98.88 284 LYS B CA 1
ATOM 5102 C C . LYS B 1 284 ? -11.086 -25.688 0.854 1 98.88 284 LYS B C 1
ATOM 5104 O O . LYS B 1 284 ? -11 -24.547 1.327 1 98.88 284 LYS B O 1
ATOM 5109 N N . VAL B 1 285 ? -10.43 -26.062 -0.182 1 98.88 285 VAL B N 1
ATOM 5110 C CA . VAL B 1 285 ? -9.617 -25.172 -0.992 1 98.88 285 VAL B CA 1
ATOM 5111 C C . VAL B 1 285 ? -10.281 -24.953 -2.35 1 98.88 285 VAL B C 1
ATOM 5113 O O . VAL B 1 285 ? -10.477 -25.891 -3.111 1 98.88 285 VAL B O 1
ATOM 5116 N N . ILE B 1 286 ? -10.625 -23.719 -2.662 1 98.81 286 ILE B N 1
ATOM 5117 C CA . ILE B 1 286 ? -11.375 -23.375 -3.865 1 98.81 286 ILE B CA 1
ATOM 5118 C C . ILE B 1 286 ? -10.523 -22.484 -4.77 1 98.81 286 ILE B C 1
ATOM 5120 O O . ILE B 1 286 ? -10.094 -21.406 -4.359 1 98.81 286 ILE B O 1
ATOM 5124 N N . GLY B 1 287 ? -10.297 -22.922 -5.996 1 97.94 287 GLY B N 1
ATOM 5125 C CA . GLY B 1 287 ? -9.617 -22.125 -6.996 1 97.94 287 GLY B CA 1
ATOM 5126 C C . GLY B 1 287 ? -10.57 -21.281 -7.828 1 97.94 287 GLY B C 1
ATOM 5127 O O . GLY B 1 287 ? -11.688 -21.703 -8.125 1 97.94 287 GLY B O 1
ATOM 5128 N N . VAL B 1 288 ? -10.102 -20.062 -8.203 1 97.56 288 VAL B N 1
ATOM 5129 C CA . VAL B 1 288 ? -10.891 -19.172 -9.055 1 97.56 288 VAL B CA 1
ATOM 5130 C C . VAL B 1 288 ? -10.148 -18.938 -10.367 1 97.56 288 VAL B C 1
ATOM 5132 O O . VAL B 1 288 ? -8.953 -18.641 -10.375 1 97.56 288 VAL B O 1
ATOM 5135 N N . GLU B 1 289 ? -10.805 -19.109 -11.469 1 93.94 289 GLU B N 1
ATOM 5136 C CA . GLU B 1 289 ? -10.219 -18.828 -12.773 1 93.94 289 GLU B CA 1
ATOM 5137 C C . GLU B 1 289 ? -11.172 -18.016 -13.648 1 93.94 289 GLU B C 1
ATOM 5139 O O . GLU B 1 289 ? -12.383 -18.016 -13.422 1 93.94 289 GLU B O 1
ATOM 5144 N N . PRO B 1 290 ? -10.648 -17.297 -14.578 1 91.12 290 PRO B N 1
ATOM 5145 C CA . PRO B 1 290 ? -11.523 -16.547 -15.492 1 91.12 290 PRO B CA 1
ATOM 5146 C C . PRO B 1 290 ? -12.406 -17.469 -16.344 1 91.12 290 PRO B C 1
ATOM 5148 O O . PRO B 1 290 ? -11.953 -18.531 -16.766 1 91.12 290 PRO B O 1
ATOM 5151 N N . ALA B 1 291 ? -13.578 -17.062 -16.578 1 89 291 ALA B N 1
ATOM 5152 C CA . ALA B 1 291 ? -14.516 -17.844 -17.375 1 89 291 ALA B CA 1
ATOM 5153 C C . ALA B 1 291 ? -14.078 -17.891 -18.844 1 89 291 ALA B C 1
ATOM 5155 O O . ALA B 1 291 ? -14.305 -18.891 -19.531 1 89 291 ALA B O 1
ATOM 5156 N N . GLU B 1 292 ? -13.438 -16.891 -19.297 1 81.19 292 GLU B N 1
ATOM 5157 C CA . GLU B 1 292 ? -13.062 -16.75 -20.703 1 81.19 292 GLU B CA 1
ATOM 5158 C C . GLU B 1 292 ? -11.773 -17.531 -21 1 81.19 292 GLU B C 1
ATOM 5160 O O . GLU B 1 292 ? -11.57 -18 -22.125 1 81.19 292 GLU B O 1
ATOM 5165 N N . ARG B 1 293 ? -10.812 -17.5 -20.016 1 71 293 ARG B N 1
ATOM 5166 C CA . ARG B 1 293 ? -9.547 -18.188 -20.203 1 71 293 ARG B CA 1
ATOM 5167 C C . ARG B 1 293 ? -9.18 -19.016 -18.969 1 71 293 ARG B C 1
ATOM 5169 O O . ARG B 1 293 ? -8.469 -18.531 -18.094 1 71 293 ARG B O 1
ATOM 5176 N N . GLY B 1 294 ? -9.633 -20.156 -19.047 1 64.62 294 GLY B N 1
ATOM 5177 C CA . GLY B 1 294 ? -9.375 -21.016 -17.906 1 64.62 294 GLY B CA 1
ATOM 5178 C C . GLY B 1 294 ? -7.93 -21.484 -17.828 1 64.62 294 GLY B C 1
ATOM 5179 O O . GLY B 1 294 ? -7.273 -21.656 -18.859 1 64.62 294 GLY B O 1
ATOM 5180 N N . VAL B 1 295 ? -7.445 -21.469 -16.641 1 59.69 295 VAL B N 1
ATOM 5181 C CA . VAL B 1 295 ? -6.125 -22.047 -16.406 1 59.69 295 VAL B CA 1
ATOM 5182 C C . VAL B 1 295 ? -6.207 -23.562 -16.484 1 59.69 295 VAL B C 1
ATOM 5184 O O . VAL B 1 295 ? -5.445 -24.203 -17.203 1 59.69 295 VAL B O 1
ATOM 5187 N N . ILE B 1 296 ? -7.113 -24.125 -15.633 1 56.38 296 ILE B N 1
ATOM 5188 C CA . ILE B 1 296 ? -7.203 -25.578 -15.5 1 56.38 296 ILE B CA 1
ATOM 5189 C C . ILE B 1 296 ? -8.406 -26.094 -16.281 1 56.38 296 ILE B C 1
ATOM 5191 O O . ILE B 1 296 ? -8.43 -27.266 -16.703 1 56.38 296 ILE B O 1
ATOM 5195 N N . SER B 1 297 ? -9.383 -25.188 -16.328 1 52.06 297 SER B N 1
ATOM 5196 C CA . SER B 1 297 ? -10.641 -25.688 -16.891 1 52.06 297 SER B CA 1
ATOM 5197 C C . SER B 1 297 ? -10.859 -25.172 -18.297 1 52.06 297 SER B C 1
ATOM 5199 O O . SER B 1 297 ? -10.289 -24.156 -18.703 1 52.06 297 SER B O 1
ATOM 5201 N N . GLY B 1 298 ? -11.523 -25.953 -19.109 1 49.97 298 GLY B N 1
ATOM 5202 C CA . GLY B 1 298 ? -11.992 -25.594 -20.438 1 49.97 298 GLY B CA 1
ATOM 5203 C C . GLY B 1 298 ? -11.359 -26.438 -21.531 1 49.97 298 GLY B C 1
ATOM 5204 O O . GLY B 1 298 ? -10.531 -27.312 -21.266 1 49.97 298 GLY B O 1
ATOM 5205 N N . GLU B 1 299 ? -11.898 -26.422 -22.672 1 44.53 299 GLU B N 1
ATOM 5206 C CA . GLU B 1 299 ? -11.547 -27.203 -23.859 1 44.53 299 GLU B CA 1
ATOM 5207 C C . GLU B 1 299 ? -10.109 -26.938 -24.297 1 44.53 299 GLU B C 1
ATOM 5209 O O . GLU B 1 299 ? -9.477 -27.766 -24.938 1 44.53 299 GLU B O 1
ATOM 5214 N N . SER B 1 300 ? -9.633 -25.781 -24.062 1 45.09 300 SER B N 1
ATOM 5215 C CA . SER B 1 300 ? -8.258 -25.438 -24.391 1 45.09 300 SER B CA 1
ATOM 5216 C C . SER B 1 300 ? -7.496 -24.938 -23.172 1 45.09 300 SER B C 1
ATOM 5218 O O . SER B 1 300 ? -7.398 -23.734 -22.938 1 45.09 300 SER B O 1
ATOM 5220 N N . PRO B 1 301 ? -7.246 -25.938 -22.312 1 49.09 301 PRO B N 1
ATOM 5221 C CA . PRO B 1 301 ? -6.574 -25.531 -21.078 1 49.09 301 PRO B CA 1
ATOM 5222 C C . PRO B 1 301 ? -5.309 -24.719 -21.344 1 49.09 301 PRO B C 1
ATOM 5224 O O . PRO B 1 301 ? -4.613 -24.953 -22.328 1 49.09 301 PRO B O 1
ATOM 5227 N N . GLY B 1 302 ? -5.168 -23.453 -21.047 1 57.81 302 GLY B N 1
ATOM 5228 C CA . GLY B 1 302 ? -3.924 -22.703 -21.109 1 57.81 302 GLY B CA 1
ATOM 5229 C C . GLY B 1 302 ? -2.781 -23.391 -20.391 1 57.81 302 GLY B C 1
ATOM 5230 O O . GLY B 1 302 ? -2.859 -24.594 -20.078 1 57.81 302 GLY B O 1
ATOM 5231 N N . TYR B 1 303 ? -1.566 -22.969 -20.359 1 69.81 303 TYR B N 1
ATOM 5232 C CA . TYR B 1 303 ? -0.369 -23.438 -19.672 1 69.81 303 TYR B CA 1
ATOM 5233 C C . TYR B 1 303 ? -0.621 -23.594 -18.188 1 69.81 303 TYR B C 1
ATOM 5235 O O . TYR B 1 303 ? -1.012 -22.641 -17.516 1 69.81 303 TYR B O 1
ATOM 5243 N N . VAL B 1 304 ? -0.667 -24.922 -17.766 1 82.62 304 VAL B N 1
ATOM 5244 C CA . VAL B 1 304 ? -0.754 -25.188 -16.344 1 82.62 304 VAL B CA 1
ATOM 5245 C C . VAL B 1 304 ? 0.639 -25.125 -15.711 1 82.62 304 VAL B C 1
ATOM 5247 O O . VAL B 1 304 ? 1.493 -25.953 -16.016 1 82.62 304 VAL B O 1
ATOM 5250 N N . PRO B 1 305 ? 0.795 -24.25 -14.828 1 91.44 305 PRO B N 1
ATOM 5251 C CA . PRO B 1 305 ? 2.107 -24.172 -14.18 1 91.44 305 PRO B CA 1
ATOM 5252 C C . PRO B 1 305 ? 2.453 -25.438 -13.391 1 91.44 305 PRO B C 1
ATOM 5254 O O . PRO B 1 305 ? 1.574 -26.047 -12.781 1 91.44 305 PRO B O 1
ATOM 5257 N N . SER B 1 306 ? 3.707 -25.844 -13.383 1 93.69 306 SER B N 1
ATOM 5258 C CA . SER B 1 306 ? 4.133 -27.094 -12.742 1 93.69 306 SER B CA 1
ATOM 5259 C C . SER B 1 306 ? 3.945 -27.031 -11.234 1 93.69 306 SER B C 1
ATOM 5261 O O . SER B 1 306 ? 3.779 -28.062 -10.578 1 93.69 306 SER B O 1
ATOM 5263 N N . ILE B 1 307 ? 3.869 -25.828 -10.672 1 96 307 ILE B N 1
ATOM 5264 C CA . ILE B 1 307 ? 3.818 -25.703 -9.219 1 96 307 ILE B CA 1
ATOM 5265 C C . ILE B 1 307 ? 2.365 -25.703 -8.758 1 96 307 ILE B C 1
ATOM 5267 O O . ILE B 1 307 ? 2.094 -25.75 -7.555 1 96 307 ILE B O 1
ATOM 5271 N N . LEU B 1 308 ? 1.432 -25.656 -9.656 1 96 308 LEU B N 1
ATOM 5272 C CA . LEU B 1 308 ? 0.02 -25.719 -9.289 1 96 308 LEU B CA 1
ATOM 5273 C C . LEU B 1 308 ? -0.4 -27.156 -9 1 96 308 LEU B C 1
ATOM 5275 O O . LEU B 1 308 ? -0.357 -28.016 -9.883 1 96 308 LEU B O 1
ATOM 5279 N N . ASP B 1 309 ? -0.811 -27.438 -7.785 1 96.19 309 ASP B N 1
ATOM 5280 C CA . ASP B 1 309 ? -1.295 -28.766 -7.398 1 96.19 309 ASP B CA 1
ATOM 5281 C C . ASP B 1 309 ? -2.816 -28.844 -7.504 1 96.19 309 ASP B C 1
ATOM 5283 O O . ASP B 1 309 ? -3.527 -28.531 -6.543 1 96.19 309 ASP B O 1
ATOM 5287 N N . ILE B 1 310 ? -3.277 -29.328 -8.539 1 93.88 310 ILE B N 1
ATOM 5288 C CA . ILE B 1 310 ? -4.703 -29.375 -8.836 1 93.88 310 ILE B CA 1
ATOM 5289 C C . ILE B 1 310 ? -5.402 -30.344 -7.891 1 93.88 310 ILE B C 1
ATOM 5291 O O . ILE B 1 310 ? -6.602 -30.219 -7.625 1 93.88 310 ILE B O 1
ATOM 5295 N N . THR B 1 311 ? -4.703 -31.312 -7.383 1 94.81 311 THR B N 1
ATOM 5296 C CA . THR B 1 311 ? -5.293 -32.344 -6.527 1 94.81 311 THR B CA 1
ATOM 5297 C C . THR B 1 311 ? -5.703 -31.75 -5.18 1 94.81 311 THR B C 1
ATOM 5299 O O . THR B 1 311 ? -6.492 -32.344 -4.449 1 94.81 311 THR B O 1
ATOM 5302 N N . LEU B 1 312 ? -5.168 -30.609 -4.879 1 96.12 312 LEU B N 1
ATOM 5303 C CA . LEU B 1 312 ? -5.469 -29.922 -3.625 1 96.12 312 LEU B CA 1
ATOM 5304 C C . LEU B 1 312 ? -6.836 -29.25 -3.691 1 96.12 312 LEU B C 1
ATOM 5306 O O . LEU B 1 312 ? -7.434 -28.938 -2.656 1 96.12 312 LEU B O 1
ATOM 5310 N N . LEU B 1 313 ? -7.371 -29.062 -4.871 1 97.31 313 LEU B N 1
ATOM 5311 C CA . LEU B 1 313 ? -8.562 -28.25 -5.062 1 97.31 313 LEU B CA 1
ATOM 5312 C C . LEU B 1 313 ? -9.828 -29.078 -4.859 1 97.31 313 LEU B C 1
ATOM 5314 O O . LEU B 1 313 ? -9.977 -30.156 -5.461 1 97.31 313 LEU B O 1
ATOM 5318 N N . ASP B 1 314 ? -10.656 -28.562 -4.055 1 98.5 314 ASP B N 1
ATOM 5319 C CA . ASP B 1 314 ? -11.953 -2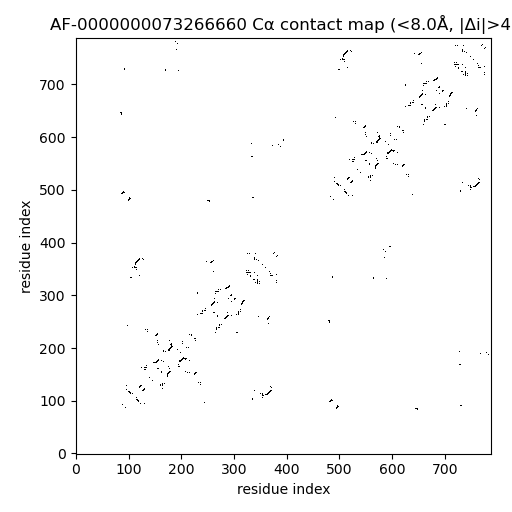9.203 -3.865 1 98.5 314 ASP B CA 1
ATOM 5320 C C . ASP B 1 314 ? -12.945 -28.781 -4.941 1 98.5 314 ASP B C 1
ATOM 5322 O O . ASP B 1 314 ? -13.867 -29.531 -5.285 1 98.5 314 ASP B O 1
ATOM 5326 N N . GLU B 1 315 ? -12.836 -27.594 -5.406 1 97.31 315 GLU B N 1
ATOM 5327 C CA . GLU B 1 315 ? -13.695 -27.016 -6.434 1 97.31 315 GLU B CA 1
ATOM 5328 C C . GLU B 1 315 ? -12.992 -25.875 -7.168 1 97.31 315 GLU B C 1
ATOM 5330 O O . GLU B 1 315 ? -12.078 -25.25 -6.625 1 97.31 315 GLU B O 1
ATOM 5335 N N . VAL B 1 316 ? -13.312 -25.672 -8.422 1 96.31 316 VAL B N 1
ATOM 5336 C CA . VAL B 1 316 ? -12.859 -24.531 -9.203 1 96.31 316 VAL B CA 1
ATOM 5337 C C . VAL B 1 316 ? -14.062 -23.719 -9.688 1 96.31 316 VAL B C 1
ATOM 5339 O O . VAL B 1 316 ? -14.977 -24.266 -10.305 1 96.31 316 VAL B O 1
ATOM 5342 N N . LEU B 1 317 ? -14.086 -22.469 -9.352 1 97.19 317 LEU B N 1
ATOM 5343 C CA . LEU B 1 317 ? -15.164 -21.578 -9.773 1 97.19 317 LEU B CA 1
ATOM 5344 C C . LEU B 1 317 ? -14.695 -20.641 -10.891 1 97.19 317 LEU B C 1
ATOM 5346 O O . LEU B 1 317 ? -13.57 -20.125 -10.844 1 97.19 317 LEU B O 1
ATOM 5350 N N . LYS B 1 318 ? -15.523 -20.516 -11.852 1 96 318 LYS B N 1
ATOM 5351 C CA . LYS B 1 318 ? -15.273 -19.594 -12.961 1 96 318 LYS B CA 1
ATOM 5352 C C . LYS B 1 318 ? -15.984 -18.266 -12.75 1 96 318 LYS B C 1
ATOM 5354 O O . LYS B 1 318 ? -17.156 -18.234 -12.367 1 96 318 LYS B O 1
ATOM 5359 N N . VAL B 1 319 ? -15.242 -17.203 -12.93 1 97.06 319 VAL B N 1
ATOM 5360 C CA . VAL B 1 319 ? -15.789 -15.859 -12.797 1 97.06 319 VAL B CA 1
ATOM 5361 C C . VAL B 1 319 ? -15.484 -15.047 -14.055 1 97.06 319 VAL B C 1
ATOM 5363 O O . VAL B 1 319 ? -14.344 -15.008 -14.508 1 97.06 319 VAL B O 1
ATOM 5366 N N . SER B 1 320 ? -16.5 -14.43 -14.656 1 96.19 320 SER B N 1
ATOM 5367 C CA . SER B 1 320 ? -16.281 -13.625 -15.852 1 96.19 320 SER B CA 1
ATOM 5368 C C . SER B 1 320 ? -15.555 -12.32 -15.523 1 96.19 320 SER B C 1
ATOM 5370 O O . SER B 1 320 ? -15.586 -11.859 -14.383 1 96.19 320 SER B O 1
ATOM 5372 N N . ASN B 1 321 ? -14.922 -11.781 -16.531 1 94.62 321 ASN B N 1
ATOM 5373 C CA . ASN B 1 321 ? -14.25 -10.5 -16.375 1 94.62 321 ASN B CA 1
ATOM 5374 C C . ASN B 1 321 ? -15.227 -9.414 -15.914 1 94.62 321 ASN B C 1
ATOM 5376 O O . ASN B 1 321 ? -14.898 -8.594 -15.062 1 94.62 321 ASN B O 1
ATOM 5380 N N . GLY B 1 322 ? -16.375 -9.383 -16.547 1 96.06 322 GLY B N 1
ATOM 5381 C CA . GLY B 1 322 ? -17.375 -8.414 -16.156 1 96.06 322 GLY B CA 1
ATOM 5382 C C . GLY B 1 322 ? -17.781 -8.516 -14.695 1 96.06 322 GLY B C 1
ATOM 5383 O O . GLY B 1 322 ? -17.875 -7.504 -14 1 96.06 322 GLY B O 1
ATOM 5384 N N . GLU B 1 323 ? -18.016 -9.742 -14.211 1 97.31 323 GLU B N 1
ATOM 5385 C CA . GLU B 1 323 ? -18.359 -9.992 -12.82 1 97.31 323 GLU B CA 1
ATOM 5386 C C . GLU B 1 323 ? -17.25 -9.555 -11.883 1 97.31 323 GLU B C 1
ATOM 5388 O O . GLU B 1 323 ? -17.5 -8.969 -10.828 1 97.31 323 GLU B O 1
ATOM 5393 N N . ALA B 1 324 ? -16.062 -9.867 -12.266 1 97.69 324 ALA B N 1
ATOM 5394 C CA . ALA B 1 324 ? -14.898 -9.531 -11.461 1 97.69 324 ALA B CA 1
ATOM 5395 C C . ALA B 1 324 ? -14.742 -8.016 -11.328 1 97.69 324 ALA B C 1
ATOM 5397 O O . ALA B 1 324 ? -14.523 -7.504 -10.227 1 97.69 324 ALA B O 1
ATOM 5398 N N . VAL B 1 325 ? -14.867 -7.336 -12.414 1 97.19 325 VAL B N 1
ATOM 5399 C CA . VAL B 1 325 ? -14.727 -5.887 -12.453 1 97.19 325 VAL B CA 1
ATOM 5400 C C . VAL B 1 325 ? -15.828 -5.238 -11.609 1 97.19 325 VAL B C 1
ATOM 5402 O O . VAL B 1 325 ? -15.562 -4.348 -10.805 1 97.19 325 VAL B O 1
ATOM 5405 N N . GLU B 1 326 ? -17.031 -5.688 -11.797 1 97.69 326 GLU B N 1
ATOM 5406 C CA . GLU B 1 326 ? -18.156 -5.145 -11.047 1 97.69 326 GLU B CA 1
ATOM 5407 C C . GLU B 1 326 ? -17.969 -5.336 -9.547 1 97.69 326 GLU B C 1
ATOM 5409 O O . GLU B 1 326 ? -18.203 -4.418 -8.766 1 97.69 326 GLU B O 1
ATOM 5414 N N . MET B 1 327 ? -17.562 -6.477 -9.148 1 98.56 327 MET B N 1
ATOM 5415 C CA . MET B 1 327 ? -17.359 -6.754 -7.73 1 98.56 327 MET B CA 1
ATOM 5416 C C . MET B 1 327 ? -16.219 -5.918 -7.164 1 98.56 327 MET B C 1
ATOM 5418 O O . MET B 1 327 ? -16.312 -5.402 -6.051 1 98.56 327 MET B O 1
ATOM 5422 N N . ALA B 1 328 ? -15.117 -5.809 -7.926 1 98.5 328 ALA B N 1
ATOM 5423 C CA . ALA B 1 328 ? -14.016 -4.957 -7.48 1 98.5 328 ALA B CA 1
ATOM 5424 C C . ALA B 1 328 ? -14.492 -3.529 -7.234 1 98.5 328 ALA B C 1
ATOM 5426 O O . ALA B 1 328 ? -14.086 -2.893 -6.258 1 98.5 328 ALA B O 1
ATOM 5427 N N . ARG B 1 329 ? -15.359 -3.025 -8.086 1 97.38 329 ARG B N 1
ATOM 5428 C CA . ARG B 1 329 ? -15.898 -1.677 -7.934 1 97.38 329 ARG B CA 1
ATOM 5429 C C . ARG B 1 329 ? -16.781 -1.581 -6.699 1 97.38 329 ARG B C 1
ATOM 5431 O O . ARG B 1 329 ? -16.719 -0.606 -5.945 1 97.38 329 ARG B O 1
ATOM 5438 N N . ARG B 1 330 ? -17.578 -2.572 -6.48 1 98.19 330 ARG B N 1
ATOM 5439 C CA . ARG B 1 330 ? -18.438 -2.59 -5.309 1 98.19 330 ARG B CA 1
ATOM 5440 C C . ARG B 1 330 ? -17.625 -2.621 -4.023 1 98.19 330 ARG B C 1
ATOM 5442 O O . ARG B 1 330 ? -18 -2.004 -3.023 1 98.19 330 ARG B O 1
ATOM 5449 N N . LEU B 1 331 ? -16.516 -3.377 -4.027 1 98.75 331 LEU B N 1
ATOM 5450 C CA . LEU B 1 331 ? -15.648 -3.434 -2.855 1 98.75 331 LEU B CA 1
ATOM 5451 C C . LEU B 1 331 ? -15.125 -2.047 -2.5 1 98.75 331 LEU B C 1
ATOM 5453 O O . LEU B 1 331 ? -15.023 -1.701 -1.32 1 98.75 331 LEU B O 1
ATOM 5457 N N . ALA B 1 332 ? -14.758 -1.249 -3.482 1 98.12 332 ALA B N 1
ATOM 5458 C CA . ALA B 1 332 ? -14.297 0.114 -3.234 1 98.12 332 ALA B CA 1
ATOM 5459 C C . ALA B 1 332 ? -15.43 0.994 -2.721 1 98.12 332 ALA B C 1
ATOM 5461 O O . ALA B 1 332 ? -15.266 1.714 -1.732 1 98.12 332 ALA B O 1
ATOM 5462 N N . LEU B 1 333 ? -16.609 0.875 -3.297 1 97 333 LEU B N 1
ATOM 5463 C CA . LEU B 1 333 ? -17.75 1.745 -3.041 1 97 333 LEU B CA 1
ATOM 5464 C C . LEU B 1 333 ? -18.391 1.423 -1.692 1 97 333 LEU B C 1
ATOM 5466 O O . LEU B 1 333 ? -18.844 2.324 -0.989 1 97 333 LEU B O 1
ATOM 5470 N N . GLU B 1 334 ? -18.391 0.127 -1.406 1 97.56 334 GLU B N 1
ATOM 5471 C CA . GLU B 1 334 ? -19.219 -0.302 -0.292 1 97.56 334 GLU B CA 1
ATOM 5472 C C . GLU B 1 334 ? -18.375 -0.7 0.915 1 97.56 334 GLU B C 1
ATOM 5474 O O . GLU B 1 334 ? -18.844 -0.646 2.053 1 97.56 334 GLU B O 1
ATOM 5479 N N . GLU B 1 335 ? -17.109 -1.138 0.706 1 98.31 335 GLU B N 1
ATOM 5480 C CA . GLU B 1 335 ? -16.281 -1.646 1.788 1 98.31 335 GLU B CA 1
ATOM 5481 C C . GLU B 1 335 ? -15.07 -0.746 2.02 1 98.31 335 GLU B C 1
ATOM 5483 O O . GLU B 1 335 ? -14.336 -0.916 3 1 98.31 335 GLU B O 1
ATOM 5488 N N . GLY B 1 336 ? -14.828 0.267 1.1 1 98.06 336 GLY B N 1
ATOM 5489 C CA . GLY B 1 336 ? -13.617 1.071 1.163 1 98.06 336 GLY B CA 1
ATOM 5490 C C . GLY B 1 336 ? -12.367 0.299 0.785 1 98.06 336 GLY B C 1
ATOM 5491 O O . GLY B 1 336 ? -11.258 0.658 1.193 1 98.06 336 GLY B O 1
ATOM 5492 N N . LEU B 1 337 ? -12.539 -0.816 0.058 1 98.5 337 LEU B N 1
ATOM 5493 C CA . LEU B 1 337 ? -11.422 -1.655 -0.353 1 98.5 337 LEU B CA 1
ATOM 5494 C C . LEU B 1 337 ? -11.117 -1.465 -1.834 1 98.5 337 LEU B C 1
ATOM 5496 O O . LEU B 1 337 ? -11.797 -2.029 -2.691 1 98.5 337 LEU B O 1
ATOM 5500 N N . LEU B 1 338 ? -10.102 -0.658 -2.156 1 97.94 338 LEU B N 1
ATOM 5501 C CA . LEU B 1 338 ? -9.633 -0.488 -3.527 1 97.94 338 LEU B CA 1
ATOM 5502 C C . LEU B 1 338 ? -8.711 -1.629 -3.932 1 97.94 338 LEU B C 1
ATOM 5504 O O . LEU B 1 338 ? -7.539 -1.653 -3.539 1 97.94 338 LEU B O 1
ATOM 5508 N N . VAL B 1 339 ? -9.219 -2.562 -4.77 1 98.12 339 VAL B N 1
ATOM 5509 C CA . VAL B 1 339 ? -8.477 -3.783 -5.062 1 98.12 339 VAL B CA 1
ATOM 5510 C C . VAL B 1 339 ? -8.438 -4.02 -6.57 1 98.12 339 VAL B C 1
ATOM 5512 O O . VAL B 1 339 ? -9.094 -3.303 -7.332 1 98.12 339 VAL B O 1
ATOM 5515 N N . GLY B 1 340 ? -7.645 -4.984 -7.031 1 96.81 340 GLY B N 1
ATOM 5516 C CA . GLY B 1 340 ? -7.555 -5.344 -8.438 1 96.81 340 GLY B CA 1
ATOM 5517 C C . GLY B 1 340 ? -8.664 -6.273 -8.891 1 96.81 340 GLY B C 1
ATOM 5518 O O . GLY B 1 340 ? -9.469 -6.727 -8.07 1 96.81 340 GLY B O 1
ATOM 5519 N N . ILE B 1 341 ? -8.625 -6.621 -10.141 1 96.12 341 ILE B N 1
ATOM 5520 C CA . ILE B 1 341 ? -9.656 -7.426 -10.789 1 96.12 341 ILE B CA 1
ATOM 5521 C C . ILE B 1 341 ? -9.641 -8.836 -10.211 1 96.12 341 ILE B C 1
ATOM 5523 O O . ILE B 1 341 ? -10.695 -9.43 -9.977 1 96.12 341 ILE B O 1
ATOM 5527 N N . SER B 1 342 ? -8.445 -9.367 -9.977 1 96.38 342 SER B N 1
ATOM 5528 C CA . SER B 1 342 ? -8.344 -10.703 -9.414 1 96.38 342 SER B CA 1
ATOM 5529 C C . SER B 1 342 ? -9.008 -10.781 -8.039 1 96.38 342 SER B C 1
ATOM 5531 O O . SER B 1 342 ? -9.586 -11.805 -7.68 1 96.38 342 SER B O 1
ATOM 5533 N N . SER B 1 343 ? -8.914 -9.719 -7.273 1 98.56 343 SER B N 1
ATOM 5534 C CA . SER B 1 343 ? -9.602 -9.648 -5.992 1 98.56 343 SER B CA 1
ATOM 5535 C C . SER B 1 343 ? -11.117 -9.648 -6.184 1 98.56 343 SER B C 1
ATOM 5537 O O . SER B 1 343 ? -11.844 -10.297 -5.422 1 98.56 343 SER B O 1
ATOM 5539 N N . GLY B 1 344 ? -11.555 -8.883 -7.188 1 98.62 344 GLY B N 1
ATOM 5540 C CA . GLY B 1 344 ? -12.977 -8.914 -7.512 1 98.62 344 GLY B CA 1
ATOM 5541 C C . GLY B 1 344 ? -13.477 -10.297 -7.848 1 98.62 344 GLY B C 1
ATOM 5542 O O . GLY B 1 344 ? -14.547 -10.703 -7.387 1 98.62 344 GLY B O 1
ATOM 5543 N N . ALA B 1 345 ? -12.688 -11.016 -8.648 1 98.38 345 ALA B N 1
ATOM 5544 C CA . ALA B 1 345 ? -13.047 -12.383 -9.016 1 98.38 345 ALA B CA 1
ATOM 5545 C C . ALA B 1 345 ? -13.109 -13.281 -7.789 1 98.38 345 ALA B C 1
ATOM 5547 O O . ALA B 1 345 ? -14.07 -14.039 -7.613 1 98.38 345 ALA B O 1
ATOM 5548 N N . ALA B 1 346 ? -12.133 -13.195 -6.949 1 98.75 346 ALA B N 1
ATOM 5549 C CA . ALA B 1 346 ? -12.078 -14.016 -5.742 1 98.75 346 ALA B CA 1
ATOM 5550 C C . ALA B 1 346 ? -13.242 -13.703 -4.809 1 98.75 346 ALA B C 1
ATOM 5552 O O . ALA B 1 346 ? -13.852 -14.609 -4.234 1 98.75 346 ALA B O 1
ATOM 5553 N N . ALA B 1 347 ? -13.516 -12.438 -4.629 1 98.94 347 ALA B N 1
ATOM 5554 C CA . ALA B 1 347 ? -14.633 -12.023 -3.781 1 98.94 347 ALA B CA 1
ATOM 5555 C C . ALA B 1 347 ? -15.953 -12.539 -4.328 1 98.94 347 ALA B C 1
ATOM 5557 O O . ALA B 1 347 ? -16.797 -13.016 -3.57 1 98.94 347 ALA B O 1
ATOM 5558 N N . ALA B 1 348 ? -16.125 -12.391 -5.656 1 98.88 348 ALA B N 1
ATOM 5559 C CA . ALA B 1 348 ? -17.359 -12.891 -6.277 1 98.88 348 ALA B CA 1
ATOM 5560 C C . ALA B 1 348 ? -17.531 -14.383 -6.02 1 98.88 348 ALA B C 1
ATOM 5562 O O . ALA B 1 348 ? -18.625 -14.836 -5.68 1 98.88 348 ALA B O 1
ATOM 5563 N N . ALA B 1 349 ? -16.484 -15.117 -6.184 1 98.88 349 ALA B N 1
ATOM 5564 C CA . ALA B 1 349 ? -16.516 -16.562 -5.91 1 98.88 349 ALA B CA 1
ATOM 5565 C C . ALA B 1 349 ? -16.828 -16.828 -4.445 1 98.88 349 ALA B C 1
ATOM 5567 O O . ALA B 1 349 ? -17.656 -17.688 -4.133 1 98.88 349 ALA B O 1
ATOM 5568 N N . ALA B 1 350 ? -16.219 -16.109 -3.527 1 98.94 350 ALA B N 1
ATOM 5569 C CA . ALA B 1 350 ? -16.438 -16.281 -2.094 1 98.94 350 ALA B CA 1
ATOM 5570 C C . ALA B 1 350 ? -17.891 -16 -1.73 1 98.94 350 ALA B C 1
ATOM 5572 O O . ALA B 1 350 ? -18.484 -16.703 -0.908 1 98.94 350 ALA B O 1
ATOM 5573 N N . ILE B 1 351 ? -18.422 -14.984 -2.336 1 98.88 351 ILE B N 1
ATOM 5574 C CA . ILE B 1 351 ? -19.812 -14.602 -2.064 1 98.88 351 ILE B CA 1
ATOM 5575 C C . ILE B 1 351 ? -20.75 -15.695 -2.549 1 98.88 351 ILE B C 1
ATOM 5577 O O . ILE B 1 351 ? -21.719 -16.031 -1.867 1 98.88 351 ILE B O 1
ATOM 5581 N N . ARG B 1 352 ? -20.469 -16.25 -3.762 1 98.69 352 ARG B N 1
ATOM 5582 C CA . ARG B 1 352 ? -21.266 -17.375 -4.242 1 98.69 352 ARG B CA 1
ATOM 5583 C C . ARG B 1 352 ? -21.25 -18.531 -3.242 1 98.69 352 ARG B C 1
ATOM 5585 O O . ARG B 1 352 ? -22.297 -19.109 -2.943 1 98.69 352 ARG B O 1
ATOM 5592 N N . LEU B 1 353 ? -20.094 -18.844 -2.756 1 98.88 353 LEU B N 1
ATOM 5593 C CA . LEU B 1 353 ? -19.953 -19.906 -1.77 1 98.88 353 LEU B CA 1
ATOM 5594 C C . LEU B 1 353 ? -20.672 -19.562 -0.478 1 98.88 353 LEU B C 1
ATOM 5596 O O . LEU B 1 353 ? -21.312 -20.422 0.132 1 98.88 353 LEU B O 1
ATOM 5600 N N . ALA B 1 354 ? -20.625 -18.312 -0.065 1 98.88 354 ALA B N 1
ATOM 5601 C CA . ALA B 1 354 ? -21.188 -17.859 1.205 1 98.88 354 ALA B CA 1
ATOM 5602 C C . ALA B 1 354 ? -22.703 -17.891 1.166 1 98.88 354 ALA B C 1
ATOM 5604 O O . ALA B 1 354 ? -23.359 -17.828 2.209 1 98.88 354 ALA B O 1
ATOM 5605 N N . LYS B 1 355 ? -23.234 -17.969 -0.004 1 98.69 355 LYS B N 1
ATOM 5606 C CA . LYS B 1 355 ? -24.688 -18 -0.148 1 98.69 355 LYS B CA 1
ATOM 5607 C C . LYS B 1 355 ? -25.203 -19.438 -0.101 1 98.69 355 LYS B C 1
ATOM 5609 O O . LYS B 1 355 ? -26.406 -19.656 0.042 1 98.69 355 LYS B O 1
ATOM 5614 N N . ARG B 1 356 ? -24.297 -20.391 -0.267 1 98.5 356 ARG B N 1
ATOM 5615 C CA . ARG B 1 356 ? -24.719 -21.797 -0.231 1 98.5 356 ARG B CA 1
ATOM 5616 C C . ARG B 1 356 ? -25.172 -22.188 1.168 1 98.5 356 ARG B C 1
ATOM 5618 O O . ARG B 1 356 ? -24.438 -21.984 2.145 1 98.5 356 ARG B O 1
ATOM 5625 N N . PRO B 1 357 ? -26.281 -22.859 1.281 1 98.38 357 PRO B N 1
ATOM 5626 C CA . PRO B 1 357 ? -26.828 -23.203 2.596 1 98.38 357 PRO B CA 1
ATOM 5627 C C . PRO B 1 357 ? -25.906 -24.094 3.402 1 98.38 357 PRO B C 1
ATOM 5629 O O . PRO B 1 357 ? -25.828 -23.984 4.629 1 98.38 357 PRO B O 1
ATOM 5632 N N . GLU B 1 358 ? -25.156 -24.922 2.795 1 98.31 358 GLU B N 1
ATOM 5633 C CA . GLU B 1 358 ? -24.281 -25.875 3.488 1 98.31 358 GLU B CA 1
ATOM 5634 C C . GLU B 1 358 ? -23.109 -25.156 4.152 1 98.31 358 GLU B C 1
ATOM 5636 O O . GLU B 1 358 ? -22.422 -25.734 4.992 1 98.31 358 GLU B O 1
ATOM 5641 N N . ASN B 1 359 ? -22.969 -23.844 3.836 1 98.69 359 ASN B N 1
ATOM 5642 C CA . ASN B 1 359 ? -21.844 -23.094 4.387 1 98.69 359 ASN B CA 1
ATOM 5643 C C . ASN B 1 359 ? -22.297 -22.141 5.48 1 98.69 359 ASN B C 1
ATOM 5645 O O . ASN B 1 359 ? -21.531 -21.266 5.902 1 98.69 359 ASN B O 1
ATOM 5649 N N . ALA B 1 360 ? -23.5 -22.328 5.965 1 98.62 360 ALA B N 1
ATOM 5650 C CA . ALA B 1 360 ? -24.031 -21.453 7.004 1 98.62 360 ALA B CA 1
ATOM 5651 C C . ALA B 1 360 ? -23.125 -21.453 8.234 1 98.62 360 ALA B C 1
ATOM 5653 O O . ALA B 1 360 ? -22.75 -22.5 8.742 1 98.62 360 ALA B O 1
ATOM 5654 N N . GLY B 1 361 ? -22.703 -20.234 8.672 1 98.25 361 GLY B N 1
ATOM 5655 C CA . GLY B 1 361 ? -21.922 -20.047 9.891 1 98.25 361 GLY B CA 1
ATOM 5656 C C . GLY B 1 361 ? -20.438 -20.266 9.688 1 98.25 361 GLY B C 1
ATOM 5657 O O . GLY B 1 361 ? -19.641 -20.016 10.602 1 98.25 361 GLY B O 1
ATOM 5658 N N . LYS B 1 362 ? -20.031 -20.656 8.516 1 98.75 362 LYS B N 1
ATOM 5659 C CA . LYS B 1 362 ? -18.625 -20.938 8.25 1 98.75 362 LYS B CA 1
ATOM 5660 C C . LYS B 1 362 ? -17.859 -19.641 7.988 1 98.75 362 LYS B C 1
ATOM 5662 O O . LYS B 1 362 ? -18.453 -18.578 7.82 1 98.75 362 LYS B O 1
ATOM 5667 N N . LEU B 1 363 ? -16.562 -19.766 8.047 1 98.88 363 LEU B N 1
ATOM 5668 C CA . LEU B 1 363 ? -15.664 -18.656 7.719 1 98.88 363 LEU B CA 1
ATOM 5669 C C . LEU B 1 363 ? -14.891 -18.953 6.434 1 98.88 363 LEU B C 1
ATOM 5671 O O . LEU B 1 363 ? -14.195 -19.953 6.34 1 98.88 363 LEU B O 1
ATOM 5675 N N . ILE B 1 364 ? -15.094 -18.125 5.477 1 98.94 364 ILE B N 1
ATOM 5676 C CA . ILE B 1 364 ? -14.383 -18.188 4.203 1 98.94 364 ILE B CA 1
ATOM 5677 C C . ILE B 1 364 ? -13.242 -17.172 4.195 1 98.94 364 ILE B C 1
ATOM 5679 O O . ILE B 1 364 ? -13.469 -15.969 4.379 1 98.94 364 ILE B O 1
ATOM 5683 N N . ALA B 1 365 ? -12.008 -17.609 4.074 1 98.94 365 ALA B N 1
ATOM 5684 C CA . ALA B 1 365 ? -10.852 -16.75 3.861 1 98.94 365 ALA B CA 1
ATOM 5685 C C . ALA B 1 365 ? -10.562 -16.578 2.373 1 98.94 365 ALA B C 1
ATOM 5687 O O . ALA B 1 365 ? -10.445 -17.562 1.637 1 98.94 365 ALA B O 1
ATOM 5688 N N . VAL B 1 366 ? -10.438 -15.367 1.901 1 98.94 366 VAL B N 1
ATOM 5689 C CA . VAL B 1 366 ? -10.227 -15.078 0.487 1 98.94 366 VAL B CA 1
ATOM 5690 C C . VAL B 1 366 ? -9 -14.18 0.321 1 98.94 366 VAL B C 1
ATOM 5692 O O . VAL B 1 366 ? -8.773 -13.273 1.126 1 98.94 366 VAL B O 1
ATOM 5695 N N . ILE B 1 367 ? -8.188 -14.391 -0.735 1 98.94 367 ILE B N 1
ATOM 5696 C CA . ILE B 1 367 ? -6.977 -13.617 -0.973 1 98.94 367 ILE B CA 1
ATOM 5697 C C . ILE B 1 367 ? -7.297 -12.414 -1.853 1 98.94 367 ILE B C 1
ATOM 5699 O O . ILE B 1 367 ? -7.895 -12.555 -2.924 1 98.94 367 ILE B O 1
ATOM 5703 N N . PHE B 1 368 ? -6.977 -11.227 -1.425 1 98.81 368 PHE B N 1
ATOM 5704 C CA . PHE B 1 368 ? -6.941 -10.023 -2.248 1 98.81 368 PHE B CA 1
ATOM 5705 C C . PHE B 1 368 ? -5.512 -9.672 -2.641 1 98.81 368 PHE B C 1
ATOM 5707 O O . PHE B 1 368 ? -4.77 -9.086 -1.854 1 98.81 368 PHE B O 1
ATOM 5714 N N . PRO B 1 369 ? -5.121 -9.984 -3.834 1 98.25 369 PRO B N 1
ATOM 5715 C CA . PRO B 1 369 ? -3.703 -10.094 -4.184 1 98.25 369 PRO B CA 1
ATOM 5716 C C . PRO B 1 369 ? -3.014 -8.742 -4.297 1 98.25 369 PRO B C 1
ATOM 5718 O O . PRO B 1 369 ? -1.801 -8.641 -4.094 1 98.25 369 PRO B O 1
ATOM 5721 N N . SER B 1 370 ? -3.762 -7.668 -4.73 1 97.25 370 SER B N 1
ATOM 5722 C CA . SER B 1 370 ? -3.031 -6.438 -5.016 1 97.25 370 SER B CA 1
ATOM 5723 C C . SER B 1 370 ? -3.91 -5.211 -4.797 1 97.25 370 SER B C 1
ATOM 5725 O O . SER B 1 370 ? -5.137 -5.324 -4.719 1 97.25 370 SER B O 1
ATOM 5727 N N . PHE B 1 371 ? -3.213 -4.074 -4.695 1 97.5 371 PHE B N 1
ATOM 5728 C CA . PHE B 1 371 ? -3.883 -2.793 -4.504 1 97.5 371 PHE B CA 1
ATOM 5729 C C . PHE B 1 371 ? -4.406 -2.254 -5.832 1 97.5 371 PHE B C 1
ATOM 5731 O O . PHE B 1 371 ? -3.742 -2.369 -6.863 1 97.5 371 PHE B O 1
ATOM 5738 N N . GLY B 1 372 ? -5.52 -1.637 -5.828 1 95.56 372 GLY B N 1
ATOM 5739 C CA . GLY B 1 372 ? -6.277 -1.307 -7.027 1 95.56 372 GLY B CA 1
ATOM 5740 C C . GLY B 1 372 ? -5.695 -0.137 -7.797 1 95.56 372 GLY B C 1
ATOM 5741 O O . GLY B 1 372 ? -5.93 -0.004 -9 1 95.56 372 GLY B O 1
ATOM 5742 N N . GLU B 1 373 ? -4.98 0.737 -7.137 1 92.06 373 GLU B N 1
ATOM 5743 C CA . GLU B 1 373 ? -4.441 1.931 -7.781 1 92.06 373 GLU B CA 1
ATOM 5744 C C . GLU B 1 373 ? -3.543 1.564 -8.953 1 92.06 373 GLU B C 1
ATOM 5746 O O . GLU B 1 373 ? -3.389 2.348 -9.898 1 92.06 373 GLU B O 1
ATOM 5751 N N . ARG B 1 374 ? -3.033 0.379 -8.977 1 90.44 374 ARG B N 1
ATOM 5752 C CA . ARG B 1 374 ? -2.168 -0.141 -10.023 1 90.44 374 ARG B CA 1
ATOM 5753 C C . ARG B 1 374 ? -2.924 -0.27 -11.344 1 90.44 374 ARG B C 1
ATOM 5755 O O . ARG B 1 374 ? -2.316 -0.283 -12.414 1 90.44 374 ARG B O 1
ATOM 5762 N N . TYR B 1 375 ? -4.207 -0.224 -11.266 1 91.69 375 TYR B N 1
ATOM 5763 C CA . TYR B 1 375 ? -4.996 -0.593 -12.438 1 91.69 375 TYR B CA 1
ATOM 5764 C C . TYR B 1 375 ? -5.852 0.578 -12.914 1 91.69 375 TYR B C 1
ATOM 5766 O O . TYR B 1 375 ? -6.867 0.383 -13.578 1 91.69 375 TYR B O 1
ATOM 5774 N N . ILE B 1 376 ? -5.484 1.762 -12.555 1 88.44 376 ILE B N 1
ATOM 5775 C CA . ILE B 1 376 ? -6.277 2.949 -12.852 1 88.44 376 ILE B CA 1
ATOM 5776 C C . ILE B 1 376 ? -6.457 3.082 -14.359 1 88.44 376 ILE B C 1
ATOM 5778 O O . ILE B 1 376 ? -7.508 3.523 -14.836 1 88.44 376 ILE B O 1
ATOM 5782 N N . SER B 1 377 ? -5.508 2.654 -15.18 1 83.31 377 SER B N 1
ATOM 5783 C CA . SER B 1 377 ? -5.547 2.826 -16.625 1 83.31 377 SER B CA 1
ATOM 5784 C C . SER B 1 377 ? -6.18 1.618 -17.312 1 83.31 377 SER B C 1
ATOM 5786 O O . SER B 1 377 ? -6.172 1.517 -18.547 1 83.31 377 SER B O 1
ATOM 5788 N N . THR B 1 378 ? -6.758 0.766 -16.578 1 87 378 THR B N 1
ATOM 5789 C CA . THR B 1 378 ? -7.301 -0.468 -17.141 1 87 378 THR B CA 1
ATOM 5790 C C . THR B 1 378 ? -8.828 -0.414 -17.188 1 87 378 THR B C 1
ATOM 5792 O O . THR B 1 378 ? -9.43 0.583 -16.797 1 87 378 THR B O 1
ATOM 5795 N N . VAL B 1 379 ? -9.422 -1.53 -17.609 1 83.31 379 VAL B N 1
ATOM 5796 C CA . VAL B 1 379 ? -10.867 -1.665 -17.75 1 83.31 379 VAL B CA 1
ATOM 5797 C C . VAL B 1 379 ? -11.539 -1.538 -16.391 1 83.31 379 VAL B C 1
ATOM 5799 O O . VAL B 1 379 ? -12.711 -1.171 -16.297 1 83.31 379 VAL B O 1
ATOM 5802 N N . LEU B 1 380 ? -10.789 -1.791 -15.414 1 88.25 380 LEU B N 1
ATOM 5803 C CA . LEU B 1 380 ? -11.344 -1.715 -14.062 1 88.25 380 LEU B CA 1
ATOM 5804 C C . LEU B 1 380 ? -11.938 -0.337 -13.797 1 88.25 380 LEU B C 1
ATOM 5806 O O . LEU B 1 380 ? -12.984 -0.221 -13.156 1 88.25 380 LEU B O 1
ATOM 5810 N N . PHE B 1 381 ? -11.305 0.693 -14.344 1 90.12 381 PHE B N 1
ATOM 5811 C CA . PHE B 1 381 ? -11.75 2.045 -14.031 1 90.12 381 PHE B CA 1
ATOM 5812 C C . PHE B 1 381 ? -12.102 2.807 -15.305 1 90.12 381 PHE B C 1
ATOM 5814 O O . PHE B 1 381 ? -12.18 4.039 -15.289 1 90.12 381 PHE B O 1
ATOM 5821 N N . GLN B 1 382 ? -12.297 2.137 -16.312 1 89.25 382 GLN B N 1
ATOM 5822 C CA . GLN B 1 382 ? -12.516 2.756 -17.625 1 89.25 382 GLN B CA 1
ATOM 5823 C C . GLN B 1 382 ? -13.75 3.646 -17.609 1 89.25 382 GLN B C 1
ATOM 5825 O O . GLN B 1 382 ? -13.734 4.746 -18.156 1 89.25 382 GLN B O 1
ATOM 5830 N N . SER B 1 383 ? -14.797 3.172 -17.047 1 88.12 383 SER B N 1
ATOM 5831 C CA . SER B 1 383 ? -16.016 3.967 -17 1 88.12 383 SER B CA 1
ATOM 5832 C C . SER B 1 383 ? -15.797 5.254 -16.203 1 88.12 383 SER B C 1
ATOM 5834 O O . SER B 1 383 ? -16.297 6.316 -16.578 1 88.12 383 SER B O 1
ATOM 5836 N N . LEU B 1 384 ? -15.07 5.156 -15.203 1 88.31 384 LEU B N 1
ATOM 5837 C CA . LEU B 1 384 ? -14.781 6.32 -14.375 1 88.31 384 LEU B CA 1
ATOM 5838 C C . LEU B 1 384 ? -13.836 7.273 -15.094 1 88.31 384 LEU B C 1
ATOM 5840 O O . LEU B 1 384 ? -13.93 8.492 -14.93 1 88.31 384 LEU B O 1
ATOM 5844 N N . GLN B 1 385 ? -12.93 6.684 -15.812 1 88.31 385 GLN B N 1
ATOM 5845 C CA . GLN B 1 385 ? -12.031 7.508 -16.609 1 88.31 385 GLN B CA 1
ATOM 5846 C C . GLN B 1 385 ? -12.812 8.359 -17.609 1 88.31 385 GLN B C 1
ATOM 5848 O O . GLN B 1 385 ? -12.547 9.555 -17.75 1 88.31 385 GLN B O 1
ATOM 5853 N N . LYS B 1 386 ? -13.734 7.77 -18.234 1 89.44 386 LYS B N 1
ATOM 5854 C CA . LYS B 1 386 ? -14.57 8.492 -19.188 1 89.44 386 LYS B CA 1
ATOM 5855 C C . LYS B 1 386 ? -15.367 9.594 -18.484 1 89.44 386 LYS B C 1
ATOM 5857 O O . LYS B 1 386 ? -15.477 10.711 -19 1 89.44 386 LYS B O 1
ATOM 5862 N N . GLU B 1 387 ? -15.836 9.273 -17.375 1 88.31 387 GLU B N 1
ATOM 5863 C CA . GLU B 1 387 ? -16.562 10.258 -16.594 1 88.31 387 GLU B CA 1
ATOM 5864 C C . GLU B 1 387 ? -15.664 11.422 -16.188 1 88.31 387 GLU B C 1
ATOM 5866 O O . GLU B 1 387 ? -16.047 12.586 -16.312 1 88.31 387 GLU B O 1
ATOM 5871 N N . ALA B 1 388 ? -14.531 11.094 -15.742 1 86.06 388 ALA B N 1
ATOM 5872 C CA . ALA B 1 388 ? -13.594 12.102 -15.266 1 86.06 388 ALA B CA 1
ATOM 5873 C C . ALA B 1 388 ? -13.164 13.031 -16.391 1 86.06 388 ALA B C 1
ATOM 5875 O O . ALA B 1 388 ? -12.961 14.227 -16.188 1 86.06 388 ALA B O 1
ATOM 5876 N N . GLN B 1 389 ? -13.055 12.508 -17.531 1 86.75 389 GLN B N 1
ATOM 5877 C CA . GLN B 1 389 ? -12.641 13.281 -18.688 1 86.75 389 GLN B CA 1
ATOM 5878 C C . GLN B 1 389 ? -13.758 14.227 -19.141 1 86.75 389 GLN B C 1
ATOM 5880 O O . GLN B 1 389 ? -13.484 15.258 -19.75 1 86.75 389 GLN B O 1
ATOM 5885 N N . SER B 1 390 ? -14.93 13.883 -18.781 1 86.81 390 SER B N 1
ATOM 5886 C CA . SER B 1 390 ? -16.078 14.656 -19.25 1 86.81 390 SER B CA 1
ATOM 5887 C C . SER B 1 390 ? -16.484 15.727 -18.234 1 86.81 390 SER B C 1
ATOM 5889 O O . SER B 1 390 ? -17.375 16.531 -18.5 1 86.81 390 SER B O 1
ATOM 5891 N N . MET B 1 391 ? -15.773 15.758 -17.172 1 86 391 MET B N 1
ATOM 5892 C CA . MET B 1 391 ? -16.125 16.734 -16.141 1 86 391 MET B CA 1
ATOM 5893 C C . MET B 1 391 ? -15.789 18.156 -16.594 1 86 391 MET B C 1
ATOM 5895 O O . MET B 1 391 ? -14.766 18.375 -17.25 1 86 391 MET B O 1
ATOM 5899 N N . SER B 1 392 ? -16.719 19.062 -16.203 1 84.38 392 SER B N 1
ATOM 5900 C CA . SER B 1 392 ? -16.516 20.469 -16.547 1 84.38 392 SER B CA 1
ATOM 5901 C C . SER B 1 392 ? -16.359 21.328 -15.305 1 84.38 392 SER B C 1
ATOM 5903 O O . SER B 1 392 ? -16.766 20.938 -14.211 1 84.38 392 SER B O 1
ATOM 5905 N N . GLU B 1 393 ? -15.742 22.438 -15.5 1 85.94 393 GLU B N 1
ATOM 5906 C CA . GLU B 1 393 ? -15.547 23.391 -14.414 1 85.94 393 GLU B CA 1
ATOM 5907 C C . GLU B 1 393 ? -16.875 24.016 -13.977 1 85.94 393 GLU B C 1
ATOM 5909 O O . GLU B 1 393 ? -17.734 24.297 -14.812 1 85.94 393 GLU B O 1
ATOM 5914 N N . GLU B 1 394 ? -17.078 24.078 -12.727 1 78.94 394 GLU B N 1
ATOM 5915 C CA . GLU B 1 394 ? -18.234 24.766 -12.156 1 78.94 394 GLU B CA 1
ATOM 5916 C C . GLU B 1 394 ? -17.812 25.969 -11.312 1 78.94 394 GLU B C 1
ATOM 5918 O O . GLU B 1 394 ? -16.75 25.953 -10.703 1 78.94 394 GLU B O 1
#

Radius of gyration: 34.01 Å; Cα contacts (8 Å, |Δi|>4): 1471; chains: 2; bounding box: 127×115×78 Å

Organism: Beta vulgaris subsp. vulgaris (NCBI:txid3555)

Sequence (788 aa):
MATSSSVVSGLTCCCKPQYRATPPCPWFNSTTISRFSICTNKISHILQIPPKPFTVFFEASSLKKCSKNWPLTPIKTQARAHLDTVNIADDVTQLIGCTPMVYLNRVTEGCVANIAAKLESMEPCRSVKDRIGYAMISEAEQSGAISPGKSILVEPTSGNTGIGIAFVAATKGYKLVVTMPAYVNIERRILLRAFGAEVILTDSTKGMKGAVEKAEELVLSTPDAYMLQQFDNVANTKIHFETTGPEIWEDTLGSVDIFVAGMGTGGTITGTGRYLKMVNKDIKVIGVEPAERGVISGESPGYVPSILDITLLDEVLKVSNGEAVEMARRLALEEGLLVGISSGAAAAAAIRLAKRPENAGKLIAVIFPSFGERYISTVLFQSLQKEAQSMSEEMATSSSVVSGLTCCCKPQYRATPPCPWFNSTTISRFSICTNKISHILQIPPKPFTVFFEASSLKKCSKNWPLTPIKTQARAHLDTVNIADDVTQLIGCTPMVYLNRVTEGCVANIAAKLESMEPCRSVKDRIGYAMISEAEQSGAISPGKSILVEPTSGNTGIGIAFVAATKGYKLVVTMPAYVNIERRILLRAFGAEVILTDSTKGMKGAVEKAEELVLSTPDAYMLQQFDNVANTKIHFETTGPEIWEDTLGSVDIFVAGMGTGGTITGTGRYLKMVNKDIKVIGVEPAERGVISGESPGYVPSILDITLLDEVLKVSNGEAVEMARRLALEEGLLVGISSGAAAAAAIRLAKRPENAGKLIAVIFPSFGERYISTVLFQSLQKEAQSMSEE

Nearest PDB structures (foldseek):
  5xeo-assembly1_B  TM=9.490E-01  e=4.322E-32  Fusobacterium nucleatum subsp. nucleatum ATCC 25586
  8stw-assembly1_A  TM=8.975E-01  e=1.143E-31  Homo sapiens
  5b1h-assembly2_B  TM=9.231E-01  e=6.318E-30  Lactiplantibacillus plantarum WCFS1
  5b1i-assembly4_H  TM=9.081E-01  e=9.099E-30  Lactiplantibacillus plantarum WCFS1
  6ahi-assembly1_B  TM=9.114E-01  e=9.669E-30  Helicobacter pylori 26695

Foldseek 3Di:
DDDDDDDDDDDDDDDDDYDDYYDDYDYDDDDDPDDDDDDDDDPDDPDDPPPDDPPPPPDPPDPPPCVPPPVPPPPPPVPDPPPPDDPDDPFLLVQAALADKDWDDPVLPLFQETEIERQLCPRPLRFQLLLLLQLLVVVCVVVVLADAPQAEEEEEDQDDNLLSVLQNCLGRRHAYEYEFAPVRDVLSVVSSVVSPYHYHHFHNVCGSVRSVVVSVVCQVVDPRYDYSQCLAHLSLQQSLLVGVQVSVCVNCVNQAQEEFAEDDSQNNQNNNLVNNCVVPVRRAREYEAAPVAGCCDDPDHDDRRPNHDPVSHPYYDHDHQVQLLVQLVCCCVPVVAAADSRQSRRVSVVSVVSNDPVCRHGYYYTYGGGGNVSQCVHPSCVVVVVVVVPDDDD/DDDDDDPPDDDDDDDDDDDDDDDYDDDYYYDDDDDDDDDDDDDDDPDDDDDPDPPPCPPPPDPPPCVPPPVPPPPPPVPDDPPPDDPDDPFLLVQAALADKDWDDPVLPLFQETEIERQLCPRPLRFQLLLLLQLLVVVCVVVVLADAPQAEEEEEDQDDNLLSVLQNCLGRHHAYEYEFAPVRDVLSVVSSVVSPYHYHHFHNVCGSVRSVVVSVVCQVVDPRYDYSQCLAHLSLQQSLLVGVQVSVCVNCVNQAQEEFAEDDSQNNQNNNLVNNCVVPVRRAREYEAAPVAGCPDDPDHDDRRPNHDPVSHPYYDHDHQVQLLVQLVCCCVPVVAAADSRQSRRVSVVSVVSNDPVCRHGYYYTYGGGGNVSQCVHPSCVVVVVVVVPDDDD

pLDDT: mean 78.96, std 31.3, range [14.49, 98.94]

Secondary structure (DSSP, 8-state):
---------------------------------------------------------------------------------S--S---BSSGGGG-S---EEE--GGGTT-SSEEEEEEGGGSTTSBTHHHHHHHHHHHHHHTTS--TTT-EEEEE--SHHHHHHHHHHHHHT-EEEEEEETTS-HHHHHHHHHTT-EEEEE-GGGHHHHHHHHHHHHHHHSTTEEE--TTT-HHHHHHIIIIIHHHHHHHTTT---EEEEE-SSSHHHHHHHHHHHHH-TT-EEEEEEESSS-SSSSSS-----TT--GGG-SEEEEE-HHHHHHHHHHHHHHH---B-HHHHHHHHHHHHHHTSGGGTT-EEEEEE-BBGGGGTTSGGGHHHHHHHHH--B-/-----------------------------------------------------------------------------------SS---BSSGGGG-S---EEE--GGGTT-SSEEEEEEGGGSTTSBTHHHHHHHHHHHHHHTTS--TTT-EEEEE--SHHHHHHHHHHHHHT-EEEEEEETTS-HHHHHHHHHTT-EEEEE-GGGHHHHHHHHHHHHHHHSTTEEE--TTT-HHHHHHIIIIIHHHHHHHTTT---EEEEE-SSSHHHHHHHHHHHHH-TT-EEEEEEESSS-SSSSSS-----TT--GGG-SEEEEE-HHHHHHHHHHHHHHH---B-HHHHHHHHHHHHHHTSGGGTT-EEEEEE-BBGGGGTTSGGGHHHHHHHHH--B-